Protein AF-Q6FS74-F1 (afdb_monomer)

Organism: Candida glabrata (strain ATCC 2001 / BCRC 20586 / JCM 3761 / NBRC 0622 / NRRL Y-65 / CBS 138) (NCBI:txid284593)

Sequence (867 aa):
MAPSVLQRRPSLLHDDYEHAVTADSTAKIADSLKGKGIVPSANLNKLVQTNKISIDDLDMISLGTAFDQQMEAGSPMYWDPQGEEEIRTKCSTISDNPMLNILKGIEHVSYNARPVRAREIDSADVDAENNPFNKIVMSRTKYVVNSYQNSASNVKFDDKRAFVYPKPLPKFWKYENDKRLTLEEQKEEKQSYYVSARNEFDDEEDLINLPEAVKPNQTSAKFLGGVHHTGEFFDYDLYKKALKKHKKKIDDDNASDPSRKFCDFNFYQKIPDFAEFREDFDFVVELLQNNHFDNLAKKRISYLNDKFELFQHLKSKTEILENKKVPYRDFYNSRKVDCNFLLSGCITQRQLSEFIWEKLNKEPERIVYKFSTGETIKLSELFEIGCTSAEPIALGLKIVDDDFLEWYETVYLQQFHLIPSREADVQLEGKELRFFLLAKTFLEFDNILEGEYFAEVFIKYTVHTWEKSKYQLGQVSVDFQFYDSQEDNWWYKFSNWIKRWNLISYNIRWNVQISRVYSKLFKLGRVTCFNDMLDMIFKPIFDHTNNSDNNPDFHYFITNICSLDLVISENDDYLWKEFSDINQTPAEWVAQGDNPPVAYYMYYIYQRLGHFNYMMNRRSEPCITLRCYCSDLDNRSSQFTDRYITDQTESLICNLLLCNGGLMNAEYIWSAPALLTYLFYLLQVPVIIAPLSSVTMPSMQLERQGRKYKSDLSSLTGFCQGEITKRDITVSDDHSYGSNPFMRMFKLGMKTSLSSNSVLFNSSYTMEPMIEEYSVAASIYLLNAADLCELARNSVIACGYEGWYKAHWSGISVRPDKYFKENVGGVDVWYDTAEDTSIKHNVPMIRRQYRRDTLDQEWDFLEELFN

Radius of gyration: 31.33 Å; Cα contacts (8 Å, |Δi|>4): 1126; chains: 1; bounding box: 90×72×106 Å

Structure (mmCIF, N/CA/C/O backbone):
data_AF-Q6FS74-F1
#
_entry.id   AF-Q6FS74-F1
#
loop_
_atom_site.group_PDB
_atom_site.id
_atom_site.type_symbol
_atom_site.label_atom_id
_atom_site.label_alt_id
_atom_site.label_comp_id
_atom_site.label_asym_id
_atom_site.label_entity_id
_atom_site.label_seq_id
_atom_site.pdbx_PDB_ins_code
_atom_site.Cartn_x
_atom_site.Cartn_y
_atom_site.Cartn_z
_atom_site.occupancy
_atom_site.B_iso_or_equiv
_atom_site.auth_seq_id
_atom_site.auth_comp_id
_atom_site.auth_asym_id
_atom_site.auth_atom_id
_atom_site.pdbx_PDB_model_num
ATOM 1 N N . MET A 1 1 ? -28.304 40.586 -22.502 1.00 35.19 1 MET A N 1
ATOM 2 C CA . MET A 1 1 ? -27.005 41.235 -22.230 1.00 35.19 1 MET A CA 1
ATOM 3 C C . MET A 1 1 ? -26.071 40.161 -21.705 1.00 35.19 1 MET A C 1
ATOM 5 O O . MET A 1 1 ? -26.276 39.693 -20.597 1.00 35.19 1 MET A O 1
ATOM 9 N N . ALA A 1 2 ? -25.156 39.688 -22.549 1.00 26.30 2 ALA A N 1
ATOM 10 C CA . ALA A 1 2 ? -24.162 38.666 -22.220 1.00 26.30 2 ALA A CA 1
ATOM 11 C C . ALA A 1 2 ? -22.796 39.344 -21.999 1.00 26.30 2 ALA A C 1
ATOM 13 O O . ALA A 1 2 ? -22.520 40.325 -22.697 1.00 26.30 2 ALA A O 1
ATOM 14 N N . PRO A 1 3 ? -21.949 38.870 -21.070 1.00 36.44 3 PRO A N 1
ATOM 15 C CA . PRO A 1 3 ? -20.617 39.426 -20.881 1.00 36.44 3 PRO A CA 1
ATOM 16 C C . PRO A 1 3 ? -19.671 38.909 -21.973 1.00 36.44 3 PRO A C 1
ATOM 18 O O . PRO A 1 3 ? -19.583 37.713 -22.247 1.00 36.44 3 PRO A O 1
ATOM 21 N N . SER A 1 4 ? -18.983 39.844 -22.621 1.00 30.34 4 SER A N 1
ATOM 22 C CA . SER A 1 4 ? -18.002 39.618 -23.679 1.00 30.34 4 SER A CA 1
ATOM 23 C C . SER A 1 4 ? -16.724 38.976 -23.137 1.00 30.34 4 SER A C 1
ATOM 25 O O . SER A 1 4 ? -16.079 39.524 -22.243 1.00 30.34 4 SER A O 1
ATOM 27 N N . VAL A 1 5 ? -16.333 37.852 -23.733 1.00 33.53 5 VAL A N 1
ATOM 28 C CA . VAL A 1 5 ? -15.032 37.201 -23.547 1.00 33.53 5 VAL A CA 1
ATOM 29 C C . VAL A 1 5 ? -13.924 38.146 -24.025 1.00 33.53 5 VAL A C 1
ATOM 31 O O . VAL A 1 5 ? -13.885 38.529 -25.193 1.00 33.53 5 VAL A O 1
ATOM 34 N N . LEU A 1 6 ? -13.016 38.524 -23.125 1.00 32.97 6 LEU A N 1
ATOM 35 C CA . LEU A 1 6 ? -11.773 39.221 -23.456 1.00 32.97 6 LEU A CA 1
ATOM 36 C C . LEU A 1 6 ? -10.846 38.260 -24.218 1.00 32.97 6 LEU A C 1
ATOM 38 O O . LEU A 1 6 ? -10.085 37.504 -23.620 1.00 32.97 6 LEU A O 1
ATOM 42 N N . GLN A 1 7 ? -10.907 38.285 -25.549 1.00 33.88 7 GLN A N 1
ATOM 43 C CA . GLN A 1 7 ? -9.834 37.752 -26.386 1.00 33.88 7 GLN A CA 1
ATOM 44 C C . GLN A 1 7 ? -8.608 38.667 -26.255 1.00 33.88 7 GLN A C 1
ATOM 46 O O . GLN A 1 7 ? -8.697 39.873 -26.499 1.00 33.88 7 GLN A O 1
ATOM 51 N N . ARG A 1 8 ? -7.454 38.097 -25.878 1.00 33.03 8 ARG A N 1
ATOM 52 C CA . ARG A 1 8 ? -6.152 38.768 -26.022 1.00 33.03 8 ARG A CA 1
ATOM 53 C C . ARG A 1 8 ? -6.006 39.205 -27.482 1.00 33.03 8 ARG A C 1
ATOM 55 O O . ARG A 1 8 ? -6.121 38.376 -28.381 1.00 33.03 8 ARG A O 1
ATOM 62 N N . ARG A 1 9 ? -5.767 40.498 -27.721 1.00 31.89 9 ARG A N 1
ATOM 63 C CA . ARG A 1 9 ? -5.416 40.991 -29.059 1.00 31.89 9 ARG A CA 1
ATOM 64 C C . ARG A 1 9 ? -4.013 40.486 -29.426 1.00 31.89 9 ARG A C 1
ATOM 66 O O . ARG A 1 9 ? -3.124 40.623 -28.585 1.00 31.89 9 ARG A O 1
ATOM 73 N N . PRO A 1 10 ? -3.799 39.958 -30.641 1.00 40.03 10 PRO A N 1
ATOM 74 C CA . PRO A 1 10 ? -2.459 39.671 -31.136 1.00 40.03 10 PRO A CA 1
ATOM 75 C C . PRO A 1 10 ? -1.735 40.997 -31.403 1.00 40.03 10 PRO A C 1
ATOM 77 O O . PRO A 1 10 ? -2.311 41.929 -31.978 1.00 40.03 10 PRO A O 1
ATOM 80 N N . SER A 1 11 ? -0.492 41.124 -30.943 1.00 39.44 11 SER A N 1
ATOM 81 C CA . SER A 1 11 ? 0.353 42.258 -31.306 1.00 39.44 11 SER A CA 1
ATOM 82 C C . SER A 1 11 ? 0.905 42.028 -32.710 1.00 39.44 11 SER A C 1
ATOM 84 O O . SER A 1 11 ? 1.925 41.367 -32.872 1.00 39.44 11 SER A O 1
ATOM 86 N N . LEU A 1 12 ? 0.255 42.629 -33.707 1.00 42.25 12 LEU A N 1
ATOM 87 C CA . LEU A 1 12 ? 0.655 42.598 -35.123 1.00 42.25 12 LEU A CA 1
ATOM 88 C C . LEU A 1 12 ? 2.136 42.949 -35.373 1.00 42.25 12 LEU A C 1
ATOM 90 O O . LEU A 1 12 ? 2.695 42.531 -36.371 1.00 42.25 12 LEU A O 1
ATOM 94 N N . LEU A 1 13 ? 2.795 43.685 -34.470 1.00 40.50 13 LEU A N 1
ATOM 95 C CA . LEU A 1 13 ? 4.200 44.072 -34.639 1.00 40.50 13 LEU A CA 1
ATOM 96 C C . LEU A 1 13 ? 5.223 43.008 -34.195 1.00 40.50 13 LEU A C 1
ATOM 98 O O . LEU A 1 13 ? 6.385 43.110 -34.577 1.00 40.50 13 LEU A O 1
ATOM 102 N N . HIS A 1 14 ? 4.831 42.043 -33.356 1.00 45.72 14 HIS A N 1
ATOM 103 C CA . HIS A 1 14 ? 5.742 41.011 -32.839 1.00 45.72 14 HIS A CA 1
ATOM 104 C C . HIS A 1 14 ? 5.730 39.768 -33.737 1.00 45.72 14 HIS A C 1
ATOM 106 O O . HIS A 1 14 ? 6.789 39.271 -34.109 1.00 45.72 14 HIS A O 1
ATOM 112 N N . ASP A 1 15 ? 4.538 39.370 -34.187 1.00 45.72 15 ASP A N 1
ATOM 113 C CA . ASP A 1 15 ? 4.340 38.204 -35.053 1.00 45.72 15 ASP A CA 1
ATOM 114 C C . ASP A 1 15 ? 4.959 38.428 -36.450 1.00 45.72 15 ASP A C 1
ATOM 116 O O . ASP A 1 15 ? 5.586 37.528 -37.005 1.00 45.72 15 ASP A O 1
ATOM 120 N N . ASP A 1 16 ? 4.884 39.650 -36.995 1.00 42.94 16 ASP A N 1
ATOM 121 C CA . ASP A 1 16 ? 5.507 39.993 -38.285 1.00 42.94 16 ASP A CA 1
ATOM 122 C C . ASP A 1 16 ? 7.048 40.022 -38.206 1.00 42.94 16 ASP A C 1
ATOM 124 O O . ASP A 1 16 ? 7.728 39.725 -39.192 1.00 42.94 16 ASP A O 1
ATOM 128 N N . TYR A 1 17 ? 7.620 40.331 -37.034 1.00 44.66 17 TYR A N 1
ATOM 129 C CA . TYR A 1 17 ? 9.069 40.291 -36.808 1.00 44.66 17 TYR A CA 1
ATOM 130 C C . TYR A 1 17 ? 9.569 38.847 -36.650 1.00 44.66 17 TYR A C 1
ATOM 132 O O . TYR A 1 17 ? 10.569 38.476 -37.265 1.00 44.66 17 TYR A O 1
ATOM 140 N N . GLU A 1 18 ? 8.848 37.998 -35.907 1.00 44.41 18 GLU A N 1
ATOM 141 C CA . GLU A 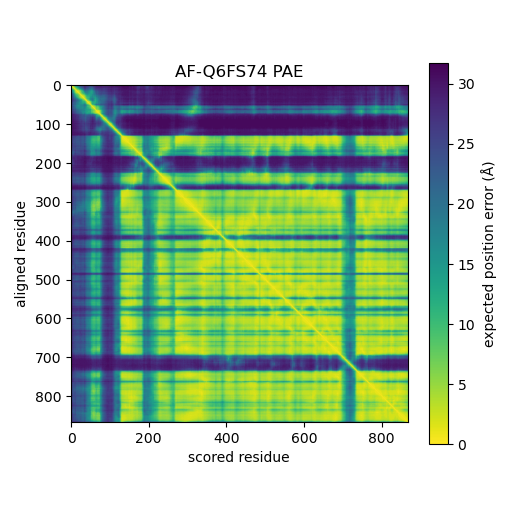1 18 ? 9.152 36.563 -35.819 1.00 44.41 18 GLU A CA 1
ATOM 142 C C . GLU A 1 18 ? 9.013 35.866 -37.178 1.00 44.41 18 GLU A C 1
ATOM 144 O O . GLU A 1 18 ? 9.894 35.096 -37.566 1.00 44.41 18 GLU A O 1
ATOM 149 N N . HIS A 1 19 ? 7.976 36.174 -37.961 1.00 44.72 19 HIS A N 1
ATOM 150 C CA . HIS A 1 19 ? 7.792 35.599 -39.296 1.00 44.72 19 HIS A CA 1
ATOM 151 C C . HIS A 1 19 ? 8.845 36.065 -40.315 1.00 44.72 19 HIS A C 1
ATOM 153 O O . HIS A 1 19 ? 9.281 35.265 -41.146 1.00 44.72 19 HIS A O 1
ATOM 159 N N . ALA A 1 20 ? 9.309 37.316 -40.237 1.00 43.72 20 ALA A N 1
ATOM 160 C CA . ALA A 1 20 ? 10.362 37.826 -41.117 1.00 43.72 20 ALA A CA 1
ATOM 161 C C . ALA A 1 20 ? 11.755 37.258 -40.780 1.00 43.72 20 ALA A C 1
ATOM 163 O O . ALA A 1 20 ? 12.562 37.031 -41.681 1.00 43.72 20 ALA A O 1
ATOM 164 N N . VAL A 1 21 ? 12.042 36.987 -39.501 1.00 45.25 21 VAL A N 1
ATOM 165 C CA . VAL A 1 21 ? 13.341 36.448 -39.052 1.00 45.25 21 VAL A CA 1
ATOM 166 C C . VAL A 1 21 ? 13.426 34.921 -39.213 1.00 45.25 21 VAL A C 1
ATOM 168 O O . VAL A 1 21 ? 14.501 34.387 -39.501 1.00 45.25 21 VAL A O 1
ATOM 171 N N . THR A 1 22 ? 12.309 34.197 -39.086 1.00 42.62 22 THR A N 1
ATOM 172 C CA . THR A 1 22 ? 12.263 32.721 -39.194 1.00 42.62 22 THR A CA 1
ATOM 173 C C . THR A 1 22 ? 12.311 32.194 -40.634 1.00 42.62 22 THR A C 1
ATOM 175 O O . THR A 1 22 ? 12.869 31.121 -40.874 1.00 42.62 22 THR A O 1
ATOM 178 N N . ALA A 1 23 ? 11.798 32.939 -41.620 1.00 39.41 23 ALA A N 1
ATOM 179 C CA . ALA A 1 23 ? 11.793 32.495 -43.019 1.00 39.41 23 ALA A CA 1
ATOM 180 C C . ALA A 1 23 ? 13.193 32.515 -43.674 1.00 39.41 23 ALA A C 1
ATOM 182 O O . ALA A 1 23 ? 13.528 31.613 -44.440 1.00 39.41 23 ALA A O 1
ATOM 183 N N . ASP A 1 24 ? 14.034 33.498 -43.334 1.00 40.16 24 ASP A N 1
ATOM 184 C CA . ASP A 1 24 ? 15.371 33.678 -43.928 1.00 40.16 24 ASP A CA 1
ATOM 185 C C . ASP A 1 24 ? 16.489 32.898 -43.202 1.00 40.16 24 ASP A C 1
ATOM 187 O O . ASP A 1 24 ? 17.594 32.725 -43.731 1.00 40.16 24 ASP A O 1
ATOM 191 N N . SER A 1 25 ? 16.224 32.414 -41.983 1.00 42.66 25 SER A N 1
ATOM 192 C CA . SER A 1 25 ? 17.201 31.705 -41.144 1.00 42.66 25 SER A CA 1
ATOM 193 C C . SER A 1 25 ? 17.144 30.184 -41.310 1.00 42.66 25 SER A C 1
ATOM 195 O O . SER A 1 25 ? 18.194 29.542 -41.351 1.00 42.66 25 SER A O 1
ATOM 197 N N . THR A 1 26 ? 15.963 29.594 -41.511 1.00 42.12 26 THR A N 1
ATOM 198 C CA . THR A 1 26 ? 15.793 28.134 -41.663 1.00 42.12 26 THR A CA 1
ATOM 199 C C . THR A 1 26 ? 16.498 27.577 -42.909 1.00 42.12 26 THR A C 1
ATOM 201 O O . THR A 1 26 ? 17.127 26.519 -42.836 1.00 42.12 26 THR A O 1
ATOM 204 N N . ALA A 1 27 ? 16.505 28.322 -44.022 1.00 41.25 27 ALA A N 1
ATOM 205 C CA . ALA A 1 27 ? 17.238 27.961 -45.241 1.00 41.25 27 ALA A CA 1
ATOM 206 C C . ALA A 1 27 ? 18.771 28.018 -45.061 1.00 41.25 27 ALA A C 1
ATOM 208 O O . ALA A 1 27 ? 19.479 27.097 -45.463 1.00 41.25 27 ALA A O 1
ATOM 209 N N . LYS A 1 28 ? 19.293 29.051 -44.383 1.00 43.75 28 LYS A N 1
ATOM 210 C CA . LYS A 1 28 ? 20.738 29.194 -44.105 1.00 43.75 28 LYS A CA 1
ATOM 211 C C . LYS A 1 28 ? 21.253 28.165 -43.092 1.00 43.75 28 LYS A C 1
ATOM 213 O O . LYS A 1 28 ? 22.414 27.764 -43.156 1.00 43.75 28 LYS A O 1
ATOM 218 N N . ILE A 1 29 ? 20.401 27.720 -42.169 1.00 45.38 29 ILE A N 1
ATOM 219 C CA . ILE A 1 29 ? 20.744 26.722 -41.145 1.00 45.38 29 ILE A CA 1
ATOM 220 C C . ILE A 1 29 ? 20.786 25.308 -41.744 1.00 45.38 29 ILE A C 1
ATOM 222 O O . ILE A 1 29 ? 21.711 24.553 -41.441 1.00 45.38 29 ILE A O 1
ATOM 226 N N . ALA A 1 30 ? 19.860 24.967 -42.648 1.00 43.38 30 ALA A N 1
ATOM 227 C CA . ALA A 1 30 ? 19.888 23.694 -43.374 1.00 43.38 30 ALA A CA 1
ATOM 228 C C . ALA A 1 30 ? 21.155 23.540 -44.242 1.00 43.38 30 ALA A C 1
ATOM 230 O O . ALA A 1 30 ? 21.732 22.452 -44.301 1.00 43.38 30 ALA A O 1
ATOM 231 N N . ASP A 1 31 ? 21.628 24.630 -44.854 1.00 39.81 31 ASP A N 1
ATOM 232 C CA . ASP A 1 31 ? 22.873 24.642 -45.631 1.00 39.81 31 ASP A CA 1
ATOM 233 C C . ASP A 1 31 ? 24.134 24.614 -44.744 1.00 39.81 31 ASP A C 1
ATOM 235 O O . ASP A 1 31 ? 25.114 23.948 -45.081 1.00 39.81 31 ASP A O 1
ATOM 239 N N . SER A 1 32 ? 24.100 25.244 -43.563 1.00 41.25 32 SER A N 1
ATOM 240 C CA . SER A 1 32 ? 25.186 25.189 -42.566 1.00 41.25 32 SER A CA 1
ATOM 241 C C . SER A 1 32 ? 25.367 23.791 -41.952 1.00 41.25 32 SER A C 1
ATOM 243 O O . SER A 1 32 ? 26.496 23.339 -41.751 1.00 41.25 32 SER A O 1
ATOM 245 N N . LEU A 1 33 ? 24.267 23.070 -41.700 1.00 42.09 33 LEU A N 1
ATOM 246 C CA . LEU A 1 33 ? 24.291 21.694 -41.182 1.00 42.09 33 LEU A CA 1
ATOM 247 C C . LEU A 1 33 ? 24.780 20.688 -42.236 1.00 42.09 33 LEU A C 1
ATOM 249 O O . LEU A 1 33 ? 25.575 19.804 -41.914 1.00 42.09 33 LEU A O 1
ATOM 253 N N . LYS A 1 34 ? 24.396 20.871 -43.509 1.00 40.69 34 LYS A N 1
ATOM 254 C CA . LYS A 1 34 ? 24.920 20.079 -44.637 1.00 40.69 34 LYS A CA 1
ATOM 255 C C . LYS A 1 34 ? 26.415 20.306 -44.876 1.00 40.69 34 LYS A C 1
ATOM 257 O O . LYS A 1 34 ? 27.122 19.355 -45.191 1.00 40.69 34 LYS A O 1
ATOM 262 N N . GLY A 1 35 ? 26.909 21.531 -44.682 1.00 36.81 35 GLY A N 1
ATOM 263 C CA . GLY A 1 35 ? 28.330 21.868 -44.828 1.00 36.81 35 GLY A CA 1
ATOM 264 C C . GLY A 1 35 ? 29.256 21.265 -43.761 1.00 36.81 35 GLY A C 1
ATOM 265 O O . GLY A 1 35 ? 30.469 21.276 -43.948 1.00 36.81 35 GLY A O 1
ATOM 266 N N . LYS A 1 36 ? 28.708 20.730 -42.660 1.00 39.03 36 LYS A N 1
ATOM 267 C CA . LYS A 1 36 ? 29.466 20.145 -41.535 1.00 39.03 36 LYS A CA 1
ATOM 268 C C . LYS A 1 36 ? 29.411 18.613 -41.456 1.00 39.03 36 LYS A C 1
ATOM 270 O O . LYS A 1 36 ? 29.907 18.053 -40.486 1.00 39.03 36 LYS A O 1
ATOM 275 N N . GLY A 1 37 ? 28.804 17.933 -42.434 1.00 34.28 37 GLY A N 1
ATOM 276 C CA . GLY A 1 37 ? 28.714 16.463 -42.452 1.00 34.28 37 GLY A CA 1
ATOM 277 C C . GLY A 1 37 ? 27.774 15.855 -41.399 1.00 34.28 37 GLY A C 1
ATOM 278 O O . GLY A 1 37 ? 27.811 14.652 -41.166 1.00 34.28 37 GLY A O 1
ATOM 279 N N . ILE A 1 38 ? 26.919 16.661 -40.762 1.00 41.94 38 ILE A N 1
ATOM 280 C CA . ILE A 1 38 ? 25.988 16.206 -39.722 1.00 41.94 38 ILE A CA 1
ATOM 281 C C . ILE A 1 38 ? 24.696 15.744 -40.404 1.00 41.94 38 ILE A C 1
ATOM 283 O O . ILE A 1 38 ? 23.991 16.556 -41.004 1.00 41.94 38 ILE A O 1
ATOM 287 N N . VAL A 1 39 ? 24.373 14.450 -40.322 1.00 40.31 39 VAL A N 1
ATOM 288 C CA . VAL A 1 39 ? 23.114 13.909 -40.857 1.00 40.31 39 VAL A CA 1
ATOM 289 C C . VAL A 1 39 ? 21.984 14.215 -39.865 1.00 40.31 39 VAL A C 1
ATOM 291 O O . VAL A 1 39 ? 21.997 13.691 -38.751 1.00 40.31 39 VAL A O 1
ATOM 294 N N . PRO A 1 40 ? 20.996 15.054 -40.218 1.00 39.88 40 PRO A N 1
ATOM 295 C CA . PRO A 1 40 ? 19.868 15.315 -39.338 1.00 39.88 40 PRO A CA 1
ATOM 296 C C . PRO A 1 40 ? 19.004 14.055 -39.208 1.00 39.88 40 PRO A C 1
ATOM 298 O O . PRO A 1 40 ? 18.702 13.391 -40.203 1.00 39.88 40 PRO A O 1
ATOM 301 N N . SER A 1 41 ? 18.573 13.734 -37.985 1.00 44.09 41 SER A N 1
ATOM 302 C CA . SER A 1 41 ? 17.615 12.649 -37.756 1.00 44.09 41 SER A CA 1
ATOM 303 C C . SER A 1 41 ? 16.338 12.887 -38.577 1.00 44.09 41 SER A C 1
ATOM 305 O O . SER A 1 41 ? 15.932 14.030 -38.809 1.00 44.09 41 SER A O 1
ATOM 307 N N . ALA A 1 42 ? 15.663 11.818 -39.015 1.00 44.38 42 ALA A N 1
ATOM 308 C CA . ALA A 1 42 ? 14.430 11.925 -39.808 1.00 44.38 42 ALA A CA 1
ATOM 309 C C . ALA A 1 42 ? 13.340 12.783 -39.120 1.00 44.38 42 ALA A C 1
ATOM 311 O O . ALA A 1 42 ? 12.520 13.412 -39.792 1.00 44.38 42 ALA A O 1
ATOM 312 N N . ASN A 1 43 ? 13.382 12.870 -37.786 1.00 45.31 43 ASN A N 1
ATOM 313 C CA . ASN A 1 43 ? 12.513 13.722 -36.977 1.00 45.31 43 ASN A CA 1
ATOM 314 C C . ASN A 1 43 ? 12.854 15.217 -37.087 1.00 45.31 43 ASN A C 1
ATOM 316 O O . ASN A 1 43 ? 11.935 16.034 -37.107 1.00 45.31 43 ASN A O 1
ATOM 320 N N . LEU A 1 44 ? 14.131 15.592 -37.231 1.00 44.12 44 LEU A N 1
ATOM 321 C CA . LEU A 1 44 ? 14.557 16.989 -37.380 1.00 44.12 44 LEU A CA 1
ATOM 322 C C . LEU A 1 44 ? 14.058 17.589 -38.704 1.00 44.12 44 LEU A C 1
ATOM 324 O O . LEU A 1 44 ? 13.541 18.702 -38.726 1.00 44.12 44 LEU A O 1
ATOM 328 N N . ASN A 1 45 ? 14.112 16.816 -39.794 1.00 44.00 45 ASN A N 1
ATOM 329 C CA . ASN A 1 45 ? 13.588 17.246 -41.096 1.00 44.00 45 ASN A CA 1
ATOM 330 C C . ASN A 1 45 ? 12.060 17.431 -41.080 1.00 44.00 45 ASN A C 1
ATOM 332 O O . ASN A 1 45 ? 11.554 18.351 -41.717 1.00 44.00 45 ASN A O 1
ATOM 336 N N . LYS A 1 46 ? 11.323 16.608 -40.319 1.00 47.53 46 LYS A N 1
ATOM 337 C CA . LYS A 1 46 ? 9.872 16.773 -40.112 1.00 47.53 46 LYS A CA 1
ATOM 338 C C . LYS A 1 46 ? 9.535 17.985 -39.238 1.00 47.53 46 LYS A C 1
ATOM 340 O O . LYS A 1 46 ? 8.574 18.688 -39.525 1.00 47.53 46 LYS A O 1
ATOM 345 N N . LEU A 1 47 ? 10.317 18.239 -38.189 1.00 42.53 47 LEU A N 1
ATOM 346 C CA . LEU A 1 47 ? 10.103 19.339 -37.242 1.00 42.53 47 LEU A CA 1
ATOM 347 C C . LEU A 1 47 ? 10.389 20.709 -37.872 1.00 42.53 47 LEU A C 1
ATOM 349 O O . LEU A 1 47 ? 9.563 21.614 -37.761 1.00 42.53 47 LEU A O 1
ATOM 353 N N . VAL A 1 48 ? 11.491 20.833 -38.617 1.00 43.88 48 VAL A N 1
ATOM 354 C CA . VAL A 1 48 ? 11.870 22.072 -39.322 1.00 43.88 48 VAL A CA 1
ATOM 355 C C . VAL A 1 48 ? 10.870 22.425 -40.434 1.00 43.88 48 VAL A C 1
ATOM 357 O O . VAL A 1 48 ? 10.608 23.599 -40.669 1.00 43.88 48 VAL A O 1
ATOM 360 N N . GLN A 1 49 ? 10.230 21.435 -41.067 1.00 43.25 49 GLN A N 1
ATOM 361 C CA . GLN A 1 49 ? 9.209 21.666 -42.101 1.00 43.25 49 GLN A CA 1
ATOM 362 C C . GLN A 1 49 ? 7.873 22.222 -41.570 1.00 43.25 49 GLN A C 1
ATOM 364 O O . GLN A 1 49 ? 7.048 22.660 -42.369 1.00 43.25 49 GLN A O 1
ATOM 369 N N . THR A 1 50 ? 7.629 22.215 -40.253 1.00 48.22 50 THR A N 1
ATOM 370 C CA . THR A 1 50 ? 6.309 22.562 -39.677 1.00 48.22 50 THR A CA 1
ATOM 371 C C . THR A 1 50 ? 6.186 23.977 -39.095 1.00 48.22 50 THR A C 1
ATOM 373 O O . THR A 1 50 ? 5.116 24.308 -38.587 1.00 48.22 50 THR A O 1
ATOM 376 N N . ASN A 1 51 ? 7.213 24.834 -39.200 1.00 47.41 51 ASN A N 1
ATOM 377 C CA . ASN A 1 51 ? 7.188 26.261 -38.807 1.00 47.41 51 ASN A CA 1
ATOM 378 C C . ASN A 1 51 ? 6.560 26.571 -37.422 1.00 47.41 51 ASN A C 1
ATOM 380 O O . ASN A 1 51 ? 5.885 27.585 -37.260 1.00 47.41 51 ASN A O 1
ATOM 384 N N . LYS A 1 52 ? 6.757 25.717 -36.406 1.00 52.59 52 LYS A N 1
ATOM 385 C CA . LYS A 1 52 ? 6.177 25.898 -35.055 1.00 52.59 52 LYS A CA 1
ATOM 386 C C . LYS A 1 52 ? 7.159 25.597 -33.918 1.00 52.59 52 LYS A C 1
ATOM 388 O O . LYS A 1 52 ? 6.818 24.890 -32.975 1.00 52.59 52 LYS A O 1
ATOM 393 N N . ILE A 1 53 ? 8.393 26.076 -34.010 1.00 55.62 53 ILE A N 1
ATOM 394 C CA . ILE A 1 53 ? 9.362 25.952 -32.914 1.00 55.62 53 ILE A CA 1
ATOM 395 C C . ILE A 1 53 ? 9.855 27.362 -32.619 1.00 55.62 53 ILE A C 1
ATOM 397 O O . ILE A 1 53 ? 10.337 28.035 -33.530 1.00 55.62 53 ILE A O 1
ATOM 401 N N . SER A 1 54 ? 9.650 27.827 -31.383 1.00 67.81 54 SER A N 1
ATOM 402 C CA . SER A 1 54 ? 10.167 29.125 -30.948 1.00 67.81 54 SER A CA 1
ATOM 403 C C . SER A 1 54 ? 11.698 29.104 -30.981 1.00 67.81 54 SER A C 1
ATOM 405 O O . SER A 1 54 ? 12.308 28.037 -30.880 1.00 67.81 54 SER A O 1
ATOM 407 N N . ILE A 1 55 ? 12.335 30.266 -31.127 1.00 66.38 55 ILE A N 1
ATOM 408 C CA . ILE A 1 55 ? 13.803 30.346 -31.136 1.00 66.38 55 ILE A CA 1
ATOM 409 C C . ILE A 1 55 ? 14.410 29.774 -29.842 1.00 66.38 55 ILE A C 1
ATOM 411 O O . ILE A 1 55 ? 15.405 29.057 -29.902 1.00 66.38 55 ILE A O 1
ATOM 415 N N . ASP A 1 56 ? 13.736 29.981 -28.708 1.00 64.88 56 ASP A N 1
ATOM 416 C CA . ASP A 1 56 ? 14.136 29.465 -27.396 1.00 64.88 56 ASP A CA 1
ATOM 417 C C . ASP A 1 56 ? 14.003 27.932 -27.298 1.00 64.88 56 ASP A C 1
ATOM 419 O O . ASP A 1 56 ? 14.787 27.273 -26.615 1.00 64.88 56 ASP A O 1
ATOM 423 N N . ASP A 1 57 ? 13.034 27.329 -27.996 1.00 68.00 57 ASP A N 1
ATOM 424 C CA . ASP A 1 57 ? 12.871 25.871 -28.044 1.00 68.00 57 ASP A CA 1
ATOM 425 C C . ASP A 1 57 ? 13.861 25.203 -29.020 1.00 68.00 57 ASP A C 1
ATOM 427 O O . ASP A 1 57 ? 14.077 23.992 -28.944 1.00 68.00 57 ASP A O 1
ATOM 431 N N . LEU A 1 58 ? 14.495 25.964 -29.921 1.00 64.62 58 LEU A N 1
ATOM 432 C CA . LEU A 1 58 ? 15.493 25.443 -30.860 1.00 64.62 58 LEU A CA 1
ATOM 433 C C . LEU A 1 58 ? 16.790 25.038 -30.136 1.00 64.62 58 LEU A C 1
ATOM 435 O O . LEU A 1 58 ? 17.351 23.980 -30.423 1.00 64.62 58 LEU A O 1
ATOM 439 N N . ASP A 1 59 ? 17.188 25.809 -29.119 1.00 64.50 59 ASP A N 1
ATOM 440 C CA . ASP A 1 59 ? 18.324 25.523 -28.222 1.00 64.50 59 ASP A CA 1
ATOM 441 C C . ASP A 1 59 ? 18.073 24.328 -27.276 1.00 64.50 59 ASP A C 1
ATOM 443 O O . ASP A 1 59 ? 18.969 23.876 -26.541 1.00 64.50 59 ASP A O 1
ATOM 447 N N . MET A 1 60 ? 16.842 23.809 -27.275 1.00 65.19 60 MET A N 1
ATOM 448 C CA . MET A 1 60 ? 16.413 22.657 -26.483 1.00 65.19 60 MET A CA 1
ATOM 449 C C . MET A 1 60 ? 16.481 21.332 -27.261 1.00 65.19 60 MET A C 1
ATOM 451 O O . MET A 1 60 ? 16.299 20.263 -26.675 1.00 65.19 60 MET A O 1
ATOM 455 N N . ILE A 1 61 ? 16.773 21.372 -28.564 1.00 62.78 61 ILE A N 1
ATOM 456 C CA . ILE A 1 61 ? 16.872 20.180 -29.411 1.00 62.78 61 ILE A CA 1
ATOM 457 C C . ILE A 1 61 ? 18.283 19.587 -29.302 1.00 62.78 61 ILE A C 1
ATOM 459 O O . ILE A 1 61 ? 19.265 20.225 -29.676 1.00 62.78 61 ILE A O 1
ATOM 463 N N . SER A 1 62 ? 18.395 18.340 -28.830 1.00 59.66 62 SER A N 1
ATOM 464 C CA . SER A 1 62 ? 19.680 17.631 -28.807 1.00 59.66 62 SER A CA 1
ATOM 465 C C . SER A 1 62 ? 20.169 17.377 -30.237 1.00 59.66 62 SER A C 1
ATOM 467 O O . SER A 1 62 ? 19.458 16.746 -31.030 1.00 59.66 62 SER A O 1
ATOM 469 N N . LEU A 1 63 ? 21.386 17.810 -30.560 1.00 63.69 63 LEU A N 1
ATOM 470 C CA . LEU A 1 63 ? 22.072 17.421 -31.790 1.00 63.69 63 LEU A CA 1
ATOM 471 C C . LEU A 1 63 ? 22.432 15.942 -31.646 1.00 63.69 63 LEU A C 1
ATOM 473 O O . LEU A 1 63 ? 23.374 15.640 -30.945 1.00 63.69 63 LEU A O 1
ATOM 477 N N . GLY A 1 64 ? 21.655 15.018 -32.215 1.00 59.53 64 GLY A N 1
ATOM 478 C CA . GLY A 1 64 ? 21.895 13.578 -32.056 1.00 59.53 64 GLY A CA 1
ATOM 479 C C . GLY A 1 64 ? 23.143 13.122 -32.808 1.00 59.53 64 GLY A C 1
ATOM 480 O O . GLY A 1 64 ? 23.029 12.623 -33.927 1.00 59.53 64 GLY A O 1
ATOM 481 N N . THR A 1 65 ? 24.322 13.329 -32.225 1.00 72.38 65 THR A N 1
ATOM 482 C CA . THR A 1 65 ? 25.591 12.914 -32.824 1.00 72.38 65 THR A CA 1
ATOM 483 C C . THR A 1 65 ? 25.799 11.407 -32.663 1.00 72.38 65 THR A C 1
ATOM 485 O O . THR A 1 65 ? 25.206 10.768 -31.793 1.00 72.38 65 THR A O 1
ATOM 488 N N . ALA A 1 66 ? 26.665 10.817 -33.493 1.00 64.19 66 ALA A N 1
ATOM 489 C CA . ALA A 1 66 ? 27.073 9.418 -33.326 1.00 64.19 66 ALA A CA 1
ATOM 490 C C . ALA A 1 66 ? 27.719 9.173 -31.948 1.00 64.19 66 ALA A C 1
ATOM 492 O O . ALA A 1 66 ? 27.564 8.101 -31.372 1.00 64.19 66 ALA A O 1
ATOM 493 N N . PHE A 1 67 ? 28.387 10.193 -31.397 1.00 66.31 67 PHE A N 1
ATOM 494 C CA . PHE A 1 67 ? 28.940 10.162 -30.048 1.00 66.31 67 PHE A CA 1
ATOM 495 C C . PHE A 1 67 ? 27.840 10.050 -28.984 1.00 66.31 67 PHE A C 1
ATOM 497 O O . PHE A 1 67 ? 27.938 9.197 -28.108 1.00 66.31 67 PHE A O 1
ATOM 504 N N . ASP A 1 68 ? 26.761 10.831 -29.091 1.00 64.31 68 ASP A N 1
ATOM 505 C CA . ASP A 1 68 ? 25.643 10.752 -28.138 1.00 64.31 68 ASP A CA 1
ATOM 506 C C . ASP A 1 68 ? 24.973 9.374 -28.169 1.00 64.31 68 ASP A C 1
ATOM 508 O O . ASP A 1 68 ? 24.683 8.808 -27.120 1.00 64.31 68 ASP A O 1
ATOM 512 N N . GLN A 1 69 ? 24.805 8.790 -29.361 1.00 65.56 69 GLN A N 1
ATOM 513 C CA . GLN A 1 69 ? 24.263 7.434 -29.509 1.00 65.56 69 GLN A CA 1
ATOM 514 C C . GLN A 1 69 ? 25.174 6.372 -28.872 1.00 65.56 69 GLN A C 1
ATOM 516 O O . GLN A 1 69 ? 24.682 5.439 -28.240 1.00 65.56 69 GLN A O 1
ATOM 521 N N . GLN A 1 70 ? 26.498 6.513 -28.997 1.00 65.31 70 GLN A N 1
ATOM 522 C CA . GLN A 1 70 ? 27.457 5.618 -28.338 1.00 65.31 70 GLN A CA 1
ATOM 523 C C . GLN A 1 70 ? 27.448 5.772 -26.811 1.00 65.31 70 GLN A C 1
ATOM 525 O O . GLN A 1 70 ? 27.532 4.769 -26.098 1.00 65.31 70 GLN A O 1
ATOM 530 N N . MET A 1 71 ? 27.329 7.007 -26.314 1.00 67.25 71 MET A N 1
ATOM 531 C CA . MET A 1 71 ? 27.221 7.298 -24.882 1.00 67.25 71 MET A CA 1
ATOM 532 C C . MET A 1 71 ? 25.922 6.740 -24.289 1.00 67.25 71 MET A C 1
ATOM 534 O O . MET A 1 71 ? 25.958 6.117 -23.231 1.00 67.25 71 MET A O 1
ATOM 538 N N . GLU A 1 72 ? 24.794 6.876 -24.992 1.00 61.88 72 GLU A N 1
ATOM 539 C CA . GLU A 1 72 ? 23.509 6.268 -24.612 1.00 61.88 72 GLU A CA 1
ATOM 540 C C . GLU A 1 72 ? 23.574 4.732 -24.593 1.00 61.88 72 GLU A C 1
ATOM 542 O O . GLU A 1 72 ? 23.044 4.097 -23.679 1.00 61.88 72 GLU A O 1
ATOM 547 N N . ALA A 1 73 ? 24.272 4.131 -25.561 1.00 62.53 73 ALA A N 1
ATOM 548 C CA . ALA A 1 73 ? 24.495 2.688 -25.636 1.00 62.53 73 ALA A CA 1
ATOM 549 C C . ALA A 1 73 ? 25.521 2.162 -24.609 1.00 62.53 73 ALA A C 1
ATOM 551 O O . ALA A 1 73 ? 25.774 0.959 -24.562 1.00 62.53 73 ALA A O 1
ATOM 552 N N . GLY A 1 74 ? 26.139 3.034 -23.801 1.00 53.75 74 GLY A N 1
ATOM 553 C CA . GLY A 1 74 ? 27.094 2.645 -22.759 1.00 53.75 74 GLY A CA 1
ATOM 554 C C . GLY A 1 74 ? 28.387 2.011 -23.283 1.00 53.75 74 GLY A C 1
ATOM 555 O O . GLY A 1 74 ? 29.065 1.306 -22.537 1.00 53.75 74 GLY A O 1
ATOM 556 N N . SER A 1 75 ? 28.734 2.231 -24.555 1.00 51.81 75 SER A N 1
ATOM 557 C CA . SER A 1 75 ? 29.954 1.680 -25.151 1.00 51.81 75 SER A CA 1
ATOM 558 C C . SER A 1 75 ? 31.162 2.583 -24.854 1.00 51.81 75 SER A C 1
ATOM 560 O O . SER A 1 75 ? 31.067 3.800 -25.036 1.00 51.81 75 SER A O 1
ATOM 562 N N . PRO A 1 76 ? 32.317 2.039 -24.418 1.00 40.84 76 PRO A N 1
ATOM 563 C CA . PRO A 1 76 ? 33.524 2.840 -24.234 1.00 40.84 76 PRO A CA 1
ATOM 564 C C . PRO A 1 76 ? 33.978 3.402 -25.589 1.00 40.84 76 PRO A C 1
ATOM 566 O O . PRO A 1 76 ? 34.002 2.661 -26.568 1.00 40.84 76 PRO A O 1
ATOM 569 N N . MET A 1 77 ? 34.309 4.703 -25.623 1.00 38.62 77 MET A N 1
ATOM 570 C CA . MET A 1 77 ? 34.765 5.492 -26.785 1.00 38.62 77 MET A CA 1
ATOM 571 C C . MET A 1 77 ? 35.289 4.643 -27.956 1.00 38.62 77 MET A C 1
ATOM 573 O O . MET A 1 77 ? 36.461 4.256 -27.978 1.00 38.62 77 MET A O 1
ATOM 577 N N . TYR A 1 78 ? 34.441 4.399 -28.957 1.00 38.72 78 TYR A N 1
ATOM 578 C CA . TYR A 1 78 ? 34.920 3.933 -30.251 1.00 38.72 78 TYR A CA 1
ATOM 579 C C . TYR A 1 78 ? 35.296 5.164 -31.070 1.00 38.72 78 TYR A C 1
ATOM 581 O O . TYR A 1 78 ? 34.437 5.901 -31.554 1.00 38.72 78 TYR A O 1
ATOM 589 N N . TRP A 1 79 ? 36.600 5.408 -31.184 1.00 35.16 79 TRP A N 1
ATOM 590 C CA . TRP A 1 79 ? 37.133 6.406 -32.099 1.00 35.16 79 TRP A CA 1
ATOM 591 C C . TRP A 1 79 ? 36.874 5.931 -33.524 1.00 35.16 79 TRP A C 1
ATOM 593 O O . TRP A 1 79 ? 37.374 4.885 -33.931 1.00 35.16 79 TRP A O 1
ATOM 603 N N . ASP A 1 80 ? 36.077 6.696 -34.259 1.00 35.88 80 ASP A N 1
ATOM 604 C CA . ASP A 1 80 ? 35.771 6.428 -35.656 1.00 35.88 80 ASP A CA 1
ATOM 605 C C . ASP A 1 80 ? 37.081 6.420 -36.476 1.00 35.88 80 ASP A C 1
ATOM 607 O O . ASP A 1 80 ? 37.785 7.437 -36.499 1.00 35.88 80 ASP A O 1
ATOM 611 N N . PRO A 1 81 ? 37.465 5.317 -37.148 1.00 40.31 81 PRO A N 1
ATOM 612 C CA . PRO A 1 81 ? 38.645 5.271 -38.003 1.00 40.31 81 PRO A CA 1
ATOM 613 C C . PRO A 1 81 ? 38.323 5.905 -39.365 1.00 40.31 81 PRO A C 1
ATOM 615 O O . PRO A 1 81 ? 38.582 5.332 -40.422 1.00 40.31 81 PRO A O 1
ATOM 618 N N . GLN A 1 82 ? 37.745 7.107 -39.376 1.00 37.91 82 GLN A N 1
ATOM 619 C CA . GLN A 1 82 ? 37.491 7.853 -40.608 1.00 37.91 82 GLN A CA 1
ATOM 620 C C . GLN A 1 82 ? 38.764 8.567 -41.069 1.00 37.91 82 GLN A C 1
ATOM 622 O O . GLN A 1 82 ? 38.902 9.785 -41.021 1.00 37.91 82 GLN A O 1
ATOM 627 N N . GLY A 1 83 ? 39.710 7.748 -41.526 1.00 36.47 83 GLY A N 1
ATOM 628 C CA . GLY A 1 83 ? 40.776 8.119 -42.453 1.00 36.47 83 GLY A CA 1
ATOM 629 C C . GLY A 1 83 ? 40.819 7.226 -43.702 1.00 36.47 83 GLY A C 1
ATOM 630 O O . GLY A 1 83 ? 41.634 7.469 -44.586 1.00 36.47 83 GLY A O 1
ATOM 631 N N . GLU A 1 84 ? 39.963 6.200 -43.816 1.00 34.44 84 GLU A N 1
ATOM 632 C CA . GLU A 1 84 ? 40.068 5.202 -44.898 1.00 34.44 84 GLU A CA 1
ATOM 633 C C . GLU A 1 84 ? 39.050 5.348 -46.044 1.00 34.44 84 GLU A C 1
ATOM 635 O O . GLU A 1 84 ? 39.216 4.710 -47.088 1.00 34.44 84 GLU A O 1
ATOM 640 N N . GLU A 1 85 ? 38.051 6.232 -45.945 1.00 35.53 85 GLU A N 1
ATOM 641 C CA . GLU A 1 85 ? 37.126 6.474 -47.069 1.00 35.53 85 GLU A CA 1
ATOM 642 C C . GLU A 1 85 ? 37.723 7.363 -48.179 1.00 35.53 85 GLU A C 1
ATOM 644 O O . GLU A 1 85 ? 37.298 7.275 -49.334 1.00 35.53 85 GLU A O 1
ATOM 649 N N . GLU A 1 86 ? 38.784 8.130 -47.901 1.00 31.17 86 GLU A N 1
ATOM 650 C CA . GLU A 1 86 ? 39.440 8.975 -48.916 1.00 31.17 86 GLU A CA 1
ATOM 651 C C . GLU A 1 86 ? 40.380 8.207 -49.867 1.00 31.17 86 GLU A C 1
ATOM 653 O O . GLU A 1 86 ? 40.753 8.727 -50.921 1.00 31.17 86 GLU A O 1
ATOM 658 N N . ILE A 1 87 ? 40.726 6.947 -49.573 1.00 34.25 87 ILE A N 1
ATOM 659 C CA . ILE A 1 87 ? 41.649 6.156 -50.413 1.00 34.25 87 ILE A CA 1
ATOM 660 C C . ILE A 1 87 ? 40.902 5.364 -51.504 1.00 34.25 87 ILE A C 1
ATOM 662 O O . ILE A 1 87 ? 41.481 5.015 -52.535 1.00 34.25 87 ILE A O 1
ATOM 666 N N . ARG A 1 88 ? 39.587 5.139 -51.367 1.00 30.80 88 ARG A N 1
ATOM 667 C CA . ARG A 1 88 ? 38.816 4.323 -52.329 1.00 30.80 88 ARG A CA 1
ATOM 668 C C . ARG A 1 88 ? 38.355 5.057 -53.590 1.00 30.80 88 ARG A C 1
ATOM 670 O O . ARG A 1 88 ? 37.909 4.405 -54.529 1.00 30.80 88 ARG A O 1
ATOM 677 N N . THR A 1 89 ? 38.510 6.378 -53.672 1.00 31.03 89 THR A N 1
ATOM 678 C CA . THR A 1 89 ? 38.073 7.170 -54.841 1.00 31.03 89 THR A CA 1
ATOM 679 C C . THR A 1 89 ? 39.198 7.583 -55.796 1.00 31.03 89 THR A C 1
ATOM 681 O O . THR A 1 89 ? 38.932 8.243 -56.799 1.00 31.03 89 THR A O 1
ATOM 684 N N . LYS A 1 90 ? 40.450 7.151 -55.574 1.00 30.36 90 LYS A N 1
ATOM 685 C CA . LYS A 1 90 ? 41.578 7.435 -56.485 1.00 30.36 90 LYS A CA 1
ATOM 686 C C . LYS A 1 90 ? 42.421 6.202 -56.816 1.00 30.36 90 LYS A C 1
ATOM 688 O O . LYS A 1 90 ? 43.618 6.192 -56.569 1.00 30.36 90 LYS A O 1
ATOM 693 N N . CYS A 1 91 ? 41.823 5.177 -57.421 1.00 26.17 91 CYS A N 1
ATOM 694 C CA . CYS A 1 91 ? 42.571 4.220 -58.248 1.00 26.17 91 CYS A CA 1
ATOM 695 C C . CYS A 1 91 ? 41.628 3.408 -59.142 1.00 26.17 91 CYS A C 1
ATOM 697 O O . CYS A 1 91 ? 41.319 2.251 -58.883 1.00 26.17 91 CYS A O 1
ATOM 699 N N . SER A 1 92 ? 41.188 4.016 -60.240 1.00 31.97 92 SER A N 1
ATOM 700 C CA . SER A 1 92 ? 40.739 3.274 -61.414 1.00 31.97 92 SER A CA 1
ATOM 701 C C . SER A 1 92 ? 41.683 3.610 -62.558 1.00 31.97 92 SER A C 1
ATOM 703 O O . SER A 1 92 ? 41.468 4.616 -63.220 1.00 31.97 92 SER A O 1
ATOM 705 N N . THR A 1 93 ? 42.737 2.810 -62.737 1.00 32.00 93 THR A N 1
ATOM 706 C CA . THR A 1 93 ? 43.348 2.448 -64.031 1.00 32.00 93 THR A CA 1
ATOM 707 C C . THR A 1 93 ? 44.623 1.626 -63.793 1.00 32.00 93 THR A C 1
ATOM 709 O O . THR A 1 93 ? 45.418 1.991 -62.933 1.00 32.00 93 THR A O 1
ATOM 712 N N . ILE A 1 94 ? 44.854 0.639 -64.673 1.00 31.41 94 ILE A N 1
ATOM 713 C CA . ILE A 1 94 ? 46.131 -0.041 -65.008 1.00 31.41 94 ILE A CA 1
ATOM 714 C C . ILE A 1 94 ? 46.303 -1.484 -64.470 1.00 31.41 94 ILE A C 1
ATOM 716 O O . ILE A 1 94 ? 46.748 -1.726 -63.355 1.00 31.41 94 ILE A O 1
ATOM 720 N N . SER A 1 95 ? 45.916 -2.414 -65.355 1.00 30.92 95 SER A N 1
ATOM 721 C CA . SER A 1 95 ? 46.539 -3.683 -65.795 1.00 30.92 95 SER A CA 1
ATOM 722 C C . SER A 1 95 ? 47.524 -4.475 -64.915 1.00 30.92 95 SER A C 1
ATOM 724 O O . SER A 1 95 ? 48.564 -3.970 -64.504 1.00 30.92 95 SER A O 1
ATOM 726 N N . ASP A 1 96 ? 47.239 -5.782 -64.848 1.00 36.31 96 ASP A N 1
ATOM 727 C CA . ASP A 1 96 ? 48.137 -6.941 -64.987 1.00 36.31 96 ASP A CA 1
ATOM 728 C C . ASP A 1 96 ? 49.548 -6.874 -64.377 1.00 36.31 96 ASP A C 1
ATOM 730 O O . ASP A 1 96 ? 50.496 -6.378 -64.982 1.00 36.31 96 ASP A O 1
ATOM 734 N N . ASN A 1 97 ? 49.719 -7.547 -63.233 1.00 32.47 97 ASN A N 1
ATOM 735 C CA . ASN A 1 97 ? 51.003 -8.133 -62.843 1.00 32.47 97 ASN A CA 1
ATOM 736 C C . ASN A 1 97 ? 50.799 -9.402 -61.984 1.00 32.47 97 ASN A C 1
ATOM 738 O O . ASN A 1 97 ? 50.152 -9.335 -60.935 1.00 32.47 97 ASN A O 1
ATOM 742 N N . PRO A 1 98 ? 51.350 -10.570 -62.371 1.00 34.06 98 PRO A N 1
ATOM 743 C CA . PRO A 1 98 ? 51.209 -11.818 -61.632 1.00 34.06 98 PRO A CA 1
ATOM 744 C C . PRO A 1 98 ? 52.338 -11.940 -60.601 1.00 34.06 98 PRO A C 1
ATOM 746 O O . PRO A 1 98 ? 53.305 -12.665 -60.801 1.00 34.06 98 PRO A O 1
ATOM 749 N N . MET A 1 99 ? 52.245 -11.199 -59.498 1.00 31.23 99 MET A N 1
ATOM 750 C CA . MET A 1 99 ? 53.210 -11.304 -58.391 1.00 31.23 99 MET A CA 1
ATOM 751 C C . MET A 1 99 ? 52.573 -10.927 -57.045 1.00 31.23 99 MET A C 1
ATOM 753 O O . MET A 1 99 ? 53.153 -10.214 -56.238 1.00 31.23 99 MET A O 1
ATOM 757 N N . LEU A 1 100 ? 51.344 -11.396 -56.797 1.00 33.16 100 LEU A N 1
ATOM 758 C CA . LEU A 1 100 ? 50.675 -11.229 -55.499 1.00 33.16 100 LEU A CA 1
ATOM 759 C C . LEU A 1 100 ? 49.827 -12.453 -55.096 1.00 33.16 100 LEU A C 1
ATOM 761 O O . LEU A 1 100 ? 48.750 -12.326 -54.527 1.00 33.16 100 LEU A O 1
ATOM 765 N N . ASN A 1 101 ? 50.313 -13.663 -55.391 1.00 30.17 101 ASN A N 1
ATOM 766 C CA . ASN A 1 101 ? 49.670 -14.929 -54.996 1.00 30.17 101 ASN A CA 1
ATOM 767 C C . ASN A 1 101 ? 50.306 -15.577 -53.746 1.00 30.17 101 ASN A C 1
ATOM 769 O O . ASN A 1 101 ? 50.256 -16.792 -53.596 1.00 30.17 101 ASN A O 1
ATOM 773 N N . ILE A 1 102 ? 50.897 -14.788 -52.837 1.00 35.69 102 ILE A N 1
ATOM 774 C CA . ILE A 1 102 ? 51.487 -15.303 -51.579 1.00 35.69 102 ILE A CA 1
ATOM 775 C C . ILE A 1 102 ? 50.757 -14.791 -50.316 1.00 35.69 102 ILE A C 1
ATOM 777 O O . ILE A 1 102 ? 51.078 -15.196 -49.207 1.00 35.69 102 ILE A O 1
ATOM 781 N N . LEU A 1 103 ? 49.693 -13.989 -50.449 1.00 30.31 103 LEU A N 1
ATOM 782 C CA . LEU A 1 103 ? 48.900 -13.500 -49.304 1.00 30.31 103 LEU A CA 1
ATOM 783 C C . LEU A 1 103 ? 47.386 -13.706 -49.492 1.00 30.31 103 LEU A C 1
ATOM 785 O O . LEU A 1 103 ? 46.578 -12.849 -49.151 1.00 30.31 103 LEU A O 1
ATOM 789 N N . LYS A 1 104 ? 46.977 -14.863 -50.028 1.00 29.44 104 LYS A N 1
ATOM 790 C CA . LYS A 1 104 ? 45.586 -15.337 -49.923 1.00 29.44 104 LYS A CA 1
ATOM 791 C C . LYS A 1 104 ? 45.458 -16.241 -48.707 1.00 29.44 104 LYS A C 1
ATOM 793 O O . LYS A 1 104 ? 45.573 -17.457 -48.805 1.00 29.44 104 LYS A O 1
ATOM 798 N N . GLY A 1 105 ? 45.257 -15.609 -47.563 1.00 31.17 105 GLY A N 1
ATOM 799 C CA . GLY A 1 105 ? 45.018 -16.295 -46.306 1.00 31.17 105 GLY A CA 1
ATOM 800 C C . GLY A 1 105 ? 44.715 -15.315 -45.191 1.00 31.17 105 GLY A C 1
ATOM 801 O O . GLY A 1 105 ? 45.412 -15.360 -44.197 1.00 31.17 105 GLY A O 1
ATOM 802 N N . ILE A 1 106 ? 43.748 -14.416 -45.394 1.00 27.36 106 ILE A N 1
ATOM 803 C CA . ILE A 1 106 ? 42.932 -13.760 -44.359 1.00 27.36 106 ILE A CA 1
ATOM 804 C C . ILE A 1 106 ? 41.680 -13.253 -45.095 1.00 27.36 106 ILE A C 1
ATOM 806 O O . ILE A 1 106 ? 41.730 -12.287 -45.855 1.00 27.36 106 ILE A O 1
ATOM 810 N N . GLU A 1 107 ? 40.560 -13.949 -44.924 1.00 26.66 107 GLU A N 1
ATOM 811 C CA . GLU A 1 107 ? 39.237 -13.416 -45.242 1.00 26.66 107 GLU A CA 1
ATOM 812 C C . GLU A 1 107 ? 38.850 -12.449 -44.114 1.00 26.66 107 GLU A C 1
ATOM 814 O O . GLU A 1 107 ? 38.669 -12.861 -42.969 1.00 26.66 107 GLU A O 1
ATOM 819 N N . HIS A 1 108 ? 38.749 -11.152 -44.411 1.00 26.72 108 HIS A N 1
ATOM 820 C CA . HIS A 1 108 ? 38.157 -10.188 -43.486 1.00 26.72 108 HIS A CA 1
ATOM 821 C C . HIS A 1 108 ? 36.633 -10.344 -43.510 1.00 26.72 108 HIS A C 1
ATOM 823 O O . HIS A 1 108 ? 35.946 -9.828 -44.391 1.00 26.72 108 HIS A O 1
ATOM 829 N N . VAL A 1 109 ? 36.116 -11.077 -42.526 1.00 28.14 109 VAL A N 1
ATOM 830 C CA . VAL A 1 109 ? 34.698 -11.093 -42.164 1.00 28.14 109 VAL A CA 1
ATOM 831 C C . VAL A 1 109 ? 34.330 -9.721 -41.591 1.00 28.14 109 VAL A C 1
ATOM 833 O O . VAL A 1 109 ? 34.963 -9.232 -40.657 1.00 28.14 109 VAL A O 1
ATOM 836 N N . SER A 1 110 ? 33.311 -9.093 -42.177 1.00 25.66 110 SER A N 1
ATOM 837 C CA . SER A 1 110 ? 32.669 -7.876 -41.676 1.00 25.66 110 SER A CA 1
ATOM 838 C C . SER A 1 110 ? 32.091 -8.131 -40.278 1.00 25.66 110 SER A C 1
ATOM 840 O O . SER A 1 110 ? 31.178 -8.939 -40.116 1.00 25.66 110 SER A O 1
ATOM 842 N N . TYR A 1 111 ? 32.630 -7.454 -39.264 1.00 28.05 111 TYR A N 1
ATOM 843 C CA . TYR A 1 111 ? 32.039 -7.414 -37.930 1.00 28.05 111 TYR A CA 1
ATOM 844 C C . TYR A 1 111 ? 30.984 -6.305 -37.888 1.00 28.05 111 TYR A C 1
ATOM 846 O O . TYR A 1 111 ? 31.312 -5.126 -37.783 1.00 28.05 111 TYR A O 1
ATOM 854 N N . ASN A 1 112 ? 29.708 -6.692 -37.930 1.00 28.11 112 ASN A N 1
ATOM 855 C CA . ASN A 1 112 ? 28.666 -5.921 -37.256 1.00 28.11 112 ASN A CA 1
ATOM 856 C C . ASN A 1 112 ? 29.019 -5.911 -35.763 1.00 28.11 112 ASN A C 1
ATOM 858 O O . ASN A 1 112 ? 29.197 -6.980 -35.172 1.00 28.11 112 ASN A O 1
ATOM 862 N N . ALA A 1 113 ? 29.164 -4.727 -35.170 1.00 30.66 113 ALA A N 1
ATOM 863 C CA . ALA A 1 113 ? 29.516 -4.574 -33.766 1.00 30.66 113 ALA A CA 1
ATOM 864 C C . ALA A 1 113 ? 28.396 -5.140 -32.876 1.00 30.66 113 ALA A C 1
ATOM 866 O O . ALA A 1 113 ? 27.352 -4.521 -32.688 1.00 30.66 113 ALA A O 1
ATOM 867 N N . ARG A 1 114 ? 28.614 -6.351 -32.361 1.00 30.27 114 ARG A N 1
ATOM 868 C CA . ARG A 1 114 ? 27.988 -6.835 -31.129 1.00 30.27 114 ARG A CA 1
ATOM 869 C C . ARG A 1 114 ? 28.784 -6.275 -29.943 1.00 30.27 114 ARG A C 1
ATOM 871 O O . ARG A 1 114 ? 29.986 -6.041 -30.118 1.00 30.27 114 ARG A O 1
ATOM 878 N N . PRO A 1 115 ? 28.165 -6.071 -28.767 1.00 31.83 115 PRO A N 1
ATOM 879 C CA . PRO A 1 115 ? 28.903 -5.738 -27.553 1.00 31.83 115 PRO A CA 1
ATOM 880 C C . PRO A 1 115 ? 30.061 -6.725 -27.347 1.00 31.83 115 PRO A C 1
ATOM 882 O O . PRO A 1 115 ? 29.972 -7.916 -27.661 1.00 31.83 115 PRO A O 1
ATOM 885 N N . VAL A 1 116 ? 31.200 -6.200 -26.900 1.00 29.36 116 VAL A N 1
ATOM 886 C CA . VAL A 1 116 ? 32.401 -6.997 -26.643 1.00 29.36 116 VAL A CA 1
ATOM 887 C C . VAL A 1 116 ? 32.085 -7.984 -25.520 1.00 29.36 116 VAL A C 1
ATOM 889 O O . VAL A 1 116 ? 31.709 -7.574 -24.426 1.00 29.36 116 VAL A O 1
ATOM 892 N N . ARG A 1 117 ? 32.244 -9.283 -25.806 1.00 31.39 117 ARG A N 1
ATOM 893 C CA . ARG A 1 117 ? 32.043 -10.384 -24.852 1.00 31.39 117 ARG A CA 1
ATOM 894 C C . ARG A 1 117 ? 32.789 -10.114 -23.545 1.00 31.39 117 ARG A C 1
ATOM 896 O O . ARG A 1 117 ? 34.010 -9.958 -23.559 1.00 31.39 117 ARG A O 1
ATOM 903 N N . ALA A 1 118 ? 32.079 -10.174 -22.423 1.00 36.09 118 ALA A N 1
ATOM 904 C CA . ALA A 1 118 ? 32.669 -10.229 -21.092 1.00 36.09 118 ALA A CA 1
ATOM 905 C C . ALA A 1 118 ? 33.307 -11.612 -20.851 1.00 36.09 118 ALA A C 1
ATOM 907 O O . ALA A 1 118 ? 32.774 -12.442 -20.126 1.00 36.09 118 ALA A O 1
ATOM 908 N N . ARG A 1 119 ? 34.444 -11.902 -21.490 1.00 36.72 119 ARG A N 1
ATOM 909 C CA . ARG A 1 119 ? 35.246 -13.096 -21.183 1.00 36.72 119 ARG A CA 1
ATOM 910 C C . ARG A 1 119 ? 36.649 -12.701 -20.771 1.00 36.72 119 ARG A C 1
ATOM 912 O O . ARG A 1 119 ? 37.537 -12.721 -21.605 1.00 36.72 119 ARG A O 1
ATOM 919 N N . GLU A 1 120 ? 36.800 -12.417 -19.480 1.00 34.84 120 GLU A N 1
ATOM 920 C CA . GLU A 1 120 ? 37.997 -12.708 -18.677 1.00 34.84 120 GLU A CA 1
ATOM 921 C C . GLU A 1 120 ? 37.566 -12.892 -17.208 1.00 34.84 120 GLU A C 1
ATOM 923 O O . GLU A 1 120 ? 37.867 -12.080 -16.339 1.00 34.84 120 GLU A O 1
ATOM 928 N N . ILE A 1 121 ? 36.784 -13.938 -16.927 1.00 34.34 121 ILE A N 1
ATOM 929 C CA . ILE A 1 121 ? 36.645 -14.494 -15.574 1.00 34.34 121 ILE A CA 1
ATOM 930 C C . ILE A 1 121 ? 36.791 -16.006 -15.733 1.00 34.34 121 ILE A C 1
ATOM 932 O O . ILE A 1 121 ? 36.129 -16.602 -16.583 1.00 34.34 121 ILE A O 1
ATOM 936 N N . ASP A 1 122 ? 37.735 -16.577 -14.988 1.00 31.03 122 ASP A N 1
ATOM 937 C CA . ASP A 1 122 ? 38.133 -17.980 -15.053 1.00 31.03 122 ASP A CA 1
ATOM 938 C C . ASP A 1 122 ? 36.930 -18.928 -15.056 1.00 31.03 122 ASP A C 1
ATOM 940 O O . ASP A 1 122 ? 36.063 -18.895 -14.183 1.00 31.03 122 ASP A O 1
ATOM 944 N N . SER A 1 123 ? 36.908 -19.789 -16.068 1.00 33.94 123 SER A N 1
ATOM 945 C CA . SER A 1 123 ? 35.932 -20.850 -16.252 1.00 33.94 123 SER A CA 1
ATOM 946 C C . SER A 1 123 ? 36.116 -21.942 -15.198 1.00 33.94 123 SER A C 1
ATOM 948 O O . SER A 1 123 ? 37.070 -22.720 -15.273 1.00 33.94 123 SER A O 1
ATOM 950 N N . ALA A 1 124 ? 35.162 -22.039 -14.279 1.00 33.22 124 ALA A N 1
ATOM 951 C CA . ALA A 1 124 ? 34.847 -23.270 -13.569 1.00 33.22 124 ALA A CA 1
ATOM 952 C C . ALA A 1 124 ? 33.322 -23.468 -13.608 1.00 33.22 124 ALA A C 1
ATOM 954 O O . ALA A 1 124 ? 32.581 -22.707 -12.995 1.00 33.22 124 ALA A O 1
ATOM 955 N N . ASP A 1 125 ? 32.909 -24.458 -14.402 1.00 38.47 125 ASP A N 1
ATOM 956 C CA . ASP A 1 125 ? 31.639 -25.195 -14.381 1.00 38.47 125 ASP A CA 1
ATOM 957 C C . ASP A 1 125 ? 30.324 -24.400 -14.268 1.00 38.47 125 ASP A C 1
ATOM 959 O O . ASP A 1 125 ? 29.779 -24.230 -13.181 1.00 38.47 125 ASP A O 1
ATOM 963 N N . VAL A 1 126 ? 29.731 -24.029 -15.412 1.00 37.56 126 VAL A N 1
ATOM 964 C CA . VAL A 1 126 ? 28.281 -23.780 -15.502 1.00 37.56 126 VAL A CA 1
ATOM 965 C C . VAL A 1 126 ? 27.746 -24.383 -16.802 1.00 37.56 126 VAL A C 1
ATOM 967 O O . VAL A 1 126 ? 28.061 -23.921 -17.898 1.00 37.56 126 VAL A O 1
ATOM 970 N N . ASP A 1 127 ? 26.959 -25.450 -16.665 1.00 36.22 127 ASP A N 1
ATOM 971 C CA . ASP A 1 127 ? 26.123 -26.009 -17.726 1.00 36.22 127 ASP A CA 1
ATOM 972 C C . ASP A 1 127 ? 25.098 -24.964 -18.199 1.00 36.22 127 ASP A C 1
ATOM 974 O O . ASP A 1 127 ? 24.452 -24.294 -17.389 1.00 36.22 127 ASP A O 1
ATOM 978 N N . ALA A 1 128 ? 24.914 -24.868 -19.515 1.00 37.69 128 ALA A N 1
ATOM 979 C CA . ALA A 1 128 ? 24.078 -23.896 -20.228 1.00 37.69 128 ALA A CA 1
ATOM 980 C C . ALA A 1 128 ? 22.542 -24.036 -20.007 1.00 37.69 128 ALA A C 1
ATOM 982 O O . ALA A 1 128 ? 21.754 -23.674 -20.878 1.00 37.69 128 ALA A O 1
ATOM 983 N N . GLU A 1 129 ? 22.103 -24.551 -18.851 1.00 47.78 129 GLU A N 1
ATOM 984 C CA . GLU A 1 129 ? 20.698 -24.610 -18.399 1.00 47.78 129 GLU A CA 1
ATOM 985 C C . GLU A 1 129 ? 20.395 -23.700 -17.178 1.00 47.78 129 GLU A C 1
ATOM 987 O O . GLU A 1 129 ? 19.239 -23.588 -16.777 1.00 47.78 129 GLU A O 1
ATOM 992 N N . ASN A 1 130 ? 21.378 -23.003 -16.586 1.00 66.56 130 ASN A N 1
ATOM 993 C CA . ASN A 1 130 ? 21.252 -22.455 -15.223 1.00 66.56 130 ASN A CA 1
ATOM 994 C C . ASN A 1 130 ? 21.494 -20.933 -15.083 1.00 66.56 130 ASN A C 1
ATOM 996 O O . ASN A 1 130 ? 22.405 -20.520 -14.368 1.00 66.56 130 ASN A O 1
ATOM 1000 N N . ASN A 1 131 ? 20.651 -20.065 -15.664 1.00 82.12 131 ASN A N 1
ATOM 1001 C CA . ASN A 1 131 ? 20.578 -18.671 -15.187 1.00 82.12 131 ASN A CA 1
ATOM 1002 C C . ASN A 1 131 ? 19.764 -18.632 -13.869 1.00 82.12 131 ASN A C 1
ATOM 1004 O O . ASN A 1 131 ? 18.541 -18.825 -13.904 1.00 82.12 131 ASN A O 1
ATOM 1008 N N . PRO A 1 132 ? 20.383 -18.364 -12.700 1.00 87.75 132 PRO A N 1
ATOM 1009 C CA . PRO A 1 132 ? 19.682 -18.406 -11.418 1.00 87.75 132 PRO A CA 1
ATOM 1010 C C . PRO A 1 132 ? 18.617 -17.307 -11.284 1.00 87.75 132 PRO A C 1
ATOM 1012 O O . PRO A 1 132 ? 17.629 -17.500 -10.574 1.00 87.75 132 PRO A O 1
ATOM 1015 N N . PHE A 1 133 ? 18.757 -16.189 -12.005 1.00 90.69 133 PHE A N 1
ATOM 1016 C CA . PHE A 1 133 ? 17.756 -15.121 -12.035 1.00 90.69 133 PHE A CA 1
ATOM 1017 C C . PHE A 1 133 ? 16.467 -15.589 -12.717 1.00 90.69 133 PHE A C 1
ATOM 1019 O O . PHE A 1 133 ? 15.380 -15.315 -12.211 1.00 90.69 133 PHE A O 1
ATOM 1026 N N . ASN A 1 134 ? 16.566 -16.381 -13.791 1.00 88.69 134 ASN A N 1
ATOM 1027 C CA . ASN A 1 134 ? 15.395 -16.961 -14.457 1.00 88.69 134 ASN A CA 1
ATOM 1028 C C . ASN A 1 134 ? 14.634 -17.915 -13.531 1.00 88.69 134 ASN A C 1
ATOM 1030 O O . ASN A 1 134 ? 13.403 -17.896 -13.511 1.00 88.69 134 ASN A O 1
ATOM 1034 N N . LYS A 1 135 ? 15.342 -18.685 -12.694 1.00 89.75 135 LYS A N 1
ATOM 1035 C CA . LYS A 1 135 ? 14.698 -19.520 -11.672 1.00 89.75 135 LYS A CA 1
ATOM 1036 C C . LYS A 1 135 ? 13.904 -18.678 -10.665 1.00 89.75 135 LYS A C 1
ATOM 1038 O O . LYS A 1 135 ? 12.790 -19.058 -10.326 1.00 89.75 135 LYS A O 1
ATOM 1043 N N . ILE A 1 136 ? 14.405 -17.506 -10.258 1.00 92.12 136 ILE A N 1
ATOM 1044 C CA . ILE A 1 136 ? 13.657 -16.573 -9.391 1.00 92.12 136 ILE A CA 1
ATOM 1045 C C . ILE A 1 136 ? 12.397 -16.055 -10.095 1.00 92.12 136 ILE A C 1
ATOM 1047 O O . ILE A 1 136 ? 11.328 -16.046 -9.482 1.00 92.12 136 ILE A O 1
ATOM 1051 N N . VAL A 1 137 ? 12.482 -15.677 -11.379 1.00 91.12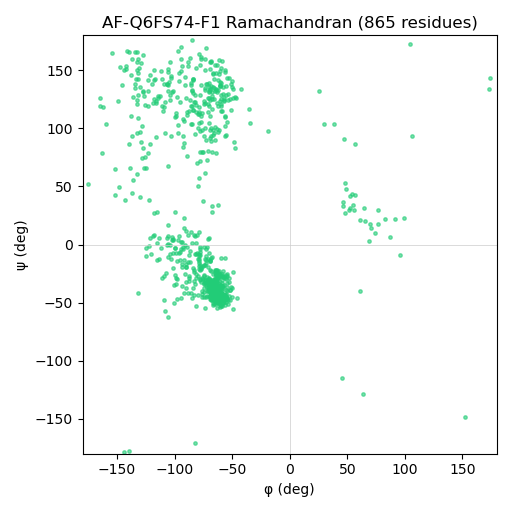 137 VAL A N 1
ATOM 1052 C CA . VAL A 1 137 ? 11.301 -15.269 -12.169 1.00 91.12 137 VAL A CA 1
ATOM 1053 C C . VAL A 1 137 ? 10.267 -16.395 -12.206 1.00 91.12 137 VAL A C 1
ATOM 1055 O O . VAL A 1 137 ? 9.079 -16.151 -11.987 1.00 91.12 137 VAL A O 1
ATOM 1058 N N . MET A 1 138 ? 10.706 -17.635 -12.440 1.00 90.81 138 MET A N 1
ATOM 1059 C CA . MET A 1 138 ? 9.831 -18.808 -12.466 1.00 90.81 138 MET A CA 1
ATOM 1060 C C . MET A 1 138 ? 9.179 -19.068 -11.106 1.00 90.81 138 MET A C 1
ATOM 1062 O O . MET A 1 138 ? 7.961 -19.246 -11.055 1.00 90.81 138 MET A O 1
ATOM 1066 N N . SER A 1 139 ? 9.945 -19.043 -10.008 1.00 91.50 139 SER A N 1
ATOM 1067 C CA . SER A 1 139 ? 9.403 -19.227 -8.657 1.00 91.50 139 SER A CA 1
ATOM 1068 C C . SER A 1 139 ? 8.401 -18.121 -8.322 1.00 91.50 139 SER A C 1
ATOM 1070 O O . SER A 1 139 ? 7.274 -18.425 -7.941 1.00 91.50 139 SER A O 1
ATOM 1072 N N . ARG A 1 140 ? 8.723 -16.845 -8.567 1.00 92.94 140 ARG A N 1
ATOM 1073 C CA . ARG A 1 140 ? 7.777 -15.736 -8.356 1.00 92.94 140 ARG A CA 1
ATOM 1074 C C . ARG A 1 140 ? 6.507 -15.889 -9.197 1.00 92.94 140 ARG A C 1
ATOM 1076 O O . ARG A 1 140 ? 5.405 -15.760 -8.669 1.00 92.94 140 ARG A O 1
ATOM 1083 N N . THR A 1 141 ? 6.641 -16.211 -10.485 1.00 91.50 141 THR A N 1
ATOM 1084 C CA . THR A 1 141 ? 5.493 -16.447 -11.378 1.00 91.50 141 THR A CA 1
ATOM 1085 C C . THR A 1 141 ? 4.610 -17.570 -10.843 1.00 91.50 141 THR A C 1
ATOM 1087 O O . THR A 1 141 ? 3.392 -17.414 -10.786 1.00 91.50 141 THR A O 1
ATOM 1090 N N . LYS A 1 142 ? 5.215 -18.669 -10.377 1.00 91.62 142 LYS A N 1
ATOM 1091 C CA . LYS A 1 142 ? 4.515 -19.802 -9.764 1.00 91.62 142 LYS A CA 1
ATOM 1092 C C . LYS A 1 142 ? 3.655 -19.360 -8.573 1.00 91.62 142 LYS A C 1
ATOM 1094 O O . LYS A 1 142 ? 2.463 -19.655 -8.566 1.00 91.62 142 LYS A O 1
ATOM 1099 N N . TYR A 1 143 ? 4.206 -18.623 -7.605 1.00 94.50 143 TYR A N 1
ATOM 1100 C CA . TYR A 1 143 ? 3.444 -18.169 -6.430 1.00 94.50 143 TYR A CA 1
ATOM 1101 C C . TYR A 1 143 ? 2.365 -17.133 -6.784 1.00 94.50 143 TYR A C 1
ATOM 1103 O O . TYR A 1 143 ? 1.204 -17.267 -6.392 1.00 94.50 143 TYR A O 1
ATOM 1111 N N . VAL A 1 144 ? 2.704 -16.106 -7.566 1.00 93.00 144 VAL A N 1
ATOM 1112 C CA . VAL A 1 144 ? 1.766 -15.018 -7.891 1.00 93.00 144 VAL A CA 1
ATOM 1113 C C . VAL A 1 144 ? 0.585 -15.526 -8.726 1.00 93.00 144 VAL A C 1
ATOM 1115 O O . VAL A 1 144 ? -0.565 -15.181 -8.444 1.00 93.00 144 VAL A O 1
ATOM 1118 N N . VAL A 1 145 ? 0.844 -16.381 -9.718 1.00 90.81 145 VAL A N 1
ATOM 1119 C CA . VAL A 1 145 ? -0.198 -16.911 -10.607 1.00 90.81 145 VAL A CA 1
ATOM 1120 C C . VAL A 1 145 ? -1.048 -17.967 -9.894 1.00 90.81 145 VAL A C 1
ATOM 1122 O O . VAL A 1 145 ? -2.272 -17.924 -10.006 1.00 90.81 145 VAL A O 1
ATOM 1125 N N . ASN A 1 146 ? -0.455 -18.865 -9.092 1.00 90.19 146 ASN A N 1
ATOM 1126 C CA . ASN A 1 146 ? -1.219 -19.901 -8.375 1.00 90.19 146 ASN A CA 1
ATOM 1127 C C . ASN A 1 146 ? -2.081 -19.361 -7.225 1.00 90.19 146 ASN A C 1
ATOM 1129 O O . ASN A 1 146 ? -3.030 -20.025 -6.814 1.00 90.19 146 ASN A O 1
ATOM 1133 N N . SER A 1 147 ? -1.789 -18.157 -6.732 1.00 92.06 147 SER A N 1
ATOM 1134 C CA . SER A 1 147 ? -2.611 -17.450 -5.739 1.00 92.06 147 SER A CA 1
ATOM 1135 C C . SER A 1 147 ? -3.587 -16.434 -6.347 1.00 92.06 147 SER A C 1
ATOM 1137 O O . SER A 1 147 ? -4.236 -15.694 -5.602 1.00 92.06 147 SER A O 1
ATOM 1139 N N . TYR A 1 148 ? -3.715 -16.396 -7.683 1.00 91.44 148 TYR A N 1
ATOM 1140 C CA . TYR A 1 148 ? -4.585 -15.469 -8.424 1.00 91.44 148 TYR A CA 1
ATOM 1141 C C . TYR A 1 148 ? -4.318 -13.986 -8.107 1.00 91.44 148 TYR A C 1
ATOM 1143 O O . TYR A 1 148 ? -5.226 -13.151 -8.166 1.00 91.44 148 TYR A O 1
ATOM 1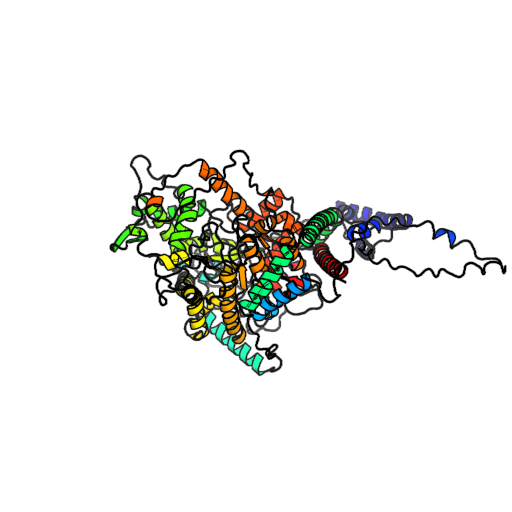151 N N . GLN A 1 149 ? -3.074 -13.653 -7.749 1.00 92.75 149 GLN A N 1
ATOM 1152 C CA . GLN A 1 149 ? -2.655 -12.283 -7.455 1.00 92.75 149 GLN A CA 1
ATOM 1153 C C . GLN A 1 149 ? -2.219 -11.510 -8.707 1.00 92.75 149 GLN A C 1
ATOM 1155 O O . GLN A 1 149 ? -2.098 -10.284 -8.641 1.00 92.75 149 GLN A O 1
ATOM 1160 N N . ASN A 1 150 ? -1.969 -12.191 -9.831 1.00 91.75 150 ASN A N 1
ATOM 1161 C CA . ASN A 1 150 ? -1.612 -11.539 -11.087 1.00 91.75 150 ASN A CA 1
ATOM 1162 C C . ASN A 1 150 ? -2.783 -10.720 -11.644 1.00 91.75 150 ASN A C 1
ATOM 1164 O O . ASN A 1 150 ? -3.961 -11.067 -11.528 1.00 91.75 150 ASN A O 1
ATOM 1168 N N . SER A 1 151 ? -2.447 -9.629 -12.317 1.00 89.62 151 SER A N 1
ATOM 1169 C CA . SER A 1 151 ? -3.412 -8.691 -12.876 1.00 89.62 151 SER A CA 1
ATOM 1170 C C . SER A 1 151 ? -4.291 -9.331 -13.956 1.00 89.62 151 SER A C 1
ATOM 1172 O O . SER A 1 151 ? -5.454 -8.966 -14.095 1.00 89.62 151 SER A O 1
ATOM 1174 N N . ALA A 1 152 ? -3.768 -10.312 -14.702 1.00 86.31 152 ALA A N 1
ATOM 1175 C CA . ALA A 1 152 ? -4.504 -10.986 -15.777 1.00 86.31 152 ALA A CA 1
ATOM 1176 C C . ALA A 1 152 ? -5.588 -11.958 -15.290 1.00 86.31 152 ALA A C 1
ATOM 1178 O O . ALA A 1 152 ? -6.587 -12.135 -15.983 1.00 86.31 152 ALA A O 1
ATOM 1179 N N . SER A 1 153 ? -5.416 -12.582 -14.120 1.00 84.88 153 SER A N 1
ATOM 1180 C CA . SER A 1 153 ? -6.439 -13.469 -13.553 1.00 84.88 153 SER A CA 1
ATOM 1181 C C . SER A 1 153 ? -7.521 -12.706 -12.797 1.00 84.88 153 SER A C 1
ATOM 1183 O O . SER A 1 153 ? -8.622 -13.212 -12.620 1.00 84.88 153 SER A O 1
ATOM 1185 N N . ASN A 1 154 ? -7.218 -11.502 -12.313 1.00 88.88 154 ASN A N 1
ATOM 1186 C CA . ASN A 1 154 ? -8.133 -10.754 -11.467 1.00 88.88 154 ASN A CA 1
ATOM 1187 C C . ASN A 1 154 ? -9.148 -9.964 -12.309 1.00 88.88 154 ASN A C 1
ATOM 1189 O O . ASN A 1 154 ? -8.805 -8.998 -12.995 1.00 88.88 154 ASN A O 1
ATOM 1193 N N . VAL A 1 155 ? -10.430 -10.327 -12.182 1.00 86.69 155 VAL A N 1
ATOM 1194 C CA . VAL A 1 155 ? -11.560 -9.678 -12.877 1.00 86.69 155 VAL A CA 1
ATOM 1195 C C . VAL A 1 155 ? -11.605 -8.169 -12.632 1.00 86.69 155 VAL A C 1
ATOM 1197 O O . VAL A 1 155 ? -12.053 -7.417 -13.497 1.00 86.69 155 VAL A O 1
ATOM 1200 N N . LYS A 1 156 ? -11.075 -7.702 -11.495 1.00 89.38 156 LYS A N 1
ATOM 1201 C CA . LYS A 1 156 ? -10.965 -6.282 -11.143 1.00 89.38 156 LYS A CA 1
ATOM 1202 C C . LYS A 1 156 ? -10.234 -5.447 -12.200 1.00 89.38 156 LYS A C 1
ATOM 1204 O O . LYS A 1 156 ? -10.554 -4.270 -12.375 1.00 89.38 156 LYS A O 1
ATOM 1209 N N . PHE A 1 157 ? -9.251 -6.023 -12.892 1.00 89.19 157 PHE A N 1
ATOM 1210 C CA . PHE A 1 157 ? -8.456 -5.309 -13.893 1.00 89.19 157 PHE A CA 1
ATOM 1211 C C . PHE A 1 157 ? -8.972 -5.477 -15.328 1.00 89.19 157 PHE A C 1
ATOM 1213 O O . PHE A 1 157 ? -8.471 -4.807 -16.232 1.00 89.19 157 PHE A O 1
ATOM 1220 N N . ASP A 1 158 ? -10.008 -6.293 -15.541 1.00 85.06 158 ASP A N 1
ATOM 1221 C CA . ASP A 1 158 ? -10.716 -6.350 -16.817 1.00 85.06 158 ASP A CA 1
ATOM 1222 C C . ASP A 1 158 ? -11.708 -5.178 -16.913 1.00 85.06 158 ASP A C 1
ATOM 1224 O O . ASP A 1 158 ? -12.723 -5.119 -16.225 1.00 85.06 158 ASP A O 1
ATOM 1228 N N . ASP A 1 159 ? -11.429 -4.244 -17.816 1.00 77.12 159 ASP A N 1
ATOM 1229 C CA . ASP A 1 159 ? -12.221 -3.038 -18.075 1.00 77.12 159 ASP A CA 1
ATOM 1230 C C . ASP A 1 159 ? -13.695 -3.277 -18.470 1.00 77.12 159 ASP A C 1
ATOM 1232 O O . ASP A 1 159 ? -14.515 -2.374 -18.294 1.00 77.12 159 ASP A O 1
ATOM 1236 N N . LYS A 1 160 ? -14.056 -4.456 -18.996 1.00 77.31 160 LYS A N 1
ATOM 1237 C CA . LYS A 1 160 ? -15.433 -4.798 -19.411 1.00 77.31 160 LYS A CA 1
ATOM 1238 C C . LYS A 1 160 ? -16.165 -5.660 -18.390 1.00 77.31 160 LYS A C 1
ATOM 1240 O O . LYS A 1 160 ? -17.385 -5.539 -18.275 1.00 77.31 160 LYS A O 1
ATOM 1245 N N . ARG A 1 161 ? -15.448 -6.554 -17.705 1.00 80.06 161 ARG A N 1
ATOM 1246 C CA . ARG A 1 161 ? -16.020 -7.493 -16.728 1.00 80.06 161 ARG A CA 1
ATOM 1247 C C . ARG A 1 161 ? -16.038 -6.935 -15.309 1.00 80.06 161 ARG A C 1
ATOM 1249 O O . ARG A 1 161 ? -16.889 -7.355 -14.538 1.00 80.06 161 ARG A O 1
ATOM 1256 N N . ALA A 1 162 ? -15.159 -5.994 -14.962 1.00 83.00 162 ALA A N 1
ATOM 1257 C CA . ALA A 1 162 ? -15.117 -5.430 -13.619 1.00 83.00 162 ALA A CA 1
ATOM 1258 C C . ALA A 1 162 ? -16.444 -4.755 -13.242 1.00 83.00 162 ALA A C 1
ATOM 1260 O O . ALA A 1 162 ? -16.954 -3.872 -13.940 1.00 83.00 162 ALA A O 1
ATOM 1261 N N . PHE A 1 163 ? -16.977 -5.129 -12.080 1.00 86.19 163 PHE A N 1
ATOM 1262 C CA . PHE A 1 163 ? -18.098 -4.428 -11.477 1.00 86.19 163 PHE A CA 1
ATOM 1263 C C . PHE A 1 163 ? -17.606 -3.163 -10.771 1.00 86.19 163 PHE A C 1
ATOM 1265 O O . PHE A 1 163 ? -17.102 -3.220 -9.653 1.00 86.19 163 PHE A O 1
ATOM 1272 N N . VAL A 1 164 ? -17.759 -2.010 -11.422 1.00 81.44 164 VAL A N 1
ATOM 1273 C CA . VAL A 1 164 ? -17.385 -0.713 -10.842 1.00 81.44 164 VAL A CA 1
ATOM 1274 C C . VAL A 1 164 ? -18.626 -0.017 -10.287 1.00 81.44 164 VAL A C 1
ATOM 1276 O O . VAL A 1 164 ? -19.512 0.389 -11.047 1.00 81.44 164 VAL A O 1
ATOM 1279 N N . TYR A 1 165 ? -18.688 0.141 -8.963 1.00 80.50 165 TYR A N 1
ATOM 1280 C CA . TYR A 1 165 ? -19.748 0.889 -8.293 1.00 80.50 165 TYR A CA 1
ATOM 1281 C C . TYR A 1 165 ? -19.230 1.621 -7.036 1.00 80.50 165 TYR A C 1
ATOM 1283 O O . TYR A 1 165 ? -18.514 1.003 -6.254 1.00 80.50 165 TYR A O 1
ATOM 1291 N N . PRO A 1 166 ? -19.621 2.888 -6.790 1.00 75.75 166 PRO A N 1
ATOM 1292 C CA . PRO A 1 166 ? -20.462 3.726 -7.647 1.00 75.75 166 PRO A CA 1
ATOM 1293 C C . PRO A 1 166 ? -19.773 4.038 -8.979 1.00 75.75 166 PRO A C 1
ATOM 1295 O O . PRO A 1 166 ? -18.548 3.989 -9.090 1.00 75.75 166 PRO A O 1
ATOM 1298 N N . LYS A 1 167 ? -20.569 4.316 -10.019 1.00 74.50 167 LYS A N 1
ATOM 1299 C CA . LYS A 1 167 ? -20.003 4.631 -11.333 1.00 74.50 167 LYS A CA 1
ATOM 1300 C C . LYS A 1 167 ? -19.094 5.866 -11.220 1.00 74.50 167 LYS A C 1
ATOM 1302 O O . LYS A 1 167 ? -19.455 6.828 -10.537 1.00 74.50 167 LYS A O 1
ATOM 1307 N N . PRO A 1 168 ? -17.936 5.852 -11.893 1.00 71.19 168 PRO A N 1
ATOM 1308 C CA . PRO A 1 168 ? -16.973 6.940 -11.846 1.00 71.19 168 PRO A CA 1
ATOM 1309 C C . PRO A 1 168 ? -17.575 8.253 -12.350 1.00 71.19 168 PRO A C 1
ATOM 1311 O O . PRO A 1 168 ? -18.461 8.268 -13.208 1.00 71.19 168 PRO A O 1
ATOM 1314 N N . LEU A 1 169 ? -17.056 9.369 -11.835 1.00 72.56 169 LEU A N 1
ATOM 1315 C CA . LEU A 1 169 ? -17.493 10.695 -12.257 1.00 72.56 169 LEU A CA 1
ATOM 1316 C C . LEU A 1 169 ? -17.159 10.955 -13.739 1.00 72.56 169 LEU A C 1
ATOM 1318 O O . LEU A 1 169 ? -16.121 10.497 -14.228 1.00 72.56 169 LEU A O 1
ATOM 1322 N N . PRO A 1 170 ? -17.990 11.737 -14.457 1.00 71.06 170 PRO A N 1
ATOM 1323 C CA . PRO A 1 170 ? -17.719 12.109 -15.841 1.00 71.06 170 PRO A CA 1
ATOM 1324 C C . PRO A 1 170 ? -16.357 12.795 -16.019 1.00 71.06 170 PRO A C 1
ATOM 1326 O O . PRO A 1 170 ? -15.895 13.543 -15.158 1.00 71.06 170 PRO A O 1
ATOM 1329 N N . LYS A 1 171 ? -15.744 12.634 -17.197 1.00 66.19 171 LYS A N 1
ATOM 1330 C CA . LYS A 1 171 ? -14.416 13.196 -17.519 1.00 66.19 171 LYS A CA 1
ATOM 1331 C C . LYS A 1 171 ? -14.294 14.698 -17.202 1.00 66.19 171 LYS A C 1
ATOM 1333 O O . LYS A 1 171 ? -13.318 15.137 -16.586 1.00 66.19 171 LYS A O 1
ATOM 1338 N N . PHE A 1 172 ? -15.302 15.484 -17.583 1.00 68.50 172 PHE A N 1
ATOM 1339 C CA . PHE A 1 172 ? -15.340 16.944 -17.406 1.00 68.50 172 PHE A CA 1
ATOM 1340 C C . PHE A 1 172 ? -15.991 17.395 -16.096 1.00 68.50 172 PHE A C 1
ATOM 1342 O O . PHE A 1 172 ? -16.314 18.571 -15.943 1.00 68.50 172 PHE A O 1
ATOM 1349 N N . TRP A 1 173 ? -16.173 16.475 -15.148 1.00 76.44 173 TRP A N 1
ATOM 1350 C CA . TRP A 1 173 ? -16.719 16.808 -13.844 1.00 76.44 173 TRP A CA 1
ATOM 1351 C C . TRP A 1 173 ? -15.827 17.815 -13.110 1.00 76.44 173 TRP A C 1
ATOM 1353 O O . TRP A 1 173 ? -14.591 17.726 -13.168 1.00 76.44 173 TRP A O 1
ATOM 1363 N N . LYS A 1 174 ? -16.482 18.765 -12.444 1.00 73.69 174 LYS A N 1
ATOM 1364 C CA . LYS A 1 174 ? -15.891 19.822 -11.628 1.00 73.69 174 LYS A CA 1
ATOM 1365 C C . LYS A 1 174 ? -16.666 19.903 -10.324 1.00 73.69 174 LYS A C 1
ATOM 1367 O O . LYS A 1 174 ? -17.897 19.908 -10.370 1.00 73.69 174 LYS A O 1
ATOM 1372 N N . TYR A 1 175 ? -15.943 19.998 -9.216 1.00 77.62 175 TYR A N 1
ATOM 1373 C CA . TYR A 1 175 ? -16.532 20.045 -7.885 1.00 77.62 175 TYR A CA 1
ATOM 1374 C C . TYR A 1 175 ? -17.506 21.222 -7.749 1.00 77.62 175 TYR A C 1
ATOM 1376 O O . TYR A 1 175 ? -18.630 21.040 -7.298 1.00 77.62 175 TYR A O 1
ATOM 1384 N N . GLU A 1 176 ? -17.134 22.405 -8.251 1.00 77.25 176 GLU A N 1
ATOM 1385 C CA . GLU A 1 176 ? -17.925 23.640 -8.133 1.00 77.25 176 GLU A CA 1
ATOM 1386 C C . GLU A 1 176 ? -19.278 23.568 -8.856 1.00 77.25 176 GLU A C 1
ATOM 1388 O O . GLU A 1 176 ? -20.201 24.313 -8.537 1.00 77.25 176 GLU A O 1
ATOM 1393 N N . ASN A 1 177 ? -19.397 22.676 -9.841 1.00 79.44 177 ASN A N 1
ATOM 1394 C CA . ASN A 1 177 ? -20.616 22.489 -10.621 1.00 79.44 177 ASN A CA 1
ATOM 1395 C C . ASN A 1 177 ? -21.494 21.355 -10.075 1.00 79.44 177 ASN A C 1
ATOM 1397 O O . ASN A 1 177 ? -22.643 21.218 -10.509 1.00 79.44 177 ASN A O 1
ATOM 1401 N N . ASP A 1 178 ? -20.974 20.515 -9.175 1.00 73.69 178 ASP A N 1
ATOM 1402 C CA . ASP A 1 178 ? -21.749 19.425 -8.598 1.00 73.69 178 ASP A CA 1
ATOM 1403 C C . ASP A 1 178 ? -22.599 19.961 -7.453 1.00 73.69 178 ASP A C 1
ATOM 1405 O O . ASP A 1 178 ? -22.159 20.065 -6.307 1.00 73.69 178 ASP A O 1
ATOM 1409 N N . LYS A 1 179 ? -23.854 20.286 -7.777 1.00 70.12 179 LYS A N 1
ATOM 1410 C CA . LYS A 1 179 ? -24.843 20.739 -6.795 1.00 70.12 179 LYS A CA 1
ATOM 1411 C C . LYS A 1 179 ? -24.963 19.769 -5.616 1.00 70.12 179 LYS A C 1
ATOM 1413 O O . LYS A 1 179 ? -25.235 20.215 -4.517 1.00 70.12 179 LYS A O 1
ATOM 1418 N N . ARG A 1 180 ? -24.714 18.466 -5.793 1.00 71.00 180 ARG A N 1
ATOM 1419 C CA . ARG A 1 180 ? -24.769 17.497 -4.684 1.00 71.00 180 ARG A CA 1
ATOM 1420 C C . ARG A 1 180 ? -23.730 17.788 -3.601 1.00 71.00 180 ARG A C 1
ATOM 1422 O O . ARG A 1 180 ? -24.034 17.628 -2.432 1.00 71.00 180 ARG A O 1
ATOM 1429 N N . LEU A 1 181 ? -22.533 18.230 -3.988 1.00 72.81 181 LEU A N 1
ATOM 1430 C CA . LEU A 1 181 ? -21.399 18.425 -3.077 1.00 72.81 181 LEU A CA 1
ATOM 1431 C C . LEU A 1 181 ? -21.193 19.893 -2.650 1.00 72.81 181 LEU A C 1
ATOM 1433 O O . LEU A 1 181 ? -20.288 20.194 -1.875 1.00 72.81 181 LEU A O 1
ATOM 1437 N N . THR A 1 182 ? -21.999 20.822 -3.170 1.00 65.12 182 THR A N 1
ATOM 1438 C CA . THR A 1 182 ? -21.811 22.279 -3.000 1.00 65.12 182 THR A CA 1
ATOM 1439 C C . THR A 1 182 ? -22.998 22.992 -2.353 1.00 65.12 182 THR A C 1
ATOM 1441 O O . THR A 1 182 ? -22.936 24.205 -2.169 1.00 65.12 182 THR A O 1
ATOM 1444 N N . LEU A 1 183 ? -24.084 22.280 -2.027 1.00 57.38 183 LEU A N 1
ATOM 1445 C CA . LEU A 1 183 ? -25.302 22.882 -1.480 1.00 57.38 183 LEU A CA 1
ATOM 1446 C C . LEU A 1 183 ? -25.076 23.469 -0.075 1.00 57.38 183 LEU A C 1
ATOM 1448 O O . LEU A 1 183 ? -25.289 22.812 0.932 1.00 57.38 183 LEU A O 1
ATOM 1452 N N . GLU A 1 184 ? -24.770 24.761 0.003 1.00 49.56 184 GLU A N 1
ATOM 1453 C CA . GLU A 1 184 ? -25.248 25.572 1.124 1.00 49.56 184 GLU A CA 1
ATOM 1454 C C . GLU A 1 184 ? -26.765 25.755 0.961 1.00 49.56 184 GLU A C 1
ATOM 1456 O O . GLU A 1 184 ? -27.248 25.944 -0.157 1.00 49.56 184 GLU A O 1
ATOM 1461 N N . GLU A 1 185 ? -27.527 25.663 2.056 1.00 44.09 185 GLU A N 1
ATOM 1462 C CA . GLU A 1 185 ? -28.994 25.750 2.097 1.00 44.09 185 GLU A CA 1
ATOM 1463 C C . GLU A 1 185 ? -29.551 26.958 1.308 1.00 44.09 185 GLU A C 1
ATOM 1465 O O . GLU A 1 185 ? -29.808 28.030 1.857 1.00 44.09 185 GLU A O 1
ATOM 1470 N N . GLN A 1 186 ? -29.817 26.791 0.011 1.00 35.84 186 GLN A N 1
ATOM 1471 C CA . GLN A 1 186 ? -30.624 27.727 -0.761 1.00 35.84 186 GLN A CA 1
ATOM 1472 C C . GLN A 1 186 ? -32.036 27.166 -0.889 1.00 35.84 186 GLN A C 1
ATOM 1474 O O . GLN A 1 186 ? -32.294 26.155 -1.543 1.00 35.84 186 GLN A O 1
ATOM 1479 N N . LYS A 1 187 ? -32.943 27.845 -0.181 1.00 37.97 187 LYS A N 1
ATOM 1480 C CA . LYS A 1 187 ? -34.396 27.711 -0.272 1.00 37.97 187 LYS A CA 1
ATOM 1481 C C . LYS A 1 187 ? -34.842 27.611 -1.732 1.00 37.97 187 LYS A C 1
ATOM 1483 O O . LYS A 1 187 ? -34.411 28.405 -2.554 1.00 37.97 187 LYS A O 1
ATOM 1488 N N . GLU A 1 188 ? -35.729 26.646 -1.970 1.00 39.72 188 GLU A N 1
ATOM 1489 C CA . GLU A 1 188 ? -36.715 26.573 -3.054 1.00 39.72 188 GLU A CA 1
ATOM 1490 C C . GLU A 1 188 ? -36.350 27.262 -4.378 1.00 39.72 188 GLU A C 1
ATOM 1492 O O . GLU A 1 188 ? -36.573 28.452 -4.534 1.00 39.72 188 GLU A O 1
ATOM 1497 N N . GLU A 1 189 ? -35.960 26.476 -5.385 1.00 31.61 189 GLU A N 1
ATOM 1498 C CA . GLU A 1 189 ? -36.627 26.518 -6.692 1.00 31.61 189 GLU A CA 1
ATOM 1499 C C . GLU A 1 189 ? -36.256 25.293 -7.545 1.00 31.61 189 GLU A C 1
ATOM 1501 O O . GLU A 1 189 ? -35.095 24.939 -7.754 1.00 31.61 189 GLU A O 1
ATOM 1506 N N . LYS A 1 190 ? -37.292 24.598 -8.022 1.00 38.31 190 LYS A N 1
ATOM 1507 C CA . LYS A 1 190 ? -37.188 23.481 -8.963 1.00 38.31 190 LYS A CA 1
ATOM 1508 C C . LYS A 1 190 ? -36.764 24.013 -10.333 1.00 38.31 190 LYS A C 1
ATOM 1510 O O . LYS A 1 190 ? -37.561 24.694 -10.964 1.00 38.31 190 LYS A O 1
ATOM 1515 N N . GLN A 1 191 ? -35.616 23.576 -10.853 1.00 27.22 191 GLN A N 1
ATOM 1516 C CA . GLN A 1 191 ? -35.469 23.247 -12.279 1.00 27.22 191 GLN A CA 1
ATOM 1517 C C . GLN A 1 191 ? -34.191 22.436 -12.547 1.00 27.22 191 GLN A C 1
ATOM 1519 O O . GLN A 1 191 ? -33.067 22.870 -12.292 1.00 27.22 191 GLN A O 1
ATOM 1524 N N . SER A 1 192 ? -34.410 21.227 -13.065 1.00 35.25 192 SER A N 1
ATOM 1525 C CA . SER A 1 192 ? -33.413 20.331 -13.651 1.00 35.25 192 SER A CA 1
ATOM 1526 C C . SER A 1 192 ? -32.676 21.034 -14.794 1.00 35.25 192 SER A C 1
ATOM 1528 O O . SER A 1 192 ? -33.308 21.512 -15.733 1.00 35.25 192 SER A O 1
ATOM 1530 N N . TYR A 1 193 ? -31.347 21.084 -14.708 1.00 29.08 193 TYR A N 1
ATOM 1531 C CA . TYR A 1 193 ? -30.464 21.524 -15.786 1.00 29.08 193 TYR A CA 1
ATOM 1532 C C . TYR A 1 193 ? -29.265 20.574 -15.852 1.00 29.08 193 TYR A C 1
ATOM 1534 O O . TYR A 1 193 ? -28.271 20.765 -15.155 1.00 29.08 193 TYR A O 1
ATOM 1542 N N . TYR A 1 194 ? -29.361 19.554 -16.705 1.00 32.88 194 TYR A N 1
ATOM 1543 C CA . TYR A 1 194 ? -28.187 18.911 -17.291 1.00 32.88 194 TYR A CA 1
ATOM 1544 C C . TYR A 1 194 ? -27.850 19.669 -18.575 1.00 32.88 194 TYR A C 1
ATOM 1546 O O . TYR A 1 194 ? -28.612 19.658 -19.541 1.00 32.88 194 TYR A O 1
ATOM 1554 N N . VAL A 1 195 ? -26.725 20.385 -18.568 1.00 29.45 195 VAL A N 1
ATOM 1555 C CA . VAL A 1 195 ? -26.202 21.043 -19.767 1.00 29.45 195 VAL A CA 1
ATOM 1556 C C . VAL A 1 195 ? -25.600 19.977 -20.679 1.00 29.45 195 VAL A C 1
ATOM 1558 O O . VAL A 1 195 ? -24.697 19.238 -20.296 1.00 29.45 195 VAL A O 1
ATOM 1561 N N . SER A 1 196 ? -26.154 19.927 -21.887 1.00 29.98 196 SER A N 1
ATOM 1562 C CA . SER A 1 196 ? -25.735 19.131 -23.035 1.00 29.98 196 SER A CA 1
ATOM 1563 C C . SER A 1 196 ? -24.229 19.223 -23.306 1.00 29.98 196 SER A C 1
ATOM 1565 O O . SER A 1 196 ? -23.693 20.312 -23.506 1.00 29.98 196 SER A O 1
ATOM 1567 N N . ALA A 1 197 ? -23.573 18.067 -23.401 1.00 27.97 197 ALA A N 1
ATOM 1568 C CA . ALA A 1 197 ? -22.338 17.901 -24.155 1.00 27.97 197 ALA A CA 1
ATOM 1569 C C . ALA A 1 197 ? -22.502 16.676 -25.064 1.00 27.97 197 ALA A C 1
ATOM 1571 O O . ALA A 1 197 ? -22.361 15.534 -24.639 1.00 27.97 197 ALA A O 1
ATOM 1572 N N . ARG A 1 198 ? -22.868 16.946 -26.320 1.00 27.78 198 ARG A N 1
ATOM 1573 C CA . ARG A 1 198 ? -22.806 16.012 -27.450 1.00 27.78 198 ARG A CA 1
ATOM 1574 C C . ARG A 1 198 ? -21.367 15.502 -27.632 1.00 27.78 198 ARG A C 1
ATOM 1576 O O . ARG A 1 198 ? -20.476 16.329 -27.817 1.00 27.78 198 ARG A O 1
ATOM 1583 N N . ASN A 1 199 ? -21.157 14.182 -27.595 1.00 27.33 199 ASN A N 1
ATOM 1584 C CA . ASN A 1 199 ? -20.654 13.382 -28.729 1.00 27.33 199 ASN A CA 1
ATOM 1585 C C . ASN A 1 199 ? -20.339 11.918 -28.343 1.00 27.33 199 ASN A C 1
ATOM 1587 O O . ASN A 1 199 ? -19.647 11.669 -27.359 1.00 27.33 199 ASN A O 1
ATOM 1591 N N . GLU A 1 200 ? -20.822 11.021 -29.214 1.00 31.11 200 GLU A N 1
ATOM 1592 C CA . GLU A 1 200 ? -20.274 9.715 -29.629 1.00 31.11 200 GLU A CA 1
ATOM 1593 C C . GLU A 1 200 ? -19.994 8.659 -28.551 1.00 31.11 200 GLU A C 1
ATOM 1595 O O . GLU A 1 200 ? -18.857 8.532 -28.125 1.00 31.11 200 GLU A O 1
ATOM 1600 N N . PHE A 1 201 ? -21.011 7.856 -28.199 1.00 30.69 201 PHE A N 1
ATOM 1601 C CA . PHE A 1 201 ? -20.933 6.399 -27.963 1.00 30.69 201 PHE A CA 1
ATOM 1602 C C . PHE A 1 201 ? -22.365 5.815 -28.037 1.00 30.69 201 PHE A C 1
ATOM 1604 O O . PHE A 1 201 ? -23.231 6.210 -27.257 1.00 30.69 201 PHE A O 1
ATOM 1611 N N . ASP A 1 202 ? -22.602 4.907 -28.991 1.00 31.58 202 ASP A N 1
ATOM 1612 C CA . ASP A 1 202 ? -23.893 4.275 -29.335 1.00 31.58 202 ASP A CA 1
ATOM 1613 C C . ASP A 1 202 ? -24.371 3.222 -28.306 1.00 31.58 202 ASP A C 1
ATOM 1615 O O . ASP A 1 202 ? -24.557 2.060 -28.642 1.00 31.58 202 ASP A O 1
ATOM 1619 N N . ASP A 1 203 ? -24.608 3.621 -27.055 1.00 33.41 203 ASP A N 1
ATOM 1620 C CA . ASP A 1 203 ? -25.388 2.834 -26.081 1.00 33.41 203 ASP A CA 1
ATOM 1621 C C . ASP A 1 203 ? -26.313 3.789 -25.292 1.00 33.41 203 ASP A C 1
ATOM 1623 O O . ASP A 1 203 ? -26.147 4.056 -24.099 1.00 33.41 203 ASP A O 1
ATOM 1627 N N . GLU A 1 204 ? -27.280 4.378 -26.004 1.00 31.39 204 GLU A N 1
ATOM 1628 C CA . GLU A 1 204 ? -28.145 5.479 -25.541 1.00 31.39 204 GLU A CA 1
ATOM 1629 C C . GLU A 1 204 ? -29.316 5.083 -24.607 1.00 31.39 204 GLU A C 1
ATOM 1631 O O . GLU A 1 204 ? -30.135 5.938 -24.279 1.00 31.39 204 GLU A O 1
ATOM 1636 N N . GLU A 1 205 ? -29.398 3.853 -24.081 1.00 34.28 205 GLU A N 1
ATOM 1637 C CA . GLU A 1 205 ? -30.486 3.473 -23.145 1.00 34.28 205 GLU A CA 1
ATOM 1638 C C . GLU A 1 205 ? -30.096 3.416 -21.652 1.00 34.28 205 GLU A C 1
ATOM 1640 O O . GLU A 1 205 ? -30.979 3.432 -20.795 1.00 34.28 205 GLU A O 1
ATOM 1645 N N . ASP A 1 206 ? -28.806 3.445 -21.291 1.00 35.03 206 ASP A N 1
ATOM 1646 C CA . ASP A 1 206 ? -28.354 3.289 -19.887 1.00 35.03 206 ASP A CA 1
ATOM 1647 C C . ASP A 1 206 ? -27.702 4.563 -19.280 1.00 35.03 206 ASP A C 1
ATOM 1649 O O . ASP A 1 206 ? -27.218 4.540 -18.140 1.00 35.03 206 ASP A O 1
ATOM 1653 N N . LEU A 1 207 ? -27.703 5.695 -20.004 1.00 35.12 207 LEU A N 1
ATOM 1654 C CA . LEU A 1 207 ? -27.067 6.967 -19.595 1.00 35.12 207 LEU A CA 1
ATOM 1655 C C . LEU A 1 207 ? -28.026 8.041 -19.034 1.00 35.12 207 LEU A C 1
ATOM 1657 O O . LEU A 1 207 ? -27.577 9.139 -18.709 1.00 35.12 207 LEU A O 1
ATOM 1661 N N . ILE A 1 208 ? -29.320 7.740 -18.858 1.00 32.78 208 ILE A N 1
ATOM 1662 C CA . ILE A 1 208 ? -30.342 8.736 -18.450 1.00 32.78 208 ILE A CA 1
ATOM 1663 C C . ILE A 1 208 ? -31.019 8.426 -17.096 1.00 32.78 208 ILE A C 1
ATOM 1665 O O . ILE A 1 208 ? -31.895 9.158 -16.661 1.00 32.78 208 ILE A O 1
ATOM 1669 N N . ASN A 1 209 ? -30.550 7.437 -16.331 1.00 31.50 209 ASN A N 1
ATOM 1670 C CA . ASN A 1 209 ? -31.005 7.230 -14.946 1.00 31.50 209 ASN A CA 1
ATOM 1671 C C . ASN A 1 209 ? -29.820 7.178 -13.968 1.00 31.50 209 ASN A C 1
ATOM 1673 O O . ASN A 1 209 ? -29.558 6.158 -13.331 1.00 31.50 209 ASN A O 1
ATOM 1677 N N . LEU A 1 210 ? -29.108 8.300 -13.801 1.00 37.78 210 LEU A N 1
ATOM 1678 C CA . LEU A 1 210 ? -28.656 8.630 -12.445 1.00 37.78 210 LEU A CA 1
ATOM 1679 C C . LEU A 1 210 ? -29.948 8.755 -11.626 1.00 37.78 210 LEU A C 1
ATOM 1681 O O . LEU A 1 210 ? -30.837 9.475 -12.086 1.00 37.78 210 LEU A O 1
ATOM 1685 N N . PRO A 1 211 ? -30.110 8.023 -10.509 1.00 34.50 211 PRO A N 1
ATOM 1686 C CA . PRO A 1 211 ? -31.354 8.047 -9.750 1.00 34.50 211 PRO A CA 1
ATOM 1687 C C . PRO A 1 211 ? -31.742 9.503 -9.516 1.00 34.50 211 PRO A C 1
ATOM 1689 O O . PRO A 1 211 ? -30.860 10.296 -9.168 1.00 34.50 211 PRO A O 1
ATOM 1692 N N . GLU A 1 212 ? -33.017 9.856 -9.743 1.00 36.12 212 GLU A N 1
ATOM 1693 C CA . GLU A 1 212 ? -33.595 11.095 -9.211 1.00 36.12 212 GLU A CA 1
ATOM 1694 C C . GLU A 1 212 ? -32.972 11.316 -7.846 1.00 36.12 212 GLU A C 1
ATOM 1696 O O . GLU A 1 212 ? -33.098 10.420 -7.011 1.00 36.12 212 GLU A O 1
ATOM 1701 N N . ALA A 1 213 ? -32.216 12.414 -7.702 1.00 38.84 213 ALA A N 1
ATOM 1702 C CA . ALA A 1 213 ? -31.375 12.690 -6.549 1.00 38.84 213 ALA A CA 1
ATOM 1703 C C . ALA A 1 213 ? -32.057 12.143 -5.299 1.00 38.84 213 ALA A C 1
ATOM 1705 O O . ALA A 1 213 ? -33.074 12.695 -4.863 1.00 38.84 213 ALA A O 1
ATOM 1706 N N . VAL A 1 214 ? -31.547 11.008 -4.798 1.00 39.31 214 VAL A N 1
ATOM 1707 C CA . VAL A 1 214 ? -31.974 10.475 -3.511 1.00 39.31 214 VAL A CA 1
ATOM 1708 C C . VAL A 1 214 ? -31.824 11.671 -2.596 1.00 39.31 214 VAL A C 1
ATOM 1710 O O . VAL A 1 214 ? -30.736 12.251 -2.527 1.00 39.31 214 VAL A O 1
ATOM 1713 N N . LYS A 1 215 ? -32.946 12.155 -2.046 1.00 39.91 215 LYS A N 1
ATOM 1714 C CA . LYS A 1 215 ? -32.897 13.312 -1.158 1.00 39.91 215 LYS A CA 1
ATOM 1715 C C . LYS A 1 215 ? -31.832 12.964 -0.124 1.00 39.91 215 LYS A C 1
ATOM 1717 O O . LYS A 1 215 ? -31.954 11.877 0.448 1.00 39.91 215 LYS A O 1
ATOM 1722 N N . PRO A 1 216 ? -30.803 13.809 0.073 1.00 44.69 216 PRO A N 1
ATOM 1723 C CA . PRO A 1 216 ? -29.797 13.518 1.078 1.00 44.69 216 PRO A CA 1
ATOM 1724 C C . PRO A 1 216 ? -30.547 13.213 2.370 1.00 44.69 216 PRO A C 1
ATOM 1726 O O . PRO A 1 216 ? -31.560 13.870 2.657 1.00 44.69 216 PRO A O 1
ATOM 1729 N N . ASN A 1 217 ? -30.113 12.192 3.111 1.00 46.22 217 ASN A N 1
ATOM 1730 C CA . ASN A 1 217 ? -30.638 11.981 4.452 1.00 46.22 217 ASN A CA 1
ATOM 1731 C C . ASN A 1 217 ? -30.431 13.305 5.196 1.00 46.22 217 ASN A C 1
ATOM 1733 O O . ASN A 1 217 ? -29.307 13.667 5.520 1.00 46.22 217 ASN A O 1
ATOM 1737 N N . GLN A 1 218 ? -31.508 14.073 5.406 1.00 42.38 218 GLN A N 1
ATOM 1738 C CA . GLN A 1 218 ? -31.434 15.465 5.883 1.00 42.38 218 GLN A CA 1
ATOM 1739 C C . GLN A 1 218 ? -30.754 15.587 7.259 1.00 42.38 218 GLN A C 1
ATOM 1741 O O . GLN A 1 218 ? -30.440 16.686 7.712 1.00 42.38 218 GLN A O 1
ATOM 1746 N N . THR A 1 219 ? -30.544 14.452 7.924 1.00 42.09 219 THR A N 1
ATOM 1747 C CA . THR A 1 219 ? -29.834 14.286 9.183 1.00 42.09 219 THR A CA 1
ATOM 1748 C C . THR A 1 219 ? -28.303 14.307 9.056 1.00 42.09 219 THR A C 1
ATOM 1750 O O . THR A 1 219 ? -27.676 14.781 9.996 1.00 42.09 219 THR A O 1
ATOM 1753 N N . SER A 1 220 ? -27.684 13.874 7.944 1.00 45.28 220 SER A N 1
ATOM 1754 C CA . SER A 1 220 ? -26.208 13.788 7.827 1.00 45.28 220 SER A CA 1
ATOM 1755 C C . SER A 1 220 ? -25.539 15.137 7.536 1.00 45.28 220 SER A C 1
ATOM 1757 O O . SER A 1 220 ? -24.583 15.510 8.211 1.00 45.28 220 SER A O 1
ATOM 1759 N N . ALA A 1 221 ? -26.098 15.935 6.623 1.00 44.12 221 ALA A N 1
ATOM 1760 C CA . ALA A 1 221 ? -25.512 17.221 6.228 1.00 44.12 221 ALA A CA 1
ATOM 1761 C C . ALA A 1 221 ? -25.521 18.277 7.356 1.00 44.12 221 ALA A C 1
ATOM 1763 O O . ALA A 1 221 ? -24.615 19.106 7.459 1.00 44.12 221 ALA A O 1
ATOM 1764 N N . LYS A 1 222 ? -26.525 18.233 8.249 1.00 48.66 222 LYS A N 1
ATOM 1765 C CA . LYS A 1 222 ? -26.574 19.090 9.452 1.00 48.66 222 LYS A CA 1
ATOM 1766 C C . LYS A 1 222 ? -25.544 18.684 10.503 1.00 48.66 222 LYS A C 1
ATOM 1768 O O . LYS A 1 222 ? -25.075 19.539 11.249 1.00 48.66 222 LYS A O 1
ATOM 1773 N N . PHE A 1 223 ? -25.209 17.398 10.551 1.00 53.22 223 PHE A N 1
ATOM 1774 C CA . PHE A 1 223 ? -24.250 16.827 11.486 1.00 53.22 2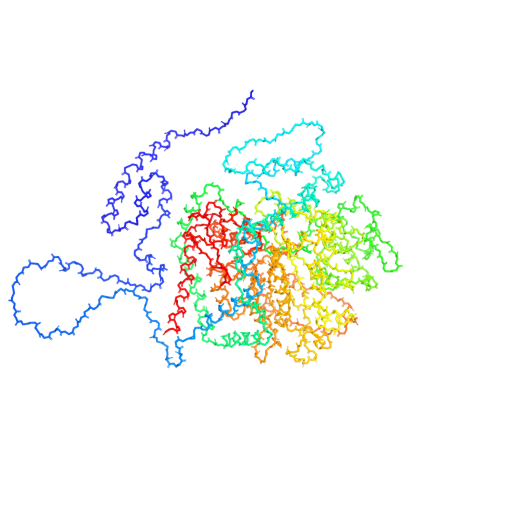23 PHE A CA 1
ATOM 1775 C C . PHE A 1 223 ? -22.799 17.185 11.110 1.00 53.22 223 PHE A C 1
ATOM 1777 O O . PHE A 1 223 ? -22.012 17.548 11.975 1.00 53.22 223 PHE A O 1
ATOM 1784 N N . LEU A 1 224 ? -22.488 17.214 9.810 1.00 59.38 224 LEU A N 1
ATOM 1785 C CA . LEU A 1 224 ? -21.157 17.503 9.248 1.00 59.38 224 LEU A CA 1
ATOM 1786 C C . LEU A 1 224 ? -20.844 19.003 9.059 1.00 59.38 224 LEU A C 1
ATOM 1788 O O . LEU A 1 224 ? -19.879 19.362 8.384 1.00 59.38 224 LEU A O 1
ATOM 1792 N N . GLY A 1 225 ? -21.664 19.907 9.605 1.00 59.72 225 GLY A N 1
ATOM 1793 C CA . GLY A 1 225 ? -21.442 21.353 9.484 1.00 59.72 225 GLY A CA 1
ATOM 1794 C C . GLY A 1 225 ? -21.536 21.895 8.049 1.00 59.72 225 GLY A C 1
ATOM 1795 O O . GLY A 1 225 ? -20.843 22.855 7.728 1.00 59.72 225 GLY A O 1
ATOM 1796 N N . GLY A 1 226 ? -22.370 21.289 7.193 1.00 64.25 226 GLY A N 1
ATOM 1797 C CA . GLY A 1 226 ? -22.557 21.709 5.795 1.00 64.25 226 GLY A CA 1
ATOM 1798 C C . GLY A 1 226 ? -21.573 21.092 4.794 1.00 64.25 226 GLY A C 1
ATOM 1799 O O . GLY A 1 226 ? -21.575 21.472 3.625 1.00 64.25 226 GLY A O 1
ATOM 1800 N N . VAL A 1 227 ? -20.736 20.143 5.225 1.00 74.31 227 VAL A N 1
ATOM 1801 C CA . VAL A 1 227 ? -19.856 19.380 4.331 1.00 74.31 227 VAL A CA 1
ATOM 1802 C C . VAL A 1 227 ? -20.630 18.219 3.708 1.00 74.31 227 VAL A C 1
ATOM 1804 O O . VAL A 1 227 ? -21.142 17.359 4.419 1.00 74.31 227 VAL A O 1
ATOM 1807 N N . HIS A 1 228 ? -20.675 18.187 2.378 1.00 77.56 228 HIS A N 1
ATOM 1808 C CA . HIS A 1 228 ? -21.273 17.109 1.593 1.00 77.56 228 HIS A CA 1
ATOM 1809 C C . HIS A 1 228 ? -20.192 16.192 1.006 1.00 77.56 228 HIS A C 1
ATOM 1811 O O . HIS A 1 228 ? -19.145 16.669 0.558 1.00 77.56 228 HIS A O 1
ATOM 1817 N N . HIS A 1 229 ? -20.469 14.886 0.953 1.00 83.44 229 HIS A N 1
ATOM 1818 C CA . HIS A 1 229 ? -19.602 13.878 0.328 1.00 83.44 229 HIS A CA 1
ATOM 1819 C C . HIS A 1 229 ? -20.410 12.840 -0.462 1.00 83.44 229 HIS A C 1
ATOM 1821 O O . HIS A 1 229 ? -21.629 12.724 -0.320 1.00 83.44 229 HIS A O 1
ATOM 1827 N N . THR A 1 230 ? -19.735 12.056 -1.308 1.00 81.25 230 THR A N 1
ATOM 1828 C CA . THR A 1 230 ? -20.387 11.062 -2.189 1.00 81.25 230 THR A CA 1
ATOM 1829 C C . THR A 1 230 ? -21.285 10.075 -1.447 1.00 81.25 230 THR A C 1
ATOM 1831 O O . THR A 1 230 ? -22.334 9.685 -1.969 1.00 81.25 230 THR A O 1
ATOM 1834 N N . GLY A 1 231 ? -20.890 9.668 -0.241 1.00 81.88 231 GLY A N 1
ATOM 1835 C CA . GLY A 1 231 ? -21.596 8.664 0.543 1.00 81.88 231 GLY A CA 1
ATOM 1836 C C . GLY A 1 231 ? -23.029 9.051 0.904 1.00 81.88 231 GLY A C 1
ATOM 1837 O O . GLY A 1 231 ? -23.881 8.171 0.980 1.00 81.88 231 GLY A O 1
ATOM 1838 N N . GLU A 1 232 ? -23.347 10.344 1.026 1.00 78.62 232 GLU A N 1
ATOM 1839 C CA . GLU A 1 232 ? -24.719 10.805 1.303 1.00 78.62 232 GLU A CA 1
ATOM 1840 C C . GLU A 1 232 ? -25.716 10.463 0.187 1.00 78.62 232 GLU A C 1
ATOM 1842 O O . GLU A 1 232 ? -26.923 10.392 0.421 1.00 78.62 232 GLU A O 1
ATOM 1847 N N . PHE A 1 233 ? -25.206 10.245 -1.027 1.00 75.81 233 PHE A N 1
ATOM 1848 C CA . PHE A 1 233 ? -25.985 9.930 -2.224 1.00 75.81 233 PHE A CA 1
ATOM 1849 C C . PHE A 1 233 ? -25.905 8.449 -2.600 1.00 75.81 233 PHE A C 1
ATOM 1851 O O . PHE A 1 233 ? -26.477 8.036 -3.613 1.00 75.81 233 PHE A O 1
ATOM 1858 N N . PHE A 1 234 ? -25.166 7.652 -1.828 1.00 82.00 234 PHE A N 1
ATOM 1859 C CA . PHE A 1 234 ? -25.027 6.231 -2.077 1.00 82.00 234 PHE A CA 1
ATOM 1860 C C . PHE A 1 234 ? -26.221 5.469 -1.504 1.00 82.00 234 PHE A C 1
ATOM 1862 O O . PHE A 1 234 ? -26.491 5.504 -0.307 1.00 82.00 234 PHE A O 1
ATOM 1869 N N . ASP A 1 235 ? -26.908 4.726 -2.368 1.00 81.00 235 ASP A N 1
ATOM 1870 C CA . ASP A 1 235 ? -28.001 3.843 -1.975 1.00 81.00 235 ASP A CA 1
ATOM 1871 C C . ASP A 1 235 ? -27.591 2.373 -2.151 1.00 81.00 235 ASP A C 1
ATOM 1873 O O . ASP A 1 235 ? -27.307 1.894 -3.259 1.00 81.00 235 ASP A O 1
ATOM 1877 N N . TYR A 1 236 ? -27.596 1.648 -1.034 1.00 81.19 236 TYR A N 1
ATOM 1878 C CA . TYR A 1 236 ? -27.293 0.223 -0.971 1.00 81.19 236 TYR A CA 1
ATOM 1879 C C . TYR A 1 236 ? -28.319 -0.643 -1.714 1.00 81.19 236 TYR A C 1
ATOM 1881 O O . TYR A 1 236 ? -27.966 -1.705 -2.230 1.00 81.19 236 TYR A O 1
ATOM 1889 N N . ASP A 1 237 ? -29.581 -0.230 -1.819 1.00 84.25 237 ASP A N 1
ATOM 1890 C CA . ASP A 1 237 ? -30.583 -1.000 -2.559 1.00 84.25 237 ASP A CA 1
ATOM 1891 C C . ASP A 1 237 ? -30.388 -0.870 -4.071 1.00 84.25 237 ASP A C 1
ATOM 1893 O O . ASP A 1 237 ? -30.589 -1.837 -4.817 1.00 84.25 237 ASP A O 1
ATOM 1897 N N . LEU A 1 238 ? -29.916 0.289 -4.534 1.00 85.12 238 LEU A N 1
ATOM 1898 C CA . LEU A 1 238 ? -29.481 0.473 -5.917 1.00 85.12 238 LEU A CA 1
ATOM 1899 C C . LEU A 1 238 ? -28.214 -0.325 -6.221 1.00 85.12 238 LEU A C 1
ATOM 1901 O O . LEU A 1 238 ? -28.163 -0.986 -7.261 1.00 85.12 238 LEU A O 1
ATOM 1905 N N . TYR A 1 239 ? -27.251 -0.355 -5.297 1.00 85.75 239 TYR A N 1
ATOM 1906 C CA . TYR A 1 239 ? -26.080 -1.227 -5.402 1.00 85.75 239 TYR A CA 1
ATOM 1907 C C . TYR A 1 239 ? -26.486 -2.696 -5.582 1.00 85.75 239 TYR A C 1
ATOM 1909 O O . TYR A 1 239 ? -26.054 -3.341 -6.537 1.00 85.75 239 TYR A O 1
ATOM 1917 N N . LYS A 1 240 ? -27.391 -3.216 -4.741 1.00 85.81 240 LYS A N 1
ATOM 1918 C CA . LYS A 1 240 ? -27.890 -4.601 -4.846 1.00 85.81 240 LYS A CA 1
ATOM 1919 C C . LYS A 1 240 ? -28.547 -4.882 -6.195 1.00 85.81 240 LYS A C 1
ATOM 1921 O O . LYS A 1 240 ? -28.333 -5.944 -6.780 1.00 85.81 240 LYS A O 1
ATOM 1926 N N . LYS A 1 241 ? -29.359 -3.949 -6.704 1.00 87.56 241 LYS A N 1
ATOM 1927 C CA . LYS A 1 241 ? -29.996 -4.079 -8.026 1.00 87.56 241 LYS A CA 1
ATOM 1928 C C . LYS A 1 241 ? -28.955 -4.090 -9.146 1.00 87.56 241 LYS A C 1
ATOM 1930 O O . LYS A 1 241 ? -29.036 -4.938 -10.034 1.00 87.56 241 LYS A O 1
ATOM 1935 N N . ALA A 1 242 ? -27.972 -3.192 -9.087 1.00 86.94 242 ALA A N 1
ATOM 1936 C CA . ALA A 1 242 ? -26.884 -3.119 -10.055 1.00 86.94 242 ALA A CA 1
ATOM 1937 C C . ALA A 1 242 ? -26.030 -4.395 -10.043 1.00 86.94 242 ALA A C 1
ATOM 1939 O O . ALA A 1 242 ? -25.753 -4.945 -11.106 1.00 86.94 242 ALA A O 1
ATOM 1940 N N . LEU A 1 243 ? -25.705 -4.913 -8.855 1.00 87.00 243 LEU A N 1
ATOM 1941 C CA . LEU A 1 243 ? -24.968 -6.161 -8.678 1.00 87.00 243 LEU A CA 1
ATOM 1942 C C . LEU A 1 243 ? -25.729 -7.348 -9.285 1.00 87.00 243 LEU A C 1
ATOM 1944 O O . LEU A 1 243 ? -25.150 -8.124 -10.037 1.00 87.00 243 LEU A O 1
ATOM 1948 N N . LYS A 1 244 ? -27.043 -7.457 -9.042 1.00 87.31 244 LYS A N 1
ATOM 1949 C CA . LYS A 1 244 ? -27.884 -8.506 -9.651 1.00 87.31 244 LYS A CA 1
ATOM 1950 C C . LYS A 1 244 ? -27.942 -8.401 -11.179 1.00 87.31 244 LYS A C 1
ATOM 1952 O O . LYS A 1 244 ? -27.830 -9.422 -11.853 1.00 87.31 244 LYS A O 1
ATOM 1957 N N . LYS A 1 245 ? -28.092 -7.186 -11.734 1.00 88.50 245 LYS A N 1
ATOM 1958 C CA . LYS A 1 245 ? -28.060 -6.951 -13.196 1.00 88.50 245 LYS A CA 1
ATOM 1959 C C . LYS A 1 245 ? -26.707 -7.370 -13.778 1.00 88.50 245 LYS A C 1
ATOM 1961 O O . LYS A 1 245 ? -26.668 -8.004 -14.826 1.00 88.50 245 LYS A O 1
ATOM 1966 N N . HIS A 1 246 ? -25.617 -7.036 -13.092 1.00 85.88 246 HIS A N 1
ATOM 1967 C CA . HIS A 1 246 ? -24.263 -7.355 -13.527 1.00 85.88 246 HIS A CA 1
ATOM 1968 C C . HIS A 1 246 ? -23.968 -8.860 -13.487 1.00 85.88 246 HIS A C 1
ATOM 1970 O O . HIS A 1 246 ? -23.515 -9.398 -14.492 1.00 85.88 246 HIS A O 1
ATOM 1976 N N . LYS A 1 247 ? -24.305 -9.551 -12.388 1.00 84.31 247 LYS A N 1
ATOM 1977 C CA . LYS A 1 247 ? -24.164 -11.014 -12.280 1.00 84.31 247 LYS A CA 1
ATOM 1978 C C . LYS A 1 247 ? -24.930 -11.730 -13.393 1.00 84.31 247 LYS A C 1
ATOM 1980 O O . LYS A 1 247 ? -24.346 -12.530 -14.109 1.00 84.31 247 LYS A O 1
ATOM 1985 N N . LYS A 1 248 ? -26.183 -11.326 -13.640 1.00 86.25 248 LYS A N 1
ATOM 1986 C CA . LYS A 1 248 ? -26.980 -11.869 -14.749 1.00 86.25 248 LYS A CA 1
ATOM 1987 C C . LYS A 1 248 ? -26.319 -11.648 -16.115 1.00 86.25 248 LYS A C 1
ATOM 1989 O O . LYS A 1 248 ? -26.290 -12.563 -16.923 1.00 86.25 248 LYS A O 1
ATOM 1994 N N . LYS A 1 249 ? -25.765 -10.454 -16.365 1.00 84.69 249 LYS A N 1
ATOM 1995 C CA . LYS A 1 249 ? -25.044 -10.161 -17.613 1.00 84.69 249 LYS A CA 1
ATOM 1996 C C . LYS A 1 249 ? -23.824 -11.070 -17.789 1.00 84.69 249 LYS A C 1
ATOM 1998 O O . LYS A 1 249 ? -23.617 -11.574 -18.884 1.00 84.69 249 LYS A O 1
ATOM 2003 N N . ILE A 1 250 ? -23.045 -11.290 -16.729 1.00 80.69 250 ILE A N 1
ATOM 2004 C CA . ILE A 1 250 ? -21.901 -12.212 -16.761 1.00 80.69 250 ILE A CA 1
ATOM 2005 C C . ILE A 1 250 ? -22.366 -13.640 -17.063 1.00 80.69 250 ILE A C 1
ATOM 2007 O O . ILE A 1 250 ? -21.755 -14.309 -17.893 1.00 80.69 250 ILE A O 1
ATOM 2011 N N . ASP A 1 251 ? -23.448 -14.099 -16.434 1.00 80.44 251 ASP A N 1
ATOM 2012 C CA . ASP A 1 251 ? -24.002 -15.434 -16.675 1.00 80.44 251 ASP A CA 1
ATOM 2013 C C . ASP A 1 251 ? -24.468 -15.602 -18.132 1.00 80.44 251 ASP A C 1
ATOM 2015 O O . ASP A 1 251 ? -24.160 -16.613 -18.768 1.00 80.44 251 ASP A O 1
ATOM 2019 N N . ASP A 1 252 ? -25.140 -14.590 -18.689 1.00 81.94 252 ASP A N 1
ATOM 2020 C CA . ASP A 1 252 ? -25.588 -14.560 -20.087 1.00 81.94 252 ASP A CA 1
ATOM 2021 C C . ASP A 1 252 ? -24.387 -14.525 -21.069 1.00 81.94 252 ASP A C 1
ATOM 2023 O O . ASP A 1 252 ? -24.351 -15.265 -22.061 1.00 81.94 252 ASP A O 1
ATOM 2027 N N . ASP A 1 253 ? -23.361 -13.715 -20.780 1.00 75.50 253 ASP A N 1
ATOM 2028 C CA . ASP A 1 253 ? -22.118 -13.630 -21.564 1.00 75.50 253 ASP A CA 1
ATOM 2029 C C . ASP A 1 253 ? -21.342 -14.964 -21.533 1.00 75.50 253 ASP A C 1
ATOM 2031 O O . ASP A 1 253 ? -20.819 -15.409 -22.558 1.00 75.50 253 ASP A O 1
ATOM 2035 N N . ASN A 1 254 ? -21.304 -15.642 -20.382 1.00 73.38 254 ASN A N 1
ATOM 2036 C CA . ASN A 1 254 ? -20.669 -16.953 -20.223 1.00 73.38 254 ASN A CA 1
ATOM 2037 C C . ASN A 1 254 ? -21.458 -18.079 -20.914 1.00 73.38 254 ASN A C 1
ATOM 2039 O O . ASN A 1 254 ? -20.860 -19.045 -21.390 1.00 73.38 254 ASN A O 1
ATOM 2043 N N . ALA A 1 255 ? -22.788 -17.973 -20.983 1.00 75.19 255 ALA A N 1
ATOM 2044 C CA . ALA A 1 255 ? -23.639 -18.937 -21.679 1.00 75.19 255 ALA A CA 1
ATOM 2045 C C . ALA A 1 255 ? -23.553 -18.812 -23.212 1.00 75.19 255 ALA A C 1
ATOM 2047 O O . ALA A 1 255 ? -23.683 -19.813 -23.920 1.00 75.19 255 ALA A O 1
ATOM 2048 N N . SER A 1 256 ? -23.342 -17.597 -23.727 1.00 70.00 256 SER A N 1
ATOM 2049 C CA . SER A 1 256 ? -23.330 -17.304 -25.168 1.00 70.00 256 SER A CA 1
ATOM 2050 C C . SER A 1 256 ? -22.011 -17.634 -25.873 1.00 70.00 256 SER A C 1
ATOM 2052 O O . SER A 1 256 ? -22.024 -17.930 -27.068 1.00 70.00 256 SER A O 1
ATOM 2054 N N . ASP A 1 257 ? -20.884 -17.647 -25.160 1.00 57.81 257 ASP A N 1
ATOM 2055 C CA . ASP A 1 257 ? -19.589 -18.046 -25.710 1.00 57.81 257 ASP A CA 1
ATOM 2056 C C . ASP A 1 257 ? -18.870 -19.038 -24.767 1.00 57.81 257 ASP A C 1
ATOM 2058 O O . ASP A 1 257 ? -18.165 -18.632 -23.839 1.00 57.81 257 ASP A O 1
ATOM 2062 N N . PRO A 1 258 ? -18.995 -20.359 -25.016 1.00 54.00 258 PRO A N 1
ATOM 2063 C CA . PRO A 1 258 ? -18.337 -21.398 -24.222 1.00 54.00 258 PRO A CA 1
ATOM 2064 C C . PRO A 1 258 ? -16.808 -21.334 -24.279 1.00 54.00 258 PRO A C 1
ATOM 2066 O O . PRO A 1 258 ? -16.149 -21.853 -23.382 1.00 54.00 258 PRO A O 1
ATOM 2069 N N . SER A 1 259 ? -16.237 -20.704 -25.316 1.00 48.78 259 SER A N 1
ATOM 2070 C CA . SER A 1 259 ? -14.795 -20.457 -25.413 1.00 48.78 259 SER A CA 1
ATOM 2071 C C . SER A 1 259 ? -14.356 -19.269 -24.546 1.00 48.78 259 SER A C 1
ATOM 2073 O O . SER A 1 259 ? -13.212 -19.236 -24.105 1.00 48.78 259 SER A O 1
ATOM 2075 N N . ARG A 1 260 ? -15.287 -18.355 -24.204 1.00 47.75 260 ARG A N 1
ATOM 2076 C CA . ARG A 1 260 ? -15.147 -17.261 -23.214 1.00 47.75 260 ARG A CA 1
ATOM 2077 C C . ARG A 1 260 ? -15.373 -17.640 -21.759 1.00 47.75 260 ARG A C 1
ATOM 2079 O O . ARG A 1 260 ? -15.132 -16.779 -20.903 1.00 47.75 260 ARG A O 1
ATOM 2086 N N . LYS A 1 261 ? -15.533 -18.933 -21.464 1.00 47.59 261 LYS A N 1
ATOM 2087 C CA . LYS A 1 261 ? -14.883 -19.538 -20.283 1.00 47.59 261 LYS A CA 1
ATOM 2088 C C . LYS A 1 261 ? -13.344 -19.462 -20.378 1.00 47.59 261 LYS A C 1
ATOM 2090 O O . LYS A 1 261 ? -12.643 -20.391 -19.985 1.00 47.59 261 LYS A O 1
ATOM 2095 N N . PHE A 1 262 ? -12.814 -18.392 -20.976 1.00 41.59 262 PHE A N 1
ATOM 2096 C CA . PHE A 1 262 ? -11.412 -18.184 -21.274 1.00 41.59 262 PHE A CA 1
ATOM 2097 C C . PHE A 1 262 ? -10.671 -18.311 -19.941 1.00 41.59 262 PHE A C 1
ATOM 2099 O O . PHE A 1 262 ? -10.856 -17.485 -19.048 1.00 41.59 262 PHE A O 1
ATOM 2106 N N . CYS A 1 263 ? -9.902 -19.400 -19.856 1.00 41.94 263 CYS A N 1
ATOM 2107 C CA . CYS A 1 263 ? -9.095 -19.883 -18.736 1.00 41.94 263 CYS A CA 1
ATOM 2108 C C . CYS A 1 263 ? -9.734 -20.867 -17.726 1.00 41.94 263 CYS A C 1
ATOM 2110 O O . CYS A 1 263 ? -9.132 -21.098 -16.687 1.00 41.94 263 CYS A O 1
ATOM 2112 N N . ASP A 1 264 ? -10.801 -21.601 -18.068 1.00 38.50 264 ASP A N 1
ATOM 2113 C CA . ASP A 1 264 ? -11.041 -22.957 -17.508 1.00 38.50 264 ASP A CA 1
ATOM 2114 C C . ASP A 1 264 ? -10.087 -23.992 -18.172 1.00 38.50 264 ASP A C 1
ATOM 2116 O O . ASP A 1 264 ? -10.461 -25.127 -18.482 1.00 38.50 264 ASP A O 1
ATOM 2120 N N . PHE A 1 265 ? -8.830 -23.615 -18.457 1.00 40.03 265 PHE A N 1
ATOM 2121 C CA . PHE A 1 265 ? -7.814 -24.617 -18.769 1.00 40.03 265 PHE A CA 1
ATOM 2122 C C . PHE A 1 265 ? -7.532 -25.359 -17.467 1.00 40.03 265 PHE A C 1
ATOM 2124 O O . PHE A 1 265 ? -6.887 -24.832 -16.567 1.00 40.03 265 PHE A O 1
ATOM 2131 N N . ASN A 1 266 ? -8.069 -26.576 -17.390 1.00 39.09 266 ASN A N 1
ATOM 2132 C CA . ASN A 1 266 ? -7.793 -27.596 -16.388 1.00 39.09 266 ASN A CA 1
ATOM 2133 C C . ASN A 1 266 ? -6.283 -27.786 -16.161 1.00 39.09 266 ASN A C 1
ATOM 2135 O O . ASN A 1 266 ? -5.679 -28.728 -16.669 1.00 39.09 266 ASN A O 1
ATOM 2139 N N . PHE A 1 267 ? -5.692 -26.946 -15.329 1.00 42.75 267 PHE A N 1
ATOM 2140 C CA . PHE A 1 267 ? -4.703 -27.386 -14.369 1.00 42.75 267 PHE A CA 1
ATOM 2141 C C . PHE A 1 267 ? -5.342 -27.184 -13.006 1.00 42.75 267 PHE A C 1
ATOM 2143 O O . PHE A 1 267 ? -5.862 -26.112 -12.707 1.00 42.75 267 PHE A O 1
ATOM 2150 N N . TYR A 1 268 ? -5.339 -28.229 -12.181 1.00 47.66 268 TYR A N 1
ATOM 2151 C CA . TYR A 1 268 ? -5.492 -28.061 -10.744 1.00 47.66 268 TYR A CA 1
ATOM 2152 C C . TYR A 1 268 ? -4.380 -27.110 -10.311 1.00 47.66 268 TYR A C 1
ATOM 2154 O O . TYR A 1 268 ? -3.239 -27.532 -10.133 1.00 47.66 268 TYR A O 1
ATOM 2162 N N . GLN A 1 269 ? -4.687 -25.817 -10.263 1.00 60.72 269 GLN A N 1
ATOM 2163 C CA . GLN A 1 269 ? -3.729 -24.794 -9.911 1.00 60.72 269 GLN A CA 1
ATOM 2164 C C . GLN A 1 269 ? -3.493 -24.933 -8.413 1.00 60.72 269 GLN A C 1
ATOM 2166 O O . GLN A 1 269 ? -4.265 -24.459 -7.583 1.00 60.72 269 GLN A O 1
ATOM 2171 N N . LYS A 1 270 ? -2.501 -25.757 -8.088 1.00 80.94 270 LYS A N 1
ATOM 2172 C CA . LYS A 1 270 ? -2.179 -26.144 -6.728 1.00 80.94 270 LYS A CA 1
ATOM 2173 C C . LYS A 1 270 ? -1.352 -25.017 -6.130 1.00 80.94 270 LYS A C 1
ATOM 2175 O O . LYS A 1 270 ? -0.290 -24.680 -6.652 1.00 80.94 270 LYS A O 1
ATOM 2180 N N . ILE A 1 271 ? -1.857 -24.424 -5.053 1.00 88.56 271 ILE A N 1
ATOM 2181 C CA . ILE A 1 271 ? -1.052 -23.528 -4.224 1.00 88.56 271 ILE A CA 1
ATOM 2182 C C . ILE A 1 271 ? 0.177 -24.337 -3.772 1.00 88.56 271 ILE A C 1
ATOM 2184 O O . ILE A 1 271 ? -0.027 -25.441 -3.263 1.00 88.56 271 ILE A O 1
ATOM 2188 N N . PRO A 1 272 ? 1.411 -23.849 -4.006 1.00 92.56 272 PRO A N 1
ATOM 2189 C CA . PRO A 1 272 ? 2.624 -24.555 -3.597 1.00 92.56 272 PRO A CA 1
ATOM 2190 C C . PRO A 1 272 ? 2.582 -24.911 -2.113 1.00 92.56 272 PRO A C 1
ATOM 2192 O O . PRO A 1 272 ? 2.050 -24.132 -1.322 1.00 92.56 272 PRO A O 1
ATOM 2195 N N . ASP A 1 273 ? 3.120 -26.076 -1.755 1.00 93.62 273 ASP A N 1
ATOM 2196 C CA . ASP A 1 273 ? 3.141 -26.541 -0.366 1.00 93.62 273 ASP A CA 1
ATOM 2197 C C . ASP A 1 273 ? 4.263 -25.840 0.429 1.00 93.62 273 ASP A C 1
ATOM 2199 O O . ASP A 1 273 ? 5.203 -25.281 -0.137 1.00 93.62 273 ASP A O 1
ATOM 2203 N N . PHE A 1 274 ? 4.210 -25.908 1.764 1.00 95.06 274 PHE A N 1
ATOM 2204 C CA . PHE A 1 274 ? 5.162 -25.194 2.626 1.00 95.06 274 PHE A CA 1
ATOM 2205 C C . PHE A 1 274 ? 6.605 -25.678 2.436 1.00 95.06 274 PHE A C 1
ATOM 2207 O O . PHE A 1 274 ? 7.537 -24.879 2.461 1.00 95.06 274 PHE A O 1
ATOM 2214 N N . ALA A 1 275 ? 6.784 -26.980 2.192 1.00 94.31 275 ALA A N 1
ATOM 2215 C CA . ALA A 1 275 ? 8.090 -27.562 1.896 1.00 94.31 275 ALA A CA 1
ATOM 2216 C C . ALA A 1 275 ? 8.691 -26.992 0.600 1.00 94.31 275 ALA A C 1
ATOM 2218 O O . ALA A 1 275 ? 9.862 -26.631 0.577 1.00 94.31 275 ALA A O 1
ATOM 2219 N N . GLU A 1 276 ? 7.875 -26.833 -0.446 1.00 94.31 276 GLU A N 1
ATOM 2220 C CA . GLU A 1 276 ? 8.304 -26.243 -1.720 1.00 94.31 276 GLU A CA 1
ATOM 2221 C C . GLU A 1 276 ? 8.677 -24.763 -1.548 1.00 94.31 276 GLU A C 1
ATOM 2223 O O . GLU A 1 276 ? 9.692 -24.308 -2.076 1.00 94.31 276 GLU A O 1
ATOM 2228 N N . PHE A 1 277 ? 7.904 -24.023 -0.746 1.00 96.44 277 PHE A N 1
ATOM 2229 C CA . PHE A 1 277 ? 8.244 -22.651 -0.371 1.00 96.44 277 PHE A CA 1
ATOM 2230 C C . PHE A 1 277 ? 9.576 -22.556 0.361 1.00 96.44 277 PHE A C 1
ATOM 2232 O O . PHE A 1 277 ? 10.380 -21.686 0.036 1.00 96.44 277 PHE A O 1
ATOM 2239 N N . ARG A 1 278 ? 9.837 -23.458 1.307 1.00 94.94 278 ARG A N 1
ATOM 2240 C CA . ARG A 1 278 ? 11.109 -23.495 2.028 1.00 94.94 278 ARG A CA 1
ATOM 2241 C C . ARG A 1 278 ? 12.286 -23.762 1.087 1.00 94.94 278 ARG A C 1
ATOM 2243 O O . ARG A 1 278 ? 13.287 -23.063 1.179 1.00 94.94 278 ARG A O 1
ATOM 2250 N N . GLU A 1 279 ? 12.150 -24.701 0.153 1.00 94.44 279 GLU A N 1
ATOM 2251 C CA . GLU A 1 279 ? 13.187 -24.990 -0.849 1.00 94.44 279 GLU A CA 1
ATOM 2252 C C . GLU A 1 279 ? 13.473 -23.783 -1.761 1.00 94.44 279 GLU A C 1
ATOM 2254 O O . GLU A 1 279 ? 14.635 -23.441 -1.998 1.00 94.44 279 GLU A O 1
ATOM 2259 N N . ASP A 1 280 ? 12.429 -23.105 -2.251 1.00 95.50 280 ASP A N 1
ATOM 2260 C CA . ASP A 1 280 ? 12.578 -21.881 -3.048 1.00 95.50 280 ASP A CA 1
ATOM 2261 C C . ASP A 1 280 ? 13.193 -20.733 -2.230 1.00 95.50 280 ASP A C 1
ATOM 2263 O O . ASP A 1 280 ? 14.026 -19.982 -2.740 1.00 95.50 280 ASP A O 1
ATOM 2267 N N . PHE A 1 281 ? 12.799 -20.594 -0.962 1.00 96.25 281 PHE A N 1
ATOM 2268 C CA . PHE A 1 281 ? 13.340 -19.594 -0.045 1.00 96.25 281 PHE A CA 1
ATOM 2269 C C . PHE A 1 281 ? 14.833 -19.835 0.208 1.00 96.25 281 PHE A C 1
ATOM 2271 O O . PHE A 1 281 ? 15.640 -18.920 0.042 1.00 96.25 281 PHE A O 1
ATOM 2278 N N . ASP A 1 282 ? 15.216 -21.072 0.535 1.00 94.69 282 ASP A N 1
ATOM 2279 C CA . ASP A 1 282 ? 16.607 -21.466 0.769 1.00 94.69 282 ASP A CA 1
ATOM 2280 C C . ASP A 1 282 ? 17.472 -21.259 -0.483 1.00 94.69 282 ASP A C 1
ATOM 2282 O O . ASP A 1 282 ? 18.624 -20.831 -0.371 1.00 94.69 282 ASP A O 1
ATOM 2286 N N . PHE A 1 283 ? 16.915 -21.478 -1.680 1.00 94.31 283 PHE A N 1
ATOM 2287 C CA . PHE A 1 283 ? 17.588 -21.164 -2.941 1.00 94.31 283 PHE A CA 1
ATOM 2288 C C . PHE A 1 283 ? 17.892 -19.663 -3.083 1.00 94.31 283 PHE A C 1
ATOM 2290 O O . PHE A 1 283 ? 19.000 -19.293 -3.478 1.00 94.31 283 PHE A O 1
ATOM 2297 N N . VAL A 1 284 ? 16.942 -18.784 -2.742 1.00 95.31 284 VAL A N 1
ATOM 2298 C CA . VAL A 1 284 ? 17.183 -17.331 -2.767 1.00 95.31 284 VAL A CA 1
ATOM 2299 C C . VAL A 1 284 ? 18.224 -16.941 -1.718 1.00 95.31 284 VAL A C 1
ATOM 2301 O O . VAL A 1 284 ? 19.129 -16.167 -2.025 1.00 95.31 284 VAL A O 1
ATOM 2304 N N . VAL A 1 285 ? 18.161 -17.502 -0.507 1.00 94.69 285 VAL A N 1
ATOM 2305 C CA . VAL A 1 285 ? 19.170 -17.248 0.537 1.00 94.69 285 VAL A CA 1
ATOM 2306 C C . VAL A 1 285 ? 20.567 -17.665 0.078 1.00 94.69 285 VAL A C 1
ATOM 2308 O O . VAL A 1 285 ? 21.526 -16.920 0.279 1.00 94.69 285 VAL A O 1
ATOM 2311 N N . GLU A 1 286 ? 20.702 -18.822 -0.568 1.00 93.06 286 GLU A N 1
ATOM 2312 C CA . GLU A 1 286 ? 21.980 -19.289 -1.109 1.00 93.06 286 GLU A CA 1
ATOM 2313 C C . GLU A 1 286 ? 22.560 -18.322 -2.146 1.00 93.06 286 GLU A C 1
ATOM 2315 O O . GLU A 1 286 ? 23.752 -18.008 -2.112 1.00 93.06 286 GLU A O 1
ATOM 2320 N N . LEU A 1 287 ? 21.706 -17.791 -3.020 1.00 92.56 287 LEU A N 1
ATOM 2321 C CA . LEU A 1 287 ? 22.091 -16.786 -4.002 1.00 92.56 287 LEU A CA 1
ATOM 2322 C C . LEU A 1 287 ? 22.547 -15.476 -3.337 1.00 92.56 287 LEU A C 1
ATOM 2324 O O . LEU A 1 287 ? 23.542 -14.894 -3.768 1.00 92.56 287 LEU A O 1
ATOM 2328 N N . LEU A 1 288 ? 21.879 -15.039 -2.265 1.00 92.56 288 LEU A N 1
ATOM 2329 C CA . LEU A 1 288 ? 22.256 -13.841 -1.501 1.00 92.56 288 LEU A CA 1
ATOM 2330 C C . LEU A 1 288 ? 23.578 -13.994 -0.746 1.00 92.56 288 LEU A C 1
ATOM 2332 O O . LEU A 1 288 ? 24.327 -13.029 -0.617 1.00 92.56 288 LEU A O 1
ATOM 2336 N N . GLN A 1 289 ? 23.884 -15.198 -0.264 1.00 90.06 289 GLN A N 1
ATOM 2337 C CA . GLN A 1 289 ? 25.152 -15.492 0.409 1.00 90.06 289 GLN A CA 1
ATOM 2338 C C . GLN A 1 289 ? 26.335 -15.575 -0.566 1.00 90.06 289 GLN A C 1
ATOM 2340 O O . GLN A 1 289 ? 27.495 -15.559 -0.144 1.00 90.06 289 GLN A O 1
ATOM 2345 N N . ASN A 1 290 ? 26.072 -15.637 -1.874 1.00 90.62 290 ASN A N 1
ATOM 2346 C CA . ASN A 1 290 ? 27.117 -15.623 -2.879 1.00 90.62 290 ASN A CA 1
ATOM 2347 C C . ASN A 1 290 ? 27.647 -14.196 -3.112 1.00 90.62 290 ASN A C 1
ATOM 2349 O O . ASN A 1 290 ? 27.065 -13.379 -3.831 1.00 90.62 290 ASN A O 1
ATOM 2353 N N . ASN A 1 291 ? 28.837 -13.936 -2.568 1.00 90.50 291 ASN A N 1
ATOM 2354 C CA . ASN A 1 291 ? 29.541 -12.659 -2.697 1.00 90.50 291 ASN A CA 1
ATOM 2355 C C . ASN A 1 291 ? 29.768 -12.211 -4.152 1.00 90.50 291 ASN A C 1
ATOM 2357 O O . ASN A 1 291 ? 29.920 -11.015 -4.403 1.00 90.50 291 ASN A O 1
ATOM 2361 N N . HIS A 1 292 ? 29.835 -13.134 -5.118 1.00 91.25 292 HIS A N 1
ATOM 2362 C CA . HIS A 1 292 ? 30.009 -12.769 -6.523 1.00 91.25 292 HIS A CA 1
ATOM 2363 C C . HIS A 1 292 ? 28.797 -11.989 -7.046 1.00 91.25 292 HIS A C 1
ATOM 2365 O O . HIS A 1 292 ? 28.965 -10.910 -7.618 1.00 91.25 292 HIS A O 1
ATOM 2371 N N . PHE A 1 293 ? 27.584 -12.491 -6.794 1.00 91.69 293 PHE A N 1
ATOM 2372 C CA . PHE A 1 293 ? 26.351 -11.856 -7.257 1.00 91.69 293 PHE A CA 1
ATOM 2373 C C . PHE A 1 293 ? 26.056 -10.552 -6.521 1.00 91.69 293 PHE A C 1
ATOM 2375 O O . PHE A 1 293 ? 25.610 -9.596 -7.149 1.00 91.69 293 PHE A O 1
ATOM 2382 N N . ASP A 1 294 ? 26.375 -10.461 -5.229 1.00 91.94 294 ASP A N 1
ATOM 2383 C CA . ASP A 1 294 ? 26.229 -9.204 -4.489 1.00 91.94 294 ASP A CA 1
ATOM 2384 C C . ASP A 1 294 ? 27.186 -8.116 -5.012 1.00 91.94 294 ASP A C 1
ATOM 2386 O O . ASP A 1 294 ? 26.785 -6.975 -5.252 1.00 91.94 294 ASP A O 1
ATOM 2390 N N . ASN A 1 295 ? 28.445 -8.470 -5.296 1.00 92.44 295 ASN A N 1
ATOM 2391 C CA . ASN A 1 295 ? 29.404 -7.541 -5.899 1.00 92.44 295 ASN A CA 1
ATOM 2392 C C . ASN A 1 295 ? 29.019 -7.142 -7.330 1.00 92.44 295 ASN A C 1
ATOM 2394 O O . ASN A 1 295 ? 29.220 -5.988 -7.722 1.00 92.44 295 ASN A O 1
ATOM 2398 N N . LEU A 1 296 ? 28.469 -8.076 -8.110 1.00 93.50 296 LEU A N 1
ATOM 2399 C CA . LEU A 1 296 ? 27.908 -7.790 -9.427 1.00 93.50 296 LEU A CA 1
ATOM 2400 C C . LEU A 1 296 ? 26.762 -6.780 -9.304 1.00 93.50 296 LEU A C 1
ATOM 2402 O O . LEU A 1 296 ? 26.809 -5.731 -9.945 1.00 93.50 296 LEU A O 1
ATOM 2406 N N . ALA A 1 297 ? 25.790 -7.051 -8.432 1.00 95.38 297 ALA A N 1
ATOM 2407 C CA . ALA A 1 297 ? 24.643 -6.186 -8.188 1.00 95.38 297 ALA A CA 1
ATOM 2408 C C . ALA A 1 297 ? 25.067 -4.777 -7.752 1.00 95.38 297 ALA A C 1
ATOM 2410 O O . ALA A 1 297 ? 24.575 -3.802 -8.312 1.00 95.38 297 ALA A O 1
ATOM 2411 N N . LYS A 1 298 ? 26.049 -4.639 -6.847 1.00 95.19 298 LYS A N 1
ATOM 2412 C CA . LYS A 1 298 ? 26.617 -3.331 -6.455 1.00 95.19 298 LYS A CA 1
ATOM 2413 C C . LYS A 1 298 ? 27.134 -2.539 -7.655 1.00 95.19 298 LYS A C 1
ATOM 2415 O O . LYS A 1 298 ? 26.822 -1.356 -7.796 1.00 95.19 298 LYS A O 1
ATOM 2420 N N . LYS A 1 299 ? 27.898 -3.189 -8.541 1.00 94.94 299 LYS A N 1
ATOM 2421 C CA . LYS A 1 299 ? 28.416 -2.556 -9.765 1.00 94.94 299 LYS A CA 1
ATOM 2422 C C . LYS A 1 299 ? 27.284 -2.162 -10.715 1.00 94.94 299 LYS A C 1
ATOM 2424 O O . LYS A 1 299 ? 27.314 -1.051 -11.238 1.00 94.94 299 LYS A O 1
ATOM 2429 N N . ARG A 1 300 ? 26.285 -3.034 -10.912 1.00 95.12 300 ARG A N 1
ATOM 2430 C CA . ARG A 1 300 ? 25.124 -2.750 -11.775 1.00 95.12 300 ARG A CA 1
ATOM 2431 C C . ARG A 1 300 ? 24.273 -1.602 -11.232 1.00 95.12 300 ARG A C 1
ATOM 2433 O O . ARG A 1 300 ? 23.956 -0.689 -11.981 1.00 95.12 300 ARG A O 1
ATOM 2440 N N . ILE A 1 301 ? 23.981 -1.586 -9.932 1.00 95.88 301 ILE A N 1
ATOM 2441 C CA . ILE A 1 301 ? 23.232 -0.505 -9.270 1.00 95.88 301 ILE A CA 1
ATOM 2442 C C . ILE A 1 301 ? 23.949 0.842 -9.424 1.00 95.88 301 ILE A C 1
ATOM 2444 O O . ILE A 1 301 ? 23.300 1.843 -9.730 1.00 95.88 301 ILE A O 1
ATOM 2448 N N . SER A 1 302 ? 25.274 0.890 -9.241 1.00 95.31 302 SER A N 1
ATOM 2449 C CA . SER A 1 302 ? 26.047 2.120 -9.481 1.00 95.31 302 SER A CA 1
ATOM 2450 C C . SER A 1 302 ? 25.954 2.552 -10.943 1.00 95.31 302 SER A C 1
ATOM 2452 O O . SER A 1 302 ? 25.580 3.687 -11.220 1.00 95.31 302 SER A O 1
ATOM 2454 N N . TYR A 1 303 ? 26.204 1.626 -11.875 1.00 95.06 303 TYR A N 1
ATOM 2455 C CA . TYR A 1 303 ? 26.132 1.885 -13.314 1.00 95.06 303 TYR A CA 1
ATOM 2456 C C . TYR A 1 303 ? 24.773 2.452 -13.741 1.00 95.06 303 TYR A C 1
ATOM 2458 O O . TYR A 1 303 ? 24.718 3.435 -14.471 1.00 95.06 303 TYR A O 1
ATOM 2466 N N . LEU A 1 304 ? 23.674 1.864 -13.270 1.00 95.19 304 LEU A N 1
ATOM 2467 C CA . LEU A 1 304 ? 22.319 2.289 -13.613 1.00 95.19 304 LEU A CA 1
ATOM 2468 C C . LEU A 1 304 ? 21.987 3.691 -13.084 1.00 95.19 304 LEU A C 1
ATOM 2470 O O . LEU A 1 304 ? 21.344 4.474 -13.786 1.00 95.19 304 LEU A O 1
ATOM 2474 N N . ASN A 1 305 ? 22.448 4.028 -11.875 1.00 93.88 305 ASN A N 1
ATOM 2475 C CA . ASN A 1 305 ? 22.311 5.383 -11.339 1.00 93.88 305 ASN A CA 1
ATOM 2476 C C . ASN A 1 305 ? 23.079 6.399 -12.195 1.00 93.88 305 ASN A C 1
ATOM 2478 O O . ASN A 1 305 ? 22.508 7.412 -12.597 1.00 93.88 305 ASN A O 1
ATOM 2482 N N . ASP A 1 306 ? 24.336 6.100 -12.527 1.00 94.19 306 ASP A N 1
ATOM 2483 C CA . ASP A 1 306 ? 25.184 6.983 -13.336 1.00 94.19 306 ASP A CA 1
ATOM 2484 C C . ASP A 1 306 ? 24.649 7.127 -14.772 1.00 94.19 306 ASP A C 1
ATOM 2486 O O . ASP A 1 306 ? 24.665 8.213 -15.355 1.00 94.19 306 ASP A O 1
ATOM 2490 N N . LYS A 1 307 ? 24.099 6.045 -15.338 1.00 93.56 307 LYS A N 1
ATOM 2491 C CA . LYS A 1 307 ? 23.469 6.044 -16.663 1.00 93.56 307 LYS A CA 1
ATOM 2492 C C . LYS A 1 307 ? 22.257 6.973 -16.715 1.00 93.56 307 LYS A C 1
ATOM 2494 O O . LYS A 1 307 ? 22.079 7.677 -17.709 1.00 93.56 307 LYS A O 1
ATOM 2499 N N . PHE A 1 308 ? 21.448 7.020 -15.653 1.00 95.00 308 PHE A N 1
ATOM 2500 C CA . PHE A 1 308 ? 20.304 7.932 -15.595 1.00 95.00 308 PHE A CA 1
ATOM 2501 C C . PHE A 1 308 ? 20.742 9.397 -15.522 1.00 95.00 308 PHE A C 1
ATOM 2503 O O . PHE A 1 308 ? 20.161 10.233 -16.213 1.00 95.00 308 PHE A O 1
ATOM 2510 N N . GLU A 1 309 ? 21.789 9.711 -14.756 1.00 93.12 309 GLU A N 1
ATOM 2511 C CA . GLU A 1 309 ? 22.373 11.060 -14.727 1.00 93.12 309 GLU A CA 1
ATOM 2512 C C . GLU A 1 309 ? 22.888 11.479 -16.108 1.00 93.12 309 GLU A C 1
ATOM 2514 O O . GLU A 1 309 ? 22.576 12.569 -16.592 1.00 93.12 309 GLU A O 1
ATOM 2519 N N . LEU A 1 310 ? 23.605 10.587 -16.797 1.00 91.62 310 LEU A N 1
ATOM 2520 C CA . LEU A 1 310 ? 24.065 10.831 -18.162 1.00 91.62 310 LEU A CA 1
ATOM 2521 C C . LEU A 1 310 ? 22.890 11.074 -19.119 1.00 91.62 310 LEU A C 1
ATOM 2523 O O . LEU A 1 310 ? 22.905 12.035 -19.890 1.00 91.62 310 LEU A O 1
ATOM 2527 N N . PHE A 1 311 ? 21.845 10.248 -19.040 1.00 92.81 311 PHE A N 1
ATOM 2528 C CA . PHE A 1 311 ? 20.623 10.438 -19.817 1.00 92.81 311 PHE A CA 1
ATOM 2529 C C . PHE A 1 311 ? 19.983 11.806 -19.543 1.00 92.81 311 PHE A C 1
ATOM 2531 O O . PHE A 1 311 ? 19.631 12.514 -20.488 1.00 92.81 311 PHE A O 1
ATOM 2538 N N . GLN A 1 312 ? 19.886 12.228 -18.278 1.00 92.62 312 GLN A N 1
ATOM 2539 C CA . GLN A 1 312 ? 19.377 13.554 -17.928 1.00 92.62 312 GLN A CA 1
ATOM 2540 C C . GLN A 1 312 ? 20.248 14.673 -18.519 1.00 92.62 312 GLN A C 1
ATOM 2542 O O . GLN A 1 312 ? 19.709 15.606 -19.118 1.00 92.62 312 GLN A O 1
ATOM 2547 N N . HIS A 1 313 ? 21.577 14.569 -18.457 1.00 89.94 313 HIS A N 1
ATOM 2548 C CA . HIS A 1 313 ? 22.473 15.560 -19.061 1.00 89.94 313 HIS A CA 1
ATOM 2549 C C . HIS A 1 313 ? 22.304 15.688 -20.582 1.00 89.94 313 HIS A C 1
ATOM 2551 O O . HIS A 1 313 ? 22.369 16.799 -21.112 1.00 89.94 313 HIS A O 1
ATOM 2557 N N . LEU A 1 314 ? 22.048 14.579 -21.281 1.00 88.50 314 LEU A N 1
ATOM 2558 C CA . LEU A 1 314 ? 21.901 14.562 -22.739 1.00 88.50 314 LEU A CA 1
ATOM 2559 C C . LEU A 1 314 ? 20.482 14.929 -23.210 1.00 88.50 314 LEU A C 1
ATOM 2561 O O . LEU A 1 314 ? 20.322 15.591 -24.240 1.00 88.50 314 LEU A O 1
ATOM 2565 N N . LYS A 1 315 ? 19.439 14.500 -22.484 1.00 88.56 315 LYS A N 1
ATOM 2566 C CA . LYS A 1 315 ? 18.043 14.509 -22.965 1.00 88.56 315 LYS A CA 1
ATOM 2567 C C . LYS A 1 315 ? 17.059 15.318 -22.139 1.00 88.56 315 LYS A C 1
ATOM 2569 O O . LYS A 1 315 ? 15.957 15.542 -22.642 1.00 88.56 315 LYS A O 1
ATOM 2574 N N . SER A 1 316 ? 17.417 15.843 -20.967 1.00 89.00 316 SER A N 1
ATOM 2575 C CA . SER A 1 316 ? 16.470 16.596 -20.120 1.00 89.00 316 SER A CA 1
ATOM 2576 C C . SER A 1 316 ? 15.758 17.725 -20.885 1.00 89.00 316 SER A C 1
ATOM 2578 O O . SER A 1 316 ? 14.544 17.904 -20.783 1.00 89.00 316 SER A O 1
ATOM 2580 N N . LYS A 1 317 ? 16.475 18.427 -21.772 1.00 88.31 317 LYS A N 1
ATOM 2581 C CA . LYS A 1 317 ? 15.881 19.466 -22.628 1.00 88.31 317 LYS A CA 1
ATOM 2582 C C . LYS A 1 317 ? 14.793 18.927 -23.566 1.00 88.31 317 LYS A C 1
ATOM 2584 O O . LYS A 1 317 ? 13.736 19.541 -23.707 1.00 88.31 317 LYS A O 1
ATOM 2589 N N . THR A 1 318 ? 15.027 17.764 -24.171 1.00 89.25 318 THR A N 1
ATOM 2590 C CA . THR A 1 318 ? 14.053 17.103 -25.050 1.00 89.25 318 THR A CA 1
ATOM 2591 C C . THR A 1 318 ? 12.840 16.582 -24.281 1.00 89.25 318 THR A C 1
ATOM 2593 O O . THR A 1 318 ? 11.720 16.707 -24.771 1.00 89.25 318 THR A O 1
ATOM 2596 N N . GLU A 1 319 ? 13.029 16.103 -23.048 1.00 91.62 319 GLU A N 1
ATOM 2597 C CA . GLU A 1 319 ? 11.930 15.694 -22.162 1.00 91.62 319 GLU A CA 1
ATOM 2598 C C . GLU A 1 319 ? 11.009 16.865 -21.826 1.00 91.62 319 GLU A C 1
ATOM 2600 O O . GLU A 1 319 ? 9.785 16.748 -21.892 1.00 91.62 319 GLU A O 1
ATOM 2605 N N . ILE A 1 320 ? 11.596 18.026 -21.527 1.00 89.56 320 ILE A N 1
ATOM 2606 C CA . ILE A 1 320 ? 10.845 19.256 -21.266 1.00 89.56 320 ILE A CA 1
ATOM 2607 C C . ILE A 1 320 ? 10.030 19.660 -22.502 1.00 89.56 320 ILE A C 1
ATOM 2609 O O . ILE A 1 320 ? 8.869 20.046 -22.362 1.00 89.56 320 ILE A O 1
ATOM 2613 N N . LEU A 1 321 ? 10.597 19.547 -23.709 1.00 88.56 321 LEU A N 1
ATOM 2614 C CA . LEU A 1 321 ? 9.863 19.821 -24.947 1.00 88.56 321 LEU A CA 1
ATOM 2615 C C . LEU A 1 321 ? 8.693 18.852 -25.153 1.00 88.56 321 LEU A C 1
ATOM 2617 O O . LEU A 1 321 ? 7.618 19.295 -25.547 1.00 88.56 321 LEU A O 1
ATOM 2621 N N . GLU A 1 322 ? 8.868 17.554 -24.893 1.00 89.81 322 GLU A N 1
ATOM 2622 C CA . GLU A 1 322 ? 7.773 16.578 -24.989 1.00 89.81 322 GLU A CA 1
ATOM 2623 C C . GLU A 1 322 ? 6.656 16.862 -23.985 1.00 89.81 322 GLU A C 1
ATOM 2625 O O . GLU A 1 322 ? 5.492 16.882 -24.378 1.00 89.81 322 GLU A O 1
ATOM 2630 N N . ASN A 1 323 ? 6.989 17.202 -22.741 1.00 90.06 323 ASN A N 1
ATOM 2631 C CA . ASN A 1 323 ? 5.991 17.625 -21.757 1.00 90.06 323 ASN A CA 1
ATOM 2632 C C . ASN A 1 323 ? 5.226 18.874 -22.207 1.00 90.06 323 ASN A C 1
ATOM 2634 O O . ASN A 1 323 ? 4.003 18.928 -22.108 1.00 90.06 323 ASN A O 1
ATOM 2638 N N . LYS A 1 324 ? 5.925 19.883 -22.745 1.00 87.94 324 LYS A N 1
ATOM 2639 C CA . LYS A 1 324 ? 5.285 21.106 -23.259 1.00 87.94 324 LYS A CA 1
ATOM 2640 C C . LYS A 1 324 ? 4.336 20.829 -24.433 1.00 87.94 324 LYS A C 1
ATOM 2642 O O . LYS A 1 324 ? 3.406 21.607 -24.646 1.00 87.94 324 LYS A O 1
ATOM 2647 N N . LYS A 1 325 ? 4.539 19.744 -25.197 1.00 88.31 325 LYS A N 1
ATOM 2648 C CA . LYS A 1 325 ? 3.632 19.349 -26.293 1.00 88.31 325 LYS A CA 1
ATOM 2649 C C . LYS A 1 325 ? 2.273 18.865 -25.792 1.00 88.31 325 LYS A C 1
ATOM 2651 O O . LYS A 1 325 ? 1.358 18.777 -26.607 1.00 88.31 325 LYS A O 1
ATOM 2656 N N . VAL A 1 326 ? 2.120 18.572 -24.498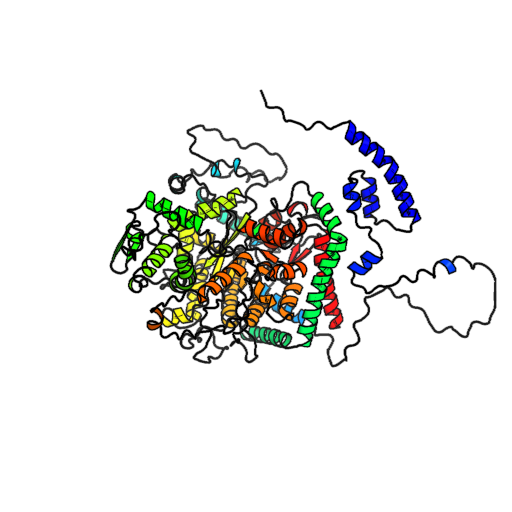 1.00 88.81 326 VAL A N 1
ATOM 2657 C CA . VAL A 1 326 ? 0.854 18.145 -23.895 1.00 88.81 326 VAL A CA 1
ATOM 2658 C C . VAL A 1 326 ? 0.151 19.360 -23.257 1.00 88.81 326 VAL A C 1
ATOM 2660 O O . VAL A 1 326 ? 0.431 19.721 -22.118 1.00 88.81 326 VAL A O 1
ATOM 2663 N N . PRO A 1 327 ? -0.800 20.023 -23.948 1.00 78.12 327 PRO A N 1
ATOM 2664 C CA . PRO A 1 327 ? -1.316 21.332 -23.527 1.00 78.12 327 PRO A CA 1
ATOM 2665 C C . PRO A 1 327 ? -2.270 21.300 -22.321 1.00 78.12 327 PRO A C 1
ATOM 2667 O O . PRO A 1 327 ? -2.538 22.344 -21.732 1.00 78.12 327 PRO A O 1
ATOM 2670 N N . TYR A 1 328 ? -2.831 20.134 -21.974 1.00 82.38 328 TYR A N 1
ATOM 2671 C CA . TYR A 1 328 ? -3.899 20.004 -20.966 1.00 82.38 328 TYR A CA 1
ATOM 2672 C C . TYR A 1 328 ? -3.551 19.083 -19.795 1.00 82.38 328 TYR A C 1
ATOM 2674 O O . TYR A 1 328 ? -4.426 18.782 -18.976 1.00 82.38 328 TYR A O 1
ATOM 2682 N N . ARG A 1 329 ? -2.311 18.592 -19.724 1.00 87.12 329 ARG A N 1
ATOM 2683 C CA . ARG A 1 329 ? -1.896 17.681 -18.664 1.00 87.12 329 ARG A CA 1
ATOM 2684 C C . ARG A 1 329 ? -0.529 18.072 -18.134 1.00 87.12 329 ARG A C 1
ATOM 2686 O O . ARG A 1 329 ? 0.423 18.206 -18.883 1.00 87.12 329 ARG A O 1
ATOM 2693 N N . ASP A 1 330 ? -0.477 18.233 -16.825 1.00 90.06 330 ASP A N 1
ATOM 2694 C CA . ASP A 1 330 ? 0.701 18.512 -16.019 1.00 90.06 330 ASP A CA 1
ATOM 2695 C C . ASP A 1 330 ? 0.609 17.691 -14.723 1.00 90.06 330 ASP A C 1
ATOM 2697 O O . ASP A 1 330 ? -0.348 16.940 -14.520 1.00 90.06 330 ASP A O 1
ATOM 2701 N N . PHE A 1 331 ? 1.574 17.848 -13.817 1.00 92.19 331 PHE A N 1
ATOM 2702 C CA . PHE A 1 331 ? 1.571 17.139 -12.536 1.00 92.19 331 PHE A CA 1
ATOM 2703 C C . PHE A 1 331 ? 0.284 17.365 -11.719 1.00 92.19 331 PHE A C 1
ATOM 2705 O O . PHE A 1 331 ? -0.247 16.427 -11.117 1.00 92.19 331 PHE A O 1
ATOM 2712 N N . TYR A 1 332 ? -0.259 18.586 -11.707 1.00 89.88 332 TYR A N 1
ATOM 2713 C CA . TYR A 1 332 ? -1.458 18.917 -10.933 1.00 89.88 332 TYR A CA 1
ATOM 2714 C C . TYR A 1 332 ? -2.710 18.244 -11.498 1.00 89.88 332 TYR A C 1
ATOM 2716 O O . TYR A 1 332 ? -3.524 17.730 -10.730 1.00 89.88 332 TYR A O 1
ATOM 2724 N N . ASN A 1 333 ? -2.810 18.164 -12.826 1.00 89.00 333 ASN A N 1
ATOM 2725 C CA . ASN A 1 333 ? -3.912 17.528 -13.535 1.00 89.00 333 ASN A CA 1
ATOM 2726 C C . ASN A 1 333 ? -3.683 16.038 -13.827 1.00 89.00 333 ASN A C 1
ATOM 2728 O O . ASN A 1 333 ? -4.549 15.400 -14.428 1.00 89.00 333 ASN A O 1
ATOM 2732 N N . SER A 1 334 ? -2.551 15.459 -13.444 1.00 90.69 334 SER A N 1
ATOM 2733 C CA . SER A 1 334 ? -2.340 14.012 -13.456 1.00 90.69 334 SER A CA 1
ATOM 2734 C C . SER A 1 334 ? -2.905 13.398 -12.182 1.00 90.69 334 SER A C 1
ATOM 2736 O O . SER A 1 334 ? -2.861 13.996 -11.109 1.00 90.69 334 SER A O 1
ATOM 2738 N N . ARG A 1 335 ? -3.498 12.210 -12.314 1.00 92.44 335 ARG A N 1
ATOM 2739 C CA . ARG A 1 335 ? -4.027 11.439 -11.183 1.00 92.44 335 ARG A CA 1
ATOM 2740 C C . ARG A 1 335 ? -2.857 10.843 -10.405 1.00 92.44 335 ARG A C 1
ATOM 2742 O O . ARG A 1 335 ? -1.962 10.273 -11.022 1.00 92.44 335 ARG A O 1
ATOM 2749 N N . LYS A 1 336 ? -2.887 10.972 -9.082 1.00 93.81 336 LYS A N 1
ATOM 2750 C CA . LYS A 1 336 ? -1.922 10.367 -8.160 1.00 93.81 336 LYS A CA 1
ATOM 2751 C C . LYS A 1 336 ? -2.668 9.671 -7.032 1.00 93.81 336 LYS A C 1
ATOM 2753 O O . LYS A 1 336 ? -3.727 10.143 -6.611 1.00 93.81 336 LYS A O 1
ATOM 2758 N N . VAL A 1 337 ? -2.136 8.529 -6.619 1.00 96.06 337 VAL A N 1
ATOM 2759 C CA . VAL A 1 337 ? -2.767 7.642 -5.645 1.00 96.06 337 VAL A CA 1
ATOM 2760 C C . VAL A 1 337 ? -1.815 7.441 -4.477 1.00 96.06 337 VAL A C 1
ATOM 2762 O O . VAL A 1 337 ? -0.737 6.883 -4.661 1.00 96.06 337 VAL A O 1
ATOM 2765 N N . ASP A 1 338 ? -2.220 7.838 -3.275 1.00 96.31 338 ASP A N 1
ATOM 2766 C CA . ASP A 1 338 ? -1.520 7.412 -2.068 1.00 96.31 338 ASP A CA 1
ATOM 2767 C C . ASP A 1 338 ? -1.795 5.921 -1.848 1.00 96.31 338 ASP A C 1
ATOM 2769 O O . ASP A 1 338 ? -2.940 5.514 -1.654 1.00 96.31 338 ASP A O 1
ATOM 2773 N N . CYS A 1 339 ? -0.761 5.089 -1.950 1.00 95.56 339 CYS A N 1
ATOM 2774 C CA . CYS A 1 339 ? -0.903 3.635 -1.879 1.00 95.56 339 CYS A CA 1
ATOM 2775 C C . CYS A 1 339 ? -0.857 3.082 -0.441 1.00 95.56 339 CYS A C 1
ATOM 2777 O O . CYS A 1 339 ? -1.053 1.876 -0.262 1.00 95.56 339 CYS A O 1
ATOM 2779 N N . ASN A 1 340 ? -0.594 3.918 0.571 1.00 94.00 340 ASN A N 1
ATOM 2780 C CA . ASN A 1 340 ? -0.471 3.485 1.966 1.00 94.00 340 ASN A CA 1
ATOM 2781 C C . ASN A 1 340 ? -0.920 4.547 2.976 1.00 94.00 340 ASN A C 1
ATOM 2783 O O . ASN A 1 340 ? -0.201 4.851 3.917 1.00 94.00 340 ASN A O 1
ATOM 2787 N N . PHE A 1 341 ? -2.095 5.136 2.788 1.00 95.25 341 PHE A N 1
ATOM 2788 C CA . PHE A 1 341 ? -2.585 6.164 3.702 1.00 95.25 341 PHE A CA 1
ATOM 2789 C C . PHE A 1 341 ? -3.165 5.525 4.971 1.00 95.25 341 PHE A C 1
ATOM 2791 O O . PHE A 1 341 ? -4.140 4.785 4.875 1.00 95.25 341 PHE A O 1
ATOM 2798 N N . LEU A 1 342 ? -2.611 5.787 6.154 1.00 94.88 342 LEU A N 1
ATOM 2799 C CA . LEU A 1 342 ? -3.025 5.101 7.382 1.00 94.88 342 LEU A CA 1
ATOM 2800 C C . LEU A 1 342 ? -4.287 5.731 7.997 1.00 94.88 342 LEU A C 1
ATOM 2802 O O . LEU A 1 342 ? -4.325 6.934 8.254 1.00 94.88 342 LEU A O 1
ATOM 2806 N N . LEU A 1 343 ? -5.313 4.921 8.291 1.00 95.62 343 LEU A N 1
ATOM 2807 C CA . LEU A 1 343 ? -6.566 5.410 8.882 1.00 95.62 343 LEU A CA 1
ATOM 2808 C C . LEU A 1 343 ? -6.376 5.923 10.319 1.00 95.62 343 LEU A C 1
ATOM 2810 O O . LEU A 1 343 ? -6.892 6.988 10.653 1.00 95.62 343 LEU A O 1
ATOM 2814 N N . SER A 1 344 ? -5.621 5.205 11.156 1.00 92.06 344 SER A N 1
ATOM 2815 C CA . SER A 1 344 ? -5.355 5.585 12.556 1.00 92.06 344 SER A CA 1
ATOM 2816 C C . SER A 1 344 ? -4.568 6.899 12.683 1.00 92.06 344 SER A C 1
ATOM 2818 O O . SER A 1 344 ? -4.671 7.597 13.689 1.00 92.06 344 SER A O 1
ATOM 2820 N N . GLY A 1 345 ? -3.855 7.294 11.625 1.00 90.69 345 GLY A N 1
ATOM 2821 C CA . GLY A 1 345 ? -3.085 8.534 11.536 1.00 90.69 345 GLY A CA 1
ATOM 2822 C C . GLY A 1 345 ? -3.560 9.501 10.451 1.00 90.69 345 GLY A C 1
ATOM 2823 O O . GLY A 1 345 ? -2.745 10.252 9.925 1.00 90.69 345 GLY A O 1
ATOM 2824 N N . CYS A 1 346 ? -4.840 9.483 10.065 1.00 92.56 346 CYS A N 1
ATOM 2825 C CA . CYS A 1 346 ? -5.330 10.169 8.858 1.00 92.56 346 CYS A CA 1
ATOM 2826 C C . CYS A 1 346 ? -5.416 11.709 8.920 1.00 92.56 346 CYS A C 1
ATOM 2828 O O . CYS A 1 346 ? -5.766 12.345 7.921 1.00 92.56 346 CYS A O 1
ATOM 2830 N N . ILE A 1 347 ? -5.130 12.320 10.068 1.00 91.94 347 ILE A N 1
ATOM 2831 C CA . ILE A 1 347 ? -5.329 13.754 10.327 1.00 91.94 347 ILE A CA 1
ATOM 2832 C C . ILE A 1 347 ? -4.102 14.383 10.963 1.00 91.94 347 ILE A C 1
ATOM 2834 O O . ILE A 1 347 ? -3.333 13.710 11.639 1.00 91.94 347 ILE A O 1
ATOM 2838 N N . THR A 1 348 ? -3.959 15.698 10.819 1.00 90.25 348 THR A N 1
ATOM 2839 C CA . THR A 1 348 ? -2.895 16.434 11.512 1.00 90.25 348 THR A CA 1
ATOM 2840 C C . THR A 1 348 ? -3.252 16.680 12.984 1.00 90.25 348 THR A C 1
ATOM 2842 O O . THR A 1 348 ? -4.427 16.808 13.347 1.00 90.25 348 THR A O 1
ATOM 2845 N N . GLN A 1 349 ? -2.237 16.849 13.838 1.00 88.38 349 GLN A N 1
ATOM 2846 C CA . GLN A 1 349 ? -2.403 17.220 15.257 1.00 88.38 349 GLN A CA 1
ATOM 2847 C C . GLN A 1 349 ? -3.281 18.470 15.435 1.00 88.38 349 GLN A C 1
ATOM 2849 O O . GLN A 1 349 ? -4.121 18.551 16.340 1.00 88.38 349 GLN A O 1
ATOM 2854 N N . ARG A 1 350 ? -3.111 19.452 14.541 1.00 88.06 350 ARG A N 1
ATOM 2855 C CA . ARG A 1 350 ? -3.890 20.691 14.541 1.00 88.06 350 ARG A CA 1
ATOM 2856 C C . ARG A 1 350 ? -5.365 20.434 14.237 1.00 88.06 350 ARG A C 1
ATOM 2858 O O . ARG A 1 350 ? -6.216 20.942 14.962 1.00 88.06 350 ARG A O 1
ATOM 2865 N N . GLN A 1 351 ? -5.663 19.656 13.195 1.00 90.75 351 GLN A N 1
ATOM 2866 C CA . GLN A 1 351 ? -7.042 19.321 12.824 1.00 90.75 351 GLN A CA 1
ATOM 2867 C C . GLN A 1 351 ? -7.749 18.563 13.950 1.00 90.75 351 GLN A C 1
ATOM 2869 O O . GLN A 1 351 ? -8.885 18.895 14.285 1.00 90.75 351 GLN A O 1
ATOM 2874 N N . LEU A 1 352 ? -7.060 17.607 14.583 1.00 92.06 352 LEU A N 1
ATOM 2875 C CA . LEU A 1 352 ? -7.597 16.874 15.728 1.00 92.06 352 LEU A CA 1
ATOM 2876 C C . LEU A 1 352 ? -7.915 17.816 16.900 1.00 92.06 352 LEU A C 1
ATOM 2878 O O . LEU A 1 352 ? -9.012 17.766 17.451 1.00 92.06 352 LEU A O 1
ATOM 2882 N N . SER A 1 353 ? -6.998 18.725 17.242 1.00 90.50 353 SER A N 1
ATOM 2883 C CA . SER A 1 353 ? -7.209 19.698 18.323 1.00 90.50 353 SER A CA 1
ATOM 2884 C C . SER A 1 353 ? -8.372 20.654 18.039 1.00 90.50 353 SER A C 1
ATOM 2886 O O . SER A 1 353 ? -9.189 20.914 18.923 1.00 90.50 353 SER A O 1
ATOM 2888 N N . GLU A 1 354 ? -8.475 21.162 16.806 1.00 90.38 354 GLU A N 1
ATOM 2889 C CA . GLU A 1 354 ? -9.583 22.021 16.371 1.00 90.38 354 GLU A CA 1
ATOM 2890 C C . GLU A 1 354 ? -10.928 21.285 16.457 1.00 90.38 354 GLU A C 1
ATOM 2892 O O . GLU A 1 354 ? -11.907 21.848 16.952 1.00 90.38 354 GLU A O 1
ATOM 2897 N N . PHE A 1 355 ? -10.970 20.015 16.046 1.00 92.19 355 PHE A N 1
ATOM 2898 C CA . PHE A 1 355 ? -12.178 19.197 16.102 1.00 92.19 355 PHE A CA 1
ATOM 2899 C C . PHE A 1 355 ? -12.624 18.899 17.537 1.00 92.19 355 PHE A C 1
ATOM 2901 O O . PHE A 1 355 ? -13.796 19.084 17.874 1.00 92.19 355 PHE A O 1
ATOM 2908 N N . ILE A 1 356 ? -11.697 18.481 18.404 1.00 92.19 356 ILE A N 1
ATOM 2909 C CA . ILE A 1 356 ? -12.000 18.210 19.815 1.00 92.19 356 ILE A CA 1
ATOM 2910 C C . ILE A 1 356 ? -12.534 19.479 20.490 1.00 92.19 356 ILE A C 1
ATOM 2912 O O . ILE A 1 356 ? -13.540 19.431 21.199 1.00 92.19 356 ILE A O 1
ATOM 2916 N N . TRP A 1 357 ? -11.908 20.629 20.225 1.00 90.06 357 TRP A N 1
ATOM 2917 C CA . TRP A 1 357 ? -12.365 21.919 20.739 1.00 90.06 357 TRP A CA 1
ATOM 2918 C C . TRP A 1 357 ? -13.769 22.285 20.241 1.00 90.06 357 TRP A C 1
ATOM 2920 O O . TRP A 1 357 ? -14.605 22.760 21.012 1.00 90.06 357 TRP A O 1
ATOM 2930 N N . GLU A 1 358 ? -14.063 22.048 18.963 1.00 90.19 358 GLU A N 1
ATOM 2931 C CA . GLU A 1 358 ? -15.391 22.272 18.389 1.00 90.19 358 GLU A CA 1
ATOM 2932 C C . GLU A 1 358 ? -16.460 21.420 19.094 1.00 90.19 358 GLU A C 1
ATOM 2934 O O . GLU A 1 358 ? -17.514 21.943 19.472 1.00 90.19 358 GLU A O 1
ATOM 2939 N N . LYS A 1 359 ? -16.182 20.132 19.328 1.00 91.00 359 LYS A N 1
ATOM 2940 C CA . LYS A 1 359 ? -17.108 19.215 20.010 1.00 91.00 359 LYS A CA 1
ATOM 2941 C C . LYS A 1 359 ? -17.298 19.545 21.482 1.00 91.00 359 LYS A C 1
ATOM 2943 O O . LYS A 1 359 ? -18.435 19.534 21.946 1.00 91.00 359 LYS A O 1
ATOM 2948 N N . LEU A 1 360 ? -16.234 19.926 22.185 1.00 89.88 360 LEU A N 1
ATOM 2949 C CA . LEU A 1 360 ? -16.316 20.344 23.584 1.00 89.88 360 LEU A CA 1
ATOM 2950 C C . LEU A 1 360 ? -17.233 21.566 23.765 1.00 89.88 360 LEU A C 1
ATOM 2952 O O . LEU A 1 360 ? -17.979 21.639 24.736 1.00 89.88 360 LEU A O 1
ATOM 2956 N N . ASN A 1 361 ? -17.227 22.501 22.809 1.00 89.06 361 ASN A N 1
ATOM 2957 C CA . ASN A 1 361 ? -18.090 23.684 22.853 1.00 89.06 361 ASN A CA 1
ATOM 2958 C C . ASN A 1 361 ? -19.548 23.399 22.459 1.00 89.06 361 ASN A C 1
ATOM 2960 O O . ASN A 1 361 ? -20.456 24.069 22.950 1.00 89.06 361 ASN A O 1
ATOM 2964 N N . LYS A 1 362 ? -19.786 22.446 21.549 1.00 90.44 362 LYS A N 1
ATOM 2965 C CA . LYS A 1 362 ? -21.133 22.129 21.045 1.00 90.44 362 LYS A CA 1
ATOM 2966 C C . LYS A 1 362 ? -21.884 21.132 21.928 1.00 90.44 362 LYS A C 1
ATOM 2968 O O . LYS A 1 362 ? -23.079 21.307 22.148 1.00 90.44 362 LYS A O 1
ATOM 2973 N N . GLU A 1 363 ? -21.205 20.091 22.409 1.00 91.50 363 GLU A N 1
ATOM 2974 C CA . GLU A 1 363 ? -21.823 18.933 23.073 1.00 91.50 363 GLU A CA 1
ATOM 2975 C C . GLU A 1 363 ? -21.058 18.493 24.348 1.00 91.50 363 GLU A C 1
ATOM 2977 O O . GLU A 1 363 ? -20.691 17.322 24.470 1.00 91.50 363 GLU A O 1
ATOM 2982 N N . PRO A 1 364 ? -20.825 19.383 25.338 1.00 90.06 364 PRO A N 1
ATOM 2983 C CA . PRO A 1 364 ? -20.020 19.062 26.528 1.00 90.06 364 PRO A CA 1
ATOM 2984 C C . PRO A 1 364 ? -20.624 17.958 27.413 1.00 90.06 364 PRO A C 1
ATOM 2986 O O . PRO A 1 364 ? -19.901 17.170 28.015 1.00 90.06 364 PRO A O 1
ATOM 2989 N N . GLU A 1 365 ? -21.954 17.870 27.470 1.00 92.31 365 GLU A N 1
ATOM 2990 C CA . GLU A 1 365 ? -22.681 16.933 28.340 1.00 92.31 365 GLU A CA 1
ATOM 2991 C C . GLU A 1 365 ? -22.861 15.533 27.727 1.00 92.31 365 GLU A C 1
ATOM 2993 O O . GLU A 1 365 ? -23.513 14.670 28.322 1.00 92.31 365 GLU A O 1
ATOM 2998 N N . ARG A 1 366 ? -22.337 15.290 26.518 1.00 92.94 366 ARG A N 1
ATOM 2999 C CA . ARG A 1 366 ? -22.514 14.008 25.829 1.00 92.94 366 ARG A CA 1
ATOM 3000 C C . ARG A 1 366 ? -21.723 12.907 26.527 1.00 92.94 366 ARG A C 1
ATOM 3002 O O . ARG A 1 366 ? -20.557 13.091 26.857 1.00 92.94 366 ARG A O 1
ATOM 3009 N N . ILE A 1 367 ? -22.351 11.747 26.703 1.00 93.12 367 ILE A N 1
ATOM 3010 C CA . ILE A 1 367 ? -21.703 10.556 27.258 1.00 93.12 367 ILE A CA 1
ATOM 3011 C C . ILE A 1 367 ? -20.771 9.969 26.197 1.00 93.12 367 ILE A C 1
ATOM 3013 O O . ILE A 1 367 ? -21.225 9.626 25.106 1.00 93.12 367 ILE A O 1
ATOM 3017 N N . VAL A 1 368 ? -19.484 9.857 26.523 1.00 91.75 368 VAL A N 1
ATOM 3018 C CA . VAL A 1 368 ? -18.439 9.413 25.583 1.00 91.75 368 VAL A CA 1
ATOM 3019 C C . VAL A 1 368 ? -17.874 8.041 25.925 1.00 91.75 368 VAL A C 1
ATOM 3021 O O . VAL A 1 368 ? -17.476 7.298 25.031 1.00 91.75 368 VAL A O 1
ATOM 3024 N N . TYR A 1 369 ? -17.879 7.672 27.206 1.00 90.69 369 TYR A N 1
ATOM 3025 C CA . TYR A 1 369 ? -17.311 6.411 27.665 1.00 90.69 369 TYR A CA 1
ATOM 3026 C C . TYR A 1 369 ? -18.127 5.810 28.811 1.00 90.69 369 TYR A C 1
ATOM 3028 O O . TYR A 1 369 ? -18.754 6.528 29.592 1.00 90.69 369 TYR A O 1
ATOM 3036 N N . LYS A 1 370 ? -18.114 4.480 28.906 1.00 89.38 370 LYS A N 1
ATOM 3037 C CA . LYS A 1 370 ? -18.730 3.706 29.980 1.00 89.38 370 LYS A CA 1
ATOM 3038 C C . LYS A 1 370 ? -17.714 2.685 30.449 1.00 89.38 370 LYS A C 1
ATOM 3040 O O . LYS A 1 370 ? -17.284 1.844 29.662 1.00 89.38 370 LYS A O 1
ATOM 3045 N N . PHE A 1 371 ? -17.377 2.771 31.722 1.00 85.75 371 PHE A N 1
ATOM 3046 C CA . PHE A 1 371 ? -16.472 1.851 32.371 1.00 85.75 371 PHE A CA 1
ATOM 3047 C C . PHE A 1 371 ? -17.079 0.458 32.499 1.00 85.75 371 PHE A C 1
ATOM 3049 O O . PHE A 1 371 ? -18.302 0.282 32.562 1.00 85.75 371 PHE A O 1
ATOM 3056 N N . SER A 1 372 ? -16.206 -0.531 32.636 1.00 79.94 372 SER A N 1
ATOM 3057 C CA . SER A 1 372 ? -16.543 -1.902 33.020 1.00 79.94 372 SER A CA 1
ATOM 3058 C C . SER A 1 372 ? -17.321 -1.969 34.347 1.00 79.94 372 SER A C 1
ATOM 3060 O O . SER A 1 372 ? -18.200 -2.818 34.502 1.00 79.94 372 SER A O 1
ATOM 3062 N N . THR A 1 373 ? -17.098 -1.015 35.260 1.00 80.88 373 THR A N 1
ATOM 3063 C CA . THR A 1 373 ? -17.851 -0.837 36.520 1.00 80.88 373 THR A CA 1
ATOM 3064 C C . THR A 1 373 ? -19.297 -0.365 36.318 1.00 80.88 373 THR A C 1
ATOM 3066 O O . THR A 1 373 ? -20.114 -0.445 37.235 1.00 80.88 373 THR A O 1
ATOM 3069 N N . GLY A 1 374 ? -19.640 0.105 35.114 1.00 83.06 374 GLY A N 1
ATOM 3070 C CA . GLY A 1 374 ? -20.949 0.644 34.754 1.00 83.06 374 GLY A CA 1
ATOM 3071 C C . GLY A 1 374 ? -21.060 2.167 34.845 1.00 83.06 374 GLY A C 1
ATOM 3072 O O . GLY A 1 374 ? -22.060 2.709 34.368 1.00 83.06 374 GLY A O 1
ATOM 3073 N N . GLU A 1 375 ? -20.054 2.845 35.400 1.00 87.50 375 GLU A N 1
ATOM 3074 C CA . GLU A 1 375 ? -19.976 4.308 35.460 1.00 87.50 375 GLU A CA 1
ATOM 3075 C C . GLU A 1 375 ? -19.807 4.915 34.062 1.00 87.50 375 GLU A C 1
ATOM 3077 O O . GLU A 1 375 ? -19.188 4.320 33.182 1.00 87.50 375 GLU A O 1
ATOM 3082 N N . THR A 1 376 ? -20.370 6.100 33.836 1.00 91.44 376 THR A N 1
ATOM 3083 C CA . THR A 1 376 ? -20.321 6.795 32.541 1.00 91.44 376 THR A CA 1
ATOM 3084 C C . THR A 1 376 ? -19.628 8.136 32.684 1.00 91.44 376 THR A C 1
ATOM 3086 O O . THR A 1 376 ? -19.936 8.863 33.624 1.00 91.44 376 THR A O 1
ATOM 3089 N N . ILE A 1 377 ? -18.779 8.483 31.720 1.00 91.06 377 ILE A N 1
ATOM 3090 C CA . ILE A 1 377 ? -18.096 9.777 31.638 1.00 91.06 377 ILE A CA 1
ATOM 3091 C C . ILE A 1 377 ? -18.721 10.634 30.545 1.00 91.06 377 ILE A C 1
ATOM 3093 O O . ILE A 1 377 ? -18.977 10.161 29.427 1.00 91.06 377 ILE A O 1
ATOM 3097 N N . LYS A 1 378 ? -18.901 11.918 30.854 1.00 93.56 378 LYS A N 1
ATOM 3098 C CA . LYS A 1 378 ? -19.243 12.954 29.874 1.00 93.56 378 LYS A CA 1
ATOM 3099 C C . LYS A 1 378 ? -18.009 13.560 29.211 1.00 93.56 378 LYS A C 1
ATOM 3101 O O . LYS A 1 378 ? -16.906 13.516 29.749 1.00 93.56 378 LYS A O 1
ATOM 3106 N N . LEU A 1 379 ? -18.201 14.191 28.054 1.00 90.81 379 LEU A N 1
ATOM 3107 C CA . LEU A 1 379 ? -17.111 14.815 27.306 1.00 90.81 379 LEU A CA 1
ATOM 3108 C C . LEU A 1 379 ? -16.378 15.900 28.113 1.00 90.81 379 LEU A C 1
ATOM 3110 O O . LEU A 1 379 ? -15.157 15.971 28.040 1.00 90.81 379 LEU A O 1
ATOM 3114 N N . SER A 1 380 ? -17.085 16.722 28.892 1.00 88.19 380 SER A N 1
ATOM 3115 C CA . SER A 1 380 ? -16.452 17.721 29.765 1.00 88.19 380 SER A CA 1
ATOM 3116 C C . SER A 1 380 ? -15.624 17.085 30.885 1.00 88.19 380 SER A C 1
ATOM 3118 O O . SER A 1 380 ? -14.494 17.501 31.125 1.00 88.19 380 SER A O 1
ATOM 3120 N N . GLU A 1 381 ? -16.164 16.041 31.519 1.00 88.75 381 GLU A N 1
ATOM 3121 C CA . GLU A 1 381 ? -15.538 15.321 32.637 1.00 88.75 381 GLU A CA 1
ATOM 3122 C C . GLU A 1 381 ? -14.247 14.607 32.204 1.00 88.75 381 GLU A C 1
ATOM 3124 O O . GLU A 1 381 ? -13.296 14.531 32.977 1.00 88.75 381 GLU A O 1
ATOM 3129 N N . LEU A 1 382 ? -14.166 14.150 30.948 1.00 88.12 382 LEU A N 1
ATOM 3130 C CA . LEU A 1 382 ? -12.967 13.522 30.379 1.00 88.12 382 LEU A CA 1
ATOM 3131 C C . LEU A 1 382 ? -11.722 14.410 30.526 1.00 88.12 382 LEU A C 1
ATOM 3133 O O . LEU A 1 382 ? -10.640 13.911 30.836 1.00 88.12 382 LEU A O 1
ATOM 3137 N N . PHE A 1 383 ? -11.868 15.722 30.331 1.00 84.25 383 PHE A N 1
ATOM 3138 C CA . PHE A 1 383 ? -10.757 16.669 30.446 1.00 84.25 383 PHE A CA 1
ATOM 3139 C C . PHE A 1 383 ? -10.423 17.023 31.899 1.00 84.25 383 PHE A C 1
ATOM 3141 O O . PHE A 1 383 ? -9.345 17.537 32.165 1.00 84.25 383 PHE A O 1
ATOM 3148 N N . GLU A 1 384 ? -11.281 16.720 32.867 1.00 82.88 384 GLU A N 1
ATOM 3149 C CA . GLU A 1 384 ? -10.981 16.964 34.283 1.00 82.88 384 GLU A CA 1
ATOM 3150 C C . GLU A 1 384 ? -10.042 15.885 34.861 1.00 82.88 384 GLU A C 1
ATOM 3152 O O . GLU A 1 384 ? -9.317 16.130 35.829 1.00 82.88 384 GLU A O 1
ATOM 3157 N N . ILE A 1 385 ? -9.986 14.711 34.224 1.00 82.56 385 ILE A N 1
ATOM 3158 C CA . ILE A 1 385 ? -9.176 13.563 34.646 1.00 82.56 385 ILE A CA 1
ATOM 3159 C C . ILE A 1 385 ? -7.677 13.863 34.508 1.00 82.56 385 ILE A C 1
ATOM 3161 O O . ILE A 1 385 ? -7.195 14.307 33.466 1.00 82.56 385 ILE A O 1
ATOM 3165 N N . GLY A 1 386 ? -6.913 13.585 35.568 1.00 71.88 386 GLY A N 1
ATOM 3166 C CA . GLY A 1 386 ? -5.454 13.747 35.572 1.00 71.88 386 GLY A CA 1
ATOM 3167 C C . GLY A 1 386 ? -4.971 15.202 35.638 1.00 71.88 386 GLY A C 1
ATOM 3168 O O . GLY A 1 386 ? -3.775 15.446 35.468 1.00 71.88 386 GLY A O 1
ATOM 3169 N N . CYS A 1 387 ? -5.869 16.161 35.890 1.00 68.44 387 CYS A N 1
ATOM 3170 C CA . CYS A 1 387 ? -5.518 17.559 36.126 1.00 68.44 387 CYS A CA 1
ATOM 3171 C C . CYS A 1 387 ? -5.127 17.803 37.589 1.00 68.44 387 CYS A C 1
ATOM 3173 O O . CYS A 1 387 ? -5.872 17.473 38.511 1.00 68.44 387 CYS A O 1
ATOM 3175 N N . THR A 1 388 ? -3.989 18.463 37.805 1.00 62.44 388 THR A N 1
ATOM 3176 C CA . THR A 1 388 ? -3.557 18.946 39.128 1.00 62.44 388 THR A CA 1
ATOM 3177 C C . THR A 1 388 ? -3.733 20.464 39.181 1.00 62.44 388 THR A C 1
ATOM 3179 O O . THR A 1 388 ? -3.517 21.132 38.173 1.00 62.44 388 THR A O 1
ATOM 3182 N N . SER A 1 389 ? -4.027 21.059 40.345 1.00 54.78 389 SER A N 1
ATOM 3183 C CA . SER A 1 389 ? -4.235 22.518 40.497 1.00 54.78 389 SER A CA 1
ATOM 3184 C C . SER A 1 389 ? -3.072 23.413 40.016 1.00 54.78 389 SER A C 1
ATOM 3186 O O . SER A 1 389 ? -3.241 24.626 39.930 1.00 54.78 389 SER A O 1
ATOM 3188 N N . ALA A 1 390 ? -1.896 22.837 39.734 1.00 51.47 390 ALA A N 1
ATOM 3189 C CA . ALA A 1 390 ? -0.702 23.522 39.235 1.00 51.47 390 ALA A CA 1
ATOM 3190 C C . ALA A 1 390 ? -0.561 23.519 37.694 1.00 51.47 390 ALA A C 1
ATOM 3192 O O . ALA A 1 390 ? 0.151 24.365 37.161 1.00 51.47 390 ALA A O 1
ATOM 3193 N N . GLU A 1 391 ? -1.244 22.614 36.984 1.00 55.44 391 GLU A N 1
ATOM 3194 C CA . GLU A 1 391 ? -1.245 22.495 35.516 1.00 55.44 391 GLU A CA 1
ATOM 3195 C C . GLU A 1 391 ? -2.700 22.467 35.012 1.00 55.44 391 GLU A C 1
ATOM 3197 O O . GLU A 1 391 ? -3.219 21.400 34.673 1.00 55.44 391 GLU A O 1
ATOM 3202 N N . PRO A 1 392 ? -3.415 23.609 34.993 1.00 59.41 392 PRO A N 1
ATOM 3203 C CA . PRO A 1 392 ? -4.704 23.662 34.315 1.00 59.41 392 PRO A CA 1
ATOM 3204 C C . PRO A 1 392 ? -4.493 23.346 32.831 1.00 59.41 392 PRO A C 1
ATOM 3206 O O . PRO A 1 392 ? -3.554 23.861 32.217 1.00 59.41 392 PRO A O 1
ATOM 3209 N N . ILE A 1 393 ? -5.364 22.519 32.243 1.00 58.25 393 ILE A N 1
ATOM 3210 C CA . ILE A 1 393 ? -5.338 22.277 30.796 1.00 58.25 393 ILE A CA 1
ATOM 3211 C C . ILE A 1 393 ? -5.396 23.626 30.092 1.00 58.25 393 ILE A C 1
ATOM 3213 O O . ILE A 1 393 ? -6.273 24.450 30.367 1.00 58.25 393 ILE A O 1
ATOM 3217 N N . ALA A 1 394 ? -4.469 23.843 29.162 1.00 56.28 394 ALA A N 1
ATOM 3218 C CA . ALA A 1 394 ? -4.573 24.923 28.199 1.00 56.28 394 ALA A CA 1
ATOM 3219 C C . ALA A 1 394 ? -5.759 24.619 27.267 1.00 56.28 394 ALA A C 1
ATOM 3221 O O . ALA A 1 394 ? -5.591 24.091 26.171 1.00 56.28 394 ALA A O 1
ATOM 3222 N N . LEU A 1 395 ? -6.974 24.899 27.745 1.00 57.62 395 LEU A N 1
ATOM 3223 C CA . LEU A 1 395 ? -8.224 24.775 27.002 1.00 57.62 395 LEU A CA 1
ATOM 3224 C C . LEU A 1 395 ? -8.104 25.633 25.732 1.00 57.62 395 LEU A C 1
ATOM 3226 O O . LEU A 1 395 ? -8.010 26.859 25.810 1.00 57.62 395 LEU A O 1
ATOM 3230 N N . GLY A 1 396 ? -8.018 24.982 24.570 1.00 62.16 396 GLY A N 1
ATOM 3231 C CA . GLY A 1 396 ? -7.804 25.626 23.274 1.00 62.16 396 GLY A CA 1
ATOM 3232 C C . GLY A 1 396 ? -7.085 24.716 22.273 1.00 62.16 396 GLY A C 1
ATOM 3233 O O . GLY A 1 396 ? -7.218 23.500 22.311 1.00 62.16 396 GLY A O 1
ATOM 3234 N N . LEU A 1 397 ? -6.280 25.295 21.380 1.00 61.88 397 LEU A N 1
ATOM 3235 C CA . LEU A 1 397 ? -5.593 24.580 20.286 1.00 61.88 397 LEU A CA 1
ATOM 3236 C C . LEU A 1 397 ? -4.436 23.653 20.727 1.00 61.88 397 LEU A C 1
ATOM 3238 O O . LEU A 1 397 ? -3.748 23.112 19.870 1.00 61.88 397 LEU A O 1
ATOM 3242 N N . LYS A 1 398 ? -4.196 23.486 22.034 1.00 69.69 398 LYS A N 1
ATOM 3243 C CA . LYS A 1 398 ? -3.132 22.635 22.605 1.00 69.69 398 LYS A CA 1
ATOM 3244 C C . LYS A 1 398 ? -3.682 21.449 23.410 1.00 69.69 398 LYS A C 1
ATOM 3246 O O . LYS A 1 398 ? -3.049 21.005 24.358 1.00 69.69 398 LYS A O 1
ATOM 3251 N N . ILE A 1 399 ? -4.881 20.974 23.075 1.00 76.00 399 ILE A N 1
ATOM 3252 C CA . ILE A 1 399 ? -5.474 19.799 23.735 1.00 76.00 399 ILE A CA 1
ATOM 3253 C C . ILE A 1 399 ? -4.663 18.533 23.446 1.00 76.00 399 ILE A C 1
ATOM 3255 O O . ILE A 1 399 ? -4.493 17.701 24.332 1.00 76.00 399 ILE A O 1
ATOM 3259 N N . VAL A 1 400 ? -4.181 18.401 22.211 1.00 83.06 400 VAL A N 1
ATOM 3260 C CA . VAL A 1 400 ? -3.334 17.294 21.773 1.00 83.06 400 VAL A CA 1
ATOM 3261 C C . VAL A 1 400 ? -1.889 17.765 21.847 1.00 83.06 400 VAL A C 1
ATOM 3263 O O . VAL A 1 400 ? -1.449 18.554 21.009 1.00 83.06 400 VAL A O 1
ATOM 3266 N N . ASP A 1 401 ? -1.174 17.328 22.874 1.00 82.50 401 ASP A N 1
ATOM 3267 C CA . ASP A 1 401 ? 0.251 17.582 23.055 1.00 82.50 401 ASP A CA 1
ATOM 3268 C C . ASP A 1 401 ? 1.103 16.433 22.495 1.00 82.50 401 ASP A C 1
ATOM 3270 O O . ASP A 1 401 ? 0.594 15.380 22.103 1.00 82.50 401 ASP A O 1
ATOM 3274 N N . ASP A 1 402 ? 2.412 16.661 22.426 1.00 82.69 402 ASP A N 1
ATOM 3275 C CA . ASP A 1 402 ? 3.365 15.680 21.900 1.00 82.69 402 ASP A CA 1
ATOM 3276 C C . ASP A 1 402 ? 3.419 14.428 22.795 1.00 82.69 402 ASP A C 1
ATOM 3278 O O . ASP A 1 402 ? 3.575 13.318 22.291 1.00 82.69 402 ASP A O 1
ATOM 3282 N N . ASP A 1 403 ? 3.185 14.596 24.104 1.00 84.81 403 ASP A N 1
ATOM 3283 C CA . ASP A 1 403 ? 3.106 13.506 25.082 1.00 84.81 403 ASP A CA 1
ATOM 3284 C C . ASP A 1 403 ? 1.928 12.555 24.775 1.00 84.81 403 ASP A C 1
ATOM 3286 O O . ASP A 1 403 ? 2.085 11.332 24.835 1.00 84.81 403 ASP A O 1
ATOM 3290 N N . PHE A 1 404 ? 0.750 13.082 24.405 1.00 88.12 404 PHE A N 1
ATOM 3291 C CA . PHE A 1 404 ? -0.361 12.250 23.934 1.00 88.12 404 PHE A CA 1
ATOM 3292 C C . PHE A 1 404 ? -0.011 11.512 22.641 1.00 88.12 404 PHE A C 1
ATOM 3294 O O . PHE A 1 404 ? -0.332 10.332 22.526 1.00 88.12 404 PHE A O 1
ATOM 3301 N N . LEU A 1 405 ? 0.609 12.186 21.665 1.00 88.25 405 LEU A N 1
ATOM 3302 C CA . LEU A 1 405 ? 0.943 11.567 20.377 1.00 88.25 405 LEU A CA 1
ATOM 3303 C C . LEU A 1 405 ? 1.946 10.423 20.547 1.00 88.25 405 LEU A C 1
ATOM 3305 O O . LEU A 1 405 ? 1.750 9.351 19.974 1.00 88.25 405 LEU A O 1
ATOM 3309 N N . GLU A 1 406 ? 2.962 10.625 21.387 1.00 84.50 406 GLU A N 1
ATOM 3310 C CA . GLU A 1 406 ? 3.935 9.595 21.747 1.00 84.50 406 GLU A CA 1
ATOM 3311 C C . GLU A 1 406 ? 3.253 8.395 22.419 1.00 84.50 406 GLU A C 1
ATOM 3313 O O . GLU A 1 406 ? 3.466 7.247 22.017 1.00 84.50 406 GLU A O 1
ATOM 3318 N N . TRP A 1 407 ? 2.396 8.642 23.415 1.00 88.75 407 TRP A N 1
ATOM 3319 C CA . TRP A 1 407 ? 1.649 7.582 24.094 1.00 88.75 407 TRP A CA 1
ATOM 3320 C C . TRP A 1 407 ? 0.680 6.855 23.147 1.00 88.75 407 TRP A C 1
ATOM 3322 O O . TRP A 1 407 ? 0.551 5.629 23.201 1.00 88.75 407 TRP A O 1
ATOM 3332 N N . TYR A 1 408 ? 0.019 7.587 22.246 1.00 91.31 408 TYR A N 1
ATOM 3333 C CA . TYR A 1 408 ? -0.912 7.025 21.270 1.00 91.31 408 TYR A CA 1
ATOM 3334 C C . TYR A 1 408 ? -0.201 6.054 20.320 1.00 91.31 408 TYR A C 1
ATOM 3336 O O . TYR A 1 408 ? -0.645 4.919 20.148 1.00 91.31 408 TYR A O 1
ATOM 3344 N N . GLU A 1 409 ? 0.941 6.448 19.762 1.00 86.50 409 GLU A N 1
ATOM 3345 C CA . GLU A 1 409 ? 1.712 5.589 18.867 1.00 86.50 409 GLU A CA 1
ATOM 3346 C C . GLU A 1 409 ? 2.305 4.362 19.572 1.00 86.50 409 GLU A C 1
ATOM 3348 O O . GLU A 1 409 ? 2.174 3.227 19.104 1.00 86.50 409 GLU A O 1
ATOM 3353 N N . THR A 1 410 ? 2.983 4.584 20.698 1.00 83.38 410 THR A N 1
ATOM 3354 C CA . THR A 1 410 ? 3.816 3.551 21.328 1.00 83.38 410 THR A CA 1
ATOM 3355 C C . THR A 1 410 ? 3.013 2.584 22.187 1.00 83.38 410 THR A C 1
ATOM 3357 O O . THR A 1 410 ? 3.338 1.397 22.248 1.00 83.38 410 THR A O 1
ATOM 3360 N N . VAL A 1 411 ? 1.952 3.066 22.836 1.00 87.38 411 VAL A N 1
ATOM 3361 C CA . VAL A 1 411 ? 1.149 2.278 23.776 1.00 87.38 411 VAL A CA 1
ATOM 3362 C C . VAL A 1 411 ? -0.206 1.954 23.166 1.00 87.38 411 VAL A C 1
ATOM 3364 O O . VAL A 1 411 ? -0.548 0.776 23.032 1.00 87.38 411 VAL A O 1
ATOM 3367 N N . TYR A 1 412 ? -0.976 2.970 22.760 1.00 91.00 412 TYR A N 1
ATOM 3368 C CA . TYR A 1 412 ? -2.364 2.758 22.345 1.00 91.00 412 TYR A CA 1
ATOM 3369 C C . TYR A 1 412 ? -2.488 1.874 21.110 1.00 91.00 412 TYR A C 1
ATOM 3371 O O . TYR A 1 412 ? -3.158 0.840 21.176 1.00 91.00 412 TYR A O 1
ATOM 3379 N N . LEU A 1 413 ? -1.814 2.233 20.012 1.00 89.94 413 LEU A N 1
ATOM 3380 C CA . LEU A 1 413 ? -1.893 1.477 18.761 1.00 89.94 413 LEU A CA 1
ATOM 3381 C C . LEU A 1 413 ? -1.426 0.026 18.939 1.00 89.94 413 LEU A C 1
ATOM 3383 O O . LEU A 1 413 ? -2.019 -0.899 18.395 1.00 89.94 413 LEU A O 1
ATOM 3387 N N . GLN A 1 414 ? -0.409 -0.210 19.762 1.00 85.06 414 GLN A N 1
ATOM 3388 C CA . GLN A 1 414 ? 0.218 -1.528 19.869 1.00 85.06 414 GLN A CA 1
ATOM 3389 C C . GLN A 1 414 ? -0.432 -2.472 20.881 1.00 85.06 414 GLN A C 1
ATOM 3391 O O . GLN A 1 414 ? -0.284 -3.696 20.762 1.00 85.06 414 GLN A O 1
ATOM 3396 N N . GLN A 1 415 ? -1.067 -1.926 21.919 1.00 84.12 415 GLN A N 1
ATOM 3397 C CA . GLN A 1 415 ? -1.635 -2.706 23.019 1.00 84.12 415 GLN A CA 1
ATOM 3398 C C . GLN A 1 415 ? -3.161 -2.711 22.988 1.00 84.12 415 GLN A C 1
ATOM 3400 O O . GLN A 1 415 ? -3.757 -3.781 23.077 1.00 84.12 415 GLN A O 1
ATOM 3405 N N . PHE A 1 416 ? -3.786 -1.542 22.833 1.00 88.94 416 PHE A N 1
ATOM 3406 C CA . PHE A 1 416 ? -5.234 -1.382 22.993 1.00 88.94 416 PHE A CA 1
ATOM 3407 C C . PHE A 1 416 ? -6.001 -1.388 21.668 1.00 88.94 416 PHE A C 1
ATOM 3409 O O . PHE A 1 416 ? -7.123 -1.889 21.626 1.00 88.94 416 PHE A O 1
ATOM 3416 N N . HIS A 1 417 ? -5.410 -0.857 20.593 1.00 91.06 417 HIS A N 1
ATOM 3417 C CA . HIS A 1 417 ? -6.046 -0.794 19.276 1.00 91.06 417 HIS A CA 1
ATOM 3418 C C . HIS A 1 417 ? -6.087 -2.174 18.604 1.00 91.06 417 HIS A C 1
ATOM 3420 O O . HIS A 1 417 ? -7.160 -2.668 18.274 1.00 91.06 417 HIS A O 1
ATOM 3426 N N . LEU A 1 418 ? -4.935 -2.847 18.470 1.00 90.94 418 LEU A N 1
ATOM 3427 C CA . LEU A 1 418 ? -4.850 -4.169 17.824 1.00 90.94 418 LEU A CA 1
ATOM 3428 C C . LEU A 1 418 ? -5.603 -5.266 18.584 1.00 90.94 418 LEU A C 1
ATOM 3430 O O . LEU A 1 418 ? -6.105 -6.211 17.977 1.00 90.94 418 LEU A O 1
ATOM 3434 N N . ILE A 1 419 ? -5.660 -5.169 19.914 1.00 90.06 419 ILE A N 1
ATOM 3435 C CA . ILE A 1 419 ? -6.307 -6.152 20.785 1.00 90.06 419 ILE A CA 1
ATOM 3436 C C . ILE A 1 419 ? -7.289 -5.407 21.696 1.00 90.06 419 ILE A C 1
ATOM 3438 O O . ILE A 1 419 ? -6.961 -5.095 22.843 1.00 90.06 419 ILE A O 1
ATOM 3442 N N . PRO A 1 420 ? -8.513 -5.127 21.214 1.00 86.19 420 PRO A N 1
ATOM 3443 C CA . PRO A 1 420 ? -9.522 -4.473 22.030 1.00 86.19 420 PRO A CA 1
ATOM 3444 C C . PRO A 1 420 ? -9.817 -5.323 23.270 1.00 86.19 420 PRO A C 1
ATOM 3446 O O . PRO A 1 420 ? -10.208 -6.491 23.161 1.00 86.19 420 PRO A O 1
ATOM 3449 N N . SER A 1 421 ? -9.606 -4.747 24.453 1.00 74.81 421 SER A N 1
ATOM 3450 C CA . SER A 1 421 ? -9.920 -5.361 25.746 1.00 74.81 421 SER A CA 1
ATOM 3451 C C . SER A 1 421 ? -10.959 -4.527 26.484 1.00 74.81 421 SER A C 1
ATOM 3453 O O . SER A 1 421 ? -10.919 -3.297 26.456 1.00 74.81 421 SER A O 1
ATOM 3455 N N . ARG A 1 422 ? -11.891 -5.205 27.160 1.00 64.88 422 ARG A N 1
ATOM 3456 C CA . ARG A 1 422 ? -12.929 -4.567 27.984 1.00 64.88 422 ARG A CA 1
ATOM 3457 C C . ARG A 1 422 ? -12.427 -4.134 29.364 1.00 64.88 422 ARG A C 1
ATOM 3459 O O . ARG A 1 422 ? -13.146 -3.409 30.035 1.00 64.88 422 ARG A O 1
ATOM 3466 N N . GLU A 1 423 ? -11.238 -4.580 29.770 1.00 61.81 423 GLU A N 1
ATOM 3467 C CA . GLU A 1 423 ? -10.663 -4.346 31.108 1.00 61.81 423 GLU A CA 1
ATOM 3468 C C . GLU A 1 423 ? -9.536 -3.298 31.113 1.00 61.81 423 GLU A C 1
ATOM 3470 O O . GLU A 1 423 ? -8.943 -3.024 32.156 1.00 61.81 423 GLU A O 1
ATOM 3475 N N . ALA A 1 424 ? -9.216 -2.715 29.952 1.00 64.19 424 ALA A N 1
ATOM 3476 C CA . ALA A 1 424 ? -8.141 -1.729 29.807 1.00 64.19 424 ALA A CA 1
ATOM 3477 C C . ALA A 1 424 ? -8.354 -0.474 30.675 1.00 64.19 424 ALA A C 1
ATOM 3479 O O . ALA A 1 424 ? -7.400 0.175 31.091 1.00 64.19 424 ALA A O 1
ATOM 3480 N N . ASP A 1 425 ? -9.609 -0.151 30.970 1.00 63.50 425 ASP A N 1
ATOM 3481 C CA . ASP A 1 425 ? -10.014 1.006 31.757 1.00 63.50 425 ASP A CA 1
ATOM 3482 C C . ASP A 1 425 ? -9.749 0.862 33.259 1.00 63.50 425 ASP A C 1
ATOM 3484 O O . ASP A 1 425 ? -9.555 1.864 33.937 1.00 63.50 425 ASP A O 1
ATOM 3488 N N . VAL A 1 426 ? -9.702 -0.369 33.776 1.00 62.19 426 VAL A N 1
ATOM 3489 C CA . VAL A 1 426 ? -9.427 -0.646 35.197 1.00 62.19 426 VAL A CA 1
ATOM 3490 C C . VAL A 1 426 ? -7.938 -0.499 35.527 1.00 62.19 426 VAL A C 1
ATOM 3492 O O . VAL A 1 426 ? -7.575 -0.322 36.685 1.00 62.19 426 VAL A O 1
ATOM 3495 N N . GLN A 1 427 ? -7.064 -0.590 34.522 1.00 71.50 427 GLN A N 1
ATOM 3496 C CA . GLN A 1 427 ? -5.612 -0.662 34.718 1.00 71.50 427 GLN A CA 1
ATOM 3497 C C . GLN A 1 427 ? -4.905 0.698 34.648 1.00 71.50 427 GLN A C 1
ATOM 3499 O O . GLN A 1 427 ? -3.759 0.800 35.080 1.00 71.50 427 GLN A O 1
ATOM 3504 N N . LEU A 1 428 ? -5.555 1.725 34.096 1.00 82.62 428 LEU A N 1
ATOM 3505 C CA . LEU A 1 428 ? -4.944 3.025 33.814 1.00 82.62 428 LEU A CA 1
ATOM 3506 C C . LEU A 1 428 ? -5.436 4.094 34.795 1.00 82.62 428 LEU A C 1
ATOM 3508 O O . LEU A 1 428 ? -6.631 4.207 35.056 1.00 82.62 428 LEU A O 1
ATOM 3512 N N . GLU A 1 429 ? -4.525 4.945 35.276 1.00 80.06 429 GLU A N 1
ATOM 3513 C CA . GLU A 1 429 ? -4.839 6.046 36.195 1.00 80.06 429 GLU A CA 1
ATOM 3514 C C . GLU A 1 429 ? -4.253 7.388 35.709 1.00 80.06 429 GLU A C 1
ATOM 3516 O O . GLU A 1 429 ? -3.288 7.452 34.945 1.00 80.06 429 GLU A O 1
ATOM 3521 N N . GLY A 1 430 ? -4.844 8.504 36.149 1.00 84.50 430 GLY A N 1
ATOM 3522 C CA . GLY A 1 430 ? -4.309 9.848 35.901 1.00 84.50 430 GLY A CA 1
ATOM 3523 C C . GLY A 1 430 ? -4.266 10.258 34.420 1.00 84.50 430 GLY A C 1
ATOM 3524 O O . GLY A 1 430 ? -5.278 10.206 33.721 1.00 84.50 430 GLY A O 1
ATOM 3525 N N . LYS A 1 431 ? -3.099 10.734 33.950 1.00 83.75 431 LYS A N 1
ATOM 3526 C CA . LYS A 1 431 ? -2.914 11.244 32.574 1.00 83.75 431 LYS A CA 1
ATOM 3527 C C . LYS A 1 431 ? -3.048 10.137 31.514 1.00 83.75 431 LYS A C 1
ATOM 3529 O O . LYS A 1 431 ? -3.588 10.406 30.445 1.00 83.75 431 LYS A O 1
ATOM 3534 N N . GLU A 1 432 ? -2.629 8.908 31.816 1.00 85.56 432 GLU A N 1
ATOM 3535 C CA . GLU A 1 432 ? -2.709 7.772 30.883 1.00 85.56 432 GLU A CA 1
ATOM 3536 C C . GLU A 1 432 ? -4.160 7.361 30.616 1.00 85.56 432 GLU A C 1
ATOM 3538 O O . GLU A 1 432 ? -4.541 7.138 29.468 1.00 85.56 432 GLU A O 1
ATOM 3543 N N . LEU A 1 433 ? -5.003 7.360 31.656 1.00 88.31 433 LEU A N 1
ATOM 3544 C CA . LEU A 1 433 ? -6.439 7.127 31.496 1.00 88.31 433 LEU A CA 1
ATOM 3545 C C . LEU A 1 433 ? -7.073 8.191 30.593 1.00 88.31 433 LEU A C 1
ATOM 3547 O O . LEU A 1 433 ? -7.847 7.867 29.695 1.00 88.31 433 LEU A O 1
ATOM 3551 N N . ARG A 1 434 ? -6.711 9.466 30.777 1.00 87.94 434 ARG A N 1
ATOM 3552 C CA . ARG A 1 434 ? -7.179 10.550 29.902 1.00 87.94 434 ARG A CA 1
ATOM 3553 C C . ARG A 1 434 ? -6.765 10.314 28.447 1.00 87.94 434 ARG A C 1
ATOM 3555 O O . ARG A 1 434 ? -7.594 10.471 27.555 1.00 87.94 434 ARG A O 1
ATOM 3562 N N . PHE A 1 435 ? -5.512 9.934 28.196 1.00 90.31 435 PHE A N 1
ATOM 3563 C CA . PHE A 1 435 ? -5.029 9.644 26.844 1.00 90.31 435 PHE A CA 1
ATOM 3564 C C . PHE A 1 435 ? -5.761 8.457 26.210 1.00 90.31 435 PHE A C 1
ATOM 3566 O O . PHE A 1 435 ? -6.212 8.554 25.068 1.00 90.31 435 PHE A O 1
ATOM 3573 N N . PHE A 1 436 ? -5.987 7.386 26.971 1.00 91.50 436 PHE A N 1
ATOM 3574 C CA . PHE A 1 436 ? -6.799 6.257 26.526 1.00 91.50 436 PHE A CA 1
ATOM 3575 C C . PHE A 1 436 ? -8.212 6.693 26.120 1.00 91.50 436 PHE A C 1
ATOM 3577 O O . PHE A 1 436 ? -8.681 6.347 25.034 1.00 91.50 436 PHE A O 1
ATOM 3584 N N . LEU A 1 437 ? -8.878 7.487 26.964 1.00 91.19 437 LEU A N 1
ATOM 3585 C CA . LEU A 1 437 ? -10.232 7.975 26.706 1.00 91.19 437 LEU A CA 1
ATOM 3586 C C . LEU A 1 437 ? -10.288 8.902 25.486 1.00 91.19 437 LEU A C 1
ATOM 3588 O O . LEU A 1 437 ? -11.223 8.793 24.692 1.00 91.19 437 LEU A O 1
ATOM 3592 N N . LEU A 1 438 ? -9.292 9.776 25.297 1.00 91.88 438 LEU A N 1
ATOM 3593 C CA . LEU A 1 438 ? -9.179 10.630 24.110 1.00 91.88 438 LEU A CA 1
ATOM 3594 C C . LEU A 1 438 ? -9.084 9.795 22.832 1.00 91.88 438 LEU A C 1
ATOM 3596 O O . LEU A 1 438 ? -9.889 9.979 21.918 1.00 91.88 438 LEU A O 1
ATOM 3600 N N . ALA A 1 439 ? -8.149 8.845 22.795 1.00 93.25 439 ALA A N 1
ATOM 3601 C CA . ALA A 1 439 ? -7.957 7.965 21.651 1.00 93.25 439 ALA A CA 1
ATOM 3602 C C . ALA A 1 439 ? -9.220 7.135 21.363 1.00 93.25 439 ALA A C 1
ATOM 3604 O O . ALA A 1 439 ? -9.720 7.137 20.241 1.00 93.25 439 ALA A O 1
ATOM 3605 N N . LYS A 1 440 ? -9.818 6.521 22.394 1.00 92.25 440 LYS A N 1
ATOM 3606 C CA . LYS A 1 440 ? -11.034 5.702 22.261 1.00 92.25 440 LYS A CA 1
ATOM 3607 C C . LYS A 1 440 ? -12.259 6.502 21.804 1.00 92.25 440 LYS A C 1
ATOM 3609 O O . LYS A 1 440 ? -13.137 5.957 21.139 1.00 92.25 440 LYS A O 1
ATOM 3614 N N . THR A 1 441 ? -12.337 7.783 22.158 1.00 93.25 441 THR A N 1
ATOM 3615 C CA . THR A 1 441 ? -13.476 8.646 21.810 1.00 93.25 441 THR A CA 1
ATOM 3616 C C . THR A 1 441 ? -13.356 9.217 20.396 1.00 93.25 441 THR A C 1
ATOM 3618 O O . THR A 1 441 ? -14.347 9.242 19.667 1.00 93.25 441 THR A O 1
ATOM 3621 N N . PHE A 1 442 ? -12.165 9.680 20.002 1.00 94.50 442 PHE A N 1
ATOM 3622 C CA . PHE A 1 442 ? -11.981 10.465 18.775 1.00 94.50 442 PHE A CA 1
ATOM 3623 C C . PHE A 1 442 ? -11.287 9.722 17.629 1.00 94.50 442 PHE A C 1
ATOM 3625 O O . PHE A 1 442 ? -11.483 10.110 16.480 1.00 94.50 442 PHE A O 1
ATOM 3632 N N . LEU A 1 443 ? -10.493 8.688 17.919 1.00 94.69 443 LEU A N 1
ATOM 3633 C CA . LEU A 1 443 ? -9.631 8.000 16.944 1.00 94.69 443 LEU A CA 1
ATOM 3634 C C . LEU A 1 443 ? -9.975 6.512 16.766 1.00 94.69 443 LEU A C 1
ATOM 3636 O O . LEU A 1 443 ? -9.250 5.791 16.089 1.00 94.69 443 LEU A O 1
ATOM 3640 N N . GLU A 1 444 ? -11.068 6.044 17.369 1.00 93.19 444 GLU A N 1
ATOM 3641 C CA . GLU A 1 444 ? -11.510 4.652 17.299 1.00 93.19 444 GLU A CA 1
ATOM 3642 C C . GLU A 1 444 ? -12.933 4.559 16.744 1.00 93.19 444 GLU A C 1
ATOM 3644 O O . GLU A 1 444 ? -13.794 5.383 17.068 1.00 93.19 444 GLU A O 1
ATOM 3649 N N . PHE A 1 445 ? -13.194 3.535 15.926 1.00 92.62 445 PHE A N 1
ATOM 3650 C CA . PHE A 1 445 ? -14.525 3.313 15.358 1.00 92.62 445 PHE A CA 1
ATOM 3651 C C . PHE A 1 445 ? -15.422 2.460 16.269 1.00 92.62 445 PHE A C 1
ATOM 3653 O O . PHE A 1 445 ? -16.636 2.648 16.289 1.00 92.62 445 PHE A O 1
ATOM 3660 N N . ASP A 1 446 ? -14.846 1.534 17.042 1.00 90.62 446 ASP A N 1
ATOM 3661 C CA . ASP A 1 446 ? -15.585 0.708 18.002 1.00 90.62 446 ASP A CA 1
ATOM 3662 C C . ASP A 1 446 ? -15.606 1.369 19.388 1.00 90.62 446 ASP A C 1
ATOM 3664 O O . ASP A 1 446 ? -14.735 1.142 20.237 1.00 90.62 446 ASP A O 1
ATOM 3668 N N . ASN A 1 447 ? -16.594 2.236 19.606 1.00 90.94 447 ASN A N 1
ATOM 3669 C CA . ASN A 1 447 ? -16.850 2.915 20.875 1.00 90.94 447 ASN A CA 1
ATOM 3670 C C . ASN A 1 447 ? -18.363 3.095 21.119 1.00 90.94 447 ASN A C 1
ATOM 3672 O O . ASN A 1 447 ? -19.194 2.672 20.320 1.00 90.94 447 ASN A O 1
ATOM 3676 N N . ILE A 1 448 ? -18.744 3.730 22.233 1.00 90.12 448 ILE A N 1
ATOM 3677 C CA . ILE A 1 448 ? -20.161 3.949 22.600 1.00 90.12 448 ILE A CA 1
ATOM 3678 C C . ILE A 1 448 ? -20.913 4.813 21.592 1.00 90.12 448 ILE A C 1
ATOM 3680 O O . ILE A 1 448 ? -22.122 4.661 21.432 1.00 90.12 448 ILE A O 1
ATOM 3684 N N . LEU A 1 449 ? -20.198 5.709 20.919 1.00 90.56 449 LEU A N 1
ATOM 3685 C CA . LEU A 1 449 ? -20.740 6.561 19.869 1.00 90.56 449 LEU A CA 1
ATOM 3686 C C . LEU A 1 449 ? -20.776 5.845 18.511 1.00 90.56 449 LEU A C 1
ATOM 3688 O O . LEU A 1 449 ? -21.024 6.484 17.495 1.00 90.56 449 LEU A O 1
ATOM 3692 N N . GLU A 1 450 ? -20.495 4.539 18.468 1.00 90.62 450 GLU A N 1
ATOM 3693 C CA . GLU A 1 450 ? -20.408 3.750 17.236 1.00 90.62 450 GLU A CA 1
ATOM 3694 C C . GLU A 1 450 ? -19.454 4.384 16.202 1.00 90.62 450 GLU A C 1
ATOM 3696 O O . GLU A 1 450 ? -19.692 4.296 14.998 1.00 90.62 450 GLU A O 1
ATOM 3701 N N . GLY A 1 451 ? -18.403 5.080 16.657 1.00 91.44 451 GLY A N 1
ATOM 3702 C CA . GLY A 1 451 ? -17.391 5.697 15.798 1.00 91.44 451 GLY A CA 1
ATOM 3703 C C . GLY A 1 451 ? -17.824 6.990 15.102 1.00 91.44 451 GLY A C 1
ATOM 3704 O O . GLY A 1 451 ? -17.191 7.384 14.125 1.00 91.44 451 GLY A O 1
ATOM 3705 N N . GLU A 1 452 ? -18.884 7.645 15.581 1.00 92.12 452 GLU A N 1
ATOM 3706 C CA . GLU A 1 452 ? -19.436 8.905 15.057 1.00 92.12 452 GLU A CA 1
ATOM 3707 C C . GLU A 1 452 ? -18.386 9.999 14.850 1.00 92.12 452 GLU A C 1
ATOM 3709 O O . GLU A 1 452 ? -18.228 10.518 13.746 1.00 92.12 452 GLU A O 1
ATOM 3714 N N . TYR A 1 453 ? -17.638 10.331 15.905 1.00 93.81 453 TYR A N 1
ATOM 3715 C CA . TYR A 1 453 ? -16.631 11.388 15.854 1.00 93.81 453 TYR A CA 1
ATOM 3716 C C . TYR A 1 453 ? -15.491 11.049 14.903 1.00 93.81 453 TYR A C 1
ATOM 3718 O O . TYR A 1 453 ? -15.061 11.910 14.139 1.00 93.81 453 TYR A O 1
ATOM 3726 N N . PHE A 1 454 ? -15.040 9.796 14.898 1.00 95.50 454 PHE A N 1
ATOM 3727 C CA . PHE A 1 454 ? -13.966 9.380 14.008 1.00 95.50 454 PHE A CA 1
ATOM 3728 C C . PHE A 1 454 ? -14.397 9.419 12.535 1.00 95.50 454 PHE A C 1
ATOM 3730 O O . PHE A 1 454 ? -13.663 9.917 11.681 1.00 95.50 454 PHE A O 1
ATOM 3737 N N . ALA A 1 455 ? -15.625 8.982 12.240 1.00 94.06 455 ALA A N 1
ATOM 3738 C CA . ALA A 1 455 ? -16.202 9.077 10.904 1.00 94.06 455 ALA A CA 1
ATOM 3739 C C . ALA A 1 455 ? -16.340 10.536 10.443 1.00 94.06 455 ALA A C 1
ATOM 3741 O O . ALA A 1 455 ? -15.994 10.859 9.309 1.00 94.06 455 ALA A O 1
ATOM 3742 N N . GLU A 1 456 ? -16.803 11.430 11.319 1.00 92.31 456 GLU A N 1
ATOM 3743 C CA . GLU A 1 456 ? -16.941 12.856 11.017 1.00 92.31 456 GLU A CA 1
ATOM 3744 C C . GLU A 1 456 ? -15.596 13.510 10.687 1.00 92.31 456 GLU A C 1
ATOM 3746 O O . GLU A 1 456 ? -15.481 14.228 9.692 1.00 92.31 456 GLU A O 1
ATOM 3751 N N . VAL A 1 457 ? -14.571 13.221 11.490 1.00 93.12 457 VAL A N 1
ATOM 3752 C CA . VAL A 1 457 ? -13.197 13.687 11.280 1.00 93.12 457 VAL A CA 1
ATOM 3753 C C . VAL A 1 457 ? -12.671 13.211 9.927 1.00 93.12 457 VAL A C 1
ATOM 3755 O O . VAL A 1 457 ? -12.219 14.023 9.116 1.00 93.12 457 VAL A O 1
ATOM 3758 N N . PHE A 1 458 ? -12.800 11.916 9.642 1.00 94.31 458 PHE A N 1
ATOM 3759 C CA . PHE A 1 458 ? -12.343 11.332 8.386 1.00 94.31 458 PHE A CA 1
ATOM 3760 C C . PHE A 1 458 ? -13.072 11.923 7.167 1.00 94.31 458 PHE A C 1
ATOM 3762 O O . PHE A 1 458 ? -12.440 12.268 6.164 1.00 94.31 458 PHE A O 1
ATOM 3769 N N . ILE A 1 459 ? -14.394 12.120 7.246 1.00 92.69 459 ILE A N 1
ATOM 3770 C CA . ILE A 1 459 ? -15.168 12.739 6.160 1.00 92.69 459 ILE A CA 1
ATOM 3771 C C . ILE A 1 459 ? -14.719 14.187 5.930 1.00 92.69 459 ILE A C 1
ATOM 3773 O O . ILE A 1 459 ? -14.425 14.571 4.795 1.00 92.69 459 ILE A O 1
ATOM 3777 N N . LYS A 1 460 ? -14.665 14.986 7.001 1.00 90.12 460 LYS A N 1
ATOM 3778 C CA . LYS A 1 460 ? -14.420 16.432 6.941 1.00 90.12 460 LYS A CA 1
ATOM 3779 C C . LYS A 1 460 ? -13.020 16.762 6.432 1.00 90.12 460 LYS A C 1
ATOM 3781 O O . LYS A 1 460 ? -12.881 17.660 5.602 1.00 90.12 460 LYS A O 1
ATOM 3786 N N . TYR A 1 461 ? -11.999 16.059 6.921 1.00 90.62 461 TYR A N 1
ATOM 3787 C CA . TYR A 1 461 ? -10.603 16.401 6.639 1.00 90.62 461 TYR A CA 1
ATOM 3788 C C . TYR A 1 461 ? -9.991 15.580 5.498 1.00 90.62 461 TYR A C 1
ATOM 3790 O O . TYR A 1 461 ? -9.162 16.116 4.761 1.00 90.62 461 TYR A O 1
ATOM 3798 N N . THR A 1 462 ? -10.432 14.336 5.283 1.00 91.50 462 THR A N 1
ATOM 3799 C CA . THR A 1 462 ? -9.854 13.448 4.260 1.00 91.50 462 THR A CA 1
ATOM 3800 C C . THR A 1 462 ? -10.767 13.301 3.044 1.00 91.50 462 THR A C 1
ATOM 3802 O O . THR A 1 462 ? -10.399 13.723 1.945 1.00 91.50 462 THR A O 1
ATOM 3805 N N . VAL A 1 463 ? -11.976 12.747 3.219 1.00 91.50 463 VAL A N 1
ATOM 3806 C CA . VAL A 1 463 ? -12.875 12.411 2.094 1.00 91.50 463 VAL A CA 1
ATOM 3807 C C . VAL A 1 463 ? -13.226 13.658 1.287 1.00 91.50 463 VAL A C 1
ATOM 3809 O O . VAL A 1 463 ? -13.034 13.687 0.071 1.00 91.50 463 VAL A O 1
ATOM 3812 N N . HIS A 1 464 ? -13.692 14.711 1.959 1.00 88.62 464 HIS A N 1
ATOM 3813 C CA . HIS A 1 464 ? -14.082 15.959 1.310 1.00 88.62 464 HIS A CA 1
ATOM 3814 C C . HIS A 1 464 ? -12.915 16.606 0.548 1.00 88.62 464 HIS A C 1
ATOM 3816 O O . HIS A 1 464 ? -13.081 17.047 -0.591 1.00 88.62 464 HIS A O 1
ATOM 3822 N N . THR A 1 465 ? -11.716 16.611 1.136 1.00 88.94 465 THR A N 1
ATOM 3823 C CA . THR A 1 465 ? -10.510 17.174 0.514 1.00 88.94 465 THR A CA 1
ATOM 3824 C C . THR A 1 465 ? -10.150 16.437 -0.777 1.00 88.94 465 THR A C 1
ATOM 3826 O O . THR A 1 465 ? -9.928 17.072 -1.812 1.00 88.94 465 THR A O 1
ATOM 3829 N N . TRP A 1 466 ? -10.162 15.101 -0.771 1.00 89.75 466 TRP A N 1
ATOM 3830 C CA . TRP A 1 466 ? -9.891 14.308 -1.975 1.00 89.75 466 TRP A CA 1
ATOM 3831 C C . TRP A 1 466 ? -10.970 14.480 -3.044 1.00 89.75 466 TRP A C 1
ATOM 3833 O O . TRP A 1 466 ? -10.654 14.613 -4.231 1.00 89.75 466 TRP A O 1
ATOM 3843 N N . GLU A 1 467 ? -12.244 14.530 -2.651 1.00 86.75 467 GLU A N 1
ATOM 3844 C CA . GLU A 1 467 ? -13.345 14.759 -3.590 1.00 86.75 467 GLU A CA 1
ATOM 3845 C C . GLU A 1 467 ? -13.277 16.145 -4.242 1.00 86.75 467 GLU A C 1
ATOM 3847 O O . GLU A 1 467 ? -13.502 16.281 -5.449 1.00 86.75 467 GLU A O 1
ATOM 3852 N N . LYS A 1 468 ? -12.878 17.165 -3.477 1.00 86.50 468 LYS A N 1
ATOM 3853 C CA . LYS A 1 468 ? -12.635 18.520 -3.978 1.00 86.50 468 LYS A CA 1
ATOM 3854 C C . LYS A 1 468 ? -11.455 18.584 -4.941 1.00 86.50 468 LYS A C 1
ATOM 3856 O O . LYS A 1 468 ? -11.555 19.212 -5.994 1.00 86.50 468 LYS A O 1
ATOM 3861 N N . SER A 1 469 ? -10.351 17.916 -4.611 1.00 84.44 469 SER A N 1
ATOM 3862 C CA . SER A 1 469 ? -9.111 18.000 -5.387 1.00 84.44 469 SER A CA 1
ATOM 3863 C C . SER A 1 469 ? -9.171 17.239 -6.720 1.00 84.44 469 SER A C 1
ATOM 3865 O O . SER A 1 469 ? -8.377 17.506 -7.624 1.00 84.44 469 SER A O 1
ATOM 3867 N N . LYS A 1 470 ? -10.135 16.317 -6.893 1.00 83.19 470 LYS A N 1
ATOM 3868 C CA . LYS A 1 470 ? -10.396 15.480 -8.086 1.00 83.19 470 LYS A CA 1
ATOM 3869 C C . LYS A 1 470 ? -9.245 14.536 -8.485 1.00 83.19 470 LYS A C 1
ATOM 3871 O O . LYS A 1 470 ? -9.532 13.437 -8.951 1.00 83.19 470 LYS A O 1
ATOM 3876 N N . TYR A 1 471 ? -7.984 14.965 -8.417 1.00 89.50 471 TYR A N 1
ATOM 3877 C CA . TYR A 1 471 ? -6.772 14.281 -8.887 1.00 89.50 471 TYR A CA 1
ATOM 3878 C C . TYR A 1 471 ? -6.035 13.491 -7.808 1.00 89.50 471 TYR A C 1
ATOM 3880 O O . TYR A 1 471 ? -5.093 12.775 -8.143 1.00 89.50 471 TYR A O 1
ATOM 3888 N N . GLN A 1 472 ? -6.475 13.619 -6.560 1.00 92.44 472 GLN A N 1
ATOM 3889 C CA . GLN A 1 472 ? -5.910 12.949 -5.399 1.00 92.44 472 GLN A CA 1
ATOM 3890 C C . GLN A 1 472 ? -6.822 11.801 -4.990 1.00 92.44 472 GLN A C 1
ATOM 3892 O O . GLN A 1 472 ? -8.032 11.989 -4.862 1.00 92.44 472 GLN A O 1
ATOM 3897 N N . LEU A 1 473 ? -6.241 10.618 -4.841 1.00 93.69 473 LEU A N 1
ATOM 3898 C CA . LEU A 1 473 ? -6.938 9.401 -4.453 1.00 93.69 473 LEU A CA 1
ATOM 3899 C C . LEU A 1 473 ? -6.104 8.659 -3.419 1.00 93.69 473 LEU A C 1
ATOM 3901 O O . LEU A 1 473 ? -4.890 8.848 -3.362 1.00 93.69 473 LEU A O 1
ATOM 3905 N N . GLY A 1 474 ? -6.742 7.781 -2.654 1.00 94.19 474 GLY A N 1
ATOM 3906 C CA . GLY A 1 474 ? -6.062 7.018 -1.619 1.00 94.19 474 GLY A CA 1
ATOM 3907 C C . GLY A 1 474 ? -6.488 5.560 -1.580 1.00 94.19 474 GLY A C 1
ATOM 3908 O O . GLY A 1 474 ? -7.642 5.209 -1.849 1.00 94.19 474 GLY A O 1
ATOM 3909 N N . GLN A 1 475 ? -5.531 4.708 -1.241 1.00 95.69 475 GLN A N 1
ATOM 3910 C CA . GLN A 1 475 ? -5.769 3.418 -0.626 1.00 95.69 475 GLN A CA 1
ATOM 3911 C C . GLN A 1 475 ? -5.535 3.587 0.872 1.00 95.69 475 GLN A C 1
ATOM 3913 O O . GLN A 1 475 ? -4.411 3.833 1.308 1.00 95.69 475 GLN A O 1
ATOM 3918 N N . VAL A 1 476 ? -6.620 3.510 1.630 1.00 96.88 476 VAL A N 1
ATOM 3919 C CA . VAL A 1 476 ? -6.626 3.726 3.069 1.00 96.88 476 VAL A CA 1
ATOM 3920 C C . VAL A 1 476 ? -6.366 2.394 3.755 1.00 96.88 476 VAL A C 1
ATOM 3922 O O . VAL A 1 476 ? -7.166 1.465 3.639 1.00 96.88 476 VAL A O 1
ATOM 3925 N N . SER A 1 477 ? -5.232 2.297 4.433 1.00 96.38 477 SER A N 1
ATOM 3926 C CA . SER A 1 477 ? -4.815 1.132 5.197 1.00 96.38 477 SER A CA 1
ATOM 3927 C C . SER A 1 477 ? -5.413 1.180 6.603 1.00 96.38 477 SER A C 1
ATOM 3929 O O . SER A 1 477 ? -5.378 2.216 7.268 1.00 96.38 477 SER A O 1
ATOM 3931 N N . VAL A 1 478 ? -5.999 0.064 7.035 1.00 96.38 478 VAL A N 1
ATOM 3932 C CA . VAL A 1 478 ? -6.692 -0.070 8.322 1.00 96.38 478 VAL A CA 1
ATOM 3933 C C . VAL A 1 478 ? -6.142 -1.264 9.076 1.00 96.38 478 VAL A C 1
ATOM 3935 O O . VAL A 1 478 ? -6.082 -2.362 8.524 1.00 96.38 478 VAL A O 1
ATOM 3938 N N . ASP A 1 479 ? -5.807 -1.058 10.343 1.00 95.44 479 ASP A N 1
ATOM 3939 C CA . ASP A 1 479 ? -5.352 -2.109 11.243 1.00 95.44 479 ASP A CA 1
ATOM 3940 C C . ASP A 1 479 ? -6.478 -3.109 11.561 1.00 95.44 479 ASP A C 1
ATOM 3942 O O . ASP A 1 479 ? -7.585 -2.750 11.978 1.00 95.44 479 ASP A O 1
ATOM 3946 N N . PHE A 1 480 ? -6.191 -4.395 11.372 1.00 95.56 480 PHE A N 1
ATOM 3947 C CA . PHE A 1 480 ? -7.068 -5.488 11.767 1.00 95.56 480 PHE A CA 1
ATOM 3948 C C . PHE A 1 480 ? -7.025 -5.663 13.287 1.00 95.56 480 PHE A C 1
ATOM 3950 O O . PHE A 1 480 ? -5.963 -5.904 13.867 1.00 95.56 480 PHE A O 1
ATOM 3957 N N . GLN A 1 481 ? -8.190 -5.596 13.931 1.00 94.00 481 GLN A N 1
ATOM 3958 C CA . GLN A 1 481 ? -8.306 -5.744 15.383 1.00 94.00 481 GLN A CA 1
ATOM 3959 C C . GLN A 1 481 ? -8.792 -7.149 15.764 1.00 94.00 481 GLN A C 1
ATOM 3961 O O . GLN A 1 481 ? -9.780 -7.660 15.232 1.00 94.00 481 GLN A O 1
ATOM 3966 N N . PHE A 1 482 ? -8.123 -7.779 16.727 1.00 92.06 482 PHE A N 1
ATOM 3967 C CA . PHE A 1 482 ? -8.401 -9.148 17.162 1.00 92.06 482 PHE A CA 1
ATOM 3968 C C . PHE A 1 482 ? -9.388 -9.173 18.335 1.00 92.06 482 PHE A C 1
ATOM 3970 O O . PHE A 1 482 ? -8.988 -9.087 19.497 1.00 92.06 482 PHE A O 1
ATOM 3977 N N . TYR A 1 483 ? -10.680 -9.310 18.037 1.00 89.38 483 TYR A N 1
ATOM 3978 C CA . TYR A 1 483 ? -11.761 -9.402 19.031 1.00 89.38 483 TYR A CA 1
ATOM 3979 C C . TYR A 1 483 ? -11.873 -10.778 19.713 1.00 89.38 483 TYR A C 1
ATOM 3981 O O . TYR A 1 483 ? -11.385 -11.777 19.200 1.00 89.38 483 TYR A O 1
ATOM 3989 N N . ASP A 1 484 ? -12.544 -10.832 20.871 1.00 77.62 484 ASP A N 1
ATOM 3990 C CA . ASP A 1 484 ? -12.654 -12.034 21.720 1.00 77.62 484 ASP A CA 1
ATOM 3991 C C . ASP A 1 484 ? -13.519 -13.167 21.134 1.00 77.62 484 ASP A C 1
ATOM 3993 O O . ASP A 1 484 ? -13.280 -14.338 21.422 1.00 77.62 484 ASP A O 1
ATOM 3997 N N . SER A 1 485 ? -14.563 -12.844 20.361 1.00 69.19 485 SER A N 1
ATOM 3998 C CA . SER A 1 485 ? -15.575 -13.814 19.919 1.00 69.19 485 SER A CA 1
ATOM 3999 C C . SER A 1 485 ? -15.601 -13.966 18.403 1.00 69.19 485 SER A C 1
ATOM 4001 O O . SER A 1 485 ? -15.534 -12.989 17.665 1.00 69.19 485 SER A O 1
ATOM 4003 N N . GLN A 1 486 ? -15.810 -15.201 17.940 1.00 61.47 486 GLN A N 1
ATOM 4004 C CA . GLN A 1 486 ? -16.069 -15.511 16.529 1.00 61.47 486 GLN A CA 1
ATOM 4005 C C . GLN A 1 486 ? -17.372 -14.866 16.016 1.00 61.47 486 GLN A C 1
ATOM 4007 O O . GLN A 1 486 ? -17.487 -14.588 14.825 1.00 61.47 486 GLN A O 1
ATOM 4012 N N . GLU A 1 487 ? -18.341 -14.599 16.902 1.00 63.12 487 GLU A N 1
ATOM 4013 C CA . GLU A 1 487 ? -19.583 -13.888 16.559 1.00 63.12 487 GLU A CA 1
ATOM 4014 C C . GLU A 1 487 ? -19.385 -12.364 16.485 1.00 63.12 487 GLU A C 1
ATOM 4016 O O . GLU A 1 487 ? -20.093 -11.690 15.738 1.00 63.12 487 GLU A O 1
ATOM 4021 N N . ASP A 1 488 ? -18.407 -11.825 17.222 1.00 73.69 488 ASP A N 1
ATOM 4022 C CA . ASP A 1 488 ? -18.084 -10.396 17.275 1.00 73.69 488 ASP A CA 1
ATOM 4023 C C . ASP A 1 488 ? -16.800 -10.102 16.485 1.00 73.69 488 ASP A C 1
ATOM 4025 O O . ASP A 1 488 ? -15.749 -9.808 17.051 1.00 73.69 488 ASP A O 1
ATOM 4029 N N . ASN A 1 489 ? -16.866 -10.255 15.159 1.00 85.75 489 ASN A N 1
ATOM 4030 C CA . ASN A 1 489 ? -15.699 -10.133 14.287 1.00 85.75 489 ASN A CA 1
ATOM 4031 C C . ASN A 1 489 ? -15.479 -8.703 13.751 1.00 85.75 489 ASN A C 1
ATOM 4033 O O . ASN A 1 489 ? -16.429 -8.008 13.374 1.00 85.75 489 ASN A O 1
ATOM 4037 N N . TRP A 1 490 ? -14.207 -8.312 13.611 1.00 93.25 490 TRP A N 1
ATOM 4038 C CA . TRP A 1 490 ? -13.765 -7.044 13.021 1.00 93.25 490 TRP A CA 1
ATOM 4039 C C . TRP A 1 490 ? -14.354 -6.780 11.634 1.00 93.25 490 TRP A C 1
ATOM 4041 O O . TRP A 1 490 ? -14.861 -5.693 11.378 1.00 93.25 490 TRP A O 1
ATOM 4051 N N . TRP A 1 491 ? -14.376 -7.794 10.769 1.00 92.56 491 TRP A N 1
ATOM 4052 C CA . TRP A 1 491 ? -14.927 -7.733 9.415 1.00 92.56 491 TRP A CA 1
ATOM 4053 C C . TRP A 1 491 ? -16.356 -7.173 9.388 1.00 92.56 491 TRP A C 1
ATOM 4055 O O . TRP A 1 491 ? -16.668 -6.257 8.621 1.00 92.56 491 TRP A O 1
ATOM 4065 N N . TYR A 1 492 ? -17.222 -7.679 10.268 1.00 90.38 492 TYR A N 1
ATOM 4066 C CA . TYR A 1 492 ? -18.604 -7.220 10.364 1.00 90.38 492 TYR A CA 1
ATOM 4067 C C . TYR A 1 492 ? -18.700 -5.851 11.030 1.00 90.38 492 TYR A C 1
ATOM 4069 O O . TYR A 1 492 ? -19.385 -4.981 10.493 1.00 90.38 492 TYR A O 1
ATOM 4077 N N . LYS A 1 493 ? -17.985 -5.622 12.137 1.00 91.25 493 LYS A N 1
ATOM 4078 C CA . LYS A 1 493 ? -17.967 -4.325 12.832 1.00 91.25 493 LYS A CA 1
ATOM 4079 C C . LYS A 1 493 ? -17.523 -3.181 11.929 1.00 91.25 493 LYS A C 1
ATOM 4081 O O . LYS A 1 493 ? -18.214 -2.168 11.838 1.00 91.25 493 LYS A O 1
ATOM 4086 N N . PHE A 1 494 ? -16.428 -3.371 11.205 1.00 94.00 494 PHE A N 1
ATOM 4087 C CA . PHE A 1 494 ? -15.885 -2.360 10.312 1.00 94.00 494 PHE A CA 1
ATOM 4088 C C . PHE A 1 494 ? -16.800 -2.117 9.103 1.00 94.00 494 PHE A C 1
ATOM 4090 O O . PHE A 1 494 ? -17.100 -0.971 8.771 1.00 94.00 494 PHE A O 1
ATOM 4097 N N . SER A 1 495 ? -17.352 -3.178 8.496 1.00 92.38 495 SER A N 1
ATOM 4098 C CA . SER A 1 495 ? -18.340 -3.018 7.413 1.00 92.38 495 SER A CA 1
ATOM 4099 C C . SER A 1 495 ? -19.611 -2.289 7.876 1.00 92.38 495 SER A C 1
ATOM 4101 O O . SER A 1 495 ? -20.144 -1.440 7.156 1.00 92.38 495 SER A O 1
ATOM 4103 N N . ASN A 1 496 ? -20.060 -2.553 9.108 1.00 91.06 496 ASN A N 1
ATOM 4104 C CA . ASN A 1 496 ? -21.189 -1.864 9.719 1.00 91.06 496 ASN A CA 1
ATOM 4105 C C . ASN A 1 496 ? -20.869 -0.392 9.978 1.00 91.06 496 ASN A C 1
ATOM 4107 O O . ASN A 1 496 ? -21.731 0.442 9.727 1.00 91.06 496 ASN A O 1
ATOM 4111 N N . TRP A 1 497 ? -19.652 -0.058 10.415 1.00 92.81 497 TRP A N 1
ATOM 4112 C CA . TRP A 1 497 ? -19.214 1.328 10.593 1.00 92.81 497 TRP A CA 1
ATOM 4113 C C . TRP A 1 497 ? -19.207 2.102 9.265 1.00 92.81 497 TRP A C 1
ATOM 4115 O O . TRP A 1 497 ? -19.810 3.175 9.179 1.00 92.81 497 TRP A O 1
ATOM 4125 N N . ILE A 1 498 ? -18.653 1.515 8.193 1.00 92.12 498 ILE A N 1
ATOM 4126 C CA . ILE A 1 498 ? -18.684 2.102 6.839 1.00 92.12 498 ILE A CA 1
ATOM 4127 C C . ILE A 1 498 ? -20.120 2.381 6.394 1.00 92.12 498 ILE A C 1
ATOM 4129 O O . ILE A 1 498 ? -20.411 3.450 5.853 1.00 92.12 498 ILE A O 1
ATOM 4133 N N . LYS A 1 499 ? -21.029 1.428 6.616 1.00 89.50 499 LYS A N 1
ATOM 4134 C CA . LYS A 1 499 ? -22.443 1.577 6.265 1.00 89.50 499 LYS A CA 1
ATOM 4135 C C . LYS A 1 499 ? -23.142 2.626 7.119 1.00 89.50 499 LYS A C 1
ATOM 4137 O O . LYS A 1 499 ? -23.854 3.469 6.585 1.00 89.50 499 LYS A O 1
ATOM 4142 N N . ARG A 1 500 ? -22.956 2.568 8.436 1.00 88.81 500 ARG A N 1
ATOM 4143 C CA . ARG A 1 500 ? -23.614 3.430 9.424 1.00 88.81 500 ARG A CA 1
ATOM 4144 C C . ARG A 1 500 ? -23.365 4.903 9.131 1.00 88.81 500 ARG A C 1
ATOM 4146 O O . ARG A 1 500 ? -24.312 5.686 9.171 1.00 88.81 500 ARG A O 1
ATOM 4153 N N . TRP A 1 501 ? -22.123 5.241 8.791 1.00 89.44 501 TRP A N 1
ATOM 4154 C CA . TRP A 1 501 ? -21.687 6.611 8.519 1.00 89.44 501 TRP A CA 1
ATOM 4155 C C . TRP A 1 501 ? -21.547 6.934 7.028 1.00 89.44 501 TRP A C 1
ATOM 4157 O O . TRP A 1 501 ? -21.092 8.018 6.675 1.00 89.44 501 TRP A O 1
ATOM 4167 N N . ASN A 1 502 ? -21.958 6.018 6.142 1.00 88.06 502 ASN A N 1
ATOM 4168 C CA . ASN A 1 502 ? -21.845 6.146 4.688 1.00 88.06 502 ASN A CA 1
ATOM 4169 C C . ASN A 1 502 ? -20.442 6.593 4.235 1.00 88.06 502 ASN A C 1
ATOM 4171 O O . ASN A 1 502 ? -20.294 7.558 3.483 1.00 88.06 502 ASN A O 1
ATOM 4175 N N . LEU A 1 503 ? -19.399 5.888 4.676 1.00 89.25 503 LEU A N 1
ATOM 4176 C CA . LEU A 1 503 ? -17.996 6.166 4.337 1.00 89.25 503 LEU A CA 1
ATOM 4177 C C . LEU A 1 503 ? -17.639 5.648 2.940 1.00 89.25 503 LEU A C 1
ATOM 4179 O O . LEU A 1 503 ? -16.751 4.819 2.751 1.00 89.25 503 LEU A O 1
ATOM 4183 N N . ILE A 1 504 ? -18.385 6.117 1.944 1.00 86.88 504 ILE A N 1
ATOM 4184 C CA . ILE A 1 504 ? -18.259 5.697 0.554 1.00 86.88 504 ILE A CA 1
ATOM 4185 C C . ILE A 1 504 ? -17.780 6.870 -0.286 1.00 86.88 504 ILE A C 1
ATOM 4187 O O . ILE A 1 504 ? -18.406 7.927 -0.315 1.00 86.88 504 ILE A O 1
ATOM 4191 N N . SER A 1 505 ? -16.693 6.649 -1.021 1.00 86.38 505 SER A N 1
ATOM 4192 C CA . SER A 1 505 ? -16.166 7.609 -1.982 1.00 86.38 505 SER A CA 1
ATOM 4193 C C . SER A 1 505 ? -15.624 6.908 -3.222 1.00 86.38 505 SER A C 1
ATOM 4195 O O . SER A 1 505 ? -15.135 5.781 -3.169 1.00 86.38 505 SER A O 1
ATOM 4197 N N . TYR A 1 506 ? -15.679 7.605 -4.355 1.00 84.19 506 TYR A N 1
ATOM 4198 C CA . TYR A 1 506 ? -15.066 7.153 -5.604 1.00 84.19 506 TYR A CA 1
ATOM 4199 C C . TYR A 1 506 ? -13.529 7.180 -5.542 1.00 84.19 506 TYR A C 1
ATOM 4201 O O . TYR A 1 506 ? -12.888 6.456 -6.303 1.00 84.19 506 TYR A O 1
ATOM 4209 N N . ASN A 1 507 ? -12.960 7.984 -4.636 1.00 89.69 507 ASN A N 1
ATOM 4210 C CA . ASN A 1 507 ? -11.520 8.209 -4.483 1.00 89.69 507 ASN A CA 1
ATOM 4211 C C . ASN A 1 507 ? -10.842 7.320 -3.434 1.00 89.69 507 ASN A C 1
ATOM 4213 O O . ASN A 1 507 ? -9.653 7.512 -3.175 1.00 89.69 507 ASN A O 1
ATOM 4217 N N . ILE A 1 508 ? -11.586 6.409 -2.797 1.00 92.12 508 ILE A N 1
ATOM 4218 C CA . ILE A 1 508 ? -11.094 5.616 -1.668 1.00 92.12 508 ILE A CA 1
ATOM 4219 C C . ILE A 1 508 ? -11.235 4.130 -1.967 1.00 92.12 508 ILE A C 1
ATOM 4221 O O . ILE A 1 508 ? -12.292 3.654 -2.389 1.00 92.12 508 ILE A O 1
ATOM 4225 N N . ARG A 1 509 ? -10.158 3.393 -1.715 1.00 93.81 509 ARG A N 1
ATOM 4226 C CA . ARG A 1 509 ? -10.146 1.932 -1.587 1.00 93.81 509 ARG A CA 1
ATOM 4227 C C . ARG A 1 509 ? -9.483 1.555 -0.272 1.00 93.81 509 ARG A C 1
ATOM 4229 O O . ARG A 1 509 ? -8.803 2.390 0.314 1.00 93.81 509 ARG A O 1
ATOM 4236 N N . TRP A 1 510 ? -9.675 0.322 0.175 1.00 96.12 510 TRP A N 1
ATOM 4237 C CA . TRP A 1 510 ? -9.213 -0.115 1.492 1.00 96.12 510 TRP A CA 1
ATOM 4238 C C . TRP A 1 510 ? -8.073 -1.128 1.386 1.00 96.12 510 TRP A C 1
ATOM 4240 O O . TRP A 1 510 ? -8.089 -1.994 0.510 1.00 96.12 510 TRP A O 1
ATOM 4250 N N . ASN A 1 511 ? -7.111 -1.042 2.299 1.00 97.31 511 ASN A N 1
ATOM 4251 C CA . ASN A 1 511 ? -6.151 -2.105 2.586 1.00 97.31 511 ASN A CA 1
ATOM 4252 C C . ASN A 1 511 ? -6.336 -2.545 4.037 1.00 97.31 511 ASN A C 1
ATOM 4254 O O . ASN A 1 511 ? -6.728 -1.738 4.880 1.00 97.31 511 ASN A O 1
ATOM 4258 N N . VAL A 1 512 ? -6.053 -3.810 4.330 1.00 97.44 512 VAL A N 1
ATOM 4259 C CA . VAL A 1 512 ? -6.166 -4.349 5.690 1.00 97.44 512 VAL A CA 1
ATOM 4260 C C . VAL A 1 512 ? -4.793 -4.776 6.177 1.00 97.44 512 VAL A C 1
ATOM 4262 O O . VAL A 1 512 ? -4.155 -5.621 5.555 1.00 97.44 512 VAL A O 1
ATOM 4265 N N . GLN A 1 513 ? -4.358 -4.192 7.285 1.00 96.19 513 GLN A N 1
ATOM 4266 C CA . GLN A 1 513 ? -3.068 -4.425 7.915 1.00 96.19 513 GLN A CA 1
ATOM 4267 C C . GLN A 1 513 ? -3.198 -5.469 9.020 1.00 96.19 513 GLN A C 1
ATOM 4269 O O . GLN A 1 513 ? -3.989 -5.328 9.945 1.00 96.19 513 GLN A O 1
ATOM 4274 N N . ILE A 1 514 ? -2.424 -6.541 8.915 1.00 95.81 514 ILE A N 1
ATOM 4275 C CA . ILE A 1 514 ? -2.383 -7.637 9.876 1.00 95.81 514 ILE A CA 1
ATOM 4276 C C . ILE A 1 514 ? -1.050 -7.548 10.613 1.00 95.81 514 ILE A C 1
ATOM 4278 O O . ILE A 1 514 ? 0.012 -7.677 10.007 1.00 95.81 514 ILE A O 1
ATOM 4282 N N . SER A 1 515 ? -1.113 -7.351 11.926 1.00 93.62 515 SER A N 1
ATOM 4283 C CA . SER A 1 515 ? 0.065 -7.245 12.794 1.00 93.62 515 SER A CA 1
ATOM 4284 C C . SER A 1 515 ? 0.403 -8.580 13.462 1.00 93.62 515 SER A C 1
ATOM 4286 O O . SER A 1 515 ? -0.486 -9.361 13.817 1.00 93.62 515 SER A O 1
ATOM 4288 N N . ARG A 1 516 ? 1.695 -8.837 13.699 1.00 92.31 516 ARG A N 1
ATOM 4289 C CA . ARG A 1 516 ? 2.212 -10.087 14.292 1.00 92.31 516 ARG A CA 1
ATOM 4290 C C . ARG A 1 516 ? 2.023 -10.148 15.814 1.00 92.31 516 ARG A C 1
ATOM 4292 O O . ARG A 1 516 ? 2.965 -10.059 16.598 1.00 92.31 516 ARG A O 1
ATOM 4299 N N . VAL A 1 517 ? 0.775 -10.331 16.245 1.00 91.44 517 VAL A N 1
ATOM 4300 C CA . VAL A 1 517 ? 0.377 -10.294 17.668 1.00 91.44 517 VAL A CA 1
ATOM 4301 C C . VAL A 1 517 ? 0.067 -11.661 18.296 1.00 91.44 517 VAL A C 1
ATOM 4303 O O . VAL A 1 517 ? -0.538 -11.706 19.370 1.00 91.44 517 VAL A O 1
ATOM 4306 N N . TYR A 1 518 ? 0.485 -12.775 17.680 1.00 92.25 518 TYR A N 1
ATOM 4307 C CA . TYR A 1 518 ? 0.176 -14.129 18.173 1.00 92.25 518 TYR A CA 1
ATOM 4308 C C . TYR A 1 518 ? 0.599 -14.316 19.636 1.00 92.25 518 TYR A C 1
ATOM 4310 O O . TYR A 1 518 ? -0.219 -14.728 20.458 1.00 92.25 518 TYR A O 1
ATOM 4318 N N . SER A 1 519 ? 1.813 -13.889 20.001 1.00 90.56 519 SER A N 1
ATOM 4319 C CA . SER A 1 519 ? 2.307 -14.003 21.378 1.00 90.56 519 SER A CA 1
ATOM 4320 C C . SER A 1 519 ? 1.429 -13.296 22.410 1.00 90.56 519 SER A C 1
ATOM 4322 O O . SER A 1 519 ? 1.247 -13.784 23.527 1.00 90.56 519 SER A O 1
ATOM 4324 N N . LYS A 1 520 ? 0.868 -12.135 22.052 1.00 88.81 520 LYS A N 1
ATOM 4325 C CA . LYS A 1 520 ? -0.020 -11.362 22.933 1.00 88.81 520 LYS A CA 1
ATOM 4326 C C . LYS A 1 520 ? -1.377 -12.054 23.074 1.00 88.81 520 LYS A C 1
ATOM 4328 O O . LYS A 1 520 ? -1.872 -12.198 24.189 1.00 88.81 520 LYS A O 1
ATOM 4333 N N . LEU A 1 521 ? -1.945 -12.536 21.967 1.00 90.38 521 LEU A N 1
ATOM 4334 C CA . LEU A 1 521 ? -3.217 -13.267 21.971 1.00 90.38 521 LEU A CA 1
ATOM 4335 C C . LEU A 1 521 ? -3.128 -14.576 22.764 1.00 90.38 521 LEU A C 1
ATOM 4337 O O . LEU A 1 521 ? -4.060 -14.907 23.498 1.00 90.38 521 LEU A O 1
ATOM 4341 N N . PHE A 1 522 ? -2.007 -15.290 22.650 1.00 90.81 522 PHE A N 1
ATOM 4342 C CA . PHE A 1 522 ? -1.771 -16.535 23.376 1.00 90.81 522 PHE A CA 1
ATOM 4343 C C . PHE A 1 522 ? -1.676 -16.295 24.888 1.00 90.81 522 PHE A C 1
ATOM 4345 O O . PHE A 1 522 ? -2.324 -16.989 25.668 1.00 90.81 522 PHE A O 1
ATOM 4352 N N . LYS A 1 523 ? -0.941 -15.256 25.317 1.00 88.88 523 LYS A N 1
ATOM 4353 C CA . LYS A 1 523 ? -0.837 -14.865 26.739 1.00 88.88 523 LYS A CA 1
ATOM 4354 C C . LYS A 1 523 ? -2.192 -14.505 27.352 1.00 88.88 523 LYS A C 1
ATOM 4356 O O . LYS A 1 523 ? -2.424 -14.802 28.519 1.00 88.88 523 LYS A O 1
ATOM 4361 N N . LEU A 1 524 ? -3.079 -13.892 26.569 1.00 88.25 524 LEU A N 1
ATOM 4362 C CA . LEU A 1 524 ? -4.452 -13.579 26.979 1.00 88.25 524 LEU A CA 1
ATOM 4363 C C . LEU A 1 524 ? -5.394 -14.795 26.940 1.00 88.25 524 LEU A C 1
ATOM 4365 O O . LEU A 1 524 ? -6.545 -14.680 27.348 1.00 88.25 524 LEU A O 1
ATOM 4369 N N . GLY A 1 525 ? -4.942 -15.947 26.435 1.00 88.38 525 GLY A N 1
ATOM 4370 C CA . GLY A 1 525 ? -5.770 -17.144 26.281 1.00 88.38 525 GLY A CA 1
ATOM 4371 C C . GLY A 1 525 ? -6.843 -17.031 25.192 1.00 88.38 525 GLY A C 1
ATOM 4372 O O . GLY A 1 525 ? -7.787 -17.817 25.200 1.00 88.38 525 GLY A O 1
ATOM 4373 N N . ARG A 1 526 ? -6.720 -16.068 24.261 1.00 88.06 526 ARG A N 1
ATOM 4374 C CA . ARG A 1 526 ? -7.650 -15.902 23.123 1.00 88.06 526 ARG A CA 1
ATOM 4375 C C . ARG A 1 526 ? -7.417 -16.935 22.021 1.00 88.06 526 ARG A C 1
ATOM 4377 O O . ARG A 1 526 ? -8.345 -17.283 21.300 1.00 88.06 526 ARG A O 1
ATOM 4384 N N . VAL A 1 527 ? -6.178 -17.402 21.887 1.00 91.38 527 VAL A N 1
ATOM 4385 C CA . VAL A 1 527 ? -5.758 -18.411 20.906 1.00 91.38 527 VAL A CA 1
ATOM 4386 C C . VAL A 1 527 ? -4.935 -19.489 21.597 1.00 91.38 527 VAL A C 1
ATOM 4388 O O . VAL A 1 527 ? -4.213 -19.201 22.551 1.00 91.38 527 VAL A O 1
ATOM 4391 N N . THR A 1 528 ? -5.038 -20.723 21.110 1.00 92.19 528 THR A N 1
ATOM 4392 C CA . THR A 1 528 ? -4.281 -21.875 21.625 1.00 92.19 528 THR A CA 1
ATOM 4393 C C . THR A 1 528 ? -3.210 -22.355 20.654 1.00 92.19 528 THR A C 1
ATOM 4395 O O . THR A 1 528 ? -2.200 -22.907 21.079 1.00 92.19 528 THR A O 1
ATOM 4398 N N . CYS A 1 529 ? -3.409 -22.125 19.360 1.00 93.25 529 CYS A N 1
ATOM 4399 C CA . CYS A 1 529 ? -2.435 -22.411 18.317 1.00 93.25 529 CYS A CA 1
ATOM 4400 C C . CYS A 1 529 ? -2.446 -21.311 17.254 1.00 93.25 529 CYS A C 1
ATOM 4402 O O . CYS A 1 529 ? -3.370 -20.493 17.186 1.00 93.25 529 CYS A O 1
ATOM 4404 N N . PHE A 1 530 ? -1.432 -21.292 16.391 1.00 93.75 530 PHE A N 1
ATOM 4405 C CA . PHE A 1 530 ? -1.355 -20.305 15.317 1.00 93.75 530 PHE A CA 1
ATOM 4406 C C . PHE A 1 530 ? -2.529 -20.409 14.330 1.00 93.75 530 PHE A C 1
ATOM 4408 O O . PHE A 1 530 ? -2.996 -19.391 13.815 1.00 93.75 530 PHE A O 1
ATOM 4415 N N . ASN A 1 531 ? -3.070 -21.614 14.108 1.00 94.81 531 ASN A N 1
ATOM 4416 C CA . ASN A 1 531 ? -4.253 -21.792 13.265 1.00 94.81 531 ASN A CA 1
ATOM 4417 C C . ASN A 1 531 ? -5.475 -21.030 13.798 1.00 94.81 531 ASN A C 1
ATOM 4419 O O . ASN A 1 531 ? -6.227 -20.495 12.990 1.00 94.81 531 ASN A O 1
ATOM 4423 N N . ASP A 1 532 ? -5.650 -20.915 15.117 1.00 93.12 532 ASP A N 1
ATOM 4424 C CA . ASP A 1 532 ? -6.775 -20.165 15.692 1.00 93.12 532 ASP A CA 1
ATOM 4425 C C . ASP A 1 532 ? -6.711 -18.685 15.288 1.00 93.12 532 ASP A C 1
ATOM 4427 O O . ASP A 1 532 ? -7.727 -18.090 14.931 1.00 93.12 532 ASP A O 1
ATOM 4431 N N . MET A 1 533 ? -5.508 -18.099 15.272 1.00 93.19 533 MET A N 1
ATOM 4432 C CA . MET A 1 533 ? -5.298 -16.722 14.820 1.00 93.19 533 MET A CA 1
ATOM 4433 C C . MET A 1 533 ? -5.616 -16.559 13.328 1.00 93.19 533 MET A C 1
ATOM 4435 O O . MET A 1 533 ? -6.268 -15.590 12.938 1.00 93.19 533 MET A O 1
ATOM 4439 N N . LEU A 1 534 ? -5.192 -17.512 12.490 1.00 94.56 534 LEU A N 1
ATOM 4440 C CA . LEU A 1 534 ? -5.534 -17.515 11.064 1.00 94.56 534 LEU A CA 1
ATOM 4441 C C . LEU A 1 534 ? -7.049 -17.651 10.853 1.00 94.56 534 LEU A C 1
ATOM 4443 O O . LEU A 1 534 ? -7.611 -16.981 9.984 1.00 94.56 534 LEU A O 1
ATOM 4447 N N . ASP A 1 535 ? -7.720 -18.472 11.661 1.00 93.06 535 ASP A N 1
ATOM 4448 C CA . ASP A 1 535 ? -9.167 -18.655 11.601 1.00 93.06 535 ASP A CA 1
ATOM 4449 C C . ASP A 1 535 ? -9.913 -17.381 12.022 1.00 93.06 535 ASP A C 1
ATOM 4451 O O . ASP A 1 535 ? -10.894 -17.026 11.373 1.00 93.06 535 ASP A O 1
ATOM 4455 N N . MET A 1 536 ? -9.429 -16.626 13.016 1.00 92.81 536 MET A N 1
ATOM 4456 C CA . MET A 1 536 ? -10.002 -15.313 13.368 1.00 92.81 536 MET A CA 1
ATOM 4457 C C . MET A 1 536 ? -10.009 -14.330 12.185 1.00 92.81 536 MET A C 1
ATOM 4459 O O . MET A 1 536 ? -10.942 -13.531 12.057 1.00 92.81 536 MET A O 1
ATOM 4463 N N . ILE A 1 537 ? -8.991 -14.399 11.318 1.00 93.88 537 ILE A N 1
ATOM 4464 C CA . ILE A 1 537 ? -8.844 -13.527 10.146 1.00 93.88 537 ILE A CA 1
ATOM 4465 C C . ILE A 1 537 ? -9.693 -14.036 8.977 1.00 93.88 537 ILE A C 1
ATOM 4467 O O . ILE A 1 537 ? -10.476 -13.276 8.411 1.00 93.88 537 ILE A O 1
ATOM 4471 N N . PHE A 1 538 ? -9.545 -15.306 8.589 1.00 93.81 538 PHE A N 1
ATOM 4472 C CA . PHE A 1 538 ? -10.044 -15.797 7.299 1.00 93.81 538 PHE A CA 1
ATOM 4473 C C . PHE A 1 538 ? -11.386 -16.527 7.363 1.00 93.81 538 PHE A C 1
ATOM 4475 O O . PHE A 1 538 ? -12.142 -16.480 6.390 1.00 93.81 538 PHE A O 1
ATOM 4482 N N . LYS A 1 539 ? -11.728 -17.174 8.483 1.00 91.50 539 LYS A N 1
ATOM 4483 C CA . LYS A 1 539 ? -12.994 -17.914 8.613 1.00 91.50 539 LYS A CA 1
ATOM 4484 C C . LYS A 1 539 ? -14.237 -17.054 8.331 1.00 91.50 539 LYS A C 1
ATOM 4486 O O . LYS A 1 539 ? -15.064 -17.497 7.537 1.00 91.50 539 LYS A O 1
ATOM 4491 N N . PRO A 1 540 ? -14.362 -15.812 8.844 1.00 90.31 540 PRO A N 1
ATOM 4492 C CA . PRO A 1 540 ? -15.519 -14.958 8.552 1.00 90.31 540 PRO A CA 1
ATOM 4493 C C . PRO A 1 540 ? -15.648 -14.623 7.065 1.00 90.31 540 PRO A C 1
ATOM 4495 O O . PRO A 1 540 ? -16.753 -14.551 6.527 1.00 90.31 540 PRO A O 1
ATOM 4498 N N . ILE A 1 541 ? -14.512 -14.442 6.388 1.00 90.38 541 ILE A N 1
ATOM 4499 C CA . ILE A 1 541 ? -14.465 -14.139 4.959 1.00 90.38 541 ILE A CA 1
ATOM 4500 C C . ILE A 1 541 ? -14.909 -15.368 4.148 1.00 90.38 541 ILE A C 1
ATOM 4502 O O . ILE A 1 541 ? -15.683 -15.234 3.195 1.00 90.38 541 ILE A O 1
ATOM 4506 N N . PHE A 1 542 ? -14.474 -16.570 4.545 1.00 90.12 542 PHE A N 1
ATOM 4507 C CA . PHE A 1 542 ? -14.907 -17.834 3.939 1.00 90.12 542 PHE A CA 1
ATOM 4508 C C . PHE A 1 542 ? -16.400 -18.107 4.157 1.00 90.12 542 PHE A C 1
ATOM 4510 O O . PHE A 1 542 ? -17.118 -18.461 3.220 1.00 90.12 542 PHE A O 1
ATOM 4517 N N . ASP A 1 543 ? -16.900 -17.886 5.371 1.00 87.31 543 ASP A N 1
ATOM 4518 C CA . ASP A 1 543 ? -18.314 -18.074 5.700 1.00 87.31 543 ASP A CA 1
ATOM 4519 C C . ASP A 1 543 ? -19.203 -17.117 4.895 1.00 87.31 543 ASP A C 1
ATOM 4521 O O . ASP A 1 543 ? -20.248 -17.517 4.368 1.00 87.31 543 ASP A O 1
ATOM 4525 N N . HIS A 1 544 ? -18.759 -15.868 4.719 1.00 82.25 544 HIS A N 1
ATOM 4526 C CA . HIS A 1 544 ? -19.454 -14.916 3.864 1.00 82.25 544 HIS A CA 1
ATOM 4527 C C . HIS A 1 544 ? -19.406 -15.304 2.385 1.00 82.25 544 HIS A C 1
ATOM 4529 O O . HIS A 1 544 ? -20.429 -15.235 1.708 1.00 82.25 544 HIS A O 1
ATOM 4535 N N . THR A 1 545 ? -18.255 -15.726 1.859 1.00 81.38 545 THR A N 1
ATOM 4536 C CA . THR A 1 545 ? -18.156 -16.126 0.444 1.00 81.38 545 THR A CA 1
ATOM 4537 C C . THR A 1 545 ? -19.003 -17.351 0.121 1.00 81.38 545 THR A C 1
ATOM 4539 O O . THR A 1 545 ? -19.476 -17.471 -1.007 1.00 81.38 545 THR A O 1
ATOM 4542 N N . ASN A 1 546 ? -19.284 -18.218 1.091 1.00 79.94 546 ASN A N 1
ATOM 4543 C CA . ASN A 1 546 ? -20.243 -19.309 0.918 1.00 79.94 546 ASN A CA 1
ATOM 4544 C C . ASN A 1 546 ? -21.711 -18.832 0.946 1.00 79.94 546 ASN A C 1
ATOM 4546 O O . ASN A 1 546 ? -22.551 -19.414 0.264 1.00 79.94 546 ASN A O 1
ATOM 4550 N N . ASN A 1 547 ? -22.018 -17.748 1.670 1.00 77.12 547 ASN A N 1
ATOM 4551 C CA . ASN A 1 547 ? -23.374 -17.220 1.896 1.00 77.12 547 ASN A CA 1
ATOM 4552 C C . ASN A 1 547 ? -23.544 -15.754 1.439 1.00 77.12 547 ASN A C 1
ATOM 4554 O O . ASN A 1 547 ? -24.220 -14.958 2.097 1.00 77.12 547 ASN A O 1
ATOM 4558 N N . SER A 1 548 ? -22.928 -15.376 0.318 1.00 63.94 548 SER A N 1
ATOM 4559 C CA . SER A 1 548 ? -22.744 -13.966 -0.075 1.00 63.94 548 SER A CA 1
ATOM 4560 C C . SER A 1 548 ? -24.029 -13.146 -0.200 1.00 63.94 548 SER A C 1
ATOM 4562 O O . SER A 1 548 ? -24.012 -11.931 -0.022 1.00 63.94 548 SER A O 1
ATOM 4564 N N . ASP A 1 549 ? -25.151 -13.795 -0.510 1.00 65.00 549 ASP A N 1
ATOM 4565 C CA . ASP A 1 549 ? -26.431 -13.118 -0.739 1.00 65.00 549 ASP A CA 1
ATOM 4566 C C . ASP A 1 549 ? -27.060 -12.579 0.556 1.00 65.00 549 ASP A C 1
ATOM 4568 O O . ASP A 1 549 ? -27.938 -11.715 0.503 1.00 65.00 549 ASP A O 1
ATOM 4572 N N . ASN A 1 550 ? -26.586 -13.040 1.718 1.00 69.50 550 ASN A N 1
ATOM 4573 C CA . ASN A 1 550 ? -27.163 -12.695 3.014 1.00 69.50 550 ASN A CA 1
ATOM 4574 C C . ASN A 1 550 ? -26.669 -11.347 3.570 1.00 69.50 550 ASN A C 1
ATOM 4576 O O . ASN A 1 550 ? -27.371 -10.756 4.388 1.00 69.50 550 ASN A O 1
ATOM 4580 N N . ASN A 1 551 ? -25.503 -10.835 3.139 1.00 81.56 551 ASN A N 1
ATOM 4581 C CA . ASN A 1 551 ? -24.953 -9.568 3.645 1.00 81.56 551 ASN A CA 1
ATOM 4582 C C . ASN A 1 551 ? -24.319 -8.692 2.536 1.00 81.56 551 ASN A C 1
ATOM 4584 O O . ASN A 1 551 ? -23.110 -8.745 2.304 1.00 81.56 551 ASN A O 1
ATOM 4588 N N . PRO A 1 552 ? -25.115 -7.855 1.849 1.00 81.50 552 PRO A N 1
ATOM 4589 C CA . PRO A 1 552 ? -24.631 -7.008 0.756 1.00 81.50 552 PRO A CA 1
ATOM 4590 C C . PRO A 1 552 ? -23.686 -5.887 1.213 1.00 81.50 552 PRO A C 1
ATOM 4592 O O . PRO A 1 552 ? -22.908 -5.391 0.401 1.00 81.50 552 PRO A O 1
ATOM 4595 N N . ASP A 1 553 ? -23.747 -5.488 2.485 1.00 83.19 553 ASP A N 1
ATOM 4596 C CA . ASP A 1 553 ? -22.909 -4.418 3.036 1.00 83.19 553 ASP A CA 1
ATOM 4597 C C . ASP A 1 553 ? -21.469 -4.915 3.196 1.00 83.19 553 ASP A C 1
ATOM 4599 O O . ASP A 1 553 ? -20.512 -4.277 2.757 1.00 83.19 553 ASP A O 1
ATOM 4603 N N . PHE A 1 554 ? -21.333 -6.125 3.734 1.00 87.81 554 PHE A N 1
ATOM 4604 C CA . PHE A 1 554 ? -20.052 -6.804 3.827 1.00 87.81 554 PHE A CA 1
ATOM 4605 C C . PHE A 1 554 ? -19.475 -7.135 2.443 1.00 87.81 554 PHE A C 1
ATOM 4607 O O . PHE A 1 554 ? -18.290 -6.912 2.202 1.00 87.81 554 PHE A O 1
ATOM 4614 N N . HIS A 1 555 ? -20.318 -7.565 1.495 1.00 88.25 555 HIS A N 1
ATOM 4615 C CA . HIS A 1 555 ? -19.900 -7.758 0.103 1.00 88.25 555 HIS A CA 1
ATOM 4616 C C . HIS A 1 555 ? -19.349 -6.460 -0.510 1.00 88.25 555 HIS A C 1
ATOM 4618 O O . HIS A 1 555 ? -18.288 -6.474 -1.134 1.00 88.25 555 HIS A O 1
ATOM 4624 N N . TYR A 1 556 ? -20.029 -5.321 -0.313 1.00 88.94 556 TYR A N 1
ATOM 4625 C CA . TYR A 1 556 ? -19.526 -4.025 -0.775 1.00 88.94 556 TYR A CA 1
ATOM 4626 C C . TYR A 1 556 ? -18.138 -3.727 -0.203 1.00 88.94 556 TYR A C 1
ATOM 4628 O O . TYR A 1 556 ? -17.240 -3.356 -0.961 1.00 88.94 556 TYR A O 1
ATOM 4636 N N . PHE A 1 557 ? -17.938 -3.933 1.100 1.00 91.00 557 PHE A N 1
ATOM 4637 C CA . PHE A 1 557 ? -16.636 -3.718 1.722 1.00 91.00 557 PHE A CA 1
ATOM 4638 C C . PHE A 1 557 ? -15.552 -4.618 1.109 1.00 91.00 557 PHE A C 1
ATOM 4640 O O . PHE A 1 557 ? -14.574 -4.090 0.584 1.00 91.00 557 PHE A O 1
ATOM 4647 N N . ILE A 1 558 ? -15.766 -5.939 1.068 1.00 90.94 558 ILE A N 1
ATOM 4648 C CA . ILE A 1 558 ? -14.800 -6.911 0.524 1.00 90.94 558 ILE A CA 1
ATOM 4649 C C . ILE A 1 558 ? -14.414 -6.592 -0.925 1.00 90.94 558 ILE A C 1
ATOM 4651 O O . ILE A 1 558 ? -13.234 -6.609 -1.261 1.00 90.94 558 ILE A O 1
ATOM 4655 N N . THR A 1 559 ? -15.379 -6.235 -1.781 1.00 89.50 559 THR A N 1
ATOM 4656 C CA . THR A 1 559 ? -15.082 -5.893 -3.187 1.00 89.50 559 THR A CA 1
ATOM 4657 C C . THR A 1 559 ? -14.230 -4.629 -3.356 1.00 89.50 559 THR A C 1
ATOM 4659 O O . THR A 1 559 ? -13.556 -4.482 -4.376 1.00 89.50 559 THR A O 1
ATOM 4662 N N . ASN A 1 560 ? -14.228 -3.731 -2.365 1.00 91.69 560 ASN A N 1
ATOM 4663 C CA . ASN A 1 560 ? -13.431 -2.503 -2.370 1.00 91.69 560 ASN A CA 1
ATOM 4664 C C . ASN A 1 560 ? -12.057 -2.654 -1.702 1.00 91.69 560 ASN A C 1
ATOM 4666 O O . ASN A 1 560 ? -11.274 -1.697 -1.712 1.00 91.69 560 ASN A O 1
ATOM 4670 N N . ILE A 1 561 ? -11.743 -3.828 -1.151 1.00 94.69 561 ILE A N 1
ATOM 4671 C CA . ILE A 1 561 ? -10.407 -4.118 -0.634 1.00 94.69 561 ILE A CA 1
ATOM 4672 C C . ILE A 1 561 ? -9.456 -4.323 -1.812 1.00 94.69 561 ILE A C 1
ATOM 4674 O O . ILE A 1 561 ? -9.766 -4.972 -2.815 1.00 94.69 561 ILE A O 1
ATOM 4678 N N . CYS A 1 562 ? -8.286 -3.706 -1.719 1.00 94.19 562 CYS A N 1
ATOM 4679 C CA . CYS A 1 562 ? -7.218 -3.848 -2.694 1.00 94.19 562 CYS A CA 1
ATOM 4680 C C . CYS A 1 562 ? -6.185 -4.869 -2.241 1.00 94.19 562 CYS A C 1
ATOM 4682 O O . CYS A 1 562 ? -5.795 -5.716 -3.043 1.00 94.19 562 CYS A O 1
ATOM 4684 N N . SER A 1 563 ? -5.749 -4.775 -0.984 1.00 95.69 563 SER A N 1
ATOM 4685 C CA . SER A 1 563 ? -4.637 -5.578 -0.485 1.00 95.69 563 SER A CA 1
ATOM 4686 C C . SER A 1 563 ? -4.755 -5.950 0.991 1.00 95.69 563 SER A C 1
ATOM 4688 O O . SER A 1 563 ? -5.408 -5.249 1.769 1.00 95.69 563 SER A O 1
ATOM 4690 N N . LEU A 1 564 ? -4.131 -7.077 1.339 1.00 97.00 564 LEU A N 1
ATOM 4691 C CA . LEU A 1 564 ? -3.790 -7.457 2.705 1.00 97.00 564 LEU A CA 1
ATOM 4692 C C . LEU A 1 564 ? -2.301 -7.194 2.924 1.00 97.00 564 LEU A C 1
ATOM 4694 O O . LEU A 1 564 ? -1.474 -7.644 2.129 1.00 97.00 564 LEU A O 1
ATOM 4698 N N . ASP A 1 565 ? -1.973 -6.524 4.018 1.00 96.38 565 ASP A N 1
ATOM 4699 C CA . ASP A 1 565 ? -0.612 -6.138 4.359 1.00 96.38 565 ASP A CA 1
ATOM 4700 C C . ASP A 1 565 ? -0.183 -6.873 5.623 1.00 96.38 565 ASP A C 1
ATOM 4702 O O . ASP A 1 565 ? -0.870 -6.793 6.639 1.00 96.38 565 ASP A O 1
ATOM 4706 N N . LEU A 1 566 ? 0.962 -7.554 5.597 1.00 95.88 566 LEU A N 1
ATOM 4707 C CA . LEU A 1 566 ? 1.603 -7.988 6.838 1.00 95.88 566 LEU A CA 1
ATOM 4708 C C . LEU A 1 566 ? 2.485 -6.856 7.369 1.00 95.88 566 LEU A C 1
ATOM 4710 O O . LEU A 1 566 ? 3.440 -6.451 6.697 1.00 95.88 566 LEU A O 1
ATOM 4714 N N . VAL A 1 567 ? 2.177 -6.381 8.573 1.00 92.94 567 VAL A N 1
ATOM 4715 C CA . VAL A 1 567 ? 2.966 -5.371 9.280 1.00 92.94 567 VAL A CA 1
ATOM 4716 C C . VAL A 1 567 ? 4.015 -6.071 10.137 1.00 92.94 567 VAL A C 1
ATOM 4718 O O . VAL A 1 567 ? 3.694 -6.938 10.954 1.00 92.94 567 VAL A O 1
ATOM 4721 N N . ILE A 1 568 ? 5.272 -5.680 9.939 1.00 89.75 568 ILE A N 1
ATOM 4722 C CA . ILE A 1 568 ? 6.417 -6.119 10.736 1.00 89.75 568 ILE A CA 1
ATOM 4723 C C . ILE A 1 568 ? 6.860 -4.912 11.549 1.00 89.75 568 ILE A C 1
ATOM 4725 O O . ILE A 1 568 ? 7.258 -3.898 10.977 1.00 89.75 568 ILE A O 1
ATOM 4729 N N . SER A 1 569 ? 6.730 -5.003 12.870 1.00 81.19 569 SER A N 1
ATOM 4730 C CA . SER A 1 569 ? 7.056 -3.903 13.774 1.00 81.19 569 SER A CA 1
ATOM 4731 C C . SER A 1 569 ? 8.358 -4.170 14.517 1.00 81.19 569 SER A C 1
ATOM 4733 O O . SER A 1 569 ? 8.691 -5.305 14.867 1.00 81.19 569 SER A O 1
ATOM 4735 N N . GLU A 1 570 ? 9.054 -3.095 14.878 1.00 73.94 570 GLU A N 1
ATOM 4736 C CA . GLU A 1 570 ? 10.134 -3.163 15.858 1.00 73.94 570 GLU A CA 1
ATOM 4737 C C . GLU A 1 570 ? 9.651 -3.752 17.190 1.00 73.94 570 GLU A C 1
ATOM 4739 O O . GLU A 1 570 ? 10.408 -4.425 17.874 1.00 73.94 570 GLU A O 1
ATOM 4744 N N . ASN A 1 571 ? 8.383 -3.601 17.561 1.00 75.31 571 ASN A N 1
ATOM 4745 C CA . ASN A 1 571 ? 7.897 -4.092 18.853 1.00 75.31 571 ASN A CA 1
ATOM 4746 C C . ASN A 1 571 ? 7.365 -5.535 18.808 1.00 75.31 571 ASN A C 1
ATOM 4748 O O . ASN A 1 571 ? 6.740 -5.994 19.766 1.00 75.31 571 ASN A O 1
ATOM 4752 N N . ASP A 1 572 ? 7.617 -6.258 17.713 1.00 80.88 572 ASP A N 1
ATOM 4753 C CA . ASP A 1 572 ? 7.290 -7.677 17.597 1.00 80.88 572 ASP A CA 1
ATOM 4754 C C . ASP A 1 572 ? 8.104 -8.523 18.600 1.00 80.88 572 ASP A C 1
ATOM 4756 O O . ASP A 1 572 ? 9.332 -8.426 18.676 1.00 80.88 572 ASP A O 1
ATOM 4760 N N . ASP A 1 573 ? 7.421 -9.419 19.325 1.00 76.94 573 ASP A N 1
ATOM 4761 C CA . ASP A 1 573 ? 8.051 -10.453 20.157 1.00 76.94 573 ASP A CA 1
ATOM 4762 C C . ASP A 1 573 ? 8.802 -11.433 19.227 1.00 76.94 573 ASP A C 1
ATOM 4764 O O . ASP A 1 573 ? 8.177 -12.325 18.656 1.00 76.94 573 ASP A O 1
ATOM 4768 N N . TYR A 1 574 ? 10.113 -11.246 19.029 1.00 73.12 574 TYR A N 1
ATOM 4769 C CA . TYR A 1 574 ? 10.918 -12.039 18.079 1.00 73.12 574 TYR A CA 1
ATOM 4770 C C . TYR A 1 574 ? 11.734 -13.172 18.733 1.00 73.12 574 TYR A C 1
ATOM 4772 O O . TYR A 1 574 ? 12.079 -14.162 18.094 1.00 73.12 574 TYR A O 1
ATOM 4780 N N . LEU A 1 575 ? 12.097 -13.042 20.009 1.00 70.06 575 LEU A N 1
ATOM 4781 C CA . LEU A 1 575 ? 12.945 -14.024 20.692 1.00 70.06 575 LEU A CA 1
ATOM 4782 C C . LEU A 1 575 ? 12.129 -15.248 21.114 1.00 70.06 575 LEU A C 1
ATOM 4784 O O . LEU A 1 575 ? 11.312 -15.147 22.030 1.00 70.06 575 LEU A O 1
ATOM 4788 N N . TRP A 1 576 ? 12.401 -16.398 20.492 1.00 71.94 576 TRP A N 1
ATOM 4789 C CA . TRP A 1 576 ? 11.863 -17.675 20.945 1.00 71.94 576 TRP A CA 1
ATOM 4790 C C . TRP A 1 576 ? 12.435 -18.078 22.294 1.00 71.94 576 TRP A C 1
ATOM 4792 O O . TRP A 1 576 ? 13.641 -18.017 22.546 1.00 71.94 576 TRP A O 1
ATOM 4802 N N . LYS A 1 577 ? 11.536 -18.534 23.151 1.00 68.94 577 LYS A N 1
ATOM 4803 C CA . LYS A 1 577 ? 11.832 -19.240 24.389 1.00 68.94 577 LYS A CA 1
ATOM 4804 C C . LYS A 1 577 ? 11.905 -20.741 24.123 1.00 68.94 577 LYS A C 1
ATOM 4806 O O . LYS A 1 577 ? 12.716 -21.417 24.755 1.00 68.94 577 LYS A O 1
ATOM 4811 N N . GLU A 1 578 ? 11.114 -21.243 23.172 1.00 69.06 578 GLU A N 1
ATOM 4812 C CA . GLU A 1 578 ? 11.129 -22.635 22.726 1.00 69.06 578 GLU A CA 1
ATOM 4813 C C . GLU A 1 578 ? 11.513 -22.767 21.247 1.00 69.06 578 GLU A C 1
ATOM 4815 O O . GLU A 1 578 ? 10.869 -22.216 20.358 1.00 69.06 578 GLU A O 1
ATOM 4820 N N . PHE A 1 579 ? 12.543 -23.571 20.966 1.00 70.12 579 PHE A N 1
ATOM 4821 C CA . PHE A 1 579 ? 12.953 -23.916 19.602 1.00 70.12 579 PHE A CA 1
ATOM 4822 C C . PHE A 1 579 ? 11.986 -24.946 19.001 1.00 70.12 579 PHE A C 1
ATOM 4824 O O . PHE A 1 579 ? 12.257 -26.149 19.010 1.00 70.12 579 PHE A O 1
ATOM 4831 N N . SER A 1 580 ? 10.833 -24.471 18.532 1.00 73.62 580 SER A N 1
ATOM 4832 C CA . SER A 1 580 ? 9.822 -25.298 17.863 1.00 73.62 580 SER A CA 1
ATOM 4833 C C . SER A 1 580 ? 10.271 -25.691 16.453 1.00 73.62 580 SER A C 1
ATOM 4835 O O . SER A 1 580 ? 11.010 -24.957 15.796 1.00 73.62 580 SER A O 1
ATOM 4837 N N . ASP A 1 581 ? 9.833 -26.860 15.973 1.00 81.38 581 ASP A N 1
ATOM 4838 C CA . ASP A 1 581 ? 10.126 -27.287 14.601 1.00 81.38 581 ASP A CA 1
ATOM 4839 C C . ASP A 1 581 ? 9.324 -26.439 13.607 1.00 81.38 581 ASP A C 1
ATOM 4841 O O . ASP A 1 581 ? 8.094 -26.425 13.613 1.00 81.38 581 ASP A O 1
ATOM 4845 N N . ILE A 1 582 ? 10.040 -25.755 12.718 1.00 85.00 582 ILE A N 1
ATOM 4846 C CA . ILE A 1 582 ? 9.491 -24.856 11.696 1.00 85.00 582 ILE A CA 1
ATOM 4847 C C . ILE A 1 582 ? 8.577 -25.604 10.720 1.00 85.00 582 ILE A C 1
ATOM 4849 O O . ILE A 1 582 ? 7.689 -25.003 10.124 1.00 85.00 582 ILE A O 1
ATOM 4853 N N . ASN A 1 583 ? 8.760 -26.918 10.561 1.00 87.12 583 ASN A N 1
ATOM 4854 C CA . ASN A 1 583 ? 7.941 -27.734 9.664 1.00 87.12 583 ASN A CA 1
ATOM 4855 C C . ASN A 1 583 ? 6.558 -28.087 10.231 1.00 87.12 583 ASN A C 1
ATOM 4857 O O . ASN A 1 583 ? 5.762 -28.714 9.530 1.00 87.12 583 ASN A O 1
ATOM 4861 N N . GLN A 1 584 ? 6.265 -27.710 11.477 1.00 88.75 584 GLN A N 1
ATOM 4862 C CA . GLN A 1 584 ? 4.959 -27.941 12.084 1.00 88.75 584 GLN A CA 1
ATOM 4863 C C . GLN A 1 584 ? 3.853 -27.215 11.324 1.00 88.75 584 GLN A C 1
ATOM 4865 O O . GLN A 1 584 ? 4.030 -26.110 10.801 1.00 88.75 584 GLN A O 1
ATOM 4870 N N . THR A 1 585 ? 2.672 -27.823 11.295 1.00 92.06 585 THR A N 1
ATOM 4871 C CA . THR A 1 585 ? 1.489 -27.161 10.743 1.00 92.06 585 THR A CA 1
ATOM 4872 C C . THR A 1 585 ? 0.981 -26.069 11.697 1.00 92.06 585 THR A C 1
ATOM 4874 O O . THR A 1 585 ? 1.242 -26.135 12.900 1.00 92.06 585 THR A O 1
ATOM 4877 N N . PRO A 1 586 ? 0.194 -25.082 11.227 1.00 92.56 586 PRO A N 1
ATOM 4878 C CA . PRO A 1 586 ? -0.308 -24.003 12.083 1.00 92.56 586 PRO A CA 1
ATOM 4879 C C . PRO A 1 586 ? -1.137 -24.495 13.272 1.00 92.56 586 PRO A C 1
ATOM 4881 O O . PRO A 1 586 ? -1.218 -23.817 14.292 1.00 92.56 586 PRO A O 1
ATOM 4884 N N . ALA A 1 587 ? -1.779 -25.659 13.137 1.00 92.50 587 ALA A N 1
ATOM 4885 C CA . ALA A 1 587 ? -2.575 -26.273 14.197 1.00 92.50 587 ALA A CA 1
ATOM 4886 C C . ALA A 1 587 ? -1.702 -26.888 15.303 1.00 92.50 587 ALA A C 1
ATOM 4888 O O . ALA A 1 587 ? -2.131 -26.990 16.448 1.00 92.50 587 ALA A O 1
ATOM 4889 N N . GLU A 1 588 ? -0.480 -27.291 14.961 1.00 91.25 588 GLU A N 1
ATOM 4890 C CA . GLU A 1 588 ? 0.501 -27.854 15.892 1.00 91.25 588 GLU A CA 1
ATOM 4891 C C . GLU A 1 588 ? 1.393 -26.767 16.504 1.00 91.25 588 GLU A C 1
ATOM 4893 O O . GLU A 1 588 ? 1.977 -26.979 17.567 1.00 91.25 588 GLU A O 1
ATOM 4898 N N . TRP A 1 589 ? 1.463 -25.588 15.872 1.00 89.00 589 TRP A N 1
ATOM 4899 C CA . TRP A 1 589 ? 2.207 -24.442 16.381 1.00 89.00 589 TRP A CA 1
ATOM 4900 C C . TRP A 1 589 ? 1.542 -23.857 17.632 1.00 89.00 589 TRP A C 1
ATOM 4902 O O . TRP A 1 589 ? 0.677 -22.983 17.553 1.00 89.00 589 TRP A O 1
ATOM 4912 N N . VAL A 1 590 ? 1.970 -24.340 18.796 1.00 86.81 590 VAL A N 1
ATOM 4913 C CA . VAL A 1 590 ? 1.640 -23.781 20.117 1.00 86.81 590 VAL A CA 1
ATOM 4914 C C . VAL A 1 590 ? 2.812 -22.934 20.621 1.00 86.81 590 VAL A C 1
ATOM 4916 O O . VAL A 1 590 ? 2.609 -21.776 20.988 1.00 86.81 590 VAL A O 1
ATOM 4919 N N . ALA A 1 591 ? 4.027 -23.507 20.591 1.00 79.12 591 ALA A N 1
ATOM 4920 C CA . ALA A 1 591 ? 5.321 -22.880 20.905 1.00 79.12 591 ALA A CA 1
ATOM 4921 C C . ALA A 1 591 ? 5.346 -22.041 22.201 1.00 79.12 591 ALA A C 1
ATOM 4923 O O . ALA A 1 591 ? 5.965 -20.984 22.242 1.00 79.12 591 ALA A O 1
ATOM 4924 N N . GLN A 1 592 ? 4.577 -22.434 23.226 1.00 82.38 592 GLN A N 1
ATOM 4925 C CA . GLN A 1 592 ? 4.350 -21.641 24.450 1.00 82.38 592 GLN A CA 1
ATOM 4926 C C . GLN A 1 592 ? 3.985 -20.157 24.205 1.00 82.38 592 GLN A C 1
ATOM 4928 O O . GLN A 1 592 ? 4.211 -19.296 25.060 1.00 82.38 592 GLN A O 1
ATOM 4933 N N . GLY A 1 593 ? 3.372 -19.854 23.057 1.00 82.75 593 GLY A N 1
ATOM 4934 C CA . GLY A 1 593 ? 3.011 -18.497 22.665 1.00 82.75 593 GLY A CA 1
ATOM 4935 C C . GLY A 1 593 ? 4.142 -17.689 22.038 1.00 82.75 593 GLY A C 1
ATOM 4936 O O . GLY A 1 593 ? 4.066 -16.466 22.062 1.00 82.75 593 GLY A O 1
ATOM 4937 N N . ASP A 1 594 ? 5.179 -18.322 21.497 1.00 87.25 594 ASP A N 1
ATOM 4938 C CA . ASP A 1 594 ? 6.179 -17.635 20.683 1.00 87.25 594 ASP A CA 1
ATOM 4939 C C . ASP A 1 594 ? 5.638 -17.356 19.266 1.00 87.25 594 ASP A C 1
ATOM 4941 O O . ASP A 1 594 ? 4.998 -18.202 18.628 1.00 87.25 594 ASP A O 1
ATOM 4945 N N . ASN A 1 595 ? 5.897 -16.146 18.760 1.00 87.94 595 ASN A N 1
ATOM 4946 C CA . ASN A 1 595 ? 5.509 -15.733 17.412 1.00 87.94 595 ASN A CA 1
ATOM 4947 C C . ASN A 1 595 ? 6.245 -16.585 16.361 1.00 87.94 595 ASN A C 1
ATOM 4949 O O . ASN A 1 595 ? 7.474 -16.681 16.422 1.00 87.94 595 ASN A O 1
ATOM 4953 N N . PRO A 1 596 ? 5.550 -17.118 15.339 1.00 91.06 596 PRO A N 1
ATOM 4954 C CA . PRO A 1 596 ? 6.223 -17.723 14.196 1.00 91.06 596 PRO A CA 1
ATOM 4955 C C . PRO A 1 596 ? 7.158 -16.736 13.468 1.00 91.06 596 PRO A C 1
ATOM 4957 O O . PRO A 1 596 ? 6.939 -15.512 13.533 1.00 91.06 596 PRO A O 1
ATOM 4960 N N . PRO A 1 597 ? 8.159 -17.237 12.713 1.00 91.62 597 PRO A N 1
ATOM 4961 C CA . PRO A 1 597 ? 9.014 -16.399 11.879 1.00 91.62 597 PRO A CA 1
ATOM 4962 C C . PRO A 1 597 ? 8.182 -15.674 10.819 1.00 91.62 597 PRO A C 1
ATOM 4964 O O . PRO A 1 597 ? 7.077 -16.108 10.477 1.00 91.62 597 PRO A O 1
ATOM 4967 N N . VAL A 1 598 ? 8.713 -14.581 10.275 1.00 92.56 598 VAL A N 1
ATOM 4968 C CA . VAL A 1 598 ? 8.021 -13.750 9.277 1.00 92.56 598 VAL A CA 1
ATOM 4969 C C . VAL A 1 598 ? 7.603 -14.584 8.066 1.00 92.56 598 VAL A C 1
ATOM 4971 O O . VAL A 1 598 ? 6.463 -14.481 7.618 1.00 92.56 598 VAL A O 1
ATOM 4974 N N . ALA A 1 599 ? 8.483 -15.451 7.570 1.00 94.62 599 ALA A N 1
ATOM 4975 C CA . ALA A 1 599 ? 8.241 -16.281 6.398 1.00 94.62 599 ALA A CA 1
ATOM 4976 C C . ALA A 1 599 ? 7.166 -17.342 6.632 1.00 94.62 599 ALA A C 1
ATOM 4978 O O . ALA A 1 599 ? 6.309 -17.544 5.773 1.00 94.62 599 ALA A O 1
ATOM 4979 N N . TYR A 1 600 ? 7.145 -17.962 7.814 1.00 94.69 600 TYR A N 1
ATOM 4980 C CA . TYR A 1 600 ? 6.074 -18.880 8.205 1.00 94.69 600 TYR A CA 1
ATOM 4981 C C . TYR A 1 600 ? 4.732 -18.143 8.260 1.00 94.69 600 TYR A C 1
ATOM 4983 O O . TYR A 1 600 ? 3.747 -18.564 7.653 1.00 94.69 600 TYR A O 1
ATOM 4991 N N . TYR A 1 601 ? 4.713 -16.998 8.943 1.00 94.25 601 TYR A N 1
ATOM 4992 C CA . TYR A 1 601 ? 3.531 -16.160 9.102 1.00 94.25 601 TYR A CA 1
ATOM 4993 C C . TYR A 1 601 ? 2.968 -15.728 7.739 1.00 94.25 601 TYR A C 1
ATOM 4995 O O . TYR A 1 601 ? 1.776 -15.886 7.462 1.00 94.25 601 TYR A O 1
ATOM 5003 N N . MET A 1 602 ? 3.849 -15.246 6.860 1.00 95.31 602 MET A N 1
ATOM 5004 C CA . MET A 1 602 ? 3.500 -14.791 5.521 1.00 95.31 602 MET A CA 1
ATOM 5005 C C . MET A 1 602 ? 3.002 -15.931 4.636 1.00 95.31 602 MET A C 1
ATOM 5007 O O . MET A 1 602 ? 1.991 -15.768 3.957 1.00 95.31 602 MET A O 1
ATOM 5011 N N . TYR A 1 603 ? 3.676 -17.083 4.641 1.00 96.88 603 TYR A N 1
ATOM 5012 C CA . TYR A 1 603 ? 3.291 -18.216 3.804 1.00 96.88 603 TYR A CA 1
ATOM 5013 C C . TYR A 1 603 ? 1.875 -18.707 4.129 1.00 96.88 603 TYR A C 1
ATOM 5015 O O . TYR A 1 603 ? 1.080 -18.937 3.217 1.00 96.88 603 TYR A O 1
ATOM 5023 N N . TYR A 1 604 ? 1.513 -18.835 5.408 1.00 96.50 604 TYR A N 1
ATOM 5024 C CA . TYR A 1 604 ? 0.175 -19.317 5.758 1.00 96.50 604 TYR A CA 1
ATOM 5025 C C . TYR A 1 604 ? -0.919 -18.272 5.506 1.00 96.50 604 TYR A C 1
ATOM 5027 O O . TYR A 1 604 ? -2.025 -18.646 5.112 1.00 96.50 604 TYR A O 1
ATOM 5035 N N . ILE A 1 605 ? -0.616 -16.973 5.618 1.00 96.81 605 ILE A N 1
ATOM 5036 C CA . ILE A 1 605 ? -1.508 -15.912 5.117 1.00 96.81 605 ILE A CA 1
ATOM 5037 C C . ILE A 1 605 ? -1.675 -16.029 3.601 1.00 96.81 605 ILE A C 1
ATOM 5039 O O . ILE A 1 605 ? -2.804 -16.042 3.113 1.00 96.81 605 ILE A O 1
ATOM 5043 N N . TYR A 1 606 ? -0.574 -16.175 2.862 1.00 97.00 606 TYR A N 1
ATOM 5044 C CA . TYR A 1 606 ? -0.569 -16.382 1.416 1.00 97.00 606 TYR A CA 1
ATOM 5045 C C . TYR A 1 606 ? -1.410 -17.602 1.015 1.00 97.00 606 TYR A C 1
ATOM 5047 O O . TYR A 1 606 ? -2.226 -17.514 0.099 1.00 97.00 606 TYR A O 1
ATOM 5055 N N . GLN A 1 607 ? -1.284 -18.722 1.728 1.00 95.50 607 GLN A N 1
ATOM 5056 C CA . GLN A 1 607 ? -2.024 -19.947 1.438 1.00 95.50 607 GLN A CA 1
ATOM 5057 C C . GLN A 1 607 ? -3.537 -19.754 1.629 1.00 95.50 607 GLN A C 1
ATOM 5059 O O . GLN A 1 607 ? -4.333 -20.153 0.774 1.00 95.50 607 GLN A O 1
ATOM 5064 N N . ARG A 1 608 ? -3.957 -19.125 2.736 1.00 95.50 608 ARG A N 1
ATOM 5065 C CA . ARG A 1 608 ? -5.377 -18.831 3.001 1.00 95.50 608 ARG A CA 1
ATOM 5066 C C . ARG A 1 608 ? -5.931 -17.806 2.010 1.00 95.50 608 ARG A C 1
ATOM 5068 O O . ARG A 1 608 ? -7.024 -18.011 1.481 1.00 95.50 608 ARG A O 1
ATOM 5075 N N . LEU A 1 609 ? -5.161 -16.764 1.698 1.00 95.69 609 LEU A N 1
ATOM 5076 C CA . LEU A 1 609 ? -5.514 -15.758 0.700 1.00 95.69 609 LEU A CA 1
ATOM 5077 C C . LEU A 1 609 ? -5.638 -16.363 -0.704 1.00 95.69 609 LEU A C 1
ATOM 5079 O O . LEU A 1 609 ? -6.586 -16.050 -1.415 1.00 95.69 609 LEU A O 1
ATOM 5083 N N . GLY A 1 610 ? -4.739 -17.267 -1.096 1.00 94.19 610 GLY A N 1
ATOM 5084 C CA . GLY A 1 610 ? -4.811 -17.964 -2.379 1.00 94.19 610 GLY A CA 1
ATOM 5085 C C . GLY A 1 610 ? -6.083 -18.807 -2.509 1.00 94.19 610 GLY A C 1
ATOM 5086 O O . GLY A 1 610 ? -6.742 -18.765 -3.547 1.00 94.19 610 GLY A O 1
ATOM 5087 N N . HIS A 1 611 ? -6.496 -19.502 -1.441 1.00 92.94 611 HIS A N 1
ATOM 5088 C CA . HIS A 1 611 ? -7.783 -20.207 -1.417 1.00 92.94 611 HIS A CA 1
ATOM 5089 C C . HIS A 1 611 ? -8.975 -19.248 -1.517 1.00 92.94 611 HIS A C 1
ATOM 5091 O O . HIS A 1 611 ? -9.923 -19.522 -2.254 1.00 92.94 611 HIS A O 1
ATOM 5097 N N . PHE A 1 612 ? -8.923 -18.114 -0.814 1.00 93.12 612 PHE A N 1
ATOM 5098 C CA . PHE A 1 612 ? -9.951 -17.081 -0.910 1.00 93.12 612 PHE A CA 1
ATOM 5099 C C . PHE A 1 612 ? -10.054 -16.521 -2.335 1.00 93.12 612 PHE A C 1
ATOM 5101 O O . PHE A 1 612 ? -11.133 -16.528 -2.924 1.00 93.12 612 PHE A O 1
ATOM 5108 N N . ASN A 1 613 ? -8.932 -16.127 -2.936 1.00 93.06 613 ASN A N 1
ATOM 5109 C CA . ASN A 1 613 ? -8.891 -15.605 -4.298 1.00 93.06 613 ASN A CA 1
ATOM 5110 C C . ASN A 1 613 ? -9.363 -16.636 -5.328 1.00 93.06 613 ASN A C 1
ATOM 5112 O O . ASN A 1 613 ? -10.066 -16.278 -6.268 1.00 93.06 613 ASN A O 1
ATOM 5116 N N . TYR A 1 614 ? -9.053 -17.921 -5.137 1.00 90.44 614 TYR A N 1
ATOM 5117 C CA . TYR A 1 614 ? -9.600 -18.990 -5.971 1.00 90.44 614 TYR A CA 1
ATOM 5118 C C . TYR A 1 614 ? -11.139 -19.021 -5.923 1.00 90.44 614 TYR A C 1
ATOM 5120 O O . TYR A 1 614 ? -11.792 -19.110 -6.966 1.00 90.44 614 TYR A O 1
ATOM 5128 N N . MET A 1 615 ? -11.738 -18.897 -4.731 1.00 87.81 615 MET A N 1
ATOM 5129 C CA . MET A 1 615 ? -13.197 -18.824 -4.579 1.00 87.81 615 MET A CA 1
ATOM 5130 C C . MET A 1 615 ? -13.785 -17.565 -5.231 1.00 87.81 615 MET A C 1
ATOM 5132 O O . MET A 1 615 ? -14.802 -17.662 -5.922 1.00 87.81 615 MET A O 1
ATOM 5136 N N . MET A 1 616 ? -13.137 -16.408 -5.060 1.00 87.38 616 MET A N 1
ATOM 5137 C CA . MET A 1 616 ? -13.556 -15.134 -5.662 1.00 87.38 616 MET A CA 1
ATOM 5138 C C . MET A 1 616 ? -13.494 -15.178 -7.189 1.00 87.38 616 MET A C 1
ATOM 5140 O O . MET A 1 616 ? -14.467 -14.837 -7.864 1.00 87.38 616 MET A O 1
ATOM 5144 N N . ASN A 1 617 ? -12.398 -15.698 -7.742 1.00 86.31 617 ASN A N 1
ATOM 5145 C CA . ASN A 1 617 ? -12.216 -15.833 -9.180 1.00 86.31 617 ASN A CA 1
ATOM 5146 C C . ASN A 1 617 ? -13.292 -16.737 -9.806 1.00 86.31 617 ASN A C 1
ATOM 5148 O O . ASN A 1 617 ? -13.892 -16.379 -10.818 1.00 86.31 617 ASN A O 1
ATOM 5152 N N . ARG A 1 618 ? -13.636 -17.864 -9.160 1.00 83.12 618 ARG A N 1
ATOM 5153 C CA . ARG A 1 618 ? -14.739 -18.739 -9.610 1.00 83.12 618 ARG A CA 1
ATOM 5154 C C . ARG A 1 618 ? -16.102 -18.047 -9.637 1.00 83.12 618 ARG A C 1
ATOM 5156 O O . ARG A 1 618 ? -16.980 -18.471 -10.383 1.00 83.12 618 ARG A O 1
ATOM 5163 N N . ARG A 1 619 ? -16.282 -17.005 -8.827 1.00 81.06 619 ARG A N 1
ATOM 5164 C CA . ARG A 1 619 ? -17.498 -16.183 -8.756 1.00 81.06 619 ARG A CA 1
ATOM 5165 C C . ARG A 1 619 ? -17.430 -14.942 -9.652 1.00 81.06 619 ARG A C 1
ATOM 5167 O O . ARG A 1 619 ? -18.381 -14.167 -9.669 1.00 81.06 619 ARG A O 1
ATOM 5174 N N . SER A 1 620 ? -16.342 -14.761 -10.407 1.00 84.31 620 SER A N 1
ATOM 5175 C CA . SER A 1 620 ? -16.050 -13.540 -11.171 1.00 84.31 620 SER A CA 1
ATOM 5176 C C . SER A 1 620 ? -16.057 -12.268 -10.309 1.00 84.31 620 SER A C 1
ATOM 5178 O O . SER A 1 620 ? -16.468 -11.200 -10.761 1.00 84.31 620 SER A O 1
ATOM 5180 N N . GLU A 1 621 ? -15.619 -12.382 -9.056 1.00 86.38 621 GLU A N 1
ATOM 5181 C CA . GLU A 1 621 ? -15.503 -11.270 -8.112 1.00 86.38 621 GLU A CA 1
ATOM 5182 C C . GLU A 1 621 ? -14.022 -10.846 -7.960 1.00 86.38 621 GLU A C 1
ATOM 5184 O O . GLU A 1 621 ? -13.121 -11.631 -8.269 1.00 86.38 621 GLU A O 1
ATOM 5189 N N . PRO A 1 622 ? -13.737 -9.601 -7.530 1.00 90.06 622 PRO A N 1
ATOM 5190 C CA . PRO A 1 622 ? -12.369 -9.106 -7.362 1.00 90.06 622 PRO A CA 1
ATOM 5191 C C . PRO A 1 622 ? -11.521 -9.950 -6.399 1.00 90.06 622 PRO A C 1
ATOM 5193 O O . PRO A 1 622 ? -11.963 -10.263 -5.294 1.00 90.06 622 PRO A O 1
ATOM 5196 N N . CYS A 1 623 ? -10.279 -10.246 -6.789 1.00 92.62 623 CYS A N 1
ATOM 5197 C CA . CYS A 1 623 ? -9.274 -10.857 -5.911 1.00 92.62 623 CYS A CA 1
ATOM 5198 C C . CYS A 1 623 ? -8.483 -9.788 -5.138 1.00 92.62 623 CYS A C 1
ATOM 5200 O O . CYS A 1 623 ? -8.365 -8.645 -5.595 1.00 92.62 623 CYS A O 1
ATOM 5202 N N . ILE A 1 624 ? -7.894 -10.183 -4.007 1.00 94.62 624 ILE A N 1
ATOM 5203 C CA . ILE A 1 624 ? -7.089 -9.323 -3.129 1.00 94.62 624 ILE A CA 1
ATOM 5204 C C . ILE A 1 624 ? -5.603 -9.683 -3.272 1.00 94.62 624 ILE A C 1
ATOM 5206 O O . ILE A 1 624 ? -5.246 -10.861 -3.337 1.00 94.62 624 ILE A O 1
ATOM 5210 N N . THR A 1 625 ? -4.725 -8.679 -3.329 1.00 95.25 625 THR A N 1
ATOM 5211 C CA . THR A 1 625 ? -3.270 -8.890 -3.403 1.00 95.25 625 THR A CA 1
ATOM 5212 C C . THR A 1 625 ? -2.619 -8.873 -2.022 1.00 95.25 625 THR A C 1
ATOM 5214 O O . THR A 1 625 ? -3.126 -8.258 -1.088 1.00 95.25 625 THR A O 1
ATOM 5217 N N . LEU A 1 626 ? -1.482 -9.548 -1.882 1.00 96.69 626 LEU A N 1
ATOM 5218 C CA . LEU A 1 626 ? -0.672 -9.534 -0.668 1.00 96.69 626 LEU A CA 1
ATOM 5219 C C . LEU A 1 626 ? 0.446 -8.495 -0.790 1.00 96.69 626 LEU A C 1
ATOM 5221 O O . LEU A 1 626 ? 1.069 -8.373 -1.855 1.00 96.69 626 LEU A O 1
ATOM 5225 N N . ARG A 1 627 ? 0.724 -7.788 0.307 1.00 95.56 627 ARG A N 1
ATOM 5226 C CA . ARG A 1 627 ? 1.888 -6.910 0.486 1.00 95.56 627 ARG A CA 1
ATOM 5227 C C . ARG A 1 627 ? 2.572 -7.198 1.820 1.00 95.56 627 ARG A C 1
ATOM 5229 O O . ARG A 1 627 ? 1.982 -7.764 2.738 1.00 95.56 627 ARG A O 1
ATOM 5236 N N . CYS A 1 628 ? 3.831 -6.790 1.918 1.00 94.25 628 CYS A N 1
ATOM 5237 C CA . CYS A 1 628 ? 4.655 -6.970 3.110 1.00 94.25 628 CYS A CA 1
ATOM 5238 C C . CYS A 1 628 ? 5.387 -5.675 3.433 1.00 94.25 628 CYS A C 1
ATOM 5240 O O . CYS A 1 628 ? 5.930 -5.041 2.522 1.00 94.25 628 CYS A O 1
ATOM 5242 N N . TYR A 1 629 ? 5.442 -5.341 4.717 1.00 93.38 629 TYR A N 1
ATOM 5243 C CA . TYR A 1 629 ? 6.383 -4.366 5.252 1.00 93.38 629 TYR A CA 1
ATOM 5244 C C . TYR A 1 629 ? 7.795 -4.943 5.257 1.00 93.38 629 TYR A C 1
ATOM 5246 O O . TYR A 1 629 ? 7.988 -6.111 5.588 1.00 93.38 629 TYR A O 1
ATOM 5254 N N . CYS A 1 630 ? 8.778 -4.134 4.874 1.00 90.75 630 CYS A N 1
ATOM 5255 C CA . CYS A 1 630 ? 10.173 -4.444 5.149 1.00 90.75 630 CYS A CA 1
ATOM 5256 C C . CYS A 1 630 ? 10.451 -4.233 6.646 1.00 90.75 630 CYS A C 1
ATOM 5258 O O . CYS A 1 630 ? 9.982 -3.243 7.211 1.00 90.75 630 CYS A O 1
ATOM 5260 N N . SER A 1 631 ? 11.202 -5.138 7.281 1.00 86.62 631 SER A N 1
ATOM 5261 C CA . SER A 1 631 ? 11.689 -4.904 8.649 1.00 86.62 631 SER A CA 1
ATOM 5262 C C . SER A 1 631 ? 12.616 -3.682 8.675 1.00 86.62 631 SER A C 1
ATOM 5264 O O . SER A 1 631 ? 13.514 -3.564 7.837 1.00 86.62 631 SER A O 1
ATOM 5266 N N . ASP A 1 632 ? 12.402 -2.794 9.645 1.00 78.62 632 ASP A N 1
ATOM 5267 C CA . ASP A 1 632 ? 13.267 -1.635 9.912 1.00 78.62 632 ASP A CA 1
ATOM 5268 C C . ASP A 1 632 ? 14.650 -2.092 10.419 1.00 78.62 632 ASP A C 1
ATOM 5270 O O . ASP A 1 632 ? 15.700 -1.597 10.011 1.00 78.62 632 ASP A O 1
ATOM 5274 N N . LEU A 1 633 ? 14.656 -3.130 11.260 1.00 75.56 633 LEU A N 1
ATOM 5275 C CA . LEU A 1 633 ? 15.839 -3.565 11.990 1.00 75.56 633 LEU A CA 1
ATOM 5276 C C . LEU A 1 633 ? 16.686 -4.540 11.171 1.00 75.56 633 LEU A C 1
ATOM 5278 O O . LEU A 1 633 ? 16.239 -5.609 10.769 1.00 75.56 633 LEU A O 1
ATOM 5282 N N . ASP A 1 634 ? 17.958 -4.201 10.996 1.00 75.69 634 ASP A N 1
ATOM 5283 C CA . ASP A 1 634 ? 18.951 -5.008 10.282 1.00 75.69 634 ASP A CA 1
ATOM 5284 C C . ASP A 1 634 ? 19.746 -5.954 11.203 1.00 75.69 634 ASP A C 1
ATOM 5286 O O . ASP A 1 634 ? 20.553 -6.761 10.744 1.00 75.69 634 ASP A O 1
ATOM 5290 N N . ASN A 1 635 ? 19.519 -5.885 12.516 1.00 78.94 635 ASN A N 1
ATOM 5291 C CA . ASN A 1 635 ? 20.289 -6.611 13.525 1.00 78.94 635 ASN A CA 1
ATOM 5292 C C . ASN A 1 635 ? 19.593 -7.870 14.066 1.00 78.94 635 ASN A C 1
ATOM 5294 O O . ASN A 1 635 ? 20.201 -8.634 14.821 1.00 78.94 635 ASN A O 1
ATOM 5298 N N . ARG A 1 636 ? 18.330 -8.102 13.702 1.00 83.75 636 ARG A N 1
ATOM 5299 C CA . ARG A 1 636 ? 17.562 -9.272 14.139 1.00 83.75 636 ARG A CA 1
ATOM 5300 C C . ARG A 1 636 ? 17.864 -10.455 13.242 1.00 83.75 636 ARG A C 1
ATOM 5302 O O . ARG A 1 636 ? 17.550 -10.435 12.057 1.00 83.75 636 ARG A O 1
ATOM 5309 N N . SER A 1 637 ? 18.465 -11.496 13.807 1.00 86.94 637 SER A N 1
ATOM 5310 C CA . SER A 1 637 ? 18.713 -12.745 13.085 1.00 86.94 637 SER A CA 1
ATOM 5311 C C . SER A 1 637 ? 17.407 -13.486 12.827 1.00 86.94 637 SER A C 1
ATOM 5313 O O . SER A 1 637 ? 16.635 -13.697 13.758 1.00 86.94 637 SER A O 1
ATOM 5315 N N . SER A 1 638 ? 17.199 -13.921 11.587 1.00 88.44 638 SER A N 1
ATOM 5316 C CA . SER A 1 638 ? 16.079 -14.774 11.216 1.00 88.44 638 SER A CA 1
ATOM 5317 C C . SER A 1 638 ? 16.142 -16.114 11.942 1.00 88.44 638 SER A C 1
ATOM 5319 O O . SER A 1 638 ? 17.216 -16.697 12.091 1.00 88.44 638 SER A O 1
ATOM 5321 N N . GLN A 1 639 ? 14.981 -16.621 12.346 1.00 86.50 639 GLN A N 1
ATOM 5322 C CA . GLN A 1 639 ? 14.822 -17.965 12.910 1.00 86.50 639 GLN A CA 1
ATOM 5323 C C . GLN A 1 639 ? 14.157 -18.940 11.925 1.00 86.50 639 GLN A C 1
ATOM 5325 O O . GLN A 1 639 ? 13.820 -20.055 12.305 1.00 86.50 639 GLN A O 1
ATOM 5330 N N . PHE A 1 640 ? 13.935 -18.541 10.666 1.00 89.50 640 PHE A N 1
ATOM 5331 C CA . PHE A 1 640 ? 13.250 -19.377 9.672 1.00 89.50 640 PHE A CA 1
ATOM 5332 C C . PHE A 1 640 ? 14.162 -20.419 9.006 1.00 89.50 640 PHE A C 1
ATOM 5334 O O . PHE A 1 640 ? 13.702 -21.480 8.584 1.00 89.50 640 PHE A O 1
ATOM 5341 N N . THR A 1 641 ? 15.459 -20.127 8.907 1.00 85.69 641 THR A N 1
ATOM 5342 C CA . THR A 1 641 ? 16.440 -20.991 8.239 1.00 85.69 641 THR A CA 1
ATOM 5343 C C . THR A 1 641 ? 17.659 -21.208 9.116 1.00 85.69 641 THR A C 1
ATOM 5345 O O . THR A 1 641 ? 18.060 -20.303 9.840 1.00 85.69 641 THR A O 1
ATOM 5348 N N . ASP A 1 642 ? 18.335 -22.348 8.956 1.00 82.69 642 ASP A N 1
ATOM 5349 C CA . ASP A 1 642 ? 19.621 -22.625 9.625 1.00 82.69 642 ASP A CA 1
ATOM 5350 C C . ASP A 1 642 ? 20.765 -21.718 9.123 1.00 82.69 642 ASP A C 1
ATOM 5352 O O . ASP A 1 642 ? 21.866 -21.690 9.677 1.00 82.69 642 ASP A O 1
ATOM 5356 N N . ARG A 1 643 ? 20.519 -20.978 8.036 1.00 85.50 643 ARG A N 1
ATOM 5357 C CA . ARG A 1 643 ? 21.442 -20.017 7.439 1.00 85.50 643 ARG A CA 1
ATOM 5358 C C . ARG A 1 643 ? 21.340 -18.666 8.150 1.00 85.50 643 ARG A C 1
ATOM 5360 O O . ARG A 1 643 ? 20.256 -18.203 8.485 1.00 85.50 643 ARG A O 1
ATOM 5367 N N . TYR A 1 644 ? 22.482 -17.999 8.323 1.00 86.00 644 TYR A N 1
ATOM 5368 C CA . TYR A 1 644 ? 22.533 -16.674 8.941 1.00 86.00 644 TYR A CA 1
ATOM 5369 C C . TYR A 1 644 ? 22.006 -15.602 7.977 1.00 86.00 644 TYR A C 1
ATOM 5371 O O . TYR A 1 644 ? 22.717 -15.166 7.069 1.00 86.00 644 TYR A O 1
ATOM 5379 N N . ILE A 1 645 ? 20.755 -15.203 8.181 1.00 91.25 645 ILE A N 1
ATOM 5380 C CA . ILE A 1 645 ? 20.089 -14.072 7.527 1.00 91.25 645 ILE A CA 1
ATOM 5381 C C . ILE A 1 645 ? 19.378 -13.221 8.579 1.00 91.25 645 ILE A C 1
ATOM 5383 O O . ILE A 1 645 ? 19.210 -13.650 9.718 1.00 91.25 645 ILE A O 1
ATOM 5387 N N . THR A 1 646 ? 18.981 -12.006 8.214 1.00 91.44 646 THR A N 1
ATOM 5388 C CA . THR A 1 646 ? 18.218 -11.098 9.082 1.00 91.44 646 THR A CA 1
ATOM 5389 C C . THR A 1 646 ? 16.717 -11.226 8.825 1.00 91.44 646 THR A C 1
ATOM 5391 O O . THR A 1 646 ? 16.316 -11.684 7.753 1.00 91.44 646 THR A O 1
ATOM 5394 N N . ASP A 1 647 ? 15.874 -10.809 9.768 1.00 89.75 647 ASP A N 1
ATOM 5395 C CA . ASP A 1 647 ? 14.418 -10.752 9.563 1.00 89.75 647 ASP A CA 1
ATOM 5396 C C . ASP A 1 647 ? 14.022 -9.758 8.450 1.00 89.75 647 ASP A C 1
ATOM 5398 O O . ASP A 1 647 ? 13.064 -9.984 7.712 1.00 89.75 647 ASP A O 1
ATOM 5402 N N . GLN A 1 648 ? 14.819 -8.707 8.244 1.00 92.00 648 GLN A N 1
ATOM 5403 C CA . GLN A 1 648 ? 14.729 -7.817 7.094 1.00 92.00 648 GLN A CA 1
ATOM 5404 C C . GLN A 1 648 ? 14.911 -8.589 5.787 1.00 92.00 648 GLN A C 1
ATOM 5406 O O . GLN A 1 648 ? 14.046 -8.537 4.910 1.00 92.00 648 GLN A O 1
ATOM 5411 N N . THR A 1 649 ? 15.992 -9.363 5.674 1.00 93.81 649 THR A N 1
ATOM 5412 C CA . THR A 1 649 ? 16.251 -10.211 4.501 1.00 93.81 649 THR A CA 1
ATOM 5413 C C . THR A 1 649 ? 15.122 -11.225 4.306 1.00 93.81 649 THR A C 1
ATOM 5415 O O . THR A 1 649 ? 14.631 -11.394 3.192 1.00 93.81 649 THR A O 1
ATOM 5418 N N . GLU A 1 650 ? 14.653 -11.843 5.391 1.00 94.19 650 GLU A N 1
ATOM 5419 C CA . GLU A 1 650 ? 13.518 -12.768 5.389 1.00 94.19 650 GLU A CA 1
ATOM 5420 C C . GLU A 1 650 ? 12.248 -12.112 4.821 1.00 94.19 650 GLU A C 1
ATOM 5422 O O . GLU A 1 650 ? 11.631 -12.657 3.903 1.00 94.19 650 GLU A O 1
ATOM 5427 N N . SER A 1 651 ? 11.890 -10.915 5.299 1.00 94.25 651 SER A N 1
ATOM 5428 C CA . SER A 1 651 ? 10.716 -10.162 4.834 1.00 94.25 651 SER A CA 1
ATOM 5429 C C . SER A 1 651 ? 10.801 -9.777 3.352 1.00 94.25 651 SER A C 1
ATOM 5431 O O . SER A 1 651 ? 9.814 -9.886 2.619 1.00 94.25 651 SER A O 1
ATOM 5433 N N . LEU A 1 652 ? 11.994 -9.405 2.875 1.00 96.06 652 LEU A N 1
ATOM 5434 C CA . LEU A 1 652 ? 12.238 -9.039 1.480 1.00 96.06 652 LEU A CA 1
ATOM 5435 C C . LEU A 1 652 ? 12.121 -10.244 0.543 1.00 96.06 652 LEU A C 1
ATOM 5437 O O . LEU A 1 652 ? 11.494 -10.128 -0.510 1.00 96.06 652 LEU A O 1
ATOM 5441 N N . ILE A 1 653 ? 12.660 -11.406 0.930 1.00 96.38 653 ILE A N 1
ATOM 5442 C CA . ILE A 1 653 ? 12.497 -12.653 0.163 1.00 96.38 653 ILE A CA 1
ATOM 5443 C C . ILE A 1 653 ? 11.018 -13.057 0.124 1.00 96.38 653 ILE A C 1
ATOM 5445 O O . ILE A 1 653 ? 10.505 -13.440 -0.929 1.00 96.38 653 ILE A O 1
ATOM 5449 N N . CYS A 1 654 ? 10.299 -12.915 1.241 1.00 96.00 654 CYS A N 1
ATOM 5450 C CA . CYS A 1 654 ? 8.864 -13.186 1.282 1.00 96.00 654 CYS A CA 1
ATOM 5451 C C . CYS A 1 654 ? 8.079 -12.274 0.339 1.00 96.00 654 CYS A C 1
ATOM 5453 O O . CYS A 1 654 ? 7.226 -12.762 -0.400 1.00 96.00 654 CYS A O 1
ATOM 5455 N N . ASN A 1 655 ? 8.384 -10.973 0.304 1.00 96.19 655 ASN A N 1
ATOM 5456 C CA . ASN A 1 655 ? 7.755 -10.051 -0.642 1.00 96.19 655 ASN A CA 1
ATOM 5457 C C . ASN A 1 655 ? 8.077 -10.435 -2.101 1.00 96.19 655 ASN A C 1
ATOM 5459 O O . ASN A 1 655 ? 7.180 -10.508 -2.946 1.00 96.19 655 ASN A O 1
ATOM 5463 N N . LEU A 1 656 ? 9.343 -10.767 -2.373 1.00 95.75 656 LEU A N 1
ATOM 5464 C CA . LEU A 1 656 ? 9.835 -11.184 -3.685 1.00 95.75 656 LEU A CA 1
ATOM 5465 C C . LEU A 1 656 ? 9.141 -12.446 -4.213 1.00 95.75 656 LEU A C 1
ATOM 5467 O O . LEU A 1 656 ? 8.917 -12.551 -5.417 1.00 95.75 656 LEU A O 1
ATOM 5471 N N . LEU A 1 657 ? 8.799 -13.403 -3.353 1.00 95.88 657 LEU A N 1
ATOM 5472 C CA . LEU A 1 657 ? 8.174 -14.655 -3.781 1.00 95.88 657 LEU A CA 1
ATOM 5473 C C . LEU A 1 657 ? 6.643 -14.603 -3.708 1.00 95.88 657 LEU A C 1
ATOM 5475 O O . LEU A 1 657 ? 5.983 -15.000 -4.662 1.00 95.88 657 LEU A O 1
ATOM 5479 N N . LEU A 1 658 ? 6.070 -14.101 -2.611 1.00 96.50 658 LEU A N 1
ATOM 5480 C CA . LEU A 1 658 ? 4.653 -14.294 -2.275 1.00 96.50 658 LEU A CA 1
ATOM 5481 C C . LEU A 1 658 ? 3.749 -13.091 -2.593 1.00 96.50 658 LEU A C 1
ATOM 5483 O O . LEU A 1 658 ? 2.533 -13.265 -2.698 1.00 96.50 658 LEU A O 1
ATOM 5487 N N . CYS A 1 659 ? 4.297 -11.878 -2.731 1.00 95.25 659 CYS A N 1
ATOM 5488 C CA . CYS A 1 659 ? 3.515 -10.640 -2.847 1.00 95.25 659 CYS A CA 1
ATOM 5489 C C . CYS A 1 659 ? 3.482 -10.087 -4.280 1.00 95.25 659 CYS A C 1
ATOM 5491 O O . CYS A 1 659 ? 4.514 -10.023 -4.949 1.00 95.25 659 CYS A O 1
ATOM 5493 N N . ASN A 1 660 ? 2.325 -9.581 -4.729 1.00 92.44 660 ASN A N 1
ATOM 5494 C CA . ASN A 1 660 ? 2.208 -8.833 -5.996 1.00 92.44 660 ASN A CA 1
ATOM 5495 C C . ASN A 1 660 ? 1.812 -7.353 -5.826 1.00 92.44 660 ASN A C 1
ATOM 5497 O O . ASN A 1 660 ? 1.938 -6.577 -6.767 1.00 92.44 660 ASN A O 1
ATOM 5501 N N . GLY A 1 661 ? 1.354 -6.926 -4.642 1.00 85.44 661 GLY A N 1
ATOM 5502 C CA . GLY A 1 661 ? 0.874 -5.551 -4.427 1.00 85.44 661 GLY A CA 1
ATOM 5503 C C . GLY A 1 661 ? 1.965 -4.493 -4.183 1.00 85.44 661 GLY A C 1
ATOM 5504 O O . GLY A 1 661 ? 1.628 -3.332 -3.962 1.00 85.44 661 GLY A O 1
ATOM 5505 N N . GLY A 1 662 ? 3.244 -4.877 -4.205 1.00 91.75 662 GLY A N 1
ATOM 5506 C CA . GLY A 1 662 ? 4.393 -4.001 -3.945 1.00 91.75 662 GLY A CA 1
ATOM 5507 C C . GLY A 1 662 ? 5.038 -4.193 -2.565 1.00 91.75 662 GLY A C 1
ATOM 5508 O O . GLY A 1 662 ? 4.544 -4.943 -1.717 1.00 91.75 662 GLY A O 1
ATOM 5509 N N . LEU A 1 663 ? 6.175 -3.525 -2.366 1.00 95.75 663 LEU A N 1
ATOM 5510 C CA . LEU A 1 663 ? 6.935 -3.491 -1.115 1.00 95.75 663 LEU A CA 1
ATOM 5511 C C . LEU A 1 663 ? 6.609 -2.226 -0.323 1.00 95.75 663 LEU A C 1
ATOM 5513 O O . LEU A 1 663 ? 6.728 -1.122 -0.856 1.00 95.75 663 LEU A O 1
ATOM 5517 N N . MET A 1 664 ? 6.233 -2.402 0.942 1.00 94.19 664 MET A N 1
ATOM 5518 C CA . MET A 1 664 ? 5.955 -1.311 1.880 1.00 94.19 664 MET A CA 1
ATOM 5519 C C . MET A 1 664 ? 7.210 -0.997 2.700 1.00 94.19 664 MET A C 1
ATOM 5521 O O . MET A 1 664 ? 8.004 -1.904 2.961 1.00 94.19 664 MET A O 1
ATOM 5525 N N . ASN A 1 665 ? 7.378 0.262 3.117 1.00 90.94 665 ASN A N 1
ATOM 5526 C CA . ASN A 1 665 ? 8.587 0.763 3.789 1.00 90.94 665 ASN A CA 1
ATOM 5527 C C . ASN A 1 665 ? 9.860 0.369 3.029 1.00 90.94 665 ASN A C 1
ATOM 5529 O O . ASN A 1 665 ? 10.808 -0.206 3.569 1.00 90.94 665 ASN A O 1
ATOM 5533 N N . ALA A 1 666 ? 9.847 0.590 1.715 1.00 92.88 666 ALA A N 1
ATOM 5534 C CA . ALA A 1 666 ? 10.905 0.086 0.857 1.00 92.88 666 ALA A CA 1
ATOM 5535 C C . ALA A 1 666 ? 12.259 0.774 1.087 1.00 92.88 666 ALA A C 1
ATOM 5537 O O . ALA A 1 666 ? 13.263 0.261 0.610 1.00 92.88 666 ALA A O 1
ATOM 5538 N N . GLU A 1 667 ? 12.328 1.883 1.829 1.00 90.12 667 GLU A N 1
ATOM 5539 C CA . GLU A 1 667 ? 13.568 2.571 2.199 1.00 90.12 667 GLU A CA 1
ATOM 5540 C C . GLU A 1 667 ? 14.629 1.627 2.791 1.00 90.12 667 GLU A C 1
ATOM 5542 O O . GLU A 1 667 ? 15.809 1.726 2.449 1.00 90.12 667 GLU A O 1
ATOM 5547 N N . TYR A 1 668 ? 14.205 0.643 3.582 1.00 90.00 668 TYR A N 1
ATOM 5548 C CA . TYR A 1 668 ? 15.093 -0.299 4.258 1.00 90.00 668 TYR A CA 1
ATOM 5549 C C . TYR A 1 668 ? 15.729 -1.335 3.317 1.00 90.00 668 TYR A C 1
ATOM 5551 O O . TYR A 1 668 ? 16.731 -1.951 3.666 1.00 90.00 668 TYR A O 1
ATOM 5559 N N . ILE A 1 669 ? 15.250 -1.491 2.074 1.00 91.69 669 ILE A N 1
ATOM 5560 C CA . ILE A 1 669 ? 15.925 -2.364 1.093 1.00 91.69 669 ILE A CA 1
ATOM 5561 C C . ILE A 1 669 ? 17.351 -1.878 0.781 1.00 91.69 669 ILE A C 1
ATOM 5563 O O . ILE A 1 669 ? 18.193 -2.667 0.359 1.00 91.69 669 ILE A O 1
ATOM 5567 N N . TRP A 1 670 ? 17.635 -0.586 0.999 1.00 89.88 670 TRP A N 1
ATOM 5568 C CA . TRP A 1 670 ? 18.944 0.004 0.719 1.00 89.88 670 TRP A CA 1
ATOM 5569 C C . TRP A 1 670 ? 20.014 -0.378 1.755 1.00 89.88 670 TRP A C 1
ATOM 5571 O O . TRP A 1 670 ? 21.202 -0.248 1.454 1.00 89.88 670 TRP A O 1
ATOM 5581 N N . SER A 1 671 ? 19.619 -0.840 2.951 1.00 87.56 671 SER A N 1
ATOM 5582 C CA . SER A 1 671 ? 20.536 -1.429 3.942 1.00 87.56 671 SER A CA 1
ATOM 5583 C C . SER A 1 671 ? 20.701 -2.946 3.784 1.00 87.56 671 SER A C 1
ATOM 5585 O O . SER A 1 671 ? 21.690 -3.504 4.258 1.00 87.56 671 SER A O 1
ATOM 5587 N N . ALA A 1 672 ? 19.792 -3.604 3.061 1.00 90.50 672 ALA A N 1
ATOM 5588 C CA . ALA A 1 672 ? 19.856 -5.030 2.757 1.00 90.50 672 ALA A CA 1
ATOM 5589 C C . ALA A 1 672 ? 20.958 -5.365 1.716 1.00 90.50 672 ALA A C 1
ATOM 5591 O O . ALA A 1 672 ? 21.505 -4.466 1.066 1.00 90.50 672 ALA A O 1
ATOM 5592 N N . PRO A 1 673 ? 21.291 -6.659 1.501 1.00 92.81 673 PRO A N 1
ATOM 5593 C CA . PRO A 1 673 ? 22.209 -7.070 0.438 1.00 92.81 673 PRO A CA 1
ATOM 5594 C C . PRO A 1 673 ? 21.825 -6.471 -0.923 1.00 92.81 673 PRO A C 1
ATOM 5596 O O . PRO A 1 673 ? 20.658 -6.488 -1.326 1.00 92.81 673 PRO A O 1
ATOM 5599 N N . ALA A 1 674 ? 22.812 -5.965 -1.662 1.00 95.00 674 ALA A N 1
ATOM 5600 C CA . ALA A 1 674 ? 22.593 -5.203 -2.891 1.00 95.00 674 ALA A CA 1
ATOM 5601 C C . ALA A 1 674 ? 21.895 -6.035 -3.972 1.00 95.00 674 ALA A C 1
ATOM 5603 O O . ALA A 1 674 ? 21.152 -5.503 -4.799 1.00 95.00 674 ALA A O 1
ATOM 5604 N N . LEU A 1 675 ? 22.096 -7.352 -3.936 1.00 95.88 675 LEU A N 1
ATOM 5605 C CA . LEU A 1 675 ? 21.418 -8.290 -4.818 1.00 95.88 675 LEU A CA 1
ATOM 5606 C C . LEU A 1 675 ? 19.890 -8.236 -4.688 1.00 95.88 675 LEU A C 1
ATOM 5608 O O . LEU A 1 675 ? 19.215 -8.304 -5.710 1.00 95.88 675 LEU A O 1
ATOM 5612 N N . LEU A 1 676 ? 19.330 -8.023 -3.489 1.00 95.94 676 LEU A N 1
ATOM 5613 C CA . LEU A 1 676 ? 17.881 -7.835 -3.328 1.00 95.94 676 LEU A CA 1
ATOM 5614 C C . LEU A 1 676 ? 17.413 -6.562 -4.027 1.00 95.94 676 LEU A C 1
ATOM 5616 O O . LEU A 1 676 ? 16.484 -6.615 -4.826 1.00 95.94 676 LEU A O 1
ATOM 5620 N N . THR A 1 677 ? 18.094 -5.436 -3.807 1.00 96.00 677 THR A N 1
ATOM 5621 C CA . THR A 1 677 ? 17.760 -4.179 -4.498 1.00 96.00 677 THR A CA 1
ATOM 5622 C C . THR A 1 677 ? 17.782 -4.361 -6.021 1.00 96.00 677 THR A C 1
ATOM 5624 O O . THR A 1 677 ? 16.866 -3.918 -6.716 1.00 96.00 677 THR A O 1
ATOM 5627 N N . TYR A 1 678 ? 18.785 -5.073 -6.545 1.00 97.19 678 TYR A N 1
ATOM 5628 C CA . TYR A 1 678 ? 18.883 -5.359 -7.976 1.00 97.19 678 TYR A CA 1
ATOM 5629 C C . TYR A 1 678 ? 17.765 -6.289 -8.469 1.00 97.19 678 TYR A C 1
ATOM 5631 O O . TYR A 1 678 ? 17.170 -6.011 -9.505 1.00 97.19 678 TYR A O 1
ATOM 5639 N N . LEU A 1 679 ? 17.399 -7.330 -7.714 1.00 96.75 679 LEU A N 1
ATOM 5640 C CA . LEU A 1 679 ? 16.276 -8.216 -8.048 1.00 96.75 679 LEU A CA 1
ATOM 5641 C C . LEU A 1 679 ? 14.936 -7.469 -8.094 1.00 96.75 679 LEU A C 1
ATOM 5643 O O . LEU A 1 679 ? 14.162 -7.659 -9.031 1.00 96.75 679 LEU A O 1
ATOM 5647 N N . PHE A 1 680 ? 14.671 -6.584 -7.131 1.00 96.62 680 PHE A N 1
ATOM 5648 C CA . PHE A 1 680 ? 13.458 -5.759 -7.133 1.00 96.62 680 PHE A CA 1
ATOM 5649 C C . PHE A 1 680 ? 13.412 -4.812 -8.340 1.00 96.62 680 PHE A C 1
ATOM 5651 O O . PHE A 1 680 ? 12.339 -4.599 -8.912 1.00 96.62 680 PHE A O 1
ATOM 5658 N N . TYR A 1 681 ? 14.566 -4.287 -8.763 1.00 96.81 681 TYR A N 1
ATOM 5659 C CA . TYR A 1 681 ? 14.688 -3.529 -10.006 1.00 96.81 681 TYR A CA 1
ATOM 5660 C C . TYR A 1 681 ? 14.425 -4.406 -11.243 1.00 96.81 681 TYR A C 1
ATOM 5662 O O . TYR A 1 681 ? 13.570 -4.055 -12.051 1.00 96.81 681 TYR A O 1
ATOM 5670 N N . LEU A 1 682 ? 15.083 -5.559 -11.383 1.00 95.75 682 LEU A N 1
ATOM 5671 C CA . LEU A 1 682 ? 14.934 -6.443 -12.549 1.00 95.75 682 LEU A CA 1
ATOM 5672 C C . LEU A 1 682 ? 13.490 -6.917 -12.743 1.00 95.75 682 LEU A C 1
ATOM 5674 O O . LEU A 1 682 ? 12.970 -6.936 -13.858 1.00 95.75 682 LEU A O 1
ATOM 5678 N N . LEU A 1 683 ? 12.830 -7.268 -11.641 1.00 94.88 683 LEU A N 1
ATOM 5679 C CA . LEU A 1 683 ? 11.438 -7.706 -11.636 1.00 94.88 683 LEU A CA 1
ATOM 5680 C C . LEU A 1 683 ? 10.453 -6.533 -11.684 1.00 94.88 683 LEU A C 1
ATOM 5682 O O . LEU A 1 683 ? 9.256 -6.763 -11.798 1.00 94.88 683 LEU A O 1
ATOM 5686 N N . GLN A 1 684 ? 10.907 -5.282 -11.583 1.00 95.75 684 GLN A N 1
ATOM 5687 C CA . GLN A 1 684 ? 10.038 -4.100 -11.557 1.00 95.75 684 GLN A CA 1
ATOM 5688 C C . GLN A 1 684 ? 8.934 -4.203 -10.488 1.00 95.75 684 GLN A C 1
ATOM 5690 O O . GLN A 1 684 ? 7.772 -3.869 -10.741 1.00 95.75 684 GLN A O 1
ATOM 5695 N N . VAL A 1 685 ? 9.277 -4.703 -9.295 1.00 95.69 685 VAL A N 1
ATOM 5696 C CA . VAL A 1 685 ? 8.343 -4.749 -8.159 1.00 95.69 685 VAL A CA 1
ATOM 5697 C C . VAL A 1 685 ? 8.122 -3.315 -7.663 1.00 95.69 685 VAL A C 1
ATOM 5699 O O . VAL A 1 685 ? 9.105 -2.619 -7.388 1.00 95.69 685 VAL A O 1
ATOM 5702 N N . PRO A 1 686 ? 6.869 -2.834 -7.557 1.00 95.81 686 PRO A N 1
ATOM 5703 C CA . PRO A 1 686 ? 6.606 -1.494 -7.053 1.00 95.81 686 PRO A CA 1
ATOM 5704 C C . PRO A 1 686 ? 7.112 -1.305 -5.624 1.00 95.81 686 PRO A C 1
ATOM 5706 O O . PRO A 1 686 ? 6.897 -2.164 -4.770 1.00 95.81 686 PRO A O 1
ATOM 5709 N N . VAL A 1 687 ? 7.745 -0.164 -5.364 1.00 96.44 687 VAL A N 1
ATOM 5710 C CA . VAL A 1 687 ? 8.263 0.205 -4.041 1.00 96.44 687 VAL A CA 1
ATOM 5711 C C . VAL A 1 687 ? 7.527 1.436 -3.525 1.00 96.44 687 VAL A C 1
ATOM 5713 O O . VAL A 1 687 ? 7.470 2.467 -4.200 1.00 96.44 687 VAL A O 1
ATOM 5716 N N . ILE A 1 688 ? 6.924 1.312 -2.346 1.00 96.19 688 ILE A N 1
ATOM 5717 C CA . ILE A 1 688 ? 6.105 2.345 -1.711 1.00 96.19 688 ILE A CA 1
ATOM 5718 C C . ILE A 1 688 ? 6.894 2.902 -0.528 1.00 96.19 688 ILE A C 1
ATOM 5720 O O . ILE A 1 688 ? 7.320 2.147 0.348 1.00 96.19 688 ILE A O 1
ATOM 5724 N N . ILE A 1 689 ? 7.126 4.215 -0.542 1.00 94.06 689 ILE A N 1
ATOM 5725 C CA . ILE A 1 689 ? 8.015 4.902 0.402 1.00 94.06 689 ILE A CA 1
ATOM 5726 C C . ILE A 1 689 ? 7.309 6.155 0.920 1.00 94.06 689 ILE A C 1
ATOM 5728 O O . ILE A 1 689 ? 6.625 6.841 0.156 1.00 94.06 689 ILE A O 1
ATOM 5732 N N . ALA A 1 690 ? 7.500 6.463 2.203 1.00 91.81 690 ALA A N 1
ATOM 5733 C CA . ALA A 1 690 ? 6.986 7.671 2.849 1.00 91.81 690 ALA A CA 1
ATOM 5734 C C . ALA A 1 690 ? 8.139 8.479 3.477 1.00 91.81 690 ALA A C 1
ATOM 5736 O O . ALA A 1 690 ? 8.379 8.377 4.685 1.00 91.81 690 ALA A O 1
ATOM 5737 N N . PRO A 1 691 ? 8.902 9.243 2.669 1.00 89.81 691 PRO A N 1
ATOM 5738 C CA . PRO A 1 691 ? 10.087 9.951 3.143 1.00 89.81 691 PRO A CA 1
ATOM 5739 C C . PRO A 1 691 ? 9.848 10.886 4.339 1.00 89.81 691 PRO A C 1
ATOM 5741 O O . PRO A 1 691 ? 10.626 10.816 5.292 1.00 89.81 691 PRO A O 1
ATOM 5744 N N . LEU A 1 692 ? 8.784 11.703 4.355 1.00 86.69 692 LEU A N 1
ATOM 5745 C CA . LEU A 1 692 ? 8.482 12.577 5.501 1.00 86.69 692 LEU A CA 1
ATOM 5746 C C . LEU A 1 692 ? 8.255 11.771 6.782 1.00 86.69 692 LEU A C 1
ATOM 5748 O O . LEU A 1 692 ? 8.889 12.056 7.797 1.00 86.69 692 LEU A O 1
ATOM 5752 N N . SER A 1 693 ? 7.423 10.727 6.725 1.00 82.56 693 SER A N 1
ATOM 5753 C CA . SER A 1 693 ? 7.172 9.850 7.876 1.00 82.56 693 SER A CA 1
ATOM 5754 C C . SER A 1 693 ? 8.449 9.163 8.364 1.00 82.56 693 SER A C 1
ATOM 5756 O O . SER A 1 693 ? 8.684 9.090 9.565 1.00 82.56 693 SER A O 1
ATOM 5758 N N . SER A 1 694 ? 9.306 8.696 7.451 1.00 76.56 694 SER A N 1
ATOM 5759 C CA . SER A 1 694 ? 10.559 8.012 7.813 1.00 76.56 694 SER A CA 1
ATOM 5760 C C . SER A 1 694 ? 11.560 8.913 8.547 1.00 76.56 694 SER A C 1
ATOM 5762 O O . SER A 1 694 ? 12.400 8.423 9.292 1.00 76.56 694 SER A O 1
ATOM 5764 N N . VAL A 1 695 ? 11.480 10.231 8.351 1.00 68.94 695 VAL A N 1
ATOM 5765 C CA . VAL A 1 695 ? 12.377 11.216 8.975 1.00 68.94 695 VAL A CA 1
ATOM 5766 C C . VAL A 1 695 ? 11.853 11.670 10.332 1.00 68.94 695 VAL A C 1
ATOM 5768 O O . VAL A 1 695 ? 12.623 11.812 11.284 1.00 68.94 695 VAL A O 1
ATOM 5771 N N . THR A 1 696 ? 10.545 11.902 10.443 1.00 59.72 696 THR A N 1
ATOM 5772 C CA . THR A 1 696 ? 9.952 12.390 11.691 1.00 59.72 696 THR A CA 1
ATOM 5773 C C . THR A 1 696 ? 10.002 11.333 12.790 1.00 59.72 696 THR A C 1
ATOM 5775 O O . THR A 1 696 ? 10.340 11.659 13.929 1.00 59.72 696 THR A O 1
ATOM 5778 N N . MET A 1 697 ? 9.787 10.066 12.438 1.00 54.69 697 MET A N 1
ATOM 5779 C CA . MET A 1 697 ? 9.725 8.940 13.371 1.00 54.69 697 MET A CA 1
ATOM 5780 C C . MET A 1 697 ? 11.008 8.753 14.217 1.00 54.69 697 MET A C 1
ATOM 5782 O O . MET A 1 697 ? 10.913 8.729 15.450 1.00 54.69 697 MET A O 1
ATOM 5786 N N . PRO A 1 698 ? 12.227 8.719 13.635 1.00 49.03 698 PRO A N 1
ATOM 5787 C CA . PRO A 1 698 ? 13.475 8.717 14.399 1.00 49.03 698 PRO A CA 1
ATOM 5788 C C . PRO A 1 698 ? 13.803 10.059 15.072 1.00 49.03 698 PRO A C 1
ATOM 5790 O O . PRO A 1 698 ? 14.466 10.087 16.106 1.00 49.03 698 PRO A O 1
ATOM 5793 N N . SER A 1 699 ? 13.359 11.197 14.529 1.00 44.72 699 SER A N 1
ATOM 5794 C CA . SER A 1 699 ? 13.612 12.498 15.172 1.00 44.72 699 SER A CA 1
ATOM 5795 C C . SER A 1 699 ? 12.852 12.639 16.498 1.00 44.72 699 SER A C 1
ATOM 5797 O O . SER A 1 699 ? 13.437 13.064 17.496 1.00 44.72 699 SER A O 1
ATOM 5799 N N . MET A 1 700 ? 11.609 12.139 16.554 1.00 43.88 700 MET A N 1
ATOM 5800 C CA . MET A 1 700 ? 10.877 11.961 17.809 1.00 43.88 700 MET A CA 1
ATOM 5801 C C . MET A 1 700 ? 11.634 11.000 18.735 1.00 43.88 700 MET A C 1
ATOM 5803 O O . MET A 1 700 ? 11.685 11.246 19.933 1.00 43.88 700 MET A O 1
ATOM 5807 N N . GLN A 1 701 ? 12.296 9.961 18.191 1.00 42.78 701 GLN A N 1
ATOM 5808 C CA . GLN A 1 701 ? 13.165 9.033 18.936 1.00 42.78 701 GLN A CA 1
ATOM 5809 C C . GLN A 1 701 ? 14.395 9.654 19.583 1.00 42.78 701 GLN A C 1
ATOM 5811 O O . GLN A 1 701 ? 14.747 9.295 20.704 1.00 42.78 701 GLN A O 1
ATOM 5816 N N . LEU A 1 702 ? 15.071 10.570 18.903 1.00 42.06 702 LEU A N 1
ATOM 5817 C CA . LEU A 1 702 ? 16.248 11.240 19.449 1.00 42.06 702 LEU A CA 1
ATOM 5818 C C . LEU A 1 702 ? 15.877 12.193 20.597 1.00 42.06 702 LEU A C 1
ATOM 5820 O O . LEU A 1 702 ? 16.614 12.264 21.584 1.00 42.06 702 LEU A O 1
ATOM 5824 N N . GLU A 1 703 ? 14.697 12.825 20.556 1.00 41.22 703 GLU A N 1
ATOM 5825 C CA . GLU A 1 703 ? 14.150 13.533 21.723 1.00 41.22 703 GLU A CA 1
ATOM 5826 C C . GLU A 1 703 ? 13.832 12.583 22.904 1.00 41.22 703 GLU A C 1
ATOM 5828 O O . GLU A 1 703 ? 13.961 13.002 24.064 1.00 41.22 703 GLU A O 1
ATOM 5833 N N . ARG A 1 704 ? 13.544 11.285 22.649 1.00 43.62 704 ARG A N 1
ATOM 5834 C CA . ARG A 1 704 ? 13.300 10.242 23.683 1.00 43.62 704 ARG A CA 1
ATOM 5835 C C . ARG A 1 704 ? 14.474 10.059 24.649 1.00 43.62 704 ARG A C 1
ATOM 5837 O O . ARG A 1 704 ? 14.258 9.693 25.801 1.00 43.62 704 ARG A O 1
ATOM 5844 N N . GLN A 1 705 ? 15.721 10.324 24.243 1.00 37.53 705 GLN A N 1
ATOM 5845 C CA . GLN A 1 705 ? 16.876 10.186 25.151 1.00 37.53 705 GLN A CA 1
ATOM 5846 C C . GLN A 1 705 ? 17.039 11.376 26.115 1.00 37.53 705 GLN A C 1
ATOM 5848 O O . GLN A 1 705 ? 17.701 11.249 27.150 1.00 37.53 705 GLN A O 1
ATOM 5853 N N . GLY A 1 706 ? 16.421 12.523 25.811 1.00 36.19 706 GLY A N 1
ATOM 5854 C CA . GLY A 1 706 ? 16.468 13.729 26.643 1.00 36.19 706 GLY A CA 1
ATOM 5855 C C . GLY A 1 706 ? 15.390 13.785 27.732 1.00 36.19 706 GLY A C 1
ATOM 5856 O O . GLY A 1 706 ? 15.623 14.369 28.794 1.00 36.19 706 GLY A O 1
ATOM 5857 N N . ARG A 1 707 ? 14.225 13.160 27.511 1.00 37.84 707 ARG A N 1
ATOM 5858 C CA . ARG A 1 707 ? 13.097 13.140 28.457 1.00 37.84 707 ARG A CA 1
ATOM 5859 C C . ARG A 1 707 ? 12.950 11.755 29.088 1.00 37.84 707 ARG A C 1
ATOM 5861 O O . ARG A 1 707 ? 12.315 10.864 28.545 1.00 37.84 707 ARG A O 1
ATOM 5868 N N . LYS A 1 708 ? 13.531 11.565 30.276 1.00 30.56 708 LYS A N 1
ATOM 5869 C CA . LYS A 1 708 ? 13.306 10.359 31.092 1.00 30.56 708 LYS A CA 1
ATOM 5870 C C . LYS A 1 708 ? 11.865 10.328 31.616 1.00 30.56 708 LYS A C 1
ATOM 5872 O O . LYS A 1 708 ? 11.619 10.788 32.730 1.00 30.56 708 LYS A O 1
ATOM 5877 N N . TYR A 1 709 ? 10.938 9.745 30.865 1.00 33.28 709 TYR A N 1
ATOM 5878 C CA . TYR A 1 709 ? 9.688 9.254 31.436 1.00 33.28 709 TYR A CA 1
ATOM 5879 C C . TYR A 1 709 ? 9.975 7.933 32.164 1.00 33.28 709 TYR A C 1
ATOM 5881 O O . TYR A 1 709 ? 10.221 6.897 31.554 1.00 33.28 709 TYR A O 1
ATOM 5889 N N . LYS A 1 710 ? 9.999 7.977 33.501 1.00 31.55 710 LYS A N 1
ATOM 5890 C CA . LYS A 1 710 ? 9.853 6.772 34.325 1.00 31.55 710 LYS A CA 1
ATOM 5891 C C . LYS A 1 710 ? 8.381 6.371 34.271 1.00 31.55 710 LYS A C 1
ATOM 5893 O O . LYS A 1 710 ? 7.592 6.895 35.050 1.00 31.55 710 LYS A O 1
ATOM 5898 N N . SER A 1 711 ? 8.003 5.488 33.357 1.00 35.75 711 SER A N 1
ATOM 5899 C CA . SER A 1 711 ? 6.760 4.742 33.518 1.00 35.75 711 SER A CA 1
ATOM 5900 C C . SER A 1 711 ? 7.037 3.569 34.466 1.00 35.75 711 SER A C 1
ATOM 5902 O O . SER A 1 711 ? 7.804 2.650 34.172 1.00 35.75 711 SER A O 1
ATOM 5904 N N . ASP A 1 712 ? 6.414 3.596 35.644 1.00 32.47 712 ASP A N 1
ATOM 5905 C CA . ASP A 1 712 ? 6.454 2.496 36.623 1.00 32.47 712 ASP A CA 1
ATOM 5906 C C . ASP A 1 712 ? 5.649 1.253 36.146 1.00 32.47 712 ASP A C 1
ATOM 5908 O O . ASP A 1 712 ? 5.564 0.236 36.841 1.00 32.47 712 ASP A O 1
ATOM 5912 N N . LEU A 1 713 ? 5.131 1.283 34.907 1.00 39.09 713 LEU A N 1
ATOM 5913 C CA . LEU A 1 713 ? 4.429 0.194 34.213 1.00 39.09 713 LEU A CA 1
ATOM 5914 C C . LEU A 1 713 ? 5.354 -0.966 33.775 1.00 39.09 713 LEU A C 1
ATOM 5916 O O . LEU A 1 713 ? 4.895 -1.978 33.251 1.00 39.09 713 LEU A O 1
ATOM 5920 N N . SER A 1 714 ? 6.664 -0.861 34.018 1.00 33.38 714 SER A N 1
ATOM 5921 C CA . SER A 1 714 ? 7.631 -1.959 33.833 1.00 33.38 714 SER A CA 1
ATOM 5922 C C . SER A 1 714 ? 7.520 -3.060 34.900 1.00 33.38 714 SER A C 1
ATOM 5924 O O . SER A 1 714 ? 8.107 -4.128 34.754 1.00 33.38 714 SER A O 1
ATOM 5926 N N . SER A 1 715 ? 6.745 -2.835 35.965 1.00 34.91 715 SER A N 1
ATOM 5927 C CA . SER A 1 715 ? 6.568 -3.792 37.067 1.00 34.91 715 SER A CA 1
ATOM 5928 C C . SER A 1 715 ? 5.378 -4.750 36.898 1.00 34.91 715 SER A C 1
ATOM 5930 O O . SER A 1 715 ? 5.301 -5.759 37.599 1.00 34.91 715 SER A O 1
ATOM 5932 N N . LEU A 1 716 ? 4.470 -4.474 35.954 1.00 37.41 716 LEU A N 1
ATOM 5933 C CA . LEU A 1 716 ? 3.221 -5.228 35.753 1.00 37.41 716 LEU A CA 1
ATOM 5934 C C . LEU A 1 716 ? 3.283 -6.259 34.631 1.00 37.41 716 LEU A C 1
ATOM 5936 O O . LEU A 1 716 ? 2.377 -7.077 34.479 1.00 37.41 716 LEU A O 1
ATOM 5940 N N . THR A 1 717 ? 4.368 -6.269 33.869 1.00 36.00 717 THR A N 1
ATOM 5941 C CA . THR A 1 717 ? 4.569 -7.269 32.841 1.00 36.00 717 THR A CA 1
ATOM 5942 C C . THR A 1 717 ? 5.920 -7.929 33.057 1.00 36.00 717 THR A C 1
ATOM 5944 O O . THR A 1 717 ? 6.939 -7.260 33.179 1.00 36.00 717 THR A O 1
ATOM 5947 N N . GLY A 1 718 ? 5.960 -9.260 33.109 1.00 28.80 718 GLY A N 1
ATOM 5948 C CA . GLY A 1 718 ? 7.209 -10.030 33.099 1.00 28.80 718 GLY A CA 1
ATOM 5949 C C . GLY A 1 718 ? 7.963 -9.931 31.764 1.00 28.80 718 GLY A C 1
ATOM 5950 O O . GLY A 1 718 ? 8.561 -10.911 31.326 1.00 28.80 718 GLY A O 1
ATOM 5951 N N . PHE A 1 719 ? 7.887 -8.785 31.085 1.00 31.70 719 PHE A N 1
ATOM 5952 C CA . PHE A 1 719 ? 8.679 -8.445 29.921 1.00 31.70 719 PHE A CA 1
ATOM 5953 C C . PHE A 1 719 ? 9.927 -7.720 30.407 1.00 31.70 719 PHE A C 1
ATOM 5955 O O . PHE A 1 719 ? 9.893 -6.554 30.794 1.00 31.70 719 PHE A O 1
ATOM 5962 N N . CYS A 1 720 ? 11.060 -8.413 30.361 1.00 24.00 720 CYS A N 1
ATOM 5963 C CA . CYS A 1 720 ? 12.344 -7.739 30.318 1.00 24.00 720 CYS A CA 1
ATOM 5964 C C . CYS A 1 720 ? 12.387 -6.914 29.026 1.00 24.00 720 CYS A C 1
ATOM 5966 O O . CYS A 1 720 ? 12.710 -7.444 27.965 1.00 24.00 720 CYS A O 1
ATOM 5968 N N . GLN A 1 721 ? 12.068 -5.623 29.103 1.00 31.28 721 GLN A N 1
ATOM 5969 C CA . GLN A 1 721 ? 12.610 -4.671 28.146 1.00 31.28 721 GLN A CA 1
ATOM 5970 C C . GLN A 1 721 ? 14.123 -4.687 28.360 1.00 31.28 721 GLN A C 1
ATOM 5972 O O . GLN A 1 721 ? 14.639 -4.126 29.325 1.00 31.28 721 GLN A O 1
ATOM 5977 N N . GLY A 1 722 ? 14.837 -5.425 27.513 1.00 25.16 722 GLY A N 1
ATOM 5978 C CA . GLY A 1 722 ? 16.272 -5.247 27.398 1.00 25.16 722 GLY A CA 1
ATOM 5979 C C . GLY A 1 722 ? 16.507 -3.798 26.996 1.00 25.16 722 GLY A C 1
ATOM 5980 O O . GLY A 1 722 ? 16.078 -3.385 25.923 1.00 25.16 722 GLY A O 1
ATOM 5981 N N . GLU A 1 723 ? 17.141 -3.024 27.872 1.00 27.22 723 GLU A N 1
ATOM 5982 C CA . GLU A 1 723 ? 17.647 -1.694 27.560 1.00 27.22 723 GLU A CA 1
ATOM 5983 C C . GLU A 1 723 ? 18.592 -1.795 26.348 1.00 27.22 723 GLU A C 1
ATOM 5985 O O . GLU A 1 723 ? 19.789 -2.059 26.493 1.00 27.22 723 GLU A O 1
ATOM 5990 N N . ILE A 1 724 ? 18.081 -1.577 25.134 1.00 28.83 724 ILE A N 1
ATOM 5991 C CA . ILE A 1 724 ? 18.927 -1.325 23.966 1.00 28.83 724 ILE A CA 1
ATOM 5992 C C . ILE A 1 724 ? 19.383 0.126 24.082 1.00 28.83 724 ILE A C 1
ATOM 5994 O O . ILE A 1 724 ? 18.846 1.051 23.479 1.00 28.83 724 ILE A O 1
ATOM 5998 N N . THR A 1 725 ? 20.392 0.336 24.920 1.00 27.50 725 THR A N 1
ATOM 5999 C CA . THR A 1 725 ? 21.190 1.554 24.863 1.00 27.50 725 THR A CA 1
ATOM 6000 C C . THR A 1 725 ? 21.988 1.507 23.558 1.00 27.50 725 THR A C 1
ATOM 6002 O O . THR A 1 725 ? 23.004 0.818 23.474 1.00 27.50 725 THR A O 1
ATOM 6005 N N . LYS A 1 726 ? 21.541 2.224 22.514 1.00 30.06 726 LYS A N 1
ATOM 6006 C CA . LYS A 1 726 ? 22.451 2.658 21.440 1.00 30.06 726 LYS A CA 1
ATOM 6007 C C . LYS A 1 726 ? 23.563 3.453 22.139 1.00 30.06 726 LYS A C 1
ATOM 6009 O O . LYS A 1 726 ? 23.337 4.560 22.614 1.00 30.06 726 LYS A O 1
ATOM 6014 N N . ARG A 1 727 ? 24.729 2.827 22.321 1.00 34.47 727 ARG A N 1
ATOM 6015 C CA . ARG A 1 727 ? 25.865 3.350 23.104 1.00 34.47 727 ARG A CA 1
ATOM 6016 C C . ARG A 1 727 ? 26.728 4.369 22.357 1.00 34.47 727 ARG A C 1
ATOM 6018 O O . ARG A 1 727 ? 27.746 4.777 22.905 1.00 34.47 727 ARG A O 1
ATOM 6025 N N . ASP A 1 728 ? 26.324 4.817 21.173 1.00 31.03 728 ASP A N 1
ATOM 6026 C CA . ASP A 1 728 ? 27.060 5.834 20.424 1.00 31.03 728 ASP A CA 1
ATOM 6027 C C . ASP A 1 728 ? 26.382 7.201 20.537 1.00 31.03 728 ASP A C 1
ATOM 6029 O O . ASP A 1 728 ? 25.492 7.557 19.778 1.00 31.03 728 ASP A O 1
ATOM 6033 N N . ILE A 1 729 ? 26.840 7.988 21.513 1.00 42.12 729 ILE A N 1
ATOM 6034 C CA . ILE A 1 729 ? 26.446 9.394 21.727 1.00 42.12 729 ILE A CA 1
ATOM 6035 C C . ILE A 1 729 ? 27.184 10.320 20.730 1.00 42.12 729 ILE A C 1
ATOM 6037 O O . ILE A 1 729 ? 26.901 11.509 20.632 1.00 42.12 729 ILE A O 1
ATOM 6041 N N . THR A 1 730 ? 28.163 9.793 19.986 1.00 35.53 730 THR A N 1
ATOM 6042 C CA . THR A 1 730 ? 29.059 10.572 19.115 1.00 35.53 730 THR A CA 1
ATOM 6043 C C . THR A 1 730 ? 28.679 10.567 17.636 1.00 35.53 730 THR A C 1
ATOM 6045 O O . THR A 1 730 ? 29.337 11.252 16.857 1.00 35.53 730 THR A O 1
ATOM 6048 N N . VAL A 1 731 ? 27.635 9.833 17.246 1.00 38.09 731 VAL A N 1
ATOM 6049 C CA . VAL A 1 731 ? 27.075 9.860 15.891 1.00 38.09 731 VAL A CA 1
ATOM 6050 C C . VAL A 1 731 ? 25.574 10.077 16.033 1.00 38.09 731 VAL A C 1
ATOM 6052 O O . VAL A 1 731 ? 24.802 9.133 16.152 1.00 38.09 731 VAL A O 1
ATOM 6055 N N . SER A 1 732 ? 25.146 11.337 16.087 1.00 38.72 732 SER A N 1
ATOM 6056 C CA . SER A 1 732 ? 23.783 11.641 15.671 1.00 38.72 732 SER A CA 1
ATOM 6057 C C . SER A 1 732 ? 23.744 11.357 14.172 1.00 38.72 732 SER A C 1
ATOM 6059 O O . SER A 1 732 ? 24.249 12.156 13.383 1.00 38.72 732 SER A O 1
ATOM 6061 N N . ASP A 1 733 ? 23.243 10.187 13.777 1.00 47.78 733 ASP A N 1
ATOM 6062 C CA . ASP A 1 733 ? 22.830 9.981 12.394 1.00 47.78 733 ASP A CA 1
ATOM 6063 C C . ASP A 1 733 ? 21.716 10.998 12.142 1.00 47.78 733 ASP A C 1
ATOM 6065 O O . ASP A 1 733 ? 20.578 10.823 12.579 1.00 47.78 733 ASP A O 1
ATOM 6069 N N . ASP A 1 734 ? 22.067 12.127 11.526 1.00 49.41 734 ASP A N 1
ATOM 6070 C CA . ASP A 1 734 ? 21.102 13.130 11.100 1.00 49.41 734 ASP A CA 1
ATOM 6071 C C . ASP A 1 734 ? 20.233 12.479 10.017 1.00 49.41 734 ASP A C 1
ATOM 6073 O O . ASP A 1 734 ? 20.553 12.517 8.823 1.00 49.41 734 ASP A O 1
ATOM 6077 N N . HIS A 1 735 ? 19.133 11.849 10.439 1.00 61.62 735 HIS A N 1
ATOM 6078 C CA . HIS A 1 735 ? 18.071 11.354 9.572 1.00 61.62 735 HIS A CA 1
ATOM 6079 C C . HIS A 1 735 ? 17.415 12.555 8.888 1.00 61.62 735 HIS A C 1
ATOM 6081 O O . HIS A 1 735 ? 16.384 13.068 9.301 1.00 61.62 735 HIS A O 1
ATOM 6087 N N . SER A 1 736 ? 18.069 13.070 7.855 1.00 73.50 736 SER A N 1
ATOM 6088 C CA . SER A 1 736 ? 17.554 14.139 7.013 1.00 73.50 736 SER A CA 1
ATOM 6089 C C . SER A 1 736 ? 16.746 13.541 5.870 1.00 73.50 736 SER A C 1
ATOM 6091 O O . SER A 1 736 ? 17.035 12.438 5.406 1.00 73.50 736 SER A O 1
ATOM 6093 N N . TYR A 1 737 ? 15.788 14.292 5.333 1.00 84.56 737 TYR A N 1
ATOM 6094 C CA . TYR A 1 737 ? 15.045 13.879 4.138 1.00 84.56 737 TYR A CA 1
ATOM 6095 C C . TYR A 1 737 ? 15.967 13.466 2.980 1.00 84.56 737 TYR A C 1
ATOM 6097 O O . TYR A 1 737 ? 15.699 12.493 2.283 1.00 84.56 737 TYR A O 1
ATOM 6105 N N . GLY A 1 738 ? 17.106 14.152 2.823 1.00 82.81 738 GLY A N 1
ATOM 6106 C CA . GLY A 1 738 ? 18.109 13.835 1.805 1.00 82.81 738 GLY A CA 1
ATOM 6107 C C . GLY A 1 738 ? 18.788 12.470 1.973 1.00 82.81 738 GLY A C 1
ATOM 6108 O O . GLY A 1 738 ? 19.309 11.941 0.991 1.00 82.81 738 GLY A O 1
ATOM 6109 N N . SER A 1 739 ? 18.775 11.900 3.184 1.00 82.94 739 SER A N 1
ATOM 6110 C CA . SER A 1 739 ? 19.332 10.573 3.479 1.00 82.94 739 SER A CA 1
ATOM 6111 C C . SER A 1 739 ? 18.430 9.423 3.020 1.00 82.94 739 SER A C 1
ATOM 6113 O O . SER A 1 739 ? 18.929 8.318 2.800 1.00 82.94 739 SER A O 1
ATOM 6115 N N . ASN A 1 740 ? 17.132 9.680 2.809 1.00 89.31 740 ASN A N 1
ATOM 6116 C CA . ASN A 1 740 ? 16.198 8.663 2.343 1.00 89.31 740 ASN A CA 1
ATOM 6117 C C . ASN A 1 740 ? 16.600 8.170 0.927 1.00 89.31 740 ASN A C 1
ATOM 6119 O O . ASN A 1 740 ? 16.841 8.980 0.022 1.00 89.31 740 ASN A O 1
ATOM 6123 N N . PRO A 1 741 ? 16.678 6.846 0.691 1.00 92.25 741 PRO A N 1
ATOM 6124 C CA . PRO A 1 741 ? 17.177 6.290 -0.565 1.00 92.25 741 PRO A CA 1
ATOM 6125 C C . PRO A 1 741 ? 16.162 6.332 -1.716 1.00 92.25 741 PRO A C 1
ATOM 6127 O O . PRO A 1 741 ? 16.520 5.961 -2.837 1.00 92.25 741 PRO A O 1
ATOM 6130 N N . PHE A 1 742 ? 14.933 6.814 -1.492 1.00 93.69 742 PHE A N 1
ATOM 6131 C CA . PHE A 1 742 ? 13.878 6.922 -2.505 1.00 93.69 742 PHE A CA 1
ATOM 6132 C C . PHE A 1 742 ? 14.379 7.520 -3.822 1.00 93.69 742 PHE A C 1
ATOM 6134 O O . PHE A 1 742 ? 14.115 6.968 -4.892 1.00 93.69 742 PHE A O 1
ATOM 6141 N N . MET A 1 743 ? 15.149 8.614 -3.768 1.00 94.31 743 MET A N 1
ATOM 6142 C CA . MET A 1 743 ? 15.625 9.248 -4.997 1.00 94.31 743 MET A CA 1
ATOM 6143 C C . MET A 1 743 ? 16.626 8.362 -5.747 1.00 94.31 743 MET A C 1
ATOM 6145 O O . MET A 1 743 ? 16.618 8.332 -6.975 1.00 94.31 743 MET A O 1
ATOM 6149 N N . ARG A 1 744 ? 17.460 7.594 -5.037 1.00 94.00 744 ARG A N 1
ATOM 6150 C CA . ARG A 1 744 ? 18.373 6.627 -5.667 1.00 94.00 744 ARG A CA 1
ATOM 6151 C C . ARG A 1 744 ? 17.594 5.487 -6.321 1.00 94.00 744 ARG A C 1
ATOM 6153 O O . ARG A 1 744 ? 17.901 5.120 -7.446 1.00 94.00 744 ARG A O 1
ATOM 6160 N N . MET A 1 745 ? 16.537 4.988 -5.682 1.00 95.75 745 MET A N 1
ATOM 6161 C CA . MET A 1 745 ? 15.651 3.973 -6.274 1.00 95.75 745 MET A CA 1
ATOM 6162 C C . MET A 1 745 ? 14.920 4.494 -7.518 1.00 95.75 745 MET A C 1
ATOM 6164 O O . MET A 1 745 ? 14.794 3.786 -8.519 1.00 95.75 745 MET A O 1
ATOM 6168 N N . PHE A 1 746 ? 14.479 5.754 -7.488 1.00 96.69 746 PHE A N 1
ATOM 6169 C CA . PHE A 1 746 ? 13.863 6.402 -8.642 1.00 96.69 746 PHE A CA 1
ATOM 6170 C C . PHE A 1 746 ? 14.855 6.584 -9.800 1.00 96.69 746 PHE A C 1
ATOM 6172 O O . PHE A 1 746 ? 14.524 6.277 -10.947 1.00 96.69 746 PHE A O 1
ATOM 6179 N N . LYS A 1 747 ? 16.090 7.025 -9.528 1.00 95.88 747 LYS A N 1
ATOM 6180 C CA . LYS A 1 747 ? 17.148 7.139 -10.548 1.00 95.88 747 LYS A CA 1
ATOM 6181 C C . LYS A 1 747 ? 17.501 5.780 -11.145 1.00 95.88 747 LYS A C 1
ATOM 6183 O O . LYS A 1 747 ? 17.506 5.661 -12.368 1.00 95.88 747 LYS A O 1
ATOM 6188 N N . LEU A 1 748 ? 17.644 4.755 -10.300 1.00 95.56 748 LEU A N 1
ATOM 6189 C CA . LEU A 1 748 ? 17.860 3.361 -10.699 1.00 95.56 748 LEU A CA 1
ATOM 6190 C C . LEU A 1 748 ? 16.800 2.867 -11.699 1.00 95.56 748 LEU A C 1
ATOM 6192 O O . LEU A 1 748 ? 17.105 2.075 -12.584 1.00 95.56 748 LEU A O 1
ATOM 6196 N N . GLY A 1 749 ? 15.568 3.376 -11.604 1.00 95.81 749 GLY A N 1
ATOM 6197 C CA . GLY A 1 749 ? 14.452 3.009 -12.477 1.00 95.81 749 GLY A CA 1
ATOM 6198 C C . GLY A 1 749 ? 13.503 1.991 -11.866 1.00 95.81 749 GLY A C 1
ATOM 6199 O O . GLY A 1 749 ? 12.788 1.309 -12.598 1.00 95.81 749 GLY A O 1
ATOM 6200 N N . MET A 1 750 ? 13.481 1.890 -10.536 1.00 96.12 750 MET A N 1
ATOM 6201 C CA . MET A 1 750 ? 12.442 1.151 -9.827 1.00 96.12 750 MET A CA 1
ATOM 6202 C C . MET A 1 750 ? 11.100 1.882 -9.951 1.00 96.12 750 MET A C 1
ATOM 6204 O O . MET A 1 750 ? 11.041 3.112 -10.042 1.00 96.12 750 MET A O 1
ATOM 6208 N N . LYS A 1 751 ? 9.999 1.127 -9.918 1.00 95.44 751 LYS A N 1
ATOM 6209 C CA . LYS A 1 751 ? 8.639 1.681 -9.926 1.00 95.44 751 LYS A CA 1
ATOM 6210 C C . LYS A 1 751 ? 8.302 2.257 -8.548 1.00 95.44 751 LYS A C 1
ATOM 6212 O O . LYS A 1 751 ? 7.649 1.607 -7.737 1.00 95.44 751 LYS A O 1
ATOM 6217 N N . THR A 1 752 ? 8.784 3.465 -8.275 1.00 96.00 752 THR A N 1
ATOM 6218 C CA . THR A 1 752 ? 8.620 4.116 -6.971 1.00 96.00 752 THR A CA 1
ATOM 6219 C C . THR A 1 752 ? 7.295 4.873 -6.861 1.00 96.00 752 THR A C 1
ATOM 6221 O O . THR A 1 752 ? 6.870 5.550 -7.801 1.00 96.00 752 THR A O 1
ATOM 6224 N N . SER A 1 753 ? 6.646 4.769 -5.700 1.00 95.69 753 SER A N 1
ATOM 6225 C CA . SER A 1 753 ? 5.448 5.529 -5.335 1.00 95.69 753 SER A CA 1
ATOM 6226 C C . SER A 1 753 ? 5.657 6.211 -3.989 1.00 95.69 753 SER A C 1
ATOM 6228 O O . SER A 1 753 ? 6.078 5.568 -3.028 1.00 95.69 753 SER A O 1
ATOM 6230 N N . LEU A 1 754 ? 5.324 7.499 -3.921 1.00 95.25 754 LEU A N 1
ATOM 6231 C CA . LEU A 1 754 ? 5.302 8.250 -2.669 1.00 95.25 754 LEU A CA 1
ATOM 6232 C C . LEU A 1 754 ? 3.969 8.029 -1.952 1.00 95.25 754 LEU A C 1
ATOM 6234 O O . LEU A 1 754 ? 2.918 7.944 -2.592 1.00 95.25 754 LEU A O 1
ATOM 6238 N N . SER A 1 755 ? 4.028 7.927 -0.632 1.00 94.06 755 SER A N 1
ATOM 6239 C CA . SER A 1 755 ? 2.882 7.819 0.264 1.00 94.06 755 SER A CA 1
ATOM 6240 C C . SER A 1 755 ? 3.059 8.790 1.427 1.00 94.06 755 SER A C 1
ATOM 6242 O O . SER A 1 755 ? 4.186 9.076 1.818 1.00 94.06 755 SER A O 1
ATOM 6244 N N . SER A 1 756 ? 1.953 9.285 1.983 1.00 91.94 756 SER A N 1
ATOM 6245 C CA . SER A 1 756 ? 1.972 10.120 3.188 1.00 91.94 756 SER A CA 1
ATOM 6246 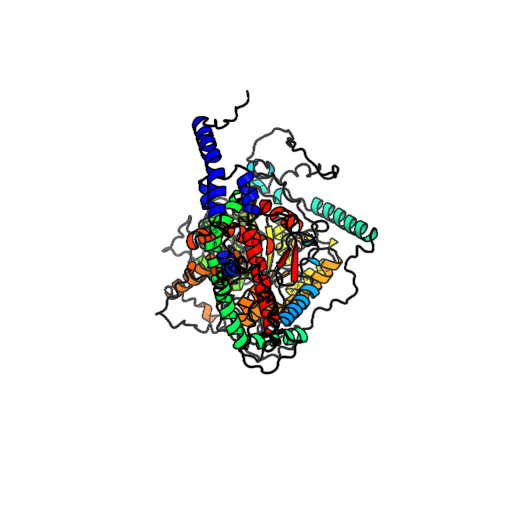C C . SER A 1 756 ? 1.920 9.313 4.495 1.00 91.94 756 SER A C 1
ATOM 6248 O O . SER A 1 756 ? 2.140 9.885 5.561 1.00 91.94 756 SER A O 1
ATOM 6250 N N . ASN A 1 757 ? 1.674 7.996 4.424 1.00 91.81 757 ASN A N 1
ATOM 6251 C CA . ASN A 1 757 ? 1.557 7.084 5.566 1.00 91.81 757 ASN A CA 1
ATOM 6252 C C . ASN A 1 757 ? 0.684 7.646 6.708 1.00 91.81 757 ASN A C 1
ATOM 6254 O O . ASN A 1 757 ? -0.518 7.838 6.512 1.00 91.81 757 ASN A O 1
ATOM 6258 N N . SER A 1 758 ? 1.265 7.911 7.883 1.00 90.75 758 SER A N 1
ATOM 6259 C CA . SER A 1 758 ? 0.574 8.555 9.003 1.00 90.75 758 SER A CA 1
ATOM 6260 C C . SER A 1 758 ? 0.785 10.068 8.963 1.00 90.75 758 SER A C 1
ATOM 6262 O O . SER A 1 758 ? 1.865 10.562 9.291 1.00 90.75 758 SER A O 1
ATOM 6264 N N . VAL A 1 759 ? -0.271 10.804 8.615 1.00 91.06 759 VAL A N 1
ATOM 6265 C CA . VAL A 1 759 ? -0.318 12.278 8.621 1.00 91.06 759 VAL A CA 1
ATOM 6266 C C . VAL A 1 759 ? -0.187 12.842 10.036 1.00 91.06 759 VAL A C 1
ATOM 6268 O O . VAL A 1 759 ? 0.350 13.930 10.240 1.00 91.06 759 VAL A O 1
ATOM 6271 N N . LEU A 1 760 ? -0.653 12.087 11.028 1.00 89.44 760 LEU A N 1
ATOM 6272 C CA . LEU A 1 760 ? -0.585 12.486 12.427 1.00 89.44 760 LEU A CA 1
ATOM 6273 C C . LEU A 1 760 ? 0.860 12.556 12.940 1.00 89.44 760 LEU A C 1
ATOM 6275 O O . LEU A 1 760 ? 1.167 13.433 13.744 1.00 89.44 760 LEU A O 1
ATOM 6279 N N . PHE A 1 761 ? 1.738 11.673 12.449 1.00 83.50 761 PHE A N 1
ATOM 6280 C CA . PHE A 1 761 ? 3.130 11.549 12.910 1.00 83.50 761 PHE A CA 1
ATOM 6281 C C . PHE A 1 761 ? 4.169 12.116 11.928 1.00 83.50 761 PHE A C 1
ATOM 6283 O O . PHE A 1 761 ? 5.341 12.254 12.274 1.00 83.50 761 PHE A O 1
ATOM 6290 N N . ASN A 1 762 ? 3.781 12.456 10.696 1.00 75.38 762 ASN A N 1
ATOM 6291 C CA . ASN A 1 762 ? 4.704 12.967 9.672 1.00 75.38 762 ASN A CA 1
ATOM 6292 C C . ASN A 1 762 ? 4.892 14.497 9.690 1.00 75.38 762 ASN A C 1
ATOM 6294 O O . ASN A 1 762 ? 5.529 15.044 8.790 1.00 75.38 762 ASN A O 1
ATOM 6298 N N . SER A 1 763 ? 4.353 15.184 10.707 1.00 69.19 763 SER A N 1
ATOM 6299 C CA . SER A 1 763 ? 4.413 16.644 10.880 1.00 69.19 763 SER A CA 1
ATOM 6300 C C . SER A 1 763 ? 3.966 17.443 9.648 1.00 69.19 763 SER A C 1
ATOM 6302 O O . SER A 1 763 ? 4.448 18.552 9.428 1.00 69.19 763 SER A O 1
ATOM 6304 N N . SER A 1 764 ? 3.048 16.899 8.842 1.00 80.25 764 SER A N 1
ATOM 6305 C CA . SER A 1 764 ? 2.471 17.605 7.696 1.00 80.25 764 SER A CA 1
ATOM 6306 C C . SER A 1 764 ? 1.794 18.906 8.141 1.00 80.25 764 SER A C 1
ATOM 6308 O O . SER A 1 764 ? 0.978 18.934 9.069 1.00 80.25 764 SER A O 1
ATOM 6310 N N . TYR A 1 765 ? 2.133 20.005 7.465 1.00 80.94 765 TYR A N 1
ATOM 6311 C CA . TYR A 1 765 ? 1.609 21.340 7.775 1.00 80.94 765 TYR A CA 1
ATOM 6312 C C . TYR A 1 765 ? 0.445 21.749 6.872 1.00 80.94 765 TYR A C 1
ATOM 6314 O O . TYR A 1 765 ? -0.240 22.742 7.145 1.00 80.94 765 TYR A O 1
ATOM 6322 N N . THR A 1 766 ? 0.238 21.029 5.770 1.00 86.75 766 THR A N 1
ATOM 6323 C CA . THR A 1 766 ? -0.763 21.373 4.761 1.00 86.75 766 THR A CA 1
ATOM 6324 C C . THR A 1 766 ? -2.066 20.594 4.944 1.00 86.75 766 THR A C 1
ATOM 6326 O O . THR A 1 766 ? -2.153 19.612 5.672 1.00 86.75 766 THR A O 1
ATOM 6329 N N . MET A 1 767 ? -3.120 21.043 4.258 1.00 84.31 767 MET A N 1
ATOM 6330 C CA . MET A 1 767 ? -4.387 20.303 4.188 1.00 84.31 767 MET A CA 1
ATOM 6331 C C . MET A 1 767 ? -4.334 19.138 3.184 1.00 84.31 767 MET A C 1
ATOM 6333 O O . MET A 1 767 ? -5.268 18.346 3.133 1.00 84.31 767 MET A O 1
ATOM 6337 N N . GLU A 1 768 ? -3.279 19.048 2.368 1.00 89.38 768 GLU A N 1
ATOM 6338 C CA . GLU A 1 768 ? -3.116 18.050 1.306 1.00 89.38 768 GLU A CA 1
ATOM 6339 C C . GLU A 1 768 ? -1.775 17.307 1.491 1.00 89.38 768 GLU A C 1
ATOM 6341 O O . GLU A 1 768 ? -0.825 17.551 0.740 1.00 89.38 768 GLU A O 1
ATOM 6346 N N . PRO A 1 769 ? -1.682 16.386 2.471 1.00 90.69 769 PRO A N 1
ATOM 6347 C CA . PRO A 1 769 ? -0.416 15.775 2.898 1.00 90.69 769 PRO A CA 1
ATOM 6348 C C . PRO A 1 769 ? 0.310 15.038 1.767 1.00 90.69 769 PRO A C 1
ATOM 6350 O O . PRO A 1 769 ? 1.528 15.104 1.644 1.00 90.69 769 PRO A O 1
ATOM 6353 N N . MET A 1 770 ? -0.435 14.395 0.865 1.00 91.75 770 MET A N 1
ATOM 6354 C CA . MET A 1 770 ? 0.157 13.750 -0.305 1.00 91.75 770 MET A CA 1
ATOM 6355 C C . MET A 1 770 ? 0.871 14.766 -1.213 1.00 91.75 770 MET A C 1
ATOM 6357 O O . MET A 1 770 ? 1.966 14.492 -1.688 1.00 91.75 770 MET A O 1
ATOM 6361 N N . ILE A 1 771 ? 0.294 15.945 -1.473 1.00 92.94 771 ILE A N 1
ATOM 6362 C CA . ILE A 1 771 ? 0.946 16.966 -2.316 1.00 92.94 771 ILE A CA 1
ATOM 6363 C C . ILE A 1 771 ? 2.167 17.557 -1.622 1.00 92.94 771 ILE A C 1
ATOM 6365 O O . ILE A 1 771 ? 3.143 17.883 -2.299 1.00 92.94 771 ILE A O 1
ATOM 6369 N N . GLU A 1 772 ? 2.128 17.678 -0.298 1.00 93.12 772 GLU A N 1
ATOM 6370 C CA . GLU A 1 772 ? 3.276 18.095 0.503 1.00 93.12 772 GLU A CA 1
ATOM 6371 C C . GLU A 1 772 ? 4.466 17.153 0.299 1.00 93.12 772 GLU A C 1
ATOM 6373 O O . GLU A 1 772 ? 5.540 17.638 -0.047 1.00 93.12 772 GLU A O 1
ATOM 6378 N N . GLU A 1 773 ? 4.259 15.833 0.353 1.00 92.75 773 GLU A N 1
ATOM 6379 C CA . GLU A 1 773 ? 5.302 14.827 0.090 1.00 92.75 773 GLU A CA 1
ATOM 6380 C C . GLU A 1 773 ? 5.982 15.047 -1.275 1.00 92.75 773 GLU A C 1
ATOM 6382 O O . GLU A 1 773 ? 7.205 15.178 -1.381 1.00 92.75 773 GLU A O 1
ATOM 6387 N N . TYR A 1 774 ? 5.182 15.181 -2.341 1.00 94.94 774 TYR A N 1
ATOM 6388 C CA . TYR A 1 774 ? 5.700 15.448 -3.687 1.00 94.94 774 TYR A CA 1
ATOM 6389 C C . TYR A 1 774 ? 6.406 16.805 -3.784 1.00 94.94 774 TYR A C 1
ATOM 6391 O O . TYR A 1 774 ? 7.414 16.924 -4.479 1.00 94.94 774 TYR A O 1
ATOM 6399 N N . SER A 1 775 ? 5.886 17.836 -3.116 1.00 93.50 775 SER A N 1
ATOM 6400 C CA . SER A 1 775 ? 6.427 19.198 -3.181 1.00 93.50 775 SER A CA 1
ATOM 6401 C C . SER A 1 775 ? 7.758 19.308 -2.441 1.00 93.50 775 SER A C 1
ATOM 6403 O O . SER A 1 775 ? 8.694 19.932 -2.947 1.00 93.50 775 SER A O 1
ATOM 6405 N N . VAL A 1 776 ? 7.875 18.655 -1.282 1.00 92.38 776 VAL A N 1
ATOM 6406 C CA . VAL A 1 776 ? 9.123 18.564 -0.520 1.00 92.38 776 VAL A CA 1
ATOM 6407 C C . VAL A 1 776 ? 10.165 17.803 -1.337 1.00 92.38 776 VAL A C 1
ATOM 6409 O O . VAL A 1 776 ? 11.246 18.348 -1.578 1.00 92.38 776 VAL A O 1
ATOM 6412 N N . ALA A 1 777 ? 9.816 16.628 -1.879 1.00 93.00 777 ALA A N 1
ATOM 6413 C CA . ALA A 1 777 ? 10.689 15.868 -2.775 1.00 93.00 777 ALA A CA 1
ATOM 6414 C C . ALA A 1 777 ? 11.166 16.706 -3.974 1.00 93.00 777 ALA A C 1
ATOM 6416 O O . ALA A 1 777 ? 12.361 16.737 -4.275 1.00 93.00 777 ALA A O 1
ATOM 6417 N N . ALA A 1 778 ? 10.243 17.418 -4.632 1.00 94.25 778 ALA A N 1
ATOM 6418 C CA . ALA A 1 778 ? 10.547 18.267 -5.779 1.00 94.25 778 ALA A CA 1
ATOM 6419 C C . ALA A 1 778 ? 11.532 19.382 -5.431 1.00 94.25 778 ALA A C 1
ATOM 6421 O O . ALA A 1 778 ? 12.452 19.648 -6.201 1.00 94.25 778 ALA A O 1
ATOM 6422 N N . SER A 1 779 ? 11.350 20.019 -4.273 1.00 92.44 779 SER A N 1
ATOM 6423 C CA . SER A 1 779 ? 12.190 21.135 -3.837 1.00 92.44 779 SER A CA 1
ATOM 6424 C C . SER A 1 779 ? 13.608 20.700 -3.460 1.00 92.44 779 SER A C 1
ATOM 6426 O O . SER A 1 779 ? 14.566 21.382 -3.816 1.00 92.44 779 SER A O 1
ATOM 6428 N N . ILE A 1 780 ? 13.752 19.550 -2.794 1.00 91.62 780 ILE A N 1
ATOM 6429 C CA . ILE A 1 780 ? 15.043 19.040 -2.314 1.00 91.62 780 ILE A CA 1
ATOM 6430 C C . ILE A 1 780 ? 15.861 18.447 -3.462 1.00 91.62 780 ILE A C 1
ATOM 6432 O O . ILE A 1 780 ? 17.053 18.726 -3.577 1.00 91.62 780 ILE A O 1
ATOM 6436 N N . TYR A 1 781 ? 15.229 17.647 -4.325 1.00 92.38 781 TYR A N 1
ATOM 6437 C CA . TYR A 1 781 ? 15.913 16.944 -5.415 1.00 92.38 781 TYR A CA 1
ATOM 6438 C C . TYR A 1 781 ? 15.827 17.657 -6.769 1.00 92.38 781 TYR A C 1
ATOM 6440 O O . TYR A 1 781 ? 16.322 17.123 -7.759 1.00 92.38 781 TYR A O 1
ATOM 6448 N N . LEU A 1 782 ? 15.228 18.853 -6.816 1.00 93.38 782 LEU A N 1
ATOM 6449 C CA . LEU A 1 782 ? 15.057 19.663 -8.029 1.00 93.38 782 LEU A CA 1
ATOM 6450 C C . LEU A 1 782 ? 14.362 18.890 -9.163 1.00 93.38 782 LEU A C 1
ATOM 6452 O O . LEU A 1 782 ? 14.772 18.952 -10.323 1.00 93.38 782 LEU A O 1
ATOM 6456 N N . LEU A 1 783 ? 13.307 18.148 -8.813 1.00 94.31 783 LEU A N 1
ATOM 6457 C CA . LEU A 1 783 ? 12.583 17.293 -9.754 1.00 94.31 783 LEU A CA 1
ATOM 6458 C C . LEU A 1 783 ? 11.886 18.125 -10.829 1.00 94.31 783 LEU A C 1
ATOM 6460 O O . LEU A 1 783 ? 11.208 19.116 -10.540 1.00 94.31 783 LEU A O 1
ATOM 6464 N N . ASN A 1 784 ? 12.008 17.686 -12.078 1.00 92.44 784 ASN A N 1
ATOM 6465 C CA . ASN A 1 784 ? 11.322 18.319 -13.192 1.00 92.44 784 ASN A CA 1
ATOM 6466 C C . ASN A 1 784 ? 9.885 17.774 -13.351 1.00 92.44 784 ASN A C 1
ATOM 6468 O O . ASN A 1 784 ? 9.442 16.849 -12.665 1.00 92.44 784 ASN A O 1
ATOM 6472 N N . ALA A 1 78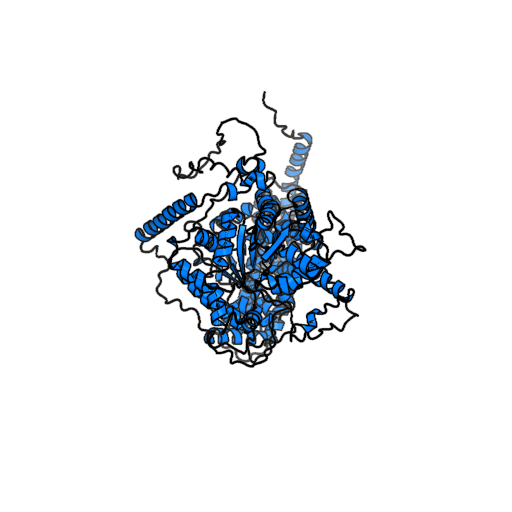5 ? 9.124 18.347 -14.289 1.00 92.38 785 ALA A N 1
ATOM 6473 C CA . ALA A 1 785 ? 7.750 17.911 -14.537 1.00 92.38 785 ALA A CA 1
ATOM 6474 C C . ALA A 1 785 ? 7.651 16.451 -15.022 1.00 92.38 785 ALA A C 1
ATOM 6476 O O . ALA A 1 785 ? 6.665 15.789 -14.707 1.00 92.38 785 ALA A O 1
ATOM 6477 N N . ALA A 1 786 ? 8.646 15.946 -15.766 1.00 94.56 786 ALA A N 1
ATOM 6478 C CA . ALA A 1 786 ? 8.670 14.557 -16.225 1.00 94.56 786 ALA A CA 1
ATOM 6479 C C . ALA A 1 786 ? 8.849 13.603 -15.041 1.00 94.56 786 ALA A C 1
ATOM 6481 O O . ALA A 1 786 ? 8.127 12.614 -14.959 1.00 94.56 786 ALA A O 1
ATOM 6482 N N . ASP A 1 787 ? 9.730 13.943 -14.097 1.00 96.50 787 ASP A N 1
ATOM 6483 C CA . ASP A 1 787 ? 9.981 13.157 -12.888 1.00 96.50 787 ASP A CA 1
ATOM 6484 C C . ASP A 1 787 ? 8.721 13.062 -12.022 1.00 96.50 787 ASP A C 1
ATOM 6486 O O . ASP A 1 787 ? 8.281 11.972 -11.662 1.00 96.50 787 ASP A O 1
ATOM 6490 N N . LEU A 1 788 ? 8.074 14.201 -11.754 1.00 96.50 788 LEU A N 1
ATOM 6491 C CA . LEU A 1 788 ? 6.842 14.241 -10.963 1.00 96.50 788 LEU A CA 1
ATOM 6492 C C . LEU A 1 788 ? 5.688 13.487 -11.633 1.00 96.50 788 LEU A C 1
ATOM 6494 O O . LEU A 1 788 ? 4.919 12.798 -10.960 1.00 96.50 788 LEU A O 1
ATOM 6498 N N . CYS A 1 789 ? 5.564 13.589 -12.958 1.00 96.12 789 CYS A N 1
ATOM 6499 C CA . CYS A 1 789 ? 4.558 12.839 -13.703 1.00 96.12 789 CYS A CA 1
ATOM 6500 C C . CYS A 1 789 ? 4.880 11.337 -13.757 1.00 96.12 789 CYS A C 1
ATOM 6502 O O . CYS A 1 789 ? 3.953 10.529 -13.726 1.00 96.12 789 CYS A O 1
ATOM 6504 N N . GLU A 1 790 ? 6.159 10.945 -13.802 1.00 96.94 790 GLU A N 1
ATOM 6505 C CA . GLU A 1 790 ? 6.590 9.541 -13.734 1.00 96.94 790 GLU A CA 1
ATOM 6506 C C . GLU A 1 790 ? 6.235 8.942 -12.370 1.00 96.94 790 GLU A C 1
ATOM 6508 O O . GLU A 1 790 ? 5.599 7.891 -12.318 1.00 96.94 790 GLU A O 1
ATOM 6513 N N . LEU A 1 791 ? 6.534 9.651 -11.278 1.00 97.25 791 LEU A N 1
ATOM 6514 C CA . LEU A 1 791 ? 6.149 9.251 -9.923 1.00 97.25 791 LEU A CA 1
ATOM 6515 C C . LEU A 1 791 ? 4.626 9.151 -9.757 1.00 97.25 791 LEU A C 1
ATOM 6517 O O . LEU A 1 791 ? 4.118 8.176 -9.203 1.00 97.25 791 LEU A O 1
ATOM 6521 N N . ALA A 1 792 ? 3.871 10.129 -10.266 1.00 96.25 792 ALA A N 1
ATOM 6522 C CA . ALA A 1 792 ? 2.409 10.081 -10.245 1.00 96.25 792 ALA A CA 1
ATOM 6523 C C . ALA A 1 792 ? 1.872 8.889 -11.057 1.00 96.25 792 ALA A C 1
ATOM 6525 O O . ALA A 1 792 ? 0.992 8.164 -10.593 1.00 96.25 792 ALA A O 1
ATOM 6526 N N . ARG A 1 793 ? 2.430 8.624 -12.244 1.00 95.62 793 ARG A N 1
ATOM 6527 C CA . ARG A 1 793 ? 2.047 7.475 -13.076 1.00 95.62 793 ARG A CA 1
ATOM 6528 C C . ARG A 1 793 ? 2.365 6.145 -12.393 1.00 95.62 793 ARG A C 1
ATOM 6530 O O . ARG A 1 793 ? 1.521 5.251 -12.418 1.00 95.62 793 ARG A O 1
ATOM 6537 N N . ASN A 1 794 ? 3.539 6.022 -11.777 1.00 96.06 794 ASN A N 1
ATOM 6538 C CA . ASN A 1 794 ? 3.941 4.826 -11.041 1.00 96.06 794 ASN A CA 1
ATOM 6539 C C . ASN A 1 794 ? 2.987 4.543 -9.873 1.00 96.06 794 ASN A C 1
ATOM 6541 O O . ASN A 1 794 ? 2.613 3.389 -9.689 1.00 96.06 794 ASN A O 1
ATOM 6545 N N . SER A 1 795 ? 2.493 5.576 -9.177 1.00 96.50 795 SER A N 1
ATOM 6546 C CA . SER A 1 795 ? 1.471 5.406 -8.130 1.00 96.50 795 SER A CA 1
ATOM 6547 C C . SER A 1 795 ? 0.172 4.770 -8.656 1.00 96.50 795 SER A C 1
ATOM 6549 O O . SER A 1 795 ? -0.402 3.888 -8.024 1.00 96.50 795 SER A O 1
ATOM 6551 N N . VAL A 1 796 ? -0.266 5.130 -9.871 1.00 95.38 796 VAL A N 1
ATOM 6552 C CA . VAL A 1 796 ? -1.453 4.530 -10.515 1.00 95.38 796 VAL A CA 1
ATOM 6553 C C . VAL A 1 796 ? -1.188 3.095 -10.983 1.00 95.38 796 VAL A C 1
ATOM 6555 O O . VAL A 1 796 ? -2.097 2.267 -11.008 1.00 95.38 796 VAL A O 1
ATOM 6558 N N . ILE A 1 797 ? 0.046 2.784 -11.378 1.00 92.25 797 ILE A N 1
ATOM 6559 C CA . ILE A 1 797 ? 0.428 1.418 -11.752 1.00 92.25 797 ILE A CA 1
ATOM 6560 C C . ILE A 1 797 ? 0.442 0.521 -10.513 1.00 92.25 797 ILE A C 1
ATOM 6562 O O . ILE A 1 797 ? -0.159 -0.553 -10.554 1.00 92.25 797 ILE A O 1
ATOM 6566 N N . ALA A 1 798 ? 1.061 0.989 -9.427 1.00 92.31 798 ALA A N 1
ATOM 6567 C CA . ALA A 1 798 ? 1.213 0.266 -8.169 1.00 92.31 798 ALA A CA 1
ATOM 6568 C C . ALA A 1 798 ? -0.112 0.067 -7.416 1.00 92.31 798 ALA A C 1
ATOM 6570 O O . ALA A 1 798 ? -0.284 -0.934 -6.726 1.00 92.31 798 ALA A O 1
ATOM 6571 N N . CYS A 1 799 ? -1.069 0.989 -7.554 1.00 93.38 799 CYS A N 1
ATOM 6572 C CA . CYS A 1 799 ? -2.319 0.901 -6.811 1.00 93.38 799 CYS A CA 1
ATOM 6573 C C . CYS A 1 799 ? -3.201 -0.279 -7.258 1.00 93.38 799 CYS A C 1
ATOM 6575 O O . CYS A 1 799 ? -3.154 -0.763 -8.389 1.00 93.38 799 CYS A O 1
ATOM 6577 N N . GLY A 1 800 ? -4.096 -0.711 -6.379 1.00 92.12 800 GLY A N 1
ATOM 6578 C CA . GLY A 1 800 ? -5.043 -1.800 -6.617 1.00 92.12 800 GLY A CA 1
ATOM 6579 C C . GLY A 1 800 ? -6.395 -1.355 -7.180 1.00 92.12 800 GLY A C 1
ATOM 6580 O O . GLY A 1 800 ? -7.375 -2.061 -6.955 1.00 92.12 800 GLY A O 1
ATOM 6581 N N . TYR A 1 801 ? -6.496 -0.188 -7.826 1.00 93.31 801 TYR A N 1
ATOM 6582 C CA . TYR A 1 801 ? -7.750 0.294 -8.431 1.00 93.31 801 TYR A CA 1
ATOM 6583 C C . TYR A 1 801 ? -8.169 -0.537 -9.648 1.00 93.31 801 TYR A C 1
ATOM 6585 O O . TYR A 1 801 ? -7.336 -1.157 -10.307 1.00 93.31 801 TYR A O 1
ATOM 6593 N N . GLU A 1 802 ? -9.464 -0.516 -9.968 1.00 92.06 802 GLU A N 1
ATOM 6594 C CA . GLU A 1 802 ? -10.028 -1.280 -11.081 1.00 92.06 802 GLU A CA 1
ATOM 6595 C C . GLU A 1 802 ? -9.411 -0.882 -12.431 1.00 92.06 802 GLU A C 1
ATOM 6597 O O . GLU A 1 802 ? -9.039 0.273 -12.666 1.00 92.06 802 GLU A O 1
ATOM 6602 N N . GLY A 1 803 ? -9.345 -1.842 -13.357 1.00 90.69 803 GLY A N 1
ATOM 6603 C CA . GLY A 1 803 ? -8.714 -1.667 -14.669 1.00 90.69 803 GLY A CA 1
ATOM 6604 C C . GLY A 1 803 ? -9.338 -0.538 -15.483 1.00 90.69 803 GLY A C 1
ATOM 6605 O O . GLY A 1 803 ? -8.627 0.196 -16.167 1.00 90.69 803 GLY A O 1
ATOM 6606 N N . TRP A 1 804 ? -10.647 -0.314 -15.323 1.00 89.94 804 TRP A N 1
ATOM 6607 C CA . TRP A 1 804 ? -11.337 0.833 -15.913 1.00 89.94 804 TRP A CA 1
ATOM 6608 C C . TRP A 1 804 ? -10.689 2.165 -15.510 1.00 89.94 804 TRP A C 1
ATOM 6610 O O . TRP A 1 804 ? -10.442 3.020 -16.362 1.00 89.94 804 TRP A O 1
ATOM 6620 N N . TYR A 1 805 ? -10.367 2.344 -14.224 1.00 90.81 805 TYR A N 1
ATOM 6621 C CA . TYR A 1 805 ? -9.748 3.574 -13.735 1.00 90.81 805 TYR A CA 1
ATOM 6622 C C . TYR A 1 805 ? -8.327 3.728 -14.258 1.00 90.81 805 TYR A C 1
ATOM 6624 O O . TYR A 1 805 ? -7.972 4.804 -14.734 1.00 90.81 805 TYR A O 1
ATOM 6632 N N . LYS A 1 806 ? -7.533 2.653 -14.258 1.00 92.56 806 LYS A N 1
ATOM 6633 C CA . LYS A 1 806 ? -6.170 2.675 -14.811 1.00 92.56 806 LYS A CA 1
ATOM 6634 C C . LYS A 1 806 ? -6.167 3.001 -16.313 1.00 92.56 806 LYS A C 1
ATOM 6636 O O . LYS A 1 806 ? -5.385 3.847 -16.762 1.00 92.56 806 LYS A O 1
ATOM 6641 N N . ALA A 1 807 ? -7.109 2.447 -17.075 1.00 91.06 807 ALA A N 1
ATOM 6642 C CA . ALA A 1 807 ? -7.315 2.779 -18.484 1.00 91.06 807 ALA A CA 1
ATOM 6643 C C . ALA A 1 807 ? -7.764 4.235 -18.671 1.00 91.06 807 ALA A C 1
ATOM 6645 O O . ALA A 1 807 ? -7.299 4.931 -19.581 1.00 91.06 807 ALA A O 1
ATOM 6646 N N . HIS A 1 808 ? -8.637 4.738 -17.799 1.00 88.69 808 HIS A N 1
ATOM 6647 C CA . HIS A 1 808 ? -9.113 6.115 -17.855 1.00 88.69 808 HIS A CA 1
ATOM 6648 C C . HIS A 1 808 ? -8.017 7.137 -17.497 1.00 88.69 808 HIS A C 1
ATOM 6650 O O . HIS A 1 808 ? -7.864 8.138 -18.201 1.00 88.69 808 HIS A O 1
ATOM 6656 N N . TRP A 1 809 ? -7.248 6.889 -16.434 1.00 90.75 809 TRP A N 1
ATOM 6657 C CA . TRP A 1 809 ? -6.274 7.825 -15.863 1.00 90.75 809 TRP A CA 1
ATOM 6658 C C . TRP A 1 809 ? -4.914 7.794 -16.545 1.00 90.75 809 TRP A C 1
ATOM 6660 O O . TRP A 1 809 ? -4.385 8.856 -16.851 1.00 90.75 809 TRP A O 1
ATOM 6670 N N . SER A 1 810 ? -4.375 6.599 -16.791 1.00 89.81 810 SER A N 1
ATOM 6671 C CA . SER A 1 810 ? -3.024 6.407 -17.335 1.00 89.81 810 SER A CA 1
ATOM 6672 C C . SER A 1 810 ? -3.035 5.808 -18.736 1.00 89.81 810 SER A C 1
ATOM 6674 O O . SER A 1 810 ? -2.020 5.848 -19.418 1.00 89.81 810 SER A O 1
ATOM 6676 N N . GLY A 1 811 ? -4.176 5.296 -19.207 1.00 91.81 811 GLY A N 1
ATOM 6677 C CA . GLY A 1 811 ? -4.265 4.713 -20.543 1.00 91.81 811 GLY A CA 1
ATOM 6678 C C . GLY A 1 811 ? -3.658 3.332 -20.656 1.00 91.81 811 GLY A C 1
ATOM 6679 O O . GLY A 1 811 ? -3.220 2.999 -21.748 1.00 91.81 811 GLY A O 1
ATOM 6680 N N . ILE A 1 812 ? -3.666 2.557 -19.575 1.00 92.06 812 ILE A N 1
ATOM 6681 C CA . ILE A 1 812 ? -3.123 1.198 -19.532 1.00 92.06 812 ILE A CA 1
ATOM 6682 C C . ILE A 1 812 ? -4.235 0.160 -19.360 1.00 92.06 812 ILE A C 1
ATOM 6684 O O . ILE A 1 812 ? -5.251 0.436 -18.723 1.00 92.06 812 ILE A O 1
ATOM 6688 N N . SER A 1 813 ? -4.035 -1.033 -19.908 1.00 92.06 813 SER A N 1
ATOM 6689 C CA . SER A 1 813 ? -4.932 -2.181 -19.785 1.00 92.06 813 SER A CA 1
ATOM 6690 C C . SER A 1 813 ? -4.128 -3.471 -19.664 1.00 92.06 813 SER A C 1
ATOM 6692 O O . SER A 1 813 ? -3.002 -3.556 -20.146 1.00 92.06 813 SER A O 1
ATOM 6694 N N . VAL A 1 814 ? -4.711 -4.489 -19.035 1.00 87.88 814 VAL A N 1
ATOM 6695 C CA . VAL A 1 814 ? -4.116 -5.834 -18.977 1.00 87.88 814 VAL A CA 1
ATOM 6696 C C . VAL A 1 814 ? -4.333 -6.593 -20.290 1.00 87.88 814 VAL A C 1
ATOM 6698 O O . VAL A 1 814 ? -3.656 -7.578 -20.577 1.00 87.88 814 VAL A O 1
ATOM 6701 N N . ARG A 1 815 ? -5.276 -6.142 -21.128 1.00 85.56 815 ARG A N 1
ATOM 6702 C CA . ARG A 1 815 ? -5.524 -6.785 -22.417 1.00 85.56 815 ARG A CA 1
ATOM 6703 C C . ARG A 1 815 ? -4.370 -6.530 -23.384 1.00 85.56 8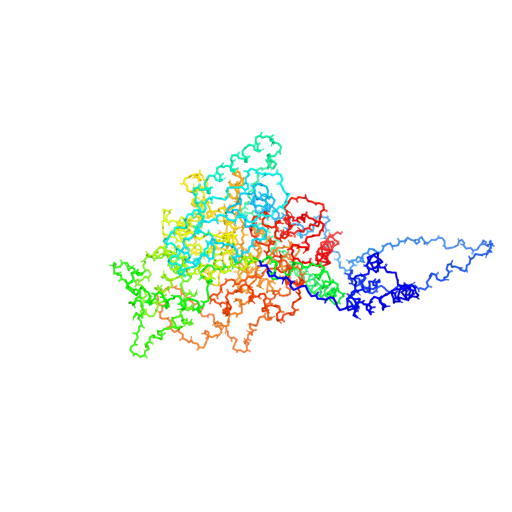15 ARG A C 1
ATOM 6705 O O . ARG A 1 815 ? -4.005 -5.369 -23.557 1.00 85.56 815 ARG A O 1
ATOM 6712 N N . PRO A 1 816 ? -3.867 -7.577 -24.061 1.00 84.50 816 PRO A N 1
ATOM 6713 C CA . PRO A 1 816 ? -2.830 -7.420 -25.067 1.00 84.50 816 PRO A CA 1
ATOM 6714 C C . PRO A 1 816 ? -3.229 -6.432 -26.162 1.00 84.50 816 PRO A C 1
ATOM 6716 O O . PRO A 1 816 ? -4.287 -6.570 -26.779 1.00 84.50 816 PRO A O 1
ATOM 6719 N N . ASP A 1 817 ? -2.346 -5.472 -26.421 1.00 85.94 817 ASP A N 1
ATOM 6720 C CA . ASP A 1 817 ? -2.438 -4.517 -27.524 1.00 85.94 817 ASP A CA 1
ATOM 6721 C C . ASP A 1 817 ? -1.068 -4.407 -28.224 1.00 85.94 817 ASP A C 1
ATOM 6723 O O . ASP A 1 817 ? -0.046 -4.873 -27.716 1.00 85.94 817 ASP A O 1
ATOM 6727 N N . LYS A 1 818 ? -1.036 -3.810 -29.417 1.00 87.75 818 LYS A N 1
ATOM 6728 C CA . LYS A 1 818 ? 0.173 -3.625 -30.239 1.00 87.75 818 LYS A CA 1
ATOM 6729 C C . LYS A 1 818 ? 1.056 -2.456 -29.787 1.00 87.75 818 LYS A C 1
ATOM 6731 O O . LYS A 1 818 ? 2.120 -2.246 -30.366 1.00 87.75 818 LYS A O 1
ATOM 6736 N N . TYR A 1 819 ? 0.579 -1.651 -28.843 1.00 89.94 819 TYR A N 1
ATOM 6737 C CA . TYR A 1 819 ? 1.265 -0.451 -28.373 1.00 89.94 819 TYR A CA 1
ATOM 6738 C C . TYR A 1 819 ? 2.336 -0.782 -27.326 1.00 89.94 819 TYR A C 1
ATOM 6740 O O . TYR A 1 819 ? 2.697 -1.941 -27.112 1.00 89.94 819 TYR A O 1
ATOM 6748 N N . PHE A 1 820 ? 2.890 0.258 -26.703 1.00 88.38 820 PHE A N 1
ATOM 6749 C CA . PHE A 1 820 ? 3.920 0.117 -25.682 1.00 88.38 820 PHE A CA 1
ATOM 6750 C C . PHE A 1 820 ? 3.441 -0.808 -24.555 1.00 88.38 820 PHE A C 1
ATOM 6752 O O . PHE A 1 820 ? 2.304 -0.701 -24.095 1.00 88.38 820 PHE A O 1
ATOM 6759 N N . LYS A 1 821 ? 4.315 -1.713 -24.115 1.00 90.56 821 LYS A N 1
ATOM 6760 C CA . LYS A 1 821 ? 4.053 -2.638 -23.012 1.00 90.56 821 LYS A CA 1
ATOM 6761 C C . LYS A 1 821 ? 5.089 -2.455 -21.914 1.00 90.56 821 LYS A C 1
ATOM 6763 O O . LYS A 1 821 ? 6.252 -2.178 -22.206 1.00 90.56 821 LYS A O 1
ATOM 6768 N N . GLU A 1 822 ? 4.670 -2.639 -20.672 1.00 88.69 822 GLU A N 1
ATOM 6769 C CA . GLU A 1 822 ? 5.530 -2.591 -19.490 1.00 88.69 822 GLU A CA 1
ATOM 6770 C C . GLU A 1 822 ? 5.307 -3.827 -18.630 1.00 88.69 822 GLU A C 1
ATOM 6772 O O . GLU A 1 822 ? 4.165 -4.218 -18.386 1.00 88.69 822 GLU A O 1
ATOM 6777 N N . ASN A 1 823 ? 6.406 -4.415 -18.162 1.00 88.69 823 ASN A N 1
ATOM 6778 C CA . ASN A 1 823 ? 6.379 -5.471 -17.161 1.00 88.69 823 ASN A CA 1
ATOM 6779 C C . ASN A 1 823 ? 6.343 -4.843 -15.760 1.00 88.69 823 ASN A C 1
ATOM 6781 O O . ASN A 1 823 ? 7.041 -3.861 -15.496 1.00 88.69 823 ASN A O 1
ATOM 6785 N N . VAL A 1 824 ? 5.513 -5.395 -14.881 1.00 88.81 824 VAL A N 1
ATOM 6786 C CA . VAL A 1 824 ? 5.393 -5.009 -13.477 1.00 88.81 824 VAL A CA 1
ATOM 6787 C C . VAL A 1 824 ? 5.420 -6.271 -12.623 1.00 88.81 824 VAL A C 1
ATOM 6789 O O . VAL A 1 824 ? 4.681 -7.226 -12.862 1.00 88.81 824 VAL A O 1
ATOM 6792 N N . GLY A 1 825 ? 6.285 -6.277 -11.612 1.00 85.00 825 GLY A N 1
ATOM 6793 C CA . GLY A 1 825 ? 6.431 -7.404 -10.697 1.00 85.00 825 GLY A CA 1
ATOM 6794 C C . GLY A 1 825 ? 6.871 -8.713 -11.363 1.00 85.00 825 GLY A C 1
ATOM 6795 O O . GLY A 1 825 ? 6.612 -9.767 -10.796 1.00 85.00 825 GLY A O 1
ATOM 6796 N N . GLY A 1 826 ? 7.478 -8.687 -12.552 1.00 83.44 826 GLY A N 1
ATOM 6797 C CA . GLY A 1 826 ? 8.034 -9.853 -13.248 1.00 83.44 826 GLY A CA 1
ATOM 6798 C C . GLY A 1 826 ? 6.992 -10.848 -13.761 1.00 83.44 826 GLY A C 1
ATOM 6799 O O . GLY A 1 826 ? 7.362 -11.886 -14.300 1.00 83.44 826 GLY A O 1
ATOM 6800 N N . VAL A 1 827 ? 5.706 -10.540 -13.586 1.00 85.69 827 VAL A N 1
ATOM 6801 C CA . VAL A 1 827 ? 4.572 -11.424 -13.882 1.00 85.69 827 VAL A CA 1
ATOM 6802 C C . VAL A 1 827 ? 3.515 -10.684 -14.694 1.00 85.69 827 VAL A C 1
ATOM 6804 O O . VAL A 1 827 ? 2.971 -11.239 -15.649 1.00 85.69 827 VAL A O 1
ATOM 6807 N N . ASP A 1 828 ? 3.226 -9.430 -14.342 1.00 87.94 828 ASP A N 1
ATOM 6808 C CA . ASP A 1 828 ? 2.165 -8.660 -14.976 1.00 87.94 828 ASP A CA 1
ATOM 6809 C C . ASP A 1 828 ? 2.678 -7.861 -16.168 1.00 87.94 828 ASP A C 1
ATOM 6811 O O . ASP A 1 828 ? 3.714 -7.203 -16.108 1.00 87.94 828 ASP A O 1
ATOM 6815 N N . VAL A 1 829 ? 1.899 -7.860 -17.249 1.00 90.06 829 VAL A N 1
ATOM 6816 C CA . VAL A 1 829 ? 2.170 -7.046 -18.434 1.00 90.06 829 VAL A CA 1
ATOM 6817 C C . VAL A 1 829 ? 1.017 -6.079 -18.647 1.00 90.06 829 VAL A C 1
ATOM 6819 O O . VAL A 1 829 ? -0.132 -6.487 -18.821 1.00 90.06 829 VAL A O 1
ATOM 6822 N N . TRP A 1 830 ? 1.340 -4.790 -18.648 1.00 90.94 830 TRP A N 1
ATOM 6823 C CA . TRP A 1 830 ? 0.401 -3.710 -18.923 1.00 90.94 830 TRP A CA 1
ATOM 6824 C C . TRP A 1 830 ? 0.664 -3.141 -20.309 1.00 90.94 830 TRP A C 1
ATOM 6826 O O . TRP A 1 830 ? 1.803 -2.829 -20.653 1.00 90.94 830 TRP A O 1
ATOM 6836 N N . TYR A 1 831 ? -0.399 -2.988 -21.089 1.00 92.31 831 TYR A N 1
ATOM 6837 C CA . TYR A 1 831 ? -0.367 -2.468 -22.448 1.00 92.31 831 TYR A CA 1
ATOM 6838 C C . TYR A 1 831 ? -0.987 -1.081 -22.489 1.00 92.31 831 TYR A C 1
ATOM 6840 O O . TYR A 1 831 ? -2.032 -0.829 -21.884 1.00 92.31 831 TYR A O 1
ATOM 6848 N N . ASP A 1 832 ? -0.365 -0.183 -23.238 1.00 93.12 832 ASP A N 1
ATOM 6849 C CA . ASP A 1 832 ? -0.969 1.095 -23.565 1.00 93.12 832 ASP A CA 1
ATOM 6850 C C . ASP A 1 832 ? -2.203 0.888 -24.455 1.00 93.12 832 ASP A C 1
ATOM 6852 O O . ASP A 1 832 ? -2.235 0.049 -25.347 1.00 93.12 832 ASP A O 1
ATOM 6856 N N . THR A 1 833 ? -3.227 1.699 -24.214 1.00 90.50 833 THR A N 1
ATOM 6857 C CA . THR A 1 833 ? -4.494 1.719 -24.969 1.00 90.50 833 THR A CA 1
ATOM 6858 C C . THR A 1 833 ? -4.413 2.508 -26.282 1.00 90.50 833 THR A C 1
ATOM 6860 O O . THR A 1 833 ? -5.375 2.538 -27.049 1.00 90.50 833 THR A O 1
ATOM 6863 N N . ALA A 1 834 ? -3.305 3.213 -26.515 1.00 89.81 834 ALA A N 1
ATOM 6864 C CA . ALA A 1 834 ? -3.073 4.064 -27.676 1.00 89.81 834 ALA A CA 1
ATOM 6865 C C . ALA A 1 834 ? -1.567 4.196 -27.947 1.00 89.81 834 ALA A C 1
ATOM 6867 O O . ALA A 1 834 ? -0.754 3.910 -27.074 1.00 89.81 834 ALA A O 1
ATOM 6868 N N . GLU A 1 835 ? -1.201 4.677 -29.137 1.00 87.31 835 GLU A N 1
ATOM 6869 C CA . GLU A 1 835 ? 0.203 4.900 -29.521 1.00 87.31 835 GLU A CA 1
ATOM 6870 C C . GLU A 1 835 ? 0.910 5.916 -28.614 1.00 87.31 835 GLU A C 1
ATOM 6872 O O . GLU A 1 835 ? 2.073 5.726 -28.266 1.00 87.31 835 GLU A O 1
ATOM 6877 N N . ASP A 1 836 ? 0.191 6.962 -28.202 1.00 85.81 836 ASP A N 1
ATOM 6878 C CA . ASP A 1 836 ? 0.692 7.985 -27.292 1.00 85.81 836 ASP A CA 1
ATOM 6879 C C . ASP A 1 836 ? -0.275 8.193 -26.119 1.00 85.81 836 ASP A C 1
ATOM 6881 O O . ASP A 1 836 ? -1.317 8.849 -26.226 1.00 85.81 836 ASP A O 1
ATOM 6885 N N . THR A 1 837 ? 0.077 7.625 -24.966 1.00 90.62 837 THR A N 1
ATOM 6886 C CA . THR A 1 837 ? -0.660 7.808 -23.711 1.00 90.62 837 THR A CA 1
ATOM 6887 C C . THR A 1 837 ? -0.180 9.015 -22.906 1.00 90.62 837 THR A C 1
ATOM 6889 O O . THR A 1 837 ? -0.792 9.323 -21.878 1.00 90.62 837 THR A O 1
ATOM 6892 N N . SER A 1 838 ? 0.845 9.752 -23.360 1.00 89.00 838 SER A N 1
ATOM 6893 C CA . SER A 1 838 ? 1.367 10.936 -22.658 1.00 89.00 838 SER A CA 1
ATOM 6894 C C . SER A 1 838 ? 0.294 12.010 -22.460 1.00 89.00 838 SER A C 1
ATOM 6896 O O . SER A 1 838 ? 0.278 12.691 -21.441 1.00 89.00 838 SER A O 1
ATOM 6898 N N . ILE A 1 839 ? -0.716 12.067 -23.330 1.00 88.38 839 ILE A N 1
ATOM 6899 C CA . ILE A 1 839 ? -1.882 12.953 -23.193 1.00 88.38 839 ILE A CA 1
ATOM 6900 C C . ILE A 1 839 ? -2.653 12.697 -21.878 1.00 88.38 839 ILE A C 1
ATOM 6902 O O . ILE A 1 839 ? -3.337 13.583 -21.358 1.00 88.38 839 ILE A O 1
ATOM 6906 N N . LYS A 1 840 ? -2.565 11.483 -21.318 1.00 89.75 840 LYS A N 1
ATOM 6907 C CA . LYS A 1 840 ? -3.253 11.100 -20.080 1.00 89.75 840 LYS A CA 1
ATOM 6908 C C . LYS A 1 840 ? -2.434 11.367 -18.819 1.00 89.75 840 LYS A C 1
ATOM 6910 O O . LYS A 1 840 ? -3.037 11.803 -17.842 1.00 89.75 840 LYS A O 1
ATOM 6915 N N . HIS A 1 841 ? -1.117 11.162 -18.845 1.00 91.94 841 HIS A N 1
ATOM 6916 C CA . HIS A 1 841 ? -0.263 11.204 -17.645 1.00 91.94 841 HIS A CA 1
ATOM 6917 C C . HIS A 1 841 ? 0.926 12.177 -17.718 1.00 91.94 841 HIS A C 1
ATOM 6919 O O . HIS A 1 841 ? 1.559 12.419 -16.699 1.00 91.94 841 HIS A O 1
ATOM 6925 N N . ASN A 1 842 ? 1.220 12.736 -18.892 1.00 94.81 842 ASN A N 1
ATOM 6926 C CA . ASN A 1 842 ? 2.313 13.674 -19.164 1.00 94.81 842 ASN A CA 1
ATOM 6927 C C . ASN A 1 842 ? 3.712 13.152 -18.788 1.00 94.81 842 ASN A C 1
ATOM 6929 O O . ASN A 1 842 ? 4.515 13.855 -18.187 1.00 94.81 842 ASN A O 1
ATOM 6933 N N . VAL A 1 843 ? 3.989 11.883 -19.107 1.00 95.00 843 VAL A N 1
ATOM 6934 C CA . VAL A 1 843 ? 5.347 11.322 -19.010 1.00 95.00 843 VAL A CA 1
ATOM 6935 C C . VAL A 1 843 ? 5.895 11.240 -20.432 1.00 95.00 843 VAL A C 1
ATOM 6937 O O . VAL A 1 843 ? 5.224 10.607 -21.256 1.00 95.00 843 VAL A O 1
ATOM 6940 N N . PRO A 1 844 ? 7.064 11.840 -20.725 1.00 94.00 844 PRO A N 1
ATOM 6941 C CA . PRO A 1 844 ? 7.680 11.804 -22.047 1.00 94.00 844 PRO A CA 1
ATOM 6942 C C . PRO A 1 844 ? 7.873 10.376 -22.556 1.00 94.00 844 PRO A C 1
ATOM 6944 O O . PRO A 1 844 ? 8.232 9.473 -21.793 1.00 94.00 844 PRO A O 1
ATOM 6947 N N . MET A 1 845 ? 7.687 10.166 -23.858 1.00 90.56 845 MET A N 1
ATOM 6948 C CA . MET A 1 845 ? 7.898 8.843 -24.449 1.00 90.56 845 MET A CA 1
ATOM 6949 C C . MET A 1 845 ? 9.378 8.477 -24.448 1.00 90.56 845 MET A C 1
ATOM 6951 O O . MET A 1 845 ? 9.704 7.314 -24.216 1.00 90.56 845 MET A O 1
ATOM 6955 N N . ILE A 1 846 ? 10.269 9.463 -24.598 1.00 91.62 846 ILE A N 1
ATOM 6956 C CA . ILE A 1 846 ? 11.715 9.235 -24.505 1.00 91.62 846 ILE A CA 1
ATOM 6957 C C . ILE A 1 846 ? 12.135 8.719 -23.115 1.00 91.62 846 ILE A C 1
ATOM 6959 O O . ILE A 1 846 ? 12.953 7.806 -23.032 1.00 91.62 846 ILE A O 1
ATOM 6963 N N . ARG A 1 847 ? 11.508 9.207 -22.027 1.00 94.06 847 ARG A N 1
ATOM 6964 C CA . ARG A 1 847 ? 11.720 8.695 -20.658 1.00 94.06 847 ARG A CA 1
ATOM 6965 C C . ARG A 1 847 ? 11.323 7.228 -20.565 1.00 94.06 847 ARG A C 1
ATOM 6967 O O . ARG A 1 847 ? 12.068 6.409 -20.037 1.00 94.06 847 ARG A O 1
ATOM 6974 N N . ARG A 1 848 ? 10.134 6.891 -21.072 1.00 92.88 848 ARG A N 1
ATOM 6975 C CA . ARG A 1 848 ? 9.594 5.524 -21.010 1.00 92.88 848 ARG A CA 1
ATOM 6976 C C . ARG A 1 848 ? 10.428 4.547 -21.832 1.00 92.88 848 ARG A C 1
ATOM 6978 O O . ARG A 1 848 ? 10.700 3.449 -21.356 1.00 92.88 848 ARG A O 1
ATOM 6985 N N . GLN A 1 849 ? 10.853 4.957 -23.026 1.00 91.75 849 GLN A N 1
ATOM 6986 C CA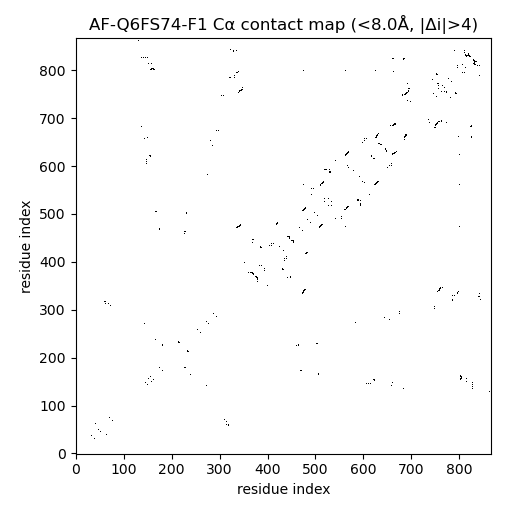 . GLN A 1 849 ? 11.763 4.183 -23.871 1.00 91.75 849 GLN A CA 1
ATOM 6987 C C . GLN A 1 849 ? 13.094 3.957 -23.159 1.00 91.75 849 GLN A C 1
ATOM 6989 O O . GLN A 1 849 ? 13.476 2.808 -22.995 1.00 91.75 849 GLN A O 1
ATOM 6994 N N . TYR A 1 850 ? 13.718 5.006 -22.611 1.00 94.62 850 TYR A N 1
ATOM 6995 C CA . TYR A 1 850 ? 14.949 4.870 -21.828 1.00 94.62 850 TYR A CA 1
ATOM 6996 C C . TYR A 1 850 ? 14.811 3.847 -20.688 1.00 94.62 850 TYR A C 1
ATOM 6998 O O . TYR A 1 850 ? 15.667 2.976 -20.542 1.00 94.62 850 TYR A O 1
ATOM 7006 N N . ARG A 1 851 ? 13.729 3.922 -19.894 1.00 95.00 851 ARG A N 1
ATOM 7007 C CA . ARG A 1 851 ? 13.485 2.987 -18.779 1.00 95.00 851 ARG A CA 1
ATOM 7008 C C . ARG A 1 851 ? 13.361 1.542 -19.260 1.00 95.00 851 ARG A C 1
ATOM 7010 O O . ARG A 1 851 ? 13.987 0.665 -18.674 1.00 95.00 851 ARG A O 1
ATOM 7017 N N . ARG A 1 852 ? 12.567 1.307 -20.309 1.00 91.94 852 ARG A N 1
ATOM 7018 C CA . ARG A 1 852 ? 12.347 -0.030 -20.877 1.00 91.94 852 ARG A CA 1
ATOM 7019 C C . ARG A 1 852 ? 13.620 -0.578 -21.510 1.00 91.94 852 ARG A C 1
ATOM 7021 O O . ARG A 1 852 ? 14.045 -1.660 -21.146 1.00 91.94 852 ARG A O 1
ATOM 7028 N N . ASP A 1 853 ? 14.244 0.186 -22.397 1.00 91.94 853 ASP A N 1
ATOM 7029 C CA . ASP A 1 853 ? 15.420 -0.258 -23.141 1.00 91.94 853 ASP A CA 1
ATOM 7030 C C . ASP A 1 853 ? 16.605 -0.501 -22.186 1.00 91.94 853 ASP A C 1
ATOM 7032 O O . ASP A 1 853 ? 17.386 -1.423 -22.389 1.00 91.94 853 ASP A O 1
ATOM 7036 N N . THR A 1 854 ? 16.717 0.276 -21.099 1.00 93.88 854 THR A N 1
ATOM 7037 C CA . THR A 1 854 ? 17.704 0.013 -20.039 1.00 93.88 854 THR A CA 1
ATOM 7038 C C . THR A 1 854 ? 17.405 -1.285 -19.297 1.00 93.88 854 THR A C 1
ATOM 7040 O O . THR A 1 854 ? 18.329 -2.049 -19.060 1.00 93.88 854 THR A O 1
ATOM 7043 N N . LEU A 1 855 ? 16.144 -1.554 -18.949 1.00 93.12 855 LEU A N 1
ATOM 7044 C CA . LEU A 1 855 ? 15.764 -2.804 -18.289 1.00 93.12 855 LEU A CA 1
ATOM 7045 C C . LEU A 1 855 ? 16.009 -4.024 -19.189 1.00 93.12 855 LEU A C 1
ATOM 7047 O O . LEU A 1 855 ? 16.555 -5.019 -18.720 1.00 93.12 855 LEU A O 1
ATOM 7051 N N . ASP A 1 856 ? 15.640 -3.934 -20.468 1.00 90.50 856 ASP A N 1
ATOM 7052 C CA . ASP A 1 856 ? 15.850 -5.000 -21.453 1.00 90.50 856 ASP A CA 1
ATOM 7053 C C . ASP A 1 856 ? 17.355 -5.294 -21.614 1.00 90.50 856 ASP A C 1
ATOM 7055 O O . ASP A 1 856 ? 17.764 -6.449 -21.565 1.00 90.50 856 ASP A O 1
ATOM 7059 N N . GLN A 1 857 ? 18.203 -4.257 -21.665 1.00 91.62 857 GLN A N 1
ATOM 7060 C CA . GLN A 1 857 ? 19.666 -4.411 -21.694 1.00 91.62 857 GLN A CA 1
ATOM 7061 C C . GLN A 1 857 ? 20.237 -5.106 -20.449 1.00 91.62 857 GLN A C 1
ATOM 7063 O O . GLN A 1 857 ? 21.243 -5.805 -20.551 1.00 91.62 857 GLN A O 1
ATOM 7068 N N . GLU A 1 858 ? 19.649 -4.904 -19.266 1.00 93.19 858 GLU A N 1
ATOM 7069 C CA . GLU A 1 858 ? 20.087 -5.609 -18.053 1.00 93.19 858 GLU A CA 1
ATOM 7070 C C . GLU A 1 858 ? 19.730 -7.096 -18.112 1.00 93.19 858 GLU A C 1
ATOM 7072 O O . GLU A 1 858 ? 20.534 -7.927 -17.690 1.00 93.19 858 GLU A O 1
ATOM 7077 N N . TRP A 1 859 ? 18.567 -7.446 -18.670 1.00 90.12 859 TRP A N 1
ATOM 7078 C CA . TRP A 1 859 ? 18.204 -8.842 -18.909 1.00 90.12 859 TRP A CA 1
ATOM 7079 C C . TRP A 1 859 ? 19.104 -9.491 -19.963 1.00 90.12 859 TRP A C 1
ATOM 7081 O O . TRP A 1 859 ? 19.646 -10.562 -19.692 1.00 90.12 859 TRP A O 1
ATOM 7091 N N . ASP A 1 860 ? 19.360 -8.815 -21.087 1.00 89.38 860 ASP A N 1
ATOM 7092 C CA . ASP A 1 860 ? 20.301 -9.280 -22.115 1.00 89.38 860 ASP A CA 1
ATOM 7093 C C . ASP A 1 860 ? 21.705 -9.501 -21.523 1.00 89.38 860 ASP A C 1
ATOM 7095 O O . ASP A 1 860 ? 22.342 -10.524 -21.773 1.00 89.38 860 ASP A O 1
ATOM 7099 N N . PHE A 1 861 ? 22.179 -8.579 -20.674 1.00 89.38 861 PHE A N 1
ATOM 7100 C CA . PHE A 1 861 ? 23.459 -8.712 -19.972 1.00 89.38 861 PHE A CA 1
ATOM 7101 C C . PHE A 1 861 ? 23.512 -9.965 -19.089 1.00 89.38 861 PHE A C 1
ATOM 7103 O O . PHE A 1 861 ? 24.526 -10.664 -19.078 1.00 89.38 861 PHE A O 1
ATOM 7110 N N . LEU A 1 862 ? 22.445 -10.256 -18.340 1.00 88.00 862 LEU A N 1
ATOM 7111 C CA . LEU A 1 862 ? 22.385 -11.453 -17.502 1.00 88.00 862 LEU A CA 1
ATOM 7112 C C . LEU A 1 862 ? 22.330 -12.723 -18.351 1.00 88.00 862 LEU A C 1
ATOM 7114 O O . LEU A 1 862 ? 23.020 -13.686 -18.034 1.00 88.00 862 LEU A O 1
ATOM 7118 N N . GLU A 1 863 ? 21.560 -12.737 -19.436 1.00 85.94 863 GLU A N 1
ATOM 7119 C CA . GLU A 1 863 ? 21.535 -13.873 -20.358 1.00 85.94 863 GLU A CA 1
ATOM 7120 C C . GLU A 1 863 ? 22.912 -14.130 -20.981 1.00 85.94 863 GLU A C 1
ATOM 7122 O O . GLU A 1 863 ? 23.349 -15.275 -21.035 1.00 85.94 863 GLU A O 1
ATOM 7127 N N . GLU A 1 864 ? 23.636 -13.090 -21.395 1.00 84.62 864 GLU A N 1
ATOM 7128 C CA . GLU A 1 864 ? 25.005 -13.225 -21.907 1.00 84.62 864 GLU A CA 1
ATOM 7129 C C . GLU A 1 864 ? 26.014 -13.666 -20.839 1.00 84.62 864 GLU A C 1
ATOM 7131 O O . GLU A 1 864 ? 26.995 -14.327 -21.170 1.00 84.62 864 GLU A O 1
ATOM 7136 N N . LEU A 1 865 ? 25.804 -13.307 -19.569 1.00 84.19 865 LEU A N 1
ATOM 7137 C CA . LEU A 1 865 ? 26.699 -13.682 -18.472 1.00 84.19 865 LEU A CA 1
ATOM 7138 C C . LEU A 1 865 ? 26.634 -15.185 -18.146 1.00 84.19 865 LEU A C 1
ATOM 7140 O O . LEU A 1 865 ? 27.637 -15.748 -17.707 1.00 84.19 865 LEU A O 1
ATOM 7144 N N . PHE A 1 866 ? 25.471 -15.818 -18.336 1.00 79.38 866 PHE A N 1
ATOM 7145 C CA . PHE A 1 866 ? 25.227 -17.229 -17.995 1.00 79.38 866 PHE A CA 1
ATOM 7146 C C . PHE A 1 866 ? 25.152 -18.180 -19.207 1.00 79.38 866 PHE A C 1
ATOM 7148 O O . PHE A 1 866 ? 24.966 -19.381 -19.004 1.00 79.38 866 PHE A O 1
ATOM 7155 N N . ASN A 1 867 ? 25.309 -17.669 -20.435 1.00 65.12 867 ASN A N 1
ATOM 7156 C CA . ASN A 1 867 ? 25.431 -18.441 -21.686 1.00 65.12 867 ASN A CA 1
ATOM 7157 C C . ASN A 1 867 ? 26.897 -18.568 -22.133 1.00 65.12 867 ASN A C 1
ATOM 7159 O O . ASN A 1 867 ? 27.270 -19.637 -22.675 1.00 65.12 867 ASN A O 1
#

InterPro domains:
  IPR006329 AMP deaminase [PF19326] (270-694)
  IPR006329 AMP deaminase [PF19326] (736-864)
  IPR006329 AMP deaminase [PTHR11359] (41-864)
  IPR032466 Metal-dependent hydrolase [SSF51556] (220-862)

Solvent-accessible surface area (backbone atoms only — not comparable to full-atom values): 50218 Å² total; per-residue (Å²): 141,79,88,80,82,85,72,83,78,81,60,72,76,56,57,54,50,52,54,60,54,52,65,69,42,56,61,56,48,58,53,54,40,59,75,67,77,56,76,75,55,77,64,52,61,57,54,69,73,61,82,78,72,54,78,78,56,55,80,33,58,67,79,80,42,75,64,55,54,37,57,75,68,69,52,78,85,76,78,78,78,86,75,62,75,76,64,76,81,74,79,90,83,85,81,90,76,100,82,75,88,84,76,88,82,76,84,85,74,86,76,77,88,64,84,81,77,93,78,89,70,88,90,75,90,79,69,83,83,64,51,68,66,56,52,50,45,50,52,24,38,52,44,27,55,39,29,36,39,34,56,82,67,20,36,34,34,35,64,84,72,34,87,70,77,75,73,78,79,62,92,86,67,50,54,94,75,34,63,84,56,60,60,66,95,70,78,88,80,94,75,94,77,83,81,86,77,92,79,92,73,99,64,86,85,78,78,81,70,73,70,77,74,60,73,57,58,78,68,54,42,69,71,54,76,62,55,44,55,63,19,60,65,61,53,69,70,58,49,52,52,49,50,53,56,48,53,51,49,51,53,52,53,44,69,75,34,75,75,66,51,69,77,77,65,88,60,87,68,63,64,79,52,72,68,58,50,48,55,56,48,52,51,52,52,55,54,66,70,33,64,67,53,30,55,48,25,48,53,49,54,51,51,39,35,53,48,39,52,52,48,44,76,66,39,45,50,46,43,53,52,49,37,67,71,35,87,86,32,45,59,79,69,19,56,33,32,28,66,44,29,27,57,86,22,63,48,33,58,63,60,52,15,50,50,53,47,52,44,52,73,74,49,31,82,41,77,50,49,68,48,83,90,68,53,71,41,29,51,53,57,49,70,57,46,55,58,48,100,87,54,72,80,62,85,50,81,58,67,62,45,70,69,50,53,52,45,41,61,69,45,37,51,68,52,48,54,38,38,60,61,81,62,61,70,80,77,44,63,48,59,58,34,33,46,52,51,48,44,45,49,50,63,26,55,90,42,84,65,59,15,50,56,26,50,49,51,46,42,66,58,43,51,36,46,33,60,61,61,69,29,45,31,35,26,36,30,37,79,54,41,55,52,94,41,90,88,55,40,47,72,59,54,53,29,47,43,37,59,75,69,35,74,45,54,94,49,57,36,34,28,42,30,43,64,74,49,56,34,60,38,29,74,70,65,77,31,78,25,51,36,50,55,51,42,73,67,46,47,64,57,52,56,39,70,76,48,50,87,79,42,65,59,49,48,55,47,60,61,43,38,28,33,42,30,43,47,56,58,91,86,47,72,73,81,67,88,52,95,63,70,85,86,53,52,48,75,70,39,33,49,94,32,46,47,72,40,66,52,60,53,48,50,56,51,48,54,55,47,18,54,50,19,52,57,26,46,79,67,68,34,54,37,58,22,36,29,32,32,35,32,85,54,79,81,46,69,36,82,79,51,99,58,96,44,26,42,23,56,44,31,47,52,40,33,63,36,63,32,66,51,30,34,32,54,39,57,46,48,77,78,45,64,43,38,56,49,44,48,39,42,76,28,26,36,29,33,33,35,32,59,57,33,65,27,37,54,56,54,58,49,62,53,53,78,75,55,85,75,84,67,78,70,66,77,81,45,99,62,81,76,73,81,80,68,79,82,61,88,86,60,79,78,76,66,41,71,85,71,51,48,60,63,58,42,45,47,50,58,34,41,37,20,67,28,44,33,34,33,43,62,28,74,49,87,61,89,50,49,59,59,49,55,54,49,51,51,29,67,76,69,65,53,49,67,48,54,51,11,43,38,26,48,31,15,52,67,49,38,69,69,44,18,48,54,37,34,70,46,51,26,34,32,56,63,90,54,95,38,60,70,46,72,38,54,59,66,34,56,40,16,30,76,44,91,70,40,37,72,44,31,25,36,31,66,69,59,54,48,52,54,49,57,54,52,53,50,53,52,51,50,52,53,62,71,48,102

Foldseek 3Di:
DDDDDDDDDDPPVPVVVQVVVLVVVLVVVVVVCVVVPQDADPVVVVVSVPPPADPVLVVLDFSPDPVLVCVLVVHDDDDPPPPPVVVVPPDPDDDDDPDPPPPPDDDDDDDPDDPDFPPDDDDDDDDLPDLPLVVLLVLQQLQCVLLLVFLVLFLLQVQVLHDDPPDDDDPPDAQCPPCQFDDDDDDDDDDDDDDDDDDDDPPPPPPPPPPPQPPQPPVQCVLLVNGGFPLSRDDLVVVVVSVVVSLVVVVVVCVVDVCVVPPPPDDPSDNDDPVVVLVSLVSVVVVLPPPVLLVVLVVLLVVLLVSLVSCCVRCVSVLVVLLVVQPPDFLLNFAFEFFFAELLQNDALQLLLVLLLVCCVVFQQDFQAAAPVRDTDGSVRLQVFQDDPVDRPPNGSCNDDPVLVVCCVPPVVPPCVQEPDRCPLVPDGHPSNSSNSSCQRARDCPTPVNNSNSLSSCCNQPRSVCVNSVRYAYAYEYEAHQYQDPVDAPLVSVLVSCNVSSVDHPRYFYEYEYEQCQLVCVVVVSDQFQVSVVCSVQVVLVVCLVVVVPDSSSVVNVLRYAAYEYDDDPPAQADQPDLDDLPDDRVRHRSVSHGRQPLSVLSVVLVSLSVSQVSCSVSSGGGYWYEYEQDPDQPAFTPNDPDTHHSNSVRLSSCSNNTQLAYEQCLCVVVPRSSSLSSLLLLLGEHEHALLLQQLVVVSVVVVVVDDDPDVCVVVDPDPPPPPPPVCPPDPPNSDSVPRCQVSSVSSLRLYEYHNNRSHRSNDPDSCSRVVSLVVVCVVVVDDRLSSLSRSLSSLVSHRRGSSVNCQQQQKHQDDDPEDWDRHSSNGIIHGNDNDSCSRRVHRPVVVCSSVVSSVVVVVVSSSVSD

pLDDT: mean 75.74, std 22.59, range [24.0, 97.44]

Nearest PDB structures (foldseek):
  8hu6-assembly1_A  TM=8.664E-01  e=5.740E-31  Homo sapiens
  8hu6-assembly1_C  TM=8.797E-01  e=1.019E-29  Homo sapiens
  8hub-assembly1_C  TM=8.627E-01  e=2.589E-26  Homo sapiens
  8hub-assembly1_B  TM=8.849E-01  e=3.999E-25  Homo sapiens
  8hub-assembly1_D  TM=8.597E-01  e=3.479E-25  Homo sapiens

Secondary structure (DSSP, 8-state):
-PPPP-PPPP-HHHHHHHHHHHHHHHHHHHHHHHTTT----HHHHHHHTT----HHHHTTS----HHHHHHHTT-------TTSTTSTTS-----------S-----------PPPP---S------TT--HHHHHHHHHHHHHHHTT-STTT-GGG-TTT----SPPPPTT--GGG-HHHH-------------------S-TTSSS-S-S-----HHHHHHTTT---GGGG--HHHHHHHHHHHHHHHHHHHHH-GGGSTT------PPPPHHHHHHHHHHHHHHHH-HHHHHHHHHHHHHHHHHHHHHHHHHHHHHHHHHHT-TT--TTTS-EEEEEEESTT-S-HHHHHHHHHHHHHH-TT-EEEE-TTS-EEEHHHHHHTT--TTS---TTTTSS-HHHHHHIIIIIIIIIISS--SSHHHH--HHHHHHHHHHHHHS-SSSTTTTHHHHHHIIIIIIHHHHHHSSEEEEEEEEPP--S-SSS-HHHHHHHHHHHTT---TTEEEEEEEE--HHHHHHTTS-SSHHHHHHHHHHHHHHHHHSGGG-HHHHHHHHTEEEEEEE--TTS----SS---TTS-TTT--GGGPPPPHHHHHHHHHHHHHHHHHHHHHTTPPP-EEEEEPPS-SS-B-SSSSS--BHHHHHHHHHHHH-SS-EESGGGGGTS-HHHHHHHHHTT--EEE-HHHHHHHHHHHHHHTTS----GGGGSS-----------TT------GGG-THHHHHHHT--EEE----TTTTT--SS-HHHHHHHHHHHHHT--HHHHHHHHHHHHHHS---HHHHHHHT-EESS--SS-EEEETTTEEEEESSS--HHHH---HHHHHHHHHHHHHHHHHHHHHH-

Mean predicted aligned error: 13.52 Å